Protein AF-0000000065794524 (afdb_homodimer)

Sequence (1084 aa):
MEQNLPSRITKLIKKSESGDFASSYQLYKVFGSKEYGVEPDEKMSDYFKELSAKQLEGGQLRVADIHLENYKGFESLIMDFSMKKNSTILVGNNGCGKSTILDAIQKGLTHLSSRLSTRSHNGDGIEKHELRKGQNYASIAINYDYMGIRFPMIIATTEPGYEDRAKSNYSGINELGSIFKTAHSINPNVSFPLIAMYTVERANDVSTRDIENSEEIKEAQIWDKFKAYNKSLTGKADFKLFFRWFKELIEIENSDNADITALRAEIRAKEKDLDNPLLKALLAENKNSETTKKLLEDHQNSLKVLKEKLNSYYSVNSKTLHTVEDAMYSFLPGFSNLKLQRAPLDLIVDKNNVSLSVLQLSQGEKTILALIADIARRLTLLNPNSVNPLDGTGIVLIDEIDLHLHPSWQQNIIPRLEKTFKNIQFIVTTHSPQVCHTIDSQNIWLLKNGQKFKAPKGVRGAISSWVLENLFEVAQRPPEDKYTKLLQEYKNLVFSEKYASEDARKLGATLSQHFGPDDETLVELKLEIEKRIWEDDFEKDQMEQNLPSRITKLIKKSESGDFASSYQLYKVFGSKEYGVEPDEKMSDYFKELSAKQLEGGQLRVADIHLENYKGFESLIMDFSMKKNSTILVGNNGCGKSTILDAIQKGLTHLSSRLSTRSHNGDGIEKHELRKGQNYASIAINYDYMGIRFPMIIATTEPGYEDRAKSNYSGINELGSIFKTAHSINPNVSFPLIAMYTVERANDVSTRDIENSEEIKEAQIWDKFKAYNKSLTGKADFKLFFRWFKELIEIENSDNADITALRAEIRAKEKDLDNPLLKALLAENKNSETTKKLLEDHQNSLKVLKEKLNSYYSVNSKTLHTVEDAMYSFLPGFSNLKLQRAPLDLIVDKNNVSLSVLQLSQGEKTILALIADIARRLTLLNPNSVNPLDGTGIVLIDEIDLHLHPSWQQNIIPRLEKTFKNIQFIVTTHSPQVCHTIDSQNIWLLKNGQKFKAPKGVRGAISSWVLENLFEVAQRPPEDKYTKLLQEYKNLVFSEKYASEDARKLGATLSQHFGPDDETLVELKLEIEKRIWEDDFEKDQ

Secondary structure (DSSP, 8-state):
------HHHHHHHHHHHTT-HHHHHHHHHHHH-GGGSS---HHHHHHHHHHHHHT-TT--EEEEEEEEEEETTEEEEEEE--SS-SEEEEEESTTSSHHHHHHHHHHHHHHHHHHHHT---------GGGBPTT-SEEEEEEEEEETTEEEEEEEEEE-TTS--S---B-HHHHHHHHHHHHHHHH-TT----EEEEE-GGGG----HHHHHT-TT--S-----GGGGGTTTTSB---HHHHHHHHHHHHHHHHHS-HHHHHHHHHHHHHHHHHH-HHHHHHHHHTTT-HHHHHHHHHHHHHHHHHHHHHHHH--HHHHHHHHHHHHHHHHSTTEEEEEEETTTTEEEEEETTEEEEGGGS-HHHHHHHHHHHHHHHHHHHH-TT-S-GGG--EEEEESSTTTT--HHHHHHHHHHHHHHSTTEEEEEE---HHHHTTS-GGGEEEEETTEEEEPPTT-TT--HHHHHHHTS---SS-TTSHHHHHHHHHHHHHHTT-TTSHHHHHHHHHHHHHH-TT-HHHHHHHHHHHHHHHHHHHHHH-/------HHHHHHHHHHHTT-HHHHHHHHHHHH-GGGSS---HHHHHHHHHHHHHT-TT--EEEEEEEEEEETTEEEEEEE--SS-SEEEEEESTTSSHHHHHHHHHHHHHHHHHHHHT---------GGGBPTT-SEEEEEEEEEETTEEEEEEEEEE-TTS--S---B-HHHHHHHHHHHHHHHH-TT----EEEEE-GGGGPPPPHHHHHT-TTTTS-----GGGGGTTTTSB---HHHHHHHHHHHHHHHHHS-HHHHHHHHHHHHHHHHHH-HHHHHHHHHTTT-HHHHHHHHHHHHHHHHHHHHHHHH--HHHHHHHHHHHHHHHHSTTEEEEEEETTTTEEEEEETTEEEEGGGS-HHHHHHHHHHHHHHHHHHHH-TT-S-GGG--EEEEESSTTTT--HHHHHHHHHHHHHHSTTEEEEEE---HHHHTTS-GGGEEEEETTEEEEPPTT-TT--HHHHHHHTS---SS-TTSHHHHHHHHHHHHHHTT-TTSHHHHHHHHHHHHHH-TT-HHHHHHHHHHHHHHHHHHHHHH-

Structure (mmCIF, N/CA/C/O backbone):
data_AF-0000000065794524-model_v1
#
loop_
_entity.id
_entity.type
_entity.pdbx_description
1 polymer 'Retron Ec83 probable ATPase'
#
loop_
_atom_site.group_PDB
_atom_site.id
_atom_site.type_symbol
_atom_site.label_atom_id
_atom_site.label_alt_id
_atom_site.label_comp_id
_atom_site.label_asym_id
_atom_site.label_entity_id
_atom_site.label_seq_id
_atom_site.pdbx_PDB_ins_code
_atom_site.Cartn_x
_atom_site.Cartn_y
_atom_site.Cartn_z
_atom_site.occupancy
_atom_site.B_iso_or_equiv
_atom_site.auth_seq_id
_atom_site.auth_comp_id
_atom_site.auth_asym_id
_atom_site.auth_atom_id
_atom_site.pdbx_PDB_model_num
ATOM 1 N N . MET A 1 1 ? -13.086 52.781 40.625 1 34.47 1 MET A N 1
ATOM 2 C CA . MET A 1 1 ? -12.039 52.25 41.469 1 34.47 1 MET A CA 1
ATOM 3 C C . MET A 1 1 ? -10.922 51.625 40.656 1 34.47 1 MET A C 1
ATOM 5 O O . MET A 1 1 ? -11.156 50.656 39.906 1 34.47 1 MET A O 1
ATOM 9 N N . GLU A 1 2 ? -10.07 52.406 40.25 1 44.75 2 GLU A N 1
ATOM 10 C CA . GLU A 1 2 ? -8.836 52.031 39.594 1 44.75 2 GLU A CA 1
ATOM 11 C C . GLU A 1 2 ? -8.102 50.938 40.375 1 44.75 2 GLU A C 1
ATOM 13 O O . GLU A 1 2 ? -7.629 51.188 41.5 1 44.75 2 GLU A O 1
ATOM 18 N N . GLN A 1 3 ? -8.625 49.719 40.469 1 53.78 3 GLN A N 1
ATOM 19 C CA . GLN A 1 3 ? -8.016 48.656 41.219 1 53.78 3 GLN A CA 1
ATOM 20 C C . GLN A 1 3 ? -6.504 48.625 41 1 53.78 3 GLN A C 1
ATOM 22 O O . GLN A 1 3 ? -6.016 48.812 39.906 1 53.78 3 GLN A O 1
ATOM 27 N N . ASN A 1 4 ? -5.762 48.938 41.969 1 68.19 4 ASN A N 1
ATOM 28 C CA . ASN A 1 4 ? -4.312 48.812 42.062 1 68.19 4 ASN A CA 1
ATOM 29 C C . ASN A 1 4 ? -3.836 47.438 41.594 1 68.19 4 ASN A C 1
ATOM 31 O O . ASN A 1 4 ? -3.82 46.469 42.406 1 68.19 4 ASN A O 1
ATOM 35 N N . LEU A 1 5 ? -3.84 47.188 40.375 1 79.5 5 LEU A N 1
ATOM 36 C CA . LEU A 1 5 ? -3.396 45.906 39.812 1 79.5 5 LEU A CA 1
ATOM 37 C C . LEU A 1 5 ? -1.88 45.781 39.906 1 79.5 5 LEU A C 1
ATOM 39 O O . LEU A 1 5 ? -1.157 46.781 39.781 1 79.5 5 LEU A O 1
ATOM 43 N N . PRO A 1 6 ? -1.433 44.625 40.375 1 84.75 6 PRO A N 1
ATOM 44 C CA . PRO A 1 6 ? 0.011 44.375 40.375 1 84.75 6 PRO A CA 1
ATOM 45 C C . PRO A 1 6 ? 0.669 44.75 39.031 1 84.75 6 PRO A C 1
ATOM 47 O O . PRO A 1 6 ? 0.019 44.688 38 1 84.75 6 PRO A O 1
ATOM 50 N N . SER A 1 7 ? 1.903 45.188 39.094 1 84.94 7 SER A N 1
ATOM 51 C CA . SER A 1 7 ? 2.656 45.625 37.906 1 84.94 7 SER A CA 1
ATOM 52 C C . SER A 1 7 ? 2.676 44.562 36.812 1 84.94 7 SER A C 1
ATOM 54 O O . SER A 1 7 ? 2.611 44.875 35.625 1 84.94 7 SER A O 1
ATOM 56 N N . ARG A 1 8 ? 2.781 43.312 37.219 1 86.62 8 ARG A N 1
ATOM 57 C CA . ARG A 1 8 ? 2.807 42.188 36.281 1 86.62 8 ARG A CA 1
ATOM 58 C C . ARG A 1 8 ? 1.518 42.125 35.469 1 86.62 8 ARG A C 1
ATOM 60 O O . ARG A 1 8 ? 1.548 41.875 34.25 1 86.62 8 ARG A O 1
ATOM 67 N N . ILE A 1 9 ? 0.383 42.438 36.062 1 89.38 9 ILE A N 1
ATOM 68 C CA . ILE A 1 9 ? -0.924 42.375 35.406 1 89.38 9 ILE A CA 1
ATOM 69 C C . ILE A 1 9 ? -1.093 43.562 34.469 1 89.38 9 ILE A C 1
ATOM 71 O O . ILE A 1 9 ? -1.65 43.406 33.375 1 89.38 9 ILE A O 1
ATOM 75 N N . THR A 1 10 ? -0.561 44.688 34.938 1 87.88 10 THR A N 1
ATOM 76 C CA . THR A 1 10 ? -0.645 45.875 34.094 1 87.88 10 THR A CA 1
ATOM 77 C C . THR A 1 10 ? 0.162 45.688 32.812 1 87.88 10 THR A C 1
ATOM 79 O O . THR A 1 10 ? -0.255 46.125 31.734 1 87.88 10 THR A O 1
ATOM 82 N N . LYS A 1 11 ? 1.296 45 32.938 1 88.75 11 LYS A N 1
ATOM 83 C CA . LYS A 1 11 ? 2.104 44.688 31.75 1 88.75 11 LYS A CA 1
ATOM 84 C C . LYS A 1 11 ? 1.374 43.719 30.812 1 88.75 11 LYS A C 1
ATOM 86 O O . LYS A 1 11 ? 1.436 43.875 29.594 1 88.75 11 LYS A O 1
ATOM 91 N N . LEU A 1 12 ? 0.749 42.75 31.406 1 90.25 12 LEU A N 1
ATOM 92 C CA . LEU A 1 12 ? -0.019 41.781 30.641 1 90.25 12 LEU A CA 1
ATOM 93 C C . LEU A 1 12 ? -1.169 42.438 29.891 1 90.25 12 LEU A C 1
ATOM 95 O O . LEU A 1 12 ? -1.489 42.062 28.766 1 90.25 12 LEU A O 1
ATOM 99 N N . ILE A 1 13 ? -1.784 43.438 30.516 1 89.69 13 ILE A N 1
ATOM 100 C CA . ILE A 1 13 ? -2.906 44.156 29.922 1 89.69 13 ILE A CA 1
ATOM 101 C C . ILE A 1 13 ? -2.424 44.969 28.703 1 89.69 13 ILE A C 1
ATOM 103 O O . ILE A 1 13 ? -3.082 44.969 27.656 1 89.69 13 ILE A O 1
ATOM 107 N N . LYS A 1 14 ? -1.253 45.531 28.828 1 89 14 LYS A N 1
ATOM 108 C CA . LYS A 1 14 ? -0.689 46.281 27.703 1 89 14 LYS A CA 1
ATOM 109 C C . LYS A 1 14 ? -0.376 45.375 26.531 1 89 14 LYS A C 1
ATOM 111 O O . LYS A 1 14 ? -0.651 45.719 25.375 1 89 14 LYS A O 1
ATOM 116 N N . LYS A 1 15 ? 0.177 44.25 26.828 1 88.81 15 LYS A N 1
ATOM 117 C CA . LYS A 1 15 ? 0.494 43.281 25.781 1 88.81 15 LYS A CA 1
ATOM 118 C C . LYS A 1 15 ? -0.774 42.75 25.125 1 88.81 15 LYS A C 1
ATOM 120 O O . LYS A 1 15 ? -0.808 42.531 23.906 1 88.81 15 LYS A O 1
ATOM 125 N N . SER A 1 16 ? -1.703 42.531 25.938 1 89.06 16 SER A N 1
ATOM 126 C CA . SER A 1 16 ? -2.994 42.031 25.453 1 89.06 16 SER A CA 1
ATOM 127 C C . SER A 1 16 ? -3.641 43.062 24.5 1 89.06 16 SER A C 1
ATOM 129 O O . SER A 1 16 ? -4.078 42.688 23.406 1 89.06 16 SER A O 1
ATOM 131 N N . GLU A 1 17 ? -3.615 44.25 24.906 1 88.19 17 GLU A N 1
ATOM 132 C CA . GLU A 1 17 ? -4.254 45.312 24.109 1 88.19 17 GLU A CA 1
ATOM 133 C C . GLU A 1 17 ? -3.475 45.594 22.844 1 88.19 17 GLU A C 1
ATOM 135 O O . GLU A 1 17 ? -4.023 46.125 21.875 1 88.19 17 GLU A O 1
ATOM 140 N N . SER A 1 18 ? -2.182 45.094 22.875 1 87.94 18 SER A N 1
ATOM 141 C CA . SER A 1 18 ? -1.362 45.25 21.688 1 87.94 18 SER A CA 1
ATOM 142 C C . SER A 1 18 ? -1.593 44.125 20.703 1 87.94 18 SER A C 1
ATOM 144 O O . SER A 1 18 ? -0.979 44.094 19.625 1 87.94 18 SER A O 1
ATOM 146 N N . GLY A 1 19 ? -2.402 43.125 21.094 1 85.38 19 GLY A N 1
ATOM 147 C CA . GLY A 1 19 ? -2.803 42.125 20.125 1 85.38 19 GLY A CA 1
ATOM 148 C C . GLY A 1 19 ? -2.279 40.719 20.453 1 85.38 19 GLY A C 1
ATOM 149 O O . GLY A 1 19 ? -2.404 39.812 19.641 1 85.38 19 GLY A O 1
ATOM 150 N N . ASP A 1 20 ? -1.724 40.594 21.609 1 87.44 20 ASP A N 1
ATOM 151 C CA . ASP A 1 20 ? -1.131 39.312 21.984 1 87.44 20 ASP A CA 1
ATOM 152 C C . ASP A 1 20 ? -2.184 38.344 22.562 1 87.44 20 ASP A C 1
ATOM 154 O O . ASP A 1 20 ? -2.621 38.531 23.703 1 87.44 20 ASP A O 1
ATOM 158 N N . PHE A 1 21 ? -2.467 37.344 21.891 1 87.31 21 PHE A N 1
ATOM 159 C CA . PHE A 1 21 ? -3.484 36.344 22.266 1 87.31 21 PHE A CA 1
ATOM 160 C C . PHE A 1 21 ? -3.17 35.75 23.625 1 87.31 21 PHE A C 1
ATOM 162 O O . PHE A 1 21 ? -4.047 35.625 24.484 1 87.31 21 PHE A O 1
ATOM 169 N N . ALA A 1 22 ? -1.99 35.312 23.844 1 88.06 22 ALA A N 1
ATOM 170 C CA . ALA A 1 22 ? -1.594 34.594 25.078 1 88.06 22 ALA A CA 1
ATOM 171 C C . ALA A 1 22 ? -1.851 35.469 26.312 1 88.06 22 ALA A C 1
ATOM 173 O O . ALA A 1 22 ? -2.328 34.969 27.328 1 88.06 22 ALA A O 1
ATOM 174 N N . SER A 1 23 ? -1.565 36.719 26.141 1 88.31 23 SER A N 1
ATOM 175 C CA . SER A 1 23 ? -1.784 37.656 27.25 1 88.31 23 SER A CA 1
ATOM 176 C C . SER A 1 23 ? -3.271 37.844 27.516 1 88.31 23 SER A C 1
ATOM 178 O O . SER A 1 23 ? -3.693 37.875 28.672 1 88.31 23 SER A O 1
ATOM 180 N N . SER A 1 24 ? -3.99 38 26.453 1 89.5 24 SER A N 1
ATOM 181 C CA . SER A 1 24 ? -5.434 38.125 26.609 1 89.5 24 SER A CA 1
ATOM 182 C C . SER A 1 24 ? -6.035 36.906 27.281 1 89.5 24 SER A C 1
ATOM 184 O O . SER A 1 24 ? -6.891 37 28.156 1 89.5 24 SER A O 1
ATOM 186 N N . TYR A 1 25 ? -5.543 35.812 26.875 1 88.44 25 TYR A N 1
ATOM 187 C CA . TYR A 1 25 ? -6.02 34.562 27.453 1 88.44 25 TYR A CA 1
ATOM 188 C C . TYR A 1 25 ? -5.648 34.469 28.922 1 88.44 25 TYR A C 1
ATOM 190 O O . TYR A 1 25 ? -6.469 34.062 29.75 1 88.44 25 TYR A O 1
ATOM 198 N N . GLN A 1 26 ? -4.43 34.75 29.219 1 87.25 26 GLN A N 1
ATOM 199 C CA . GLN A 1 26 ? -3.988 34.719 30.609 1 87.25 26 GLN A CA 1
ATOM 200 C C . GLN A 1 26 ? -4.832 35.656 31.469 1 87.25 26 GLN A C 1
ATOM 202 O O . GLN A 1 26 ? -5.199 35.312 32.594 1 87.25 26 GLN A O 1
ATOM 207 N N . LEU A 1 27 ? -5.117 36.812 30.953 1 89 27 LEU A N 1
ATOM 208 C CA . LEU A 1 27 ? -5.91 37.781 31.688 1 89 27 LEU A CA 1
ATOM 209 C C . LEU A 1 27 ? -7.344 37.281 31.859 1 89 27 LEU A C 1
ATOM 211 O O . LEU A 1 27 ? -7.957 37.531 32.906 1 89 27 LEU A O 1
ATOM 215 N N . TYR A 1 28 ? -7.809 36.688 30.844 1 88.25 28 TYR A N 1
ATOM 216 C CA . TYR A 1 28 ? -9.117 36.062 30.953 1 88.25 28 TYR A CA 1
ATOM 217 C C . TYR A 1 28 ? -9.148 35.094 32.125 1 88.25 28 TYR A C 1
ATOM 219 O O . TYR A 1 28 ? -10.07 35.125 32.938 1 88.25 28 TYR A O 1
ATOM 227 N N . LYS A 1 29 ? -8.094 34.312 32.25 1 86.75 29 LYS A N 1
ATOM 228 C CA . LYS A 1 29 ? -8 33.344 33.312 1 86.75 29 LYS A CA 1
ATOM 229 C C . LYS A 1 29 ? -7.773 34.031 34.656 1 86.75 29 LYS A C 1
ATOM 231 O O . LYS A 1 29 ? -8.32 33.625 35.688 1 86.75 29 LYS A O 1
ATOM 236 N N . VAL A 1 30 ? -6.953 35.031 34.688 1 87 30 VAL A N 1
ATOM 237 C CA . VAL A 1 30 ? -6.574 35.75 35.906 1 87 30 VAL A CA 1
ATOM 238 C C . VAL A 1 30 ? -7.797 36.406 36.531 1 87 30 VAL A C 1
ATOM 240 O O . VAL A 1 30 ? -8.031 36.344 37.719 1 87 30 VAL A O 1
ATOM 243 N N . PHE A 1 31 ? -8.609 37.031 35.688 1 89.69 31 PHE A N 1
ATOM 244 C CA . PHE A 1 31 ? -9.766 37.781 36.156 1 89.69 31 PHE A CA 1
ATOM 245 C C . PHE A 1 31 ? -10.945 36.844 36.406 1 89.69 31 PHE A C 1
ATOM 247 O O . PHE A 1 31 ? -11.938 37.219 37.031 1 89.69 31 PHE A O 1
ATOM 254 N N . GLY A 1 32 ? -10.773 35.625 35.875 1 86.06 32 GLY A N 1
ATOM 255 C CA . GLY A 1 32 ? -11.852 34.656 36.031 1 86.06 32 GLY A CA 1
ATOM 256 C C . GLY A 1 32 ? -11.75 33.812 37.281 1 86.06 32 GLY A C 1
ATOM 257 O O . GLY A 1 32 ? -12.695 33.125 37.656 1 86.06 32 GLY A O 1
ATOM 258 N N . SER A 1 33 ? -10.594 33.781 37.875 1 83.56 33 SER A N 1
ATOM 259 C CA . SER A 1 33 ? -10.383 32.938 39.062 1 83.56 33 SER A CA 1
ATOM 260 C C . SER A 1 33 ? -9.617 33.688 40.156 1 83.56 33 SER A C 1
ATOM 262 O O . SER A 1 33 ? -8.914 34.656 39.875 1 83.56 33 SER A O 1
ATOM 264 N N . LYS A 1 34 ? -9.695 33.25 41.406 1 78.94 34 LYS A N 1
ATOM 265 C CA . LYS A 1 34 ? -9.031 33.844 42.531 1 78.94 34 LYS A CA 1
ATOM 266 C C . LYS A 1 34 ? -7.609 33.312 42.719 1 78.94 34 LYS A C 1
ATOM 268 O O . LYS A 1 34 ? -6.832 33.812 43.5 1 78.94 34 LYS A O 1
ATOM 273 N N . GLU A 1 35 ? -7.332 32.469 41.875 1 75.25 35 GLU A N 1
ATOM 274 C CA . GLU A 1 35 ? -6.105 31.703 42.062 1 75.25 35 GLU A CA 1
ATOM 275 C C . GLU A 1 35 ? -4.871 32.531 41.719 1 75.25 35 GLU A C 1
ATOM 277 O O . GLU A 1 35 ? -3.754 32.188 42.125 1 75.25 35 GLU A O 1
ATOM 282 N N . TYR A 1 36 ? -5.066 33.688 41.125 1 75.31 36 TYR A N 1
ATOM 283 C CA . TYR A 1 36 ? -3.9 34.375 40.594 1 75.31 36 TYR A CA 1
ATOM 284 C C . TYR A 1 36 ? -3.623 35.656 41.344 1 75.31 36 TYR A C 1
ATOM 286 O O . TYR A 1 36 ? -2.953 36.562 40.844 1 75.31 36 TYR A O 1
ATOM 294 N N . GLY A 1 37 ? -4.156 35.875 42.562 1 72.69 37 GLY A N 1
ATOM 295 C CA . GLY A 1 37 ? -3.832 36.969 43.469 1 72.69 37 GLY A CA 1
ATOM 296 C C . GLY A 1 37 ? -4.566 38.25 43.125 1 72.69 37 GLY A C 1
ATOM 297 O O . GLY A 1 37 ? -4.246 39.312 43.656 1 72.69 37 GLY A O 1
ATOM 298 N N . VAL A 1 38 ? -5.355 38.25 42.062 1 81.06 38 VAL A N 1
ATOM 299 C CA . VAL A 1 38 ? -6.184 39.375 41.719 1 81.06 38 VAL A CA 1
ATOM 300 C C . VAL A 1 38 ? -7.652 39.062 41.969 1 81.06 38 VAL A C 1
ATOM 302 O O . VAL A 1 38 ? -8.07 37.906 41.844 1 81.06 38 VAL A O 1
ATOM 305 N N . GLU A 1 39 ? -8.312 40.031 42.469 1 83.81 39 GLU A N 1
ATOM 306 C CA . GLU A 1 39 ? -9.742 39.844 42.688 1 83.81 39 GLU A CA 1
ATOM 307 C C . GLU A 1 39 ? -10.477 39.562 41.406 1 83.81 39 GLU A C 1
ATOM 309 O O . GLU A 1 39 ? -10.312 40.281 40.406 1 83.81 39 GLU A O 1
ATOM 314 N N . PRO A 1 40 ? -11.164 38.469 41.375 1 88.5 40 PRO A N 1
ATOM 315 C CA . PRO A 1 40 ? -11.914 38.125 40.188 1 88.5 40 PRO A CA 1
ATOM 316 C C . PRO A 1 40 ? -12.867 39.219 39.75 1 88.5 40 PRO A C 1
ATOM 318 O O . PRO A 1 40 ? -13.469 39.906 40.594 1 88.5 40 PRO A O 1
ATOM 321 N N . ASP A 1 41 ? -12.891 39.5 38.531 1 89.38 41 ASP A N 1
ATOM 322 C CA . ASP A 1 41 ? -13.758 40.5 37.875 1 89.38 41 ASP A CA 1
ATOM 323 C C . ASP A 1 41 ? -14.391 39.906 36.625 1 89.38 41 ASP A C 1
ATOM 325 O O . ASP A 1 41 ? -13.742 39.812 35.562 1 89.38 41 ASP A O 1
ATOM 329 N N . GLU A 1 42 ? -15.602 39.656 36.688 1 89.31 42 GLU A N 1
ATOM 330 C CA . GLU A 1 42 ? -16.312 38.969 35.594 1 89.31 42 GLU A CA 1
ATOM 331 C C . GLU A 1 42 ? -16.328 39.812 34.312 1 89.31 42 GLU A C 1
ATOM 333 O O . GLU A 1 42 ? -16.203 39.281 33.219 1 89.31 42 GLU A O 1
ATOM 338 N N . LYS A 1 43 ? -16.547 41.062 34.5 1 90.81 43 LYS A N 1
ATOM 339 C CA . LYS A 1 43 ? -16.578 41.969 33.375 1 90.81 43 LYS A CA 1
ATOM 340 C C . LYS A 1 43 ? -15.234 42 32.656 1 90.81 43 LYS A C 1
ATOM 342 O O . LYS A 1 43 ? -15.18 41.969 31.422 1 90.81 43 LYS A O 1
ATOM 347 N N . MET A 1 44 ? -14.211 42.125 33.469 1 89.94 44 MET A N 1
ATOM 348 C CA . MET A 1 44 ? -12.875 42.156 32.875 1 89.94 44 MET A CA 1
ATOM 349 C C . MET A 1 44 ? -12.547 40.812 32.219 1 89.94 44 MET A C 1
ATOM 351 O O . MET A 1 44 ? -11.922 40.781 31.156 1 89.94 44 MET A O 1
ATOM 355 N N . SER A 1 45 ? -12.938 39.75 32.875 1 91.06 45 SER A N 1
ATOM 356 C CA . SER A 1 45 ? -12.727 38.406 32.312 1 91.06 45 SER A CA 1
ATOM 357 C C . SER A 1 45 ? -13.414 38.25 30.953 1 91.06 45 SER A C 1
ATOM 359 O O . SER A 1 45 ? -12.812 37.781 30 1 91.06 45 SER A O 1
ATOM 361 N N . ASP A 1 46 ? -14.617 38.688 30.875 1 90 46 ASP A N 1
ATOM 362 C CA . ASP A 1 46 ? -15.375 38.625 29.641 1 90 46 ASP A CA 1
ATOM 363 C C . ASP A 1 46 ? -14.734 39.469 28.547 1 90 46 ASP A C 1
ATOM 365 O O . ASP A 1 46 ? -14.703 39.094 27.375 1 90 46 ASP A O 1
ATOM 369 N N . TYR A 1 47 ? -14.305 40.594 29 1 90.56 47 TYR A N 1
ATOM 370 C CA . TYR A 1 47 ? -13.648 41.5 28.062 1 90.56 47 TYR A CA 1
ATOM 371 C C . TYR A 1 47 ? -12.414 40.844 27.453 1 90.56 47 TYR A C 1
ATOM 373 O O . TYR A 1 47 ? -12.234 40.875 26.234 1 90.56 47 TYR A O 1
ATOM 381 N N . PHE A 1 48 ? -11.633 40.281 28.25 1 90.38 48 PHE A N 1
ATOM 382 C CA . PHE A 1 48 ? -10.391 39.688 27.75 1 90.38 48 PHE A CA 1
ATOM 383 C C . PHE A 1 48 ? -10.664 38.406 27 1 90.38 48 PHE A C 1
ATOM 385 O O . PHE A 1 48 ? -9.914 38.031 26.094 1 90.38 48 PHE A O 1
ATOM 392 N N . LYS A 1 49 ? -11.664 37.75 27.297 1 88.69 49 LYS A N 1
ATOM 393 C CA . LYS A 1 49 ? -12.094 36.594 26.484 1 88.69 49 LYS A CA 1
ATOM 394 C C . LYS A 1 49 ? -12.461 37.031 25.062 1 88.69 49 LYS A C 1
ATOM 396 O O . LYS A 1 49 ? -12.039 36.406 24.094 1 88.69 49 LYS A O 1
ATOM 401 N N . GLU A 1 50 ? -13.172 38.031 25.047 1 89.94 50 GLU A N 1
ATOM 402 C CA . GLU A 1 50 ? -13.555 38.594 23.75 1 89.94 50 GLU A CA 1
ATOM 403 C C . GLU A 1 50 ? -12.336 39.062 22.969 1 89.94 50 GLU A C 1
ATOM 405 O O . GLU A 1 50 ? -12.266 38.875 21.75 1 89.94 50 GLU A O 1
ATOM 410 N N . LEU A 1 51 ? -11.492 39.625 23.688 1 89.19 51 LEU A N 1
ATOM 411 C CA . LEU A 1 51 ? -10.273 40.094 23.047 1 89.19 51 LEU A CA 1
ATOM 412 C C . LEU A 1 51 ? -9.453 38.938 22.516 1 89.19 51 LEU A C 1
ATOM 414 O O . LEU A 1 51 ? -8.898 39 21.422 1 89.19 51 LEU A O 1
ATOM 418 N N . SER A 1 52 ? -9.328 37.969 23.328 1 88.56 52 SER A N 1
ATOM 419 C CA . SER A 1 52 ? -8.641 36.75 22.891 1 88.56 52 SER A CA 1
ATOM 420 C C . SER A 1 52 ? -9.305 36.156 21.641 1 88.56 52 SER A C 1
ATOM 422 O O . SER A 1 52 ? -8.625 35.688 20.734 1 88.56 52 SER A O 1
ATOM 424 N N . ALA A 1 53 ? -10.547 36.188 21.609 1 87.88 53 ALA A N 1
ATOM 425 C CA . ALA A 1 53 ? -11.32 35.656 20.484 1 87.88 53 ALA A CA 1
ATOM 426 C C . ALA A 1 53 ? -11.023 36.469 19.219 1 87.88 53 ALA A C 1
ATOM 428 O O . ALA A 1 53 ? -10.938 35.906 18.125 1 87.88 53 ALA A O 1
ATOM 429 N N . LYS A 1 54 ? -10.781 37.625 19.406 1 86.75 54 LYS A N 1
ATOM 430 C CA . LYS A 1 54 ? -10.508 38.5 18.266 1 86.75 54 LYS A CA 1
ATOM 431 C C . LYS A 1 54 ? -9.078 38.312 17.766 1 86.75 54 LYS A C 1
ATOM 433 O O . LYS A 1 54 ? -8.773 38.625 16.609 1 86.75 54 LYS A O 1
ATOM 438 N N . GLN A 1 55 ? -8.305 37.781 18.656 1 86.5 55 GLN A N 1
ATOM 439 C CA . GLN A 1 55 ? -6.887 37.656 18.344 1 86.5 55 GLN A CA 1
ATOM 440 C C . GLN A 1 55 ? -6.531 36.25 17.906 1 86.5 55 GLN A C 1
ATOM 442 O O . GLN A 1 55 ? -5.355 35.875 17.844 1 86.5 55 GLN A O 1
ATOM 447 N N . LEU A 1 56 ? -7.496 35.469 17.531 1 87.12 56 LEU A N 1
ATOM 448 C CA . LEU A 1 56 ? -7.309 34.062 17.172 1 87.12 56 LEU A CA 1
ATOM 449 C C . LEU A 1 56 ? -6.703 33.969 15.773 1 87.12 56 LEU A C 1
ATOM 451 O O . LEU A 1 56 ? -6.047 32.969 15.461 1 87.12 56 LEU A O 1
ATOM 455 N N . GLU A 1 57 ? -6.945 34.875 15.047 1 82.19 57 GLU A N 1
ATOM 456 C CA . GLU A 1 57 ? -6.578 34.812 13.633 1 82.19 57 GLU A CA 1
ATOM 457 C C . GLU A 1 57 ? -5.066 34.688 13.469 1 82.19 57 GLU A C 1
ATOM 459 O O . GLU A 1 57 ? -4.305 35.344 14.188 1 82.19 57 GLU A O 1
ATOM 464 N N . GLY A 1 58 ? -4.637 33.75 12.609 1 82 58 GLY A N 1
ATOM 465 C CA . GLY A 1 58 ? -3.223 33.562 12.305 1 82 58 GLY A CA 1
ATOM 466 C C . GLY A 1 58 ? -2.549 32.531 13.188 1 82 58 GLY A C 1
ATOM 467 O O . GLY A 1 58 ? -1.36 32.25 13.023 1 82 58 GLY A O 1
ATOM 468 N N . GLY A 1 59 ? -3.281 32 14.141 1 88.44 59 GLY A N 1
ATOM 469 C CA . GLY A 1 59 ? -2.709 30.984 15.008 1 88.44 59 GLY A CA 1
ATOM 470 C C . GLY A 1 59 ? -2.703 29.609 14.375 1 88.44 59 GLY A C 1
ATOM 471 O O . GLY A 1 59 ? -3.385 29.375 13.375 1 88.44 59 GLY A O 1
ATOM 472 N N . GLN A 1 60 ? -1.794 28.766 14.945 1 92.69 60 GLN A N 1
ATOM 473 C CA . GLN A 1 60 ? -1.701 27.391 14.477 1 92.69 60 GLN A CA 1
ATOM 474 C C . GLN A 1 60 ? -2.066 26.406 15.578 1 92.69 60 GLN A C 1
ATOM 476 O O . GLN A 1 60 ? -1.547 26.484 16.688 1 92.69 60 GLN A O 1
ATOM 481 N N . LEU A 1 61 ? -3.016 25.594 15.281 1 96.12 61 LEU A N 1
ATOM 482 C CA . LEU A 1 61 ? -3.379 24.516 16.188 1 96.12 61 LEU A CA 1
ATOM 483 C C . LEU A 1 61 ? -2.465 23.312 15.977 1 96.12 61 LEU A C 1
ATOM 485 O O . LEU A 1 61 ? -2.215 22.906 14.836 1 96.12 61 LEU A O 1
ATOM 489 N N . ARG A 1 62 ? -1.955 22.75 17.078 1 97.12 62 ARG A N 1
ATOM 490 C CA . ARG A 1 62 ? -1.084 21.578 17 1 97.12 62 ARG A CA 1
ATOM 491 C C . ARG A 1 62 ? -1.328 20.625 18.172 1 97.12 62 ARG A C 1
ATOM 493 O O . ARG A 1 62 ? -1.806 21.047 19.234 1 97.12 62 ARG A O 1
ATOM 500 N N . VAL A 1 63 ? -1.055 19.406 17.922 1 98.06 63 VAL A N 1
ATOM 501 C CA . VAL A 1 63 ? -0.818 18.484 19.031 1 98.06 63 VAL A CA 1
ATOM 502 C C . VAL A 1 63 ? 0.614 18.641 19.531 1 98.06 63 VAL A C 1
ATOM 504 O O . VAL A 1 63 ? 1.57 18.406 18.797 1 98.06 63 VAL A O 1
ATOM 507 N N . ALA A 1 64 ? 0.693 19.016 20.75 1 97.56 64 ALA A N 1
ATOM 508 C CA . ALA A 1 64 ? 2.021 19.234 21.312 1 97.56 64 ALA A CA 1
ATOM 509 C C . ALA A 1 64 ? 2.629 17.922 21.797 1 97.56 64 ALA A C 1
ATOM 511 O O . ALA A 1 64 ? 3.809 17.656 21.562 1 97.56 64 ALA A O 1
ATOM 512 N N . ASP A 1 65 ? 1.856 17.172 22.516 1 97.62 65 ASP A N 1
ATOM 513 C CA . ASP A 1 65 ? 2.324 15.867 22.984 1 97.62 65 ASP A CA 1
ATOM 514 C C . ASP A 1 65 ? 1.152 14.953 23.328 1 97.62 65 ASP A C 1
ATOM 516 O O . ASP A 1 65 ? 0.012 15.406 23.438 1 97.62 65 ASP A O 1
ATOM 520 N N . ILE A 1 66 ? 1.436 13.695 23.453 1 98.12 66 ILE A N 1
ATOM 521 C CA . ILE A 1 66 ? 0.456 12.68 23.828 1 98.12 66 ILE A CA 1
ATOM 522 C C . ILE A 1 66 ? 1.085 11.695 24.812 1 98.12 66 ILE A C 1
ATOM 524 O O . ILE A 1 66 ? 2.264 11.359 24.688 1 98.12 66 ILE A O 1
ATOM 528 N N . HIS A 1 67 ? 0.338 11.328 25.797 1 98 67 HIS A N 1
ATOM 529 C CA . HIS A 1 67 ? 0.729 10.328 26.781 1 98 67 HIS A CA 1
ATOM 530 C C . HIS A 1 67 ? -0.283 9.188 26.828 1 98 67 HIS A C 1
ATOM 532 O O . HIS A 1 67 ? -1.461 9.414 27.125 1 98 67 HIS A O 1
ATOM 538 N N . LEU A 1 68 ? 0.143 8 26.531 1 97.5 68 LEU A N 1
ATOM 539 C CA . LEU A 1 68 ? -0.688 6.805 26.594 1 97.5 68 LEU A CA 1
ATOM 540 C C . LEU A 1 68 ? -0.311 5.953 27.797 1 97.5 68 LEU A C 1
ATOM 542 O O . LEU A 1 68 ? 0.874 5.734 28.062 1 97.5 68 LEU A O 1
ATOM 546 N N . GLU A 1 69 ? -1.265 5.555 28.516 1 97.19 69 GLU A N 1
ATOM 547 C CA . GLU A 1 69 ? -1.062 4.645 29.641 1 97.19 69 GLU A CA 1
ATOM 548 C C . GLU A 1 69 ? -1.981 3.43 29.531 1 97.19 69 GLU A C 1
ATOM 550 O O . GLU A 1 69 ? -3.205 3.572 29.5 1 97.19 69 GLU A O 1
ATOM 555 N N . ASN A 1 70 ? -1.395 2.252 29.562 1 95 70 ASN A N 1
ATOM 556 C CA . ASN A 1 70 ? -2.104 0.978 29.5 1 95 70 ASN A CA 1
ATOM 557 C C . ASN A 1 70 ? -3.113 0.946 28.359 1 95 70 ASN A C 1
ATOM 559 O O . ASN A 1 70 ? -4.266 0.552 28.547 1 95 70 ASN A O 1
ATOM 563 N N . TYR A 1 71 ? -2.754 1.429 27.281 1 94.25 71 TYR A N 1
ATOM 564 C CA . TYR A 1 71 ? -3.594 1.502 26.094 1 94.25 71 TYR A CA 1
ATOM 565 C C . TYR A 1 71 ? -3.088 0.559 25 1 94.25 71 TYR A C 1
ATOM 567 O O . TYR A 1 71 ? -2.023 0.786 24.422 1 94.25 71 TYR A O 1
ATOM 575 N N . LYS A 1 72 ? -3.848 -0.517 24.719 1 89.25 72 LYS A N 1
ATOM 576 C CA . LYS A 1 72 ? -3.492 -1.55 23.766 1 89.25 72 LYS A CA 1
ATOM 577 C C . LYS A 1 72 ? -2.057 -2.029 23.969 1 89.25 72 LYS A C 1
ATOM 579 O O . LYS A 1 72 ? -1.685 -2.422 25.078 1 89.25 72 LYS A O 1
ATOM 584 N N . GLY A 1 73 ? -1.221 -1.917 23.031 1 85.81 73 GLY A N 1
ATOM 585 C CA . GLY A 1 73 ? 0.125 -2.455 23.141 1 85.81 73 GLY A CA 1
ATOM 586 C C . GLY A 1 73 ? 1.058 -1.57 23.938 1 85.81 73 GLY A C 1
ATOM 587 O O . GLY A 1 73 ? 2.203 -1.944 24.203 1 85.81 73 GLY A O 1
ATOM 588 N N . PHE A 1 74 ? 0.591 -0.452 24.516 1 93.56 74 PHE A N 1
ATOM 589 C CA . PHE A 1 74 ? 1.455 0.494 25.203 1 93.56 74 PHE A CA 1
ATOM 590 C C . PHE A 1 74 ? 1.154 0.502 26.703 1 93.56 74 PHE A C 1
ATOM 592 O O . PHE A 1 74 ? 0.034 0.812 27.109 1 93.56 74 PHE A O 1
ATOM 599 N N . GLU A 1 75 ? 2.123 0.129 27.484 1 94.94 75 GLU A N 1
ATOM 600 C CA . GLU A 1 75 ? 2.01 0.33 28.922 1 94.94 75 GLU A CA 1
ATOM 601 C C . GLU A 1 75 ? 2.148 1.806 29.281 1 94.94 75 GLU A C 1
ATOM 603 O O . GLU A 1 75 ? 1.37 2.328 30.078 1 94.94 75 GLU A O 1
ATOM 608 N N . SER A 1 76 ? 3.143 2.391 28.812 1 96 76 SER A N 1
ATOM 609 C CA . SER A 1 76 ? 3.381 3.824 28.938 1 96 76 SER A CA 1
ATOM 610 C C . SER A 1 76 ? 4.125 4.379 27.734 1 96 76 SER A C 1
ATOM 612 O O . SER A 1 76 ? 5.168 3.85 27.344 1 96 76 SER A O 1
ATOM 614 N N . LEU A 1 77 ? 3.574 5.395 27.109 1 96.69 77 LEU A N 1
ATOM 615 C CA . LEU A 1 77 ? 4.211 6.059 25.984 1 96.69 77 LEU A CA 1
ATOM 616 C C . LEU A 1 77 ? 4.012 7.566 26.062 1 96.69 77 LEU A C 1
ATOM 618 O O . LEU A 1 77 ? 2.885 8.047 26.203 1 96.69 77 LEU A O 1
ATOM 622 N N . ILE A 1 78 ? 5.105 8.312 26.047 1 96.75 78 ILE A N 1
ATOM 623 C CA . ILE A 1 78 ? 5.07 9.773 25.969 1 96.75 78 ILE A CA 1
ATOM 624 C C . ILE A 1 78 ? 5.719 10.234 24.672 1 96.75 78 ILE A C 1
ATOM 626 O O . ILE A 1 78 ? 6.887 9.93 24.406 1 96.75 78 ILE A O 1
ATOM 630 N N . MET A 1 79 ? 5.008 10.906 23.891 1 96.19 79 MET A N 1
ATOM 631 C CA . MET A 1 79 ? 5.512 11.359 22.594 1 96.19 79 MET A CA 1
ATOM 632 C C . MET A 1 79 ? 5.312 12.867 22.438 1 96.19 79 MET A C 1
ATOM 634 O O . MET A 1 79 ? 4.199 13.367 22.609 1 96.19 79 MET A O 1
ATOM 638 N N . ASP A 1 80 ? 6.363 13.562 22.094 1 95.38 80 ASP A N 1
ATOM 639 C CA . ASP A 1 80 ? 6.32 15 21.828 1 95.38 80 ASP A CA 1
ATOM 640 C C . ASP A 1 80 ? 6.383 15.273 20.328 1 95.38 80 ASP A C 1
ATOM 642 O O . ASP A 1 80 ? 7.07 14.57 19.578 1 95.38 80 ASP A O 1
ATOM 646 N N . PHE A 1 81 ? 5.699 16.234 19.922 1 95.81 81 PHE A N 1
ATOM 647 C CA . PHE A 1 81 ? 5.723 16.656 18.516 1 95.81 81 PHE A CA 1
ATOM 648 C C . PHE A 1 81 ? 6.398 18.016 18.375 1 95.81 81 PHE A C 1
ATOM 650 O O . PHE A 1 81 ? 6.293 18.859 19.266 1 95.81 81 PHE A O 1
ATOM 657 N N . SER A 1 82 ? 7.074 18.188 17.266 1 91.94 82 SER A N 1
ATOM 658 C CA . SER A 1 82 ? 7.801 19.438 17.031 1 91.94 82 SER A CA 1
ATOM 659 C C . SER A 1 82 ? 6.84 20.609 16.859 1 91.94 82 SER A C 1
ATOM 661 O O . SER A 1 82 ? 5.793 20.469 16.234 1 91.94 82 SER A O 1
ATOM 663 N N . MET A 1 83 ? 7.246 21.734 17.406 1 90 83 MET A N 1
ATOM 664 C CA . MET A 1 83 ? 6.48 22.953 17.234 1 90 83 MET A CA 1
ATOM 665 C C . MET A 1 83 ? 7.023 23.781 16.062 1 90 83 MET A C 1
ATOM 667 O O . MET A 1 83 ? 6.414 24.781 15.664 1 90 83 MET A O 1
ATOM 671 N N . LYS A 1 84 ? 8.094 23.266 15.5 1 87.25 84 LYS A N 1
ATOM 672 C CA . LYS A 1 84 ? 8.758 24 14.43 1 87.25 84 LYS A CA 1
ATOM 673 C C . LYS A 1 84 ? 8.492 23.375 13.07 1 87.25 84 LYS A C 1
ATOM 675 O O . LYS A 1 84 ? 8.5 24.047 12.047 1 87.25 84 LYS A O 1
ATOM 680 N N . LYS A 1 85 ? 8.328 22.109 13.141 1 90.62 85 LYS A N 1
ATOM 681 C CA . LYS A 1 85 ? 8.102 21.375 11.898 1 90.62 85 LYS A CA 1
ATOM 682 C C . LYS A 1 85 ? 6.672 20.844 11.828 1 90.62 85 LYS A C 1
ATOM 684 O O . LYS A 1 85 ? 6.094 20.469 12.852 1 90.62 85 LYS A O 1
ATOM 689 N N . ASN A 1 86 ? 6.203 20.703 10.672 1 93.5 86 ASN A N 1
ATOM 690 C CA . ASN A 1 86 ? 4.781 20.406 10.508 1 93.5 86 ASN A CA 1
ATOM 691 C C . ASN A 1 86 ? 4.531 18.922 10.3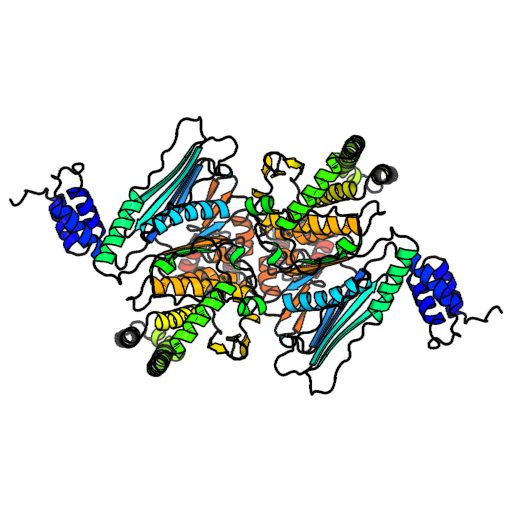36 1 93.5 86 ASN A C 1
ATOM 693 O O . ASN A 1 86 ? 3.4 18.453 10.5 1 93.5 86 ASN A O 1
ATOM 697 N N . SER A 1 87 ? 5.512 18.188 10.031 1 97.25 87 SER A N 1
ATOM 698 C CA . SER A 1 87 ? 5.246 16.797 9.742 1 97.25 87 SER A CA 1
ATOM 699 C C . SER A 1 87 ? 6.008 15.875 10.695 1 97.25 87 SER A C 1
ATOM 701 O O . SER A 1 87 ? 7.164 16.141 11.031 1 97.25 87 SER A O 1
ATOM 703 N N . THR A 1 88 ? 5.371 14.875 11.188 1 98.12 88 THR A N 1
ATOM 704 C CA . THR A 1 88 ? 5.953 13.797 11.984 1 98.12 88 THR A CA 1
ATOM 705 C C . THR A 1 88 ? 5.625 12.438 11.375 1 98.12 88 THR A C 1
ATOM 707 O O . THR A 1 88 ? 4.496 12.203 10.93 1 98.12 88 THR A O 1
ATOM 710 N N . ILE A 1 89 ? 6.617 11.57 11.32 1 98.12 89 ILE A N 1
ATOM 711 C CA . ILE A 1 89 ? 6.434 10.242 10.75 1 98.12 89 ILE A CA 1
ATOM 712 C C . ILE A 1 89 ? 6.613 9.18 11.836 1 98.12 89 ILE A C 1
ATOM 714 O O . ILE A 1 89 ? 7.566 9.242 12.617 1 98.12 89 ILE A O 1
ATOM 718 N N . LEU A 1 90 ? 5.688 8.32 11.93 1 97.75 90 LEU A N 1
ATOM 719 C CA . LEU A 1 90 ? 5.785 7.141 12.773 1 97.75 90 LEU A CA 1
ATOM 720 C C . LEU A 1 90 ? 6.109 5.902 11.945 1 97.75 90 LEU A C 1
ATOM 722 O O . LEU A 1 90 ? 5.418 5.602 10.977 1 97.75 90 LEU A O 1
ATOM 726 N N . VAL A 1 91 ? 7.164 5.211 12.32 1 96.62 91 VAL A N 1
ATOM 727 C CA . VAL A 1 91 ? 7.562 3.998 11.609 1 96.62 91 VAL A CA 1
ATOM 728 C C . VAL A 1 91 ? 7.75 2.855 12.609 1 96.62 91 VAL A C 1
ATOM 730 O O . VAL A 1 91 ? 7.867 3.09 13.812 1 96.62 91 VAL A O 1
ATOM 733 N N . GLY A 1 92 ? 7.715 1.658 12.102 1 91.94 92 GLY A N 1
ATOM 734 C CA . GLY A 1 92 ? 7.879 0.452 12.898 1 91.94 92 GLY A CA 1
ATOM 735 C C . GLY A 1 92 ? 7.375 -0.797 12.195 1 91.94 92 GLY A C 1
ATOM 736 O O . GLY A 1 92 ? 6.719 -0.712 11.156 1 91.94 92 GLY A O 1
ATOM 737 N N . ASN A 1 93 ? 7.719 -1.899 12.797 1 84.38 93 ASN A N 1
ATOM 738 C CA . ASN A 1 93 ? 7.293 -3.17 12.219 1 84.38 93 ASN A CA 1
ATOM 739 C C . ASN A 1 93 ? 5.781 -3.357 12.336 1 84.38 93 ASN A C 1
ATOM 741 O O . ASN A 1 93 ? 5.094 -2.535 12.938 1 84.38 93 ASN A O 1
ATOM 745 N N . ASN A 1 94 ? 5.25 -4.355 11.766 1 73.31 94 ASN A N 1
ATOM 746 C CA . ASN A 1 94 ? 3.82 -4.641 11.82 1 73.31 94 ASN A CA 1
ATOM 747 C C . ASN A 1 94 ? 3.359 -4.918 13.25 1 73.31 94 ASN A C 1
ATOM 749 O O . ASN A 1 94 ? 3.996 -5.688 13.969 1 73.31 94 ASN A O 1
ATOM 753 N N . GLY A 1 95 ? 2.312 -4.238 13.625 1 76.31 95 GLY A N 1
ATOM 754 C CA . GLY A 1 95 ? 1.728 -4.469 14.938 1 76.31 95 GLY A CA 1
ATOM 755 C C . GLY A 1 95 ? 2.422 -3.697 16.047 1 76.31 95 GLY A C 1
ATOM 756 O O . GLY A 1 95 ? 2.129 -3.896 17.219 1 76.31 95 GLY A O 1
ATOM 757 N N . CYS A 1 96 ? 3.277 -2.793 15.664 1 81.75 96 CYS A N 1
ATOM 758 C CA . CYS A 1 96 ? 4.062 -2.104 16.688 1 81.75 96 CYS A CA 1
ATOM 759 C C . CYS A 1 96 ? 3.275 -0.945 17.281 1 81.75 96 CYS A C 1
ATOM 761 O O . CYS A 1 96 ? 3.705 -0.343 18.266 1 81.75 96 CYS A O 1
ATOM 763 N N . GLY A 1 97 ? 2.141 -0.566 16.672 1 89.12 97 GLY A N 1
ATOM 764 C CA . GLY A 1 97 ? 1.289 0.417 17.312 1 89.12 97 GLY A CA 1
ATOM 765 C C . GLY A 1 97 ? 1.184 1.719 16.547 1 89.12 97 GLY A C 1
ATOM 766 O O . GLY A 1 97 ? 0.675 2.715 17.062 1 89.12 97 GLY A O 1
ATOM 767 N N . LYS A 1 98 ? 1.702 1.794 15.273 1 92.94 98 LYS A N 1
ATOM 768 C CA . LYS A 1 98 ? 1.622 3.012 14.469 1 92.94 98 LYS A CA 1
ATOM 769 C C . LYS A 1 98 ? 0.185 3.514 14.375 1 92.94 98 LYS A C 1
ATOM 771 O O . LYS A 1 98 ? -0.101 4.664 14.711 1 92.94 98 LYS A O 1
ATOM 776 N N . SER A 1 99 ? -0.699 2.615 13.969 1 90.25 99 SER A N 1
ATOM 777 C CA . SER A 1 99 ? -2.107 2.973 13.82 1 90.25 99 SER A CA 1
ATOM 778 C C . SER A 1 99 ? -2.754 3.244 15.18 1 90.25 99 SER A C 1
ATOM 780 O O . SER A 1 99 ? -3.662 4.07 15.281 1 90.25 99 SER A O 1
ATOM 782 N N . THR A 1 100 ? -2.277 2.58 16.219 1 92.31 100 THR A N 1
ATOM 783 C CA . THR A 1 100 ? -2.805 2.76 17.562 1 92.31 100 THR A CA 1
ATOM 784 C C . THR A 1 100 ? -2.604 4.195 18.047 1 92.31 100 THR A C 1
ATOM 786 O O . THR A 1 100 ? -3.506 4.793 18.625 1 92.31 100 THR A O 1
ATOM 789 N N . ILE A 1 101 ? -1.463 4.715 17.812 1 96.62 101 ILE A N 1
ATOM 790 C CA . ILE A 1 101 ? -1.167 6.082 18.219 1 96.62 101 ILE A CA 1
ATOM 791 C C . ILE A 1 101 ? -2.057 7.055 17.453 1 96.62 101 ILE A C 1
ATOM 793 O O . ILE A 1 101 ? -2.607 7.992 18.031 1 96.62 101 ILE A O 1
ATOM 797 N N . LEU A 1 102 ? -2.186 6.875 16.156 1 96.12 102 LEU A N 1
ATOM 798 C CA . LEU A 1 102 ? -3.072 7.723 15.359 1 96.12 102 LEU A CA 1
ATOM 799 C C . LEU A 1 102 ? -4.504 7.645 15.883 1 96.12 102 LEU A C 1
ATOM 801 O O . LEU A 1 102 ? -5.188 8.664 15.984 1 96.12 102 LEU A O 1
ATOM 805 N N . ASP A 1 103 ? -4.918 6.441 16.234 1 93.81 103 ASP A N 1
ATOM 806 C CA . ASP A 1 103 ? -6.262 6.242 16.766 1 93.81 103 ASP A CA 1
ATOM 807 C C . ASP A 1 103 ? -6.445 6.992 18.094 1 93.81 103 ASP A C 1
ATOM 809 O O . ASP A 1 103 ? -7.516 7.547 18.344 1 93.81 103 ASP A O 1
ATOM 813 N N . ALA A 1 104 ? -5.48 6.93 18.891 1 97.12 104 ALA A N 1
ATOM 814 C CA . ALA A 1 104 ? -5.531 7.641 20.156 1 97.12 104 ALA A CA 1
ATOM 815 C C . ALA A 1 104 ? -5.688 9.141 19.953 1 97.12 104 ALA A C 1
ATOM 817 O O . ALA A 1 104 ? -6.512 9.789 20.594 1 97.12 104 ALA A O 1
ATOM 818 N N . ILE A 1 105 ? -4.887 9.688 19.062 1 98.06 105 ILE A N 1
ATOM 819 C CA . ILE A 1 105 ? -4.98 11.109 18.75 1 98.06 105 ILE A CA 1
ATOM 820 C C . ILE A 1 105 ? -6.348 11.422 18.156 1 98.06 105 ILE A C 1
ATOM 822 O O . ILE A 1 105 ? -6.957 12.445 18.469 1 98.06 105 ILE A O 1
ATOM 826 N N . GLN A 1 106 ? -6.766 10.547 17.266 1 97.06 106 GLN A N 1
ATOM 827 C CA . GLN A 1 106 ? -8.078 10.711 16.641 1 97.06 106 GLN A CA 1
ATOM 828 C C . GLN A 1 106 ? -9.18 10.797 17.688 1 97.06 106 GLN A C 1
ATOM 830 O O . GLN A 1 106 ? -10.086 11.625 17.578 1 97.06 106 GLN A O 1
ATOM 835 N N . LYS A 1 107 ? -9.188 9.969 18.703 1 96.25 107 LYS A N 1
ATOM 836 C CA . LYS A 1 107 ? -10.18 10.016 19.781 1 96.25 107 LYS A CA 1
ATOM 837 C C . LYS A 1 107 ? -10.188 11.375 20.453 1 96.25 107 LYS A C 1
ATOM 839 O O . LYS A 1 107 ? -11.25 11.93 20.75 1 96.25 107 LYS A O 1
ATOM 844 N N . GLY A 1 108 ? -8.992 11.836 20.75 1 97.06 108 GLY A N 1
ATOM 845 C CA . GLY A 1 108 ? -8.906 13.18 21.312 1 97.06 108 GLY A CA 1
ATOM 846 C C . GLY A 1 108 ? -9.484 14.242 20.406 1 97.06 108 GLY A C 1
ATOM 847 O O . GLY A 1 108 ? -10.18 15.156 20.859 1 97.06 108 GLY A O 1
ATOM 848 N N . LEU A 1 109 ? -9.219 14.109 19.156 1 97.06 109 LEU A N 1
ATOM 849 C CA . LEU A 1 109 ? -9.672 15.094 18.172 1 97.06 109 LEU A CA 1
ATOM 850 C C . LEU A 1 109 ? -11.195 15.078 18.047 1 97.06 109 LEU A C 1
ATOM 852 O O . LEU A 1 109 ? -11.805 16.109 17.734 1 97.06 109 LEU A O 1
ATOM 856 N N . THR A 1 110 ? -11.812 13.914 18.25 1 95.31 110 THR A N 1
ATOM 857 C CA . THR A 1 110 ? -13.273 13.867 18.234 1 95.31 110 THR A CA 1
ATOM 858 C C . THR A 1 110 ? -13.859 14.742 19.328 1 95.31 110 THR A C 1
ATOM 860 O O . THR A 1 110 ? -14.883 15.398 19.141 1 95.31 110 THR A O 1
ATOM 863 N N . HIS A 1 111 ? -13.203 14.758 20.5 1 95.38 111 HIS A N 1
ATOM 864 C CA . HIS A 1 111 ? -13.633 15.625 21.594 1 95.38 111 HIS A CA 1
ATOM 865 C C . HIS A 1 111 ? -13.438 17.094 21.25 1 95.38 111 HIS A C 1
ATOM 867 O O . HIS A 1 111 ? -14.305 17.922 21.531 1 95.38 111 HIS A O 1
ATOM 873 N N . LEU A 1 112 ? -12.336 17.359 20.656 1 95 112 LEU A N 1
ATOM 874 C CA . LEU A 1 112 ? -12.055 18.734 20.266 1 95 112 LEU A CA 1
ATOM 875 C C . LEU A 1 112 ? -13.055 19.219 19.219 1 95 112 LEU A C 1
ATOM 877 O O . LEU A 1 112 ? -13.57 20.328 19.297 1 95 112 LEU A O 1
ATOM 881 N N . SER A 1 113 ? -13.273 18.391 18.219 1 93.06 113 SER A N 1
ATOM 882 C CA . SER A 1 113 ? -14.219 18.719 17.156 1 93.06 113 SER A CA 1
ATOM 883 C C . SER A 1 113 ? -15.602 19.016 17.719 1 93.06 113 SER A C 1
ATOM 885 O O . SER A 1 113 ? -16.281 19.938 17.25 1 93.06 113 SER A O 1
ATOM 887 N N . SER A 1 114 ? -16.031 18.297 18.703 1 91.5 114 SER A N 1
ATOM 888 C CA . SER A 1 114 ? -17.328 18.484 19.328 1 91.5 114 SER A CA 1
ATOM 889 C C . SER A 1 114 ? -17.422 19.859 20 1 91.5 114 SER A C 1
ATOM 891 O O . SER A 1 114 ? -18.484 20.484 20.016 1 91.5 114 SER A O 1
ATOM 893 N N . ARG A 1 115 ? -16.344 20.297 20.547 1 91.56 115 ARG A N 1
ATOM 894 C CA . ARG A 1 115 ? -16.328 21.578 21.234 1 91.56 115 ARG A CA 1
ATOM 895 C C . ARG A 1 115 ? -16.266 22.75 20.25 1 91.56 115 ARG A C 1
ATOM 897 O O . ARG A 1 115 ? -16.719 23.844 20.547 1 91.56 115 ARG A O 1
ATOM 904 N N . LEU A 1 116 ? -15.711 22.469 19.109 1 90.94 116 LEU A N 1
ATOM 905 C CA . LEU A 1 116 ? -15.617 23.5 18.078 1 90.94 116 LEU A CA 1
ATOM 906 C C . LEU A 1 116 ? -16.938 23.656 17.344 1 90.94 116 LEU A C 1
ATOM 908 O O . LEU A 1 116 ? -17.312 24.766 16.953 1 90.94 116 LEU A O 1
ATOM 912 N N . SER A 1 117 ? -17.672 22.547 17 1 83.88 117 SER A N 1
ATOM 913 C CA . SER A 1 117 ? -18.875 22.562 16.172 1 83.88 117 SER A CA 1
ATOM 914 C C . SER A 1 117 ? -20.141 22.672 17.031 1 83.88 117 SER A C 1
ATOM 916 O O . SER A 1 117 ? -21.25 22.766 16.5 1 83.88 117 SER A O 1
ATOM 918 N N . THR A 1 118 ? -20.172 22.922 18.172 1 66.25 118 THR A N 1
ATOM 919 C CA . THR A 1 118 ? -21.297 23.062 19.094 1 66.25 118 THR A CA 1
ATOM 920 C C . THR A 1 118 ? -22.203 21.844 19.031 1 66.25 118 THR A C 1
ATOM 922 O O . THR A 1 118 ? -23.422 21.953 19.172 1 66.25 118 THR A O 1
ATOM 925 N N . ARG A 1 119 ? -21.672 20.734 18.594 1 62.72 119 ARG A N 1
ATOM 926 C CA . ARG A 1 119 ? -22.516 19.531 18.625 1 62.72 119 ARG A CA 1
ATOM 927 C C . ARG A 1 119 ? -22.422 18.844 19.984 1 62.72 119 ARG A C 1
ATOM 929 O O . ARG A 1 119 ? -21.406 18.922 20.672 1 62.72 119 ARG A O 1
ATOM 936 N N . SER A 1 120 ? -23.609 18.406 20.453 1 57.38 120 SER A N 1
ATOM 937 C CA . SER A 1 120 ? -23.812 17.828 21.766 1 57.38 120 SER A CA 1
ATOM 938 C C . SER A 1 120 ? -23.203 16.438 21.875 1 57.38 120 SER A C 1
ATOM 940 O O . SER A 1 120 ? -23.375 15.75 22.875 1 57.38 120 SER A O 1
ATOM 942 N N . HIS A 1 121 ? -22.391 15.984 20.922 1 66.44 121 HIS A N 1
ATOM 943 C CA . HIS A 1 121 ? -21.906 14.617 21.094 1 66.44 121 HIS A CA 1
ATOM 944 C C . HIS A 1 121 ? -20.562 14.578 21.797 1 66.44 121 HIS A C 1
ATOM 946 O O . HIS A 1 121 ? -19.734 15.477 21.625 1 66.44 121 HIS A O 1
ATOM 952 N N . ASN A 1 122 ? -20.531 13.672 22.781 1 79.25 122 ASN A N 1
ATOM 953 C CA . ASN A 1 122 ? -19.266 13.43 23.469 1 79.25 122 ASN A CA 1
ATOM 954 C C . ASN A 1 122 ? -18.266 12.719 22.562 1 79.25 122 ASN A C 1
ATOM 956 O O . ASN A 1 122 ? -18.656 11.992 21.641 1 79.25 122 ASN A O 1
ATOM 960 N N . GLY A 1 123 ? -17.125 13.133 22.453 1 89.38 123 GLY A N 1
ATOM 961 C CA . GLY A 1 123 ? -16.047 12.469 21.734 1 89.38 123 GLY A CA 1
ATOM 962 C C . GLY A 1 123 ? -15.953 10.984 22.031 1 89.38 123 GLY A C 1
ATOM 963 O O . GLY A 1 123 ? -16.688 10.469 22.875 1 89.38 123 GLY A O 1
ATOM 964 N N . ASP A 1 124 ? -15.211 10.305 21.281 1 91.5 124 ASP A N 1
ATOM 965 C CA . ASP A 1 124 ? -15.023 8.859 21.422 1 91.5 124 ASP A CA 1
ATOM 966 C C . ASP A 1 124 ? -14.227 8.531 22.688 1 91.5 124 ASP A C 1
ATOM 968 O O . ASP A 1 124 ? -13.234 9.195 22.984 1 91.5 124 ASP A O 1
ATOM 972 N N . GLY A 1 125 ? -14.719 7.555 23.406 1 92.94 125 GLY A N 1
ATOM 973 C CA . GLY A 1 125 ? -14 7.098 24.578 1 92.94 125 GLY A CA 1
ATOM 974 C C . GLY A 1 125 ? -13.125 5.887 24.312 1 92.94 125 GLY A C 1
ATOM 975 O O . GLY A 1 125 ? -12.961 5.477 23.156 1 92.94 125 GLY A O 1
ATOM 976 N N . ILE A 1 126 ? -12.5 5.438 25.406 1 93.69 126 ILE A N 1
ATOM 977 C CA . ILE A 1 126 ? -11.703 4.219 25.359 1 93.69 126 ILE A CA 1
ATOM 978 C C . ILE A 1 126 ? -12.602 3.002 25.562 1 93.69 126 ILE A C 1
ATOM 980 O O . ILE A 1 126 ? -13.328 2.93 26.562 1 93.69 126 ILE A O 1
ATOM 984 N N . GLU A 1 127 ? -12.547 2.129 24.625 1 87.94 127 GLU A N 1
ATOM 985 C CA . GLU A 1 127 ? -13.367 0.922 24.734 1 87.94 127 GLU A CA 1
ATOM 986 C C . GLU A 1 127 ? -12.656 -0.152 25.547 1 87.94 127 GLU A C 1
ATOM 988 O O . GLU A 1 127 ? -11.438 -0.113 25.719 1 87.94 127 GLU A O 1
ATOM 993 N N . LYS A 1 128 ? -13.383 -1.133 25.922 1 83.5 128 LYS A N 1
ATOM 994 C CA . LYS A 1 128 ? -12.867 -2.189 26.797 1 83.5 128 LYS A CA 1
ATOM 995 C C . LYS A 1 128 ? -11.773 -2.986 26.094 1 83.5 128 LYS A C 1
ATOM 997 O O . LYS A 1 128 ? -10.773 -3.354 26.719 1 83.5 128 LYS A O 1
ATOM 1002 N N . HIS A 1 129 ? -11.953 -3.213 24.797 1 78.75 129 HIS A N 1
ATOM 1003 C CA . HIS A 1 129 ? -11.008 -4.043 24.062 1 78.75 129 HIS A CA 1
ATOM 1004 C C . HIS A 1 129 ? -9.703 -3.291 23.797 1 78.75 129 HIS A C 1
ATOM 1006 O O . HIS A 1 129 ? -8.719 -3.885 23.359 1 78.75 129 HIS A O 1
ATOM 1012 N N . GLU A 1 130 ? -9.789 -2.021 24.125 1 88.81 130 GLU A N 1
ATOM 1013 C CA . GLU A 1 130 ? -8.602 -1.208 23.875 1 88.81 130 GLU A CA 1
ATOM 1014 C C . GLU A 1 130 ? -7.707 -1.139 25.109 1 88.81 130 GLU A C 1
ATOM 1016 O O . GLU A 1 130 ? -6.625 -0.55 25.078 1 88.81 130 GLU A O 1
ATOM 1021 N N . LEU A 1 131 ? -8.18 -1.741 26.203 1 89.5 131 LEU A N 1
ATOM 1022 C CA . LEU A 1 131 ? -7.348 -1.841 27.391 1 89.5 131 LEU A CA 1
ATOM 1023 C C . LEU A 1 131 ? -6.191 -2.809 27.172 1 89.5 131 LEU A C 1
ATOM 1025 O O . LEU A 1 131 ? -6.359 -3.85 26.531 1 89.5 131 LEU A O 1
ATOM 1029 N N . ARG A 1 132 ? -5.051 -2.369 27.625 1 88.5 132 ARG A N 1
ATOM 1030 C CA . ARG A 1 132 ? -3.938 -3.312 27.578 1 88.5 132 ARG A CA 1
ATOM 1031 C C . ARG A 1 132 ? -4.277 -4.594 28.328 1 88.5 132 ARG A C 1
ATOM 1033 O O . ARG A 1 132 ? -4.918 -4.551 29.391 1 88.5 132 ARG A O 1
ATOM 1040 N N . LYS A 1 133 ? -3.807 -5.664 27.766 1 82.62 133 LYS A N 1
ATOM 1041 C CA . LYS A 1 133 ? -4.113 -6.961 28.359 1 82.62 133 LYS A CA 1
ATOM 1042 C C . LYS A 1 133 ? -3.623 -7.027 29.797 1 82.62 133 LYS A C 1
ATOM 1044 O O . LYS A 1 133 ? -2.473 -6.688 30.094 1 82.62 133 LYS A O 1
ATOM 1049 N N . GLY A 1 134 ? -4.48 -7.457 30.625 1 85 134 GLY A N 1
ATOM 1050 C CA . GLY A 1 134 ? -4.137 -7.637 32.031 1 85 134 GLY A CA 1
ATOM 1051 C C . GLY A 1 134 ? -4.316 -6.379 32.844 1 85 134 GLY A C 1
ATOM 1052 O O . GLY A 1 134 ? -4.125 -6.398 34.062 1 85 134 GLY A O 1
ATOM 1053 N N . GLN A 1 135 ? -4.668 -5.215 32.281 1 88.62 135 GLN A N 1
ATOM 1054 C CA . GLN A 1 135 ? -4.863 -3.953 33 1 88.62 135 GLN A CA 1
ATOM 1055 C C . GLN A 1 135 ? -6.344 -3.594 33.062 1 88.62 135 GLN A C 1
ATOM 1057 O O . GLN A 1 135 ? -7.152 -4.062 32.281 1 88.62 135 GLN A O 1
ATOM 1062 N N . ASN A 1 136 ? -6.648 -2.775 34.125 1 91.12 136 ASN A N 1
ATOM 1063 C CA . ASN A 1 136 ? -8.055 -2.461 34.344 1 91.12 136 ASN A CA 1
ATOM 1064 C C . ASN A 1 136 ? -8.352 -0.985 34.094 1 91.12 136 ASN A C 1
ATOM 1066 O O . ASN A 1 136 ? -9.438 -0.501 34.406 1 91.12 136 ASN A O 1
ATOM 1070 N N . TYR A 1 137 ? -7.363 -0.308 33.688 1 93.69 137 TYR A N 1
ATOM 1071 C CA . TYR A 1 137 ? -7.57 1.096 33.344 1 93.69 137 TYR A CA 1
ATOM 1072 C C . TYR A 1 137 ? -6.676 1.514 32.188 1 93.69 137 TYR A C 1
ATOM 1074 O O . TYR A 1 137 ? -5.652 0.876 31.922 1 93.69 137 TYR A O 1
ATOM 1082 N N . ALA A 1 138 ? -7.047 2.494 31.438 1 95.88 138 ALA A N 1
ATOM 1083 C CA . ALA A 1 138 ? -6.266 3.104 30.375 1 95.88 138 ALA A CA 1
ATOM 1084 C C . ALA A 1 138 ? -6.535 4.602 30.281 1 95.88 138 ALA A C 1
ATOM 1086 O O . ALA A 1 138 ? -7.59 5.078 30.703 1 95.88 138 ALA A O 1
ATOM 1087 N N . SER A 1 139 ? -5.578 5.34 29.859 1 97.38 139 SER A N 1
ATOM 1088 C CA . SER A 1 139 ? -5.781 6.773 29.688 1 97.38 139 SER A CA 1
ATOM 1089 C C . SER A 1 139 ? -5.027 7.297 28.469 1 97.38 139 SER A C 1
ATOM 1091 O O . SER A 1 139 ? -3.986 6.75 28.094 1 97.38 139 SER A O 1
ATOM 1093 N N . ILE A 1 140 ? -5.551 8.25 27.844 1 98.12 140 ILE A N 1
ATOM 1094 C CA . ILE A 1 140 ? -4.969 9.031 26.766 1 98.12 140 ILE A CA 1
ATOM 1095 C C . ILE A 1 140 ? -4.922 10.508 27.156 1 98.12 140 ILE A C 1
ATOM 1097 O O . ILE A 1 140 ? -5.965 11.148 27.297 1 98.12 140 ILE A O 1
ATOM 1101 N N . ALA A 1 141 ? -3.742 11.023 27.375 1 98.12 141 ALA A N 1
ATOM 1102 C CA . ALA A 1 141 ? -3.564 12.438 27.672 1 98.12 141 ALA A CA 1
ATOM 1103 C C . ALA A 1 141 ? -2.977 13.188 26.484 1 98.12 141 ALA A C 1
ATOM 1105 O O . ALA A 1 141 ? -1.948 12.781 25.938 1 98.12 141 ALA A O 1
ATOM 1106 N N . ILE A 1 142 ? -3.627 14.211 26.047 1 98.31 142 ILE A N 1
ATOM 1107 C CA . ILE A 1 142 ? -3.17 15.008 24.922 1 98.31 142 ILE A CA 1
ATOM 1108 C C . ILE A 1 142 ? -3.08 16.469 25.328 1 98.31 142 ILE A C 1
ATOM 1110 O O . ILE A 1 142 ? -3.955 16.984 26.031 1 98.31 142 ILE A O 1
ATOM 1114 N N . ASN A 1 143 ? -2.023 17.156 24.938 1 98.06 143 ASN A N 1
ATOM 1115 C CA . ASN A 1 143 ? -1.894 18.594 25.062 1 98.06 143 ASN A CA 1
ATOM 1116 C C . ASN A 1 143 ? -1.931 19.281 23.703 1 98.06 143 ASN A C 1
ATOM 1118 O O . ASN A 1 143 ? -1.046 19.078 22.875 1 98.06 143 ASN A O 1
ATOM 1122 N N . TYR A 1 144 ? -2.963 20.047 23.516 1 97.75 144 TYR A N 1
ATOM 1123 C CA . TYR A 1 144 ? -3.029 20.859 22.312 1 97.75 144 TYR A CA 1
ATOM 1124 C C . TYR A 1 144 ? -2.346 22.203 22.516 1 97.75 144 TYR A C 1
ATOM 1126 O O . TYR A 1 144 ? -2.283 22.703 23.641 1 97.75 144 TYR A O 1
ATOM 1134 N N . ASP A 1 145 ? -1.775 22.656 21.469 1 96.44 145 ASP A N 1
ATOM 1135 C CA . ASP A 1 145 ? -1.138 23.969 21.5 1 96.44 145 ASP A CA 1
ATOM 1136 C C . ASP A 1 145 ? -1.779 24.906 20.5 1 96.44 145 ASP A C 1
ATOM 1138 O O . ASP A 1 145 ? -2.045 24.531 19.359 1 96.44 145 ASP A O 1
ATOM 1142 N N . TYR A 1 146 ? -2.111 26.047 20.922 1 93.81 146 TYR A N 1
ATOM 1143 C CA . TYR A 1 146 ? -2.551 27.141 20.062 1 93.81 146 TYR A CA 1
ATOM 1144 C C . TYR A 1 146 ? -1.861 28.453 20.438 1 93.81 146 TYR A C 1
ATOM 1146 O O . TYR A 1 146 ? -2.117 29 21.516 1 93.81 146 TYR A O 1
ATOM 1154 N N . MET A 1 147 ? -0.996 28.922 19.562 1 89 147 MET A N 1
ATOM 1155 C CA . MET A 1 147 ? -0.262 30.172 19.75 1 89 147 MET A CA 1
ATOM 1156 C C . MET A 1 147 ? 0.504 30.172 21.062 1 89 147 MET A C 1
ATOM 1158 O O . MET A 1 147 ? 0.442 31.125 21.828 1 89 147 MET A O 1
ATOM 1162 N N . GLY A 1 148 ? 1.028 29.031 21.438 1 88.19 148 GLY A N 1
ATOM 1163 C CA . GLY A 1 148 ? 1.915 28.938 22.578 1 88.19 148 GLY A CA 1
ATOM 1164 C C . GLY A 1 148 ? 1.198 28.547 23.859 1 88.19 148 GLY A C 1
ATOM 1165 O O . GLY A 1 148 ? 1.835 28.312 24.891 1 88.19 148 GLY A O 1
ATOM 1166 N N . ILE A 1 149 ? -0.058 28.484 23.875 1 91.69 149 ILE A N 1
ATOM 1167 C CA . ILE A 1 149 ? -0.83 28.094 25.062 1 91.69 149 ILE A CA 1
ATOM 1168 C C . ILE A 1 149 ? -1.214 26.625 24.969 1 91.69 149 ILE A C 1
ATOM 1170 O O . ILE A 1 149 ? -1.593 26.141 23.906 1 91.69 149 ILE A O 1
ATOM 1174 N N . ARG A 1 150 ? -1.17 26 26.109 1 94.75 150 ARG A N 1
ATOM 1175 C CA . ARG A 1 150 ? -1.476 24.578 26.172 1 94.75 150 ARG A CA 1
ATOM 1176 C C . ARG A 1 150 ? -2.91 24.344 26.625 1 94.75 150 ARG A C 1
ATOM 1178 O O . ARG A 1 150 ? -3.4 25.031 27.531 1 94.75 150 ARG A O 1
ATOM 1185 N N . PHE A 1 151 ? -3.541 23.5 26 1 96.31 151 PHE A N 1
ATOM 1186 C CA . PHE A 1 151 ? -4.895 23.078 26.344 1 96.31 151 PHE A CA 1
ATOM 1187 C C . PHE A 1 151 ? -4.949 21.578 26.562 1 96.31 151 PHE A C 1
ATOM 1189 O O . PHE A 1 151 ? -5.148 20.812 25.609 1 96.31 151 PHE A O 1
ATOM 1196 N N . PRO A 1 152 ? -4.867 21.141 27.812 1 96.75 152 PRO A N 1
ATOM 1197 C CA . PRO A 1 152 ? -4.758 19.719 28.109 1 96.75 152 PRO A CA 1
ATOM 1198 C C . PRO A 1 152 ? -6.105 19 28.078 1 96.75 152 PRO A C 1
ATOM 1200 O O . PRO A 1 152 ? -7.145 19.625 28.312 1 96.75 152 PRO A O 1
ATOM 1203 N N . MET A 1 153 ? -6.086 17.734 27.812 1 96.69 153 MET A N 1
ATOM 1204 C CA . MET A 1 153 ? -7.23 16.828 27.891 1 96.69 153 MET A CA 1
ATOM 1205 C C . MET A 1 153 ? -6.785 15.422 28.266 1 96.69 153 MET A C 1
ATOM 1207 O O . MET A 1 153 ? -5.699 14.977 27.891 1 96.69 153 MET A O 1
ATOM 1211 N N . ILE A 1 154 ? -7.598 14.734 29.078 1 97.31 154 ILE A N 1
ATOM 1212 C CA . ILE A 1 154 ? -7.336 13.352 29.469 1 97.31 154 ILE A CA 1
ATOM 1213 C C . ILE A 1 154 ? -8.594 12.508 29.266 1 97.31 154 ILE A C 1
ATOM 1215 O O . ILE A 1 154 ? -9.672 12.859 29.766 1 97.31 154 ILE A O 1
ATOM 1219 N N . ILE A 1 155 ? -8.523 11.523 28.469 1 96.88 155 ILE A N 1
ATOM 1220 C CA . ILE A 1 155 ? -9.555 10.5 28.344 1 96.88 155 ILE A CA 1
ATOM 1221 C C . ILE A 1 155 ? -9.164 9.273 29.156 1 96.88 155 ILE A C 1
ATOM 1223 O O . ILE A 1 155 ? -8.109 8.68 28.938 1 96.88 155 ILE A O 1
ATOM 1227 N N . ALA A 1 156 ? -9.961 8.922 30.109 1 96.06 156 ALA A N 1
ATOM 1228 C CA . ALA A 1 156 ? -9.633 7.785 30.969 1 96.06 156 ALA A CA 1
ATOM 1229 C C . ALA A 1 156 ? -10.828 6.844 31.109 1 96.06 156 ALA A C 1
ATOM 1231 O O . ALA A 1 156 ? -11.977 7.262 30.984 1 96.06 156 ALA A O 1
ATOM 1232 N N . THR A 1 157 ? -10.531 5.605 31.234 1 93.56 157 THR A N 1
ATOM 1233 C CA . THR A 1 157 ? -11.547 4.59 31.5 1 93.56 157 THR A CA 1
ATOM 1234 C C . THR A 1 157 ? -11.031 3.555 32.5 1 93.56 157 THR A C 1
ATOM 1236 O O . THR A 1 157 ? -9.836 3.244 32.5 1 93.56 157 THR A O 1
ATOM 1239 N N . THR A 1 158 ? -11.883 3.137 33.344 1 91.69 158 THR A N 1
ATOM 1240 C CA . THR A 1 158 ? -11.594 2.08 34.312 1 91.69 158 THR A CA 1
ATOM 1241 C C . THR A 1 158 ? -12.656 0.987 34.25 1 91.69 158 THR A C 1
ATOM 1243 O O . THR A 1 158 ? -13.844 1.279 34.125 1 91.69 158 THR A O 1
ATOM 1246 N N . GLU A 1 159 ? -12.156 -0.173 34.25 1 88.12 159 GLU A N 1
ATOM 1247 C CA . GLU A 1 159 ? -13.094 -1.292 34.281 1 88.12 159 GLU A CA 1
ATOM 1248 C C . GLU A 1 159 ? -14.008 -1.224 35.5 1 88.12 159 GLU A C 1
ATOM 1250 O O . GLU A 1 159 ? -13.555 -0.874 36.594 1 88.12 159 GLU A O 1
ATOM 1255 N N . PRO A 1 160 ? -15.289 -1.595 35.25 1 83.88 160 PRO A N 1
ATOM 1256 C CA . PRO A 1 160 ? -16.203 -1.575 36.406 1 83.88 160 PRO A CA 1
ATOM 1257 C C . PRO A 1 160 ? -15.727 -2.453 37.562 1 83.88 160 PRO A C 1
ATOM 1259 O O . PRO A 1 160 ? -15.227 -3.557 37.312 1 83.88 160 PRO A O 1
ATOM 1262 N N . GLY A 1 161 ? -15.844 -2.008 38.719 1 82.81 161 GLY A N 1
ATOM 1263 C CA . GLY A 1 161 ? -15.469 -2.781 39.906 1 82.81 161 GLY A CA 1
ATOM 1264 C C . GLY A 1 161 ? -14.102 -2.416 40.438 1 82.81 161 GLY A C 1
ATOM 1265 O O . GLY A 1 161 ? -13.727 -2.838 41.531 1 82.81 161 GLY A O 1
ATOM 1266 N N . TYR A 1 162 ? -13.43 -1.72 39.625 1 85.56 162 TYR A N 1
ATOM 1267 C CA . TYR A 1 162 ? -12.094 -1.313 40.062 1 85.56 162 TYR A CA 1
ATOM 1268 C C . TYR A 1 162 ? -12.078 0.161 40.438 1 85.56 162 TYR A C 1
ATOM 1270 O O . TYR A 1 162 ? -12.961 0.924 40.062 1 85.56 162 TYR A O 1
ATOM 1278 N N . GLU A 1 163 ? -11.117 0.534 41.281 1 81.06 163 GLU A N 1
ATOM 1279 C CA . GLU A 1 163 ? -10.961 1.933 41.656 1 81.06 163 GLU A CA 1
ATOM 1280 C C . GLU A 1 163 ? -10.414 2.768 40.5 1 81.06 163 GLU A C 1
ATOM 1282 O O . GLU A 1 163 ? -9.539 2.316 39.781 1 81.06 163 GLU A O 1
ATOM 1287 N N . ASP A 1 164 ? -10.977 3.898 40.375 1 75.38 164 ASP A N 1
ATOM 1288 C CA . ASP A 1 164 ? -10.57 4.809 39.312 1 75.38 164 ASP A CA 1
ATOM 1289 C C . ASP A 1 164 ? -9.141 5.297 39.531 1 75.38 164 ASP A C 1
ATOM 1291 O O . ASP A 1 164 ? -8.852 5.961 40.531 1 75.38 164 ASP A O 1
ATOM 1295 N N . ARG A 1 165 ? -8.281 4.883 38.719 1 77.19 165 ARG A N 1
ATOM 1296 C CA . ARG A 1 165 ? -6.902 5.348 38.812 1 77.19 165 ARG A CA 1
ATOM 1297 C C . ARG A 1 165 ? -6.723 6.664 38.062 1 77.19 165 ARG A C 1
ATOM 1299 O O . ARG A 1 165 ? -5.809 7.434 38.344 1 77.19 165 ARG A O 1
ATOM 1306 N N . ALA A 1 166 ? -7.539 6.906 37.062 1 80.44 166 ALA A N 1
ATOM 1307 C CA . ALA A 1 166 ? -7.453 8.148 36.281 1 80.44 166 ALA A CA 1
ATOM 1308 C C . ALA A 1 166 ? -8.844 8.664 35.938 1 80.44 166 ALA A C 1
ATOM 1310 O O . ALA A 1 166 ? -9.766 7.879 35.719 1 80.44 166 ALA A O 1
ATOM 1311 N N . LYS A 1 167 ? -8.969 9.992 36.062 1 88.56 167 LYS A N 1
ATOM 1312 C CA . LYS A 1 167 ? -10.219 10.641 35.688 1 88.56 167 LYS A CA 1
ATOM 1313 C C . LYS A 1 167 ? -10.055 11.461 34.438 1 88.56 167 LYS A C 1
ATOM 1315 O O . LYS A 1 167 ? -9.023 12.109 34.219 1 88.56 167 LYS A O 1
ATOM 1320 N N . SER A 1 168 ? -11.086 11.297 33.625 1 93.88 168 SER A N 1
ATOM 1321 C CA . SER A 1 168 ? -11.07 12.117 32.406 1 93.88 168 SER A CA 1
ATOM 1322 C C . SER A 1 168 ? -11.117 13.602 32.75 1 93.88 168 SER A C 1
ATOM 1324 O O . SER A 1 168 ? -11.688 13.992 33.781 1 93.88 168 SER A O 1
ATOM 1326 N N . ASN A 1 169 ? -10.406 14.383 32.062 1 95.19 169 ASN A N 1
ATOM 1327 C CA . ASN A 1 169 ? -10.359 15.828 32.219 1 95.19 169 ASN A CA 1
ATOM 1328 C C . ASN A 1 169 ? -10.438 16.516 30.844 1 95.19 169 ASN A C 1
ATOM 1330 O O . ASN A 1 169 ? -9.57 16.328 30 1 95.19 169 ASN A O 1
ATOM 1334 N N . TYR A 1 170 ? -11.492 17.359 30.641 1 93.94 170 TYR A N 1
ATOM 1335 C CA . TYR A 1 170 ? -11.703 18 29.344 1 93.94 170 TYR A CA 1
ATOM 1336 C C . TYR A 1 170 ? -11.641 19.516 29.484 1 93.94 170 TYR A C 1
ATOM 1338 O O . TYR A 1 170 ? -12.078 20.25 28.594 1 93.94 170 TYR A O 1
ATOM 1346 N N . SER A 1 171 ? -11.125 20.016 30.594 1 92.75 171 SER A N 1
ATOM 1347 C CA . SER A 1 171 ? -11.156 21.438 30.891 1 92.75 171 SER A CA 1
ATOM 1348 C C . SER A 1 171 ? -10.406 22.234 29.828 1 92.75 171 SER A C 1
ATOM 1350 O O . SER A 1 171 ? -10.875 23.297 29.375 1 92.75 171 SER A O 1
ATOM 1352 N N . GLY A 1 172 ? -9.289 21.75 29.406 1 94 172 GLY A N 1
ATOM 1353 C CA . GLY A 1 172 ? -8.492 22.453 28.422 1 94 172 GLY A CA 1
ATOM 1354 C C . GLY A 1 172 ? -9.211 22.641 27.094 1 94 172 GLY A C 1
ATOM 1355 O O . GLY A 1 172 ? -9.289 23.766 26.594 1 94 172 GLY A O 1
ATOM 1356 N N . ILE A 1 173 ? -9.812 21.625 26.562 1 94.38 173 ILE A N 1
ATOM 1357 C CA . ILE A 1 173 ? -10.453 21.719 25.25 1 94.38 173 ILE A CA 1
ATOM 1358 C C . ILE A 1 173 ? -11.781 22.469 25.391 1 94.38 173 ILE A C 1
ATOM 1360 O O . ILE A 1 173 ? -12.227 23.125 24.438 1 94.38 173 ILE A O 1
ATOM 1364 N N . ASN A 1 174 ? -12.453 22.391 26.547 1 93.06 174 ASN A N 1
ATOM 1365 C CA . ASN A 1 174 ? -13.641 23.203 26.781 1 93.06 174 ASN A CA 1
ATOM 1366 C C . ASN A 1 174 ? -13.32 24.703 26.672 1 93.06 174 ASN A C 1
ATOM 1368 O O . ASN A 1 174 ? -14.094 25.453 26.078 1 93.06 174 ASN A O 1
ATOM 1372 N N . GLU A 1 175 ? -12.234 24.984 27.25 1 91.62 175 GLU A N 1
ATOM 1373 C CA . GLU A 1 175 ? -11.805 26.375 27.188 1 91.62 175 GLU A CA 1
ATOM 1374 C C . GLU A 1 175 ? -11.5 26.797 25.75 1 91.62 175 GLU A C 1
ATOM 1376 O O . GLU A 1 175 ? -11.922 27.859 25.312 1 91.62 175 GLU A O 1
ATOM 1381 N N . LEU A 1 176 ? -10.742 26.047 25.078 1 93.12 176 LEU A N 1
ATOM 1382 C CA . LEU A 1 176 ? -10.398 26.344 23.688 1 93.12 176 LEU A CA 1
ATOM 1383 C C . LEU A 1 176 ? -11.656 26.469 22.844 1 93.12 176 LEU A C 1
ATOM 1385 O O . LEU A 1 176 ? -11.781 27.406 22.047 1 93.12 176 LEU A O 1
ATOM 1389 N N . GLY A 1 177 ? -12.547 25.547 22.969 1 92.5 177 GLY A N 1
ATOM 1390 C CA . GLY A 1 177 ? -13.812 25.609 22.266 1 92.5 177 GLY A CA 1
ATOM 1391 C C . GLY A 1 177 ? -14.602 26.875 22.562 1 92.5 177 GLY A C 1
ATOM 1392 O O . GLY A 1 177 ? -15.188 27.469 21.656 1 92.5 177 GLY A O 1
ATOM 1393 N N . SER A 1 178 ? -14.594 27.25 23.828 1 90.19 178 SER A N 1
ATOM 1394 C CA . SER A 1 178 ? -15.328 28.438 24.25 1 90.19 178 SER A CA 1
ATOM 1395 C C . SER A 1 178 ? -14.766 29.688 23.578 1 90.19 178 SER A C 1
ATOM 1397 O O . SER A 1 178 ? -15.523 30.594 23.188 1 90.19 178 SER A O 1
ATOM 1399 N N . ILE A 1 179 ? -13.516 29.75 23.484 1 90.81 179 ILE A N 1
ATOM 1400 C CA . ILE A 1 179 ? -12.859 30.891 22.844 1 90.81 179 ILE A CA 1
ATOM 1401 C C . ILE A 1 179 ? -13.258 30.953 21.375 1 90.81 179 ILE A C 1
ATOM 1403 O O . ILE A 1 179 ? -13.602 32.031 20.859 1 90.81 179 ILE A O 1
ATOM 1407 N N . PHE A 1 180 ? -13.219 29.844 20.703 1 92.5 180 PHE A N 1
ATOM 1408 C CA . PHE A 1 180 ? -13.578 29.812 19.297 1 92.5 180 PHE A CA 1
ATOM 1409 C C . PHE A 1 180 ? -15.055 30.141 19.094 1 92.5 180 PHE A C 1
ATOM 1411 O O . PHE A 1 180 ? -15.414 30.844 18.141 1 92.5 180 PHE A O 1
ATOM 1418 N N . LYS A 1 181 ? -15.852 29.734 19.969 1 88.75 181 LYS A N 1
ATOM 1419 C CA . LYS A 1 181 ? -17.281 30.047 19.891 1 88.75 181 LYS A CA 1
ATOM 1420 C C . LYS A 1 181 ? -17.516 31.531 20.078 1 88.75 181 LYS A C 1
ATOM 1422 O O . LYS A 1 181 ? -18.375 32.125 19.391 1 88.75 181 LYS A O 1
ATOM 1427 N N . THR A 1 182 ? -16.828 32.031 21.031 1 89.62 182 THR A N 1
ATOM 1428 C CA . THR A 1 182 ? -16.922 33.469 21.234 1 89.62 182 THR A CA 1
ATOM 1429 C C . THR A 1 182 ? -16.484 34.219 19.984 1 89.62 182 THR A C 1
ATOM 1431 O O . THR A 1 182 ? -17.125 35.188 19.578 1 89.62 182 THR A O 1
ATOM 1434 N N . ALA A 1 183 ? -15.43 33.812 19.438 1 90.31 183 ALA A N 1
ATOM 1435 C CA . ALA A 1 183 ? -14.938 34.406 18.219 1 90.31 183 ALA A CA 1
ATOM 1436 C C . ALA A 1 183 ? -15.977 34.344 17.094 1 90.31 183 ALA A C 1
ATOM 1438 O O . ALA A 1 183 ? -16.188 35.281 16.359 1 90.31 183 ALA A O 1
ATOM 1439 N N . HIS A 1 184 ? -16.547 33.219 17.047 1 89.25 184 HIS A N 1
ATOM 1440 C CA . HIS A 1 184 ? -17.562 33 16.016 1 89.25 184 HIS A CA 1
ATOM 1441 C C . HIS A 1 184 ? -18.781 33.906 16.234 1 89.25 184 HIS A C 1
ATOM 1443 O O . HIS A 1 184 ? -19.406 34.344 15.281 1 89.25 184 HIS A O 1
ATOM 1449 N N . SER A 1 185 ? -19.141 34.062 17.453 1 88.06 185 SER A N 1
ATOM 1450 C CA . SER A 1 185 ? -20.266 34.938 17.797 1 88.06 185 SER A CA 1
ATOM 1451 C C . SER A 1 185 ? -19.984 36.406 17.406 1 88.06 185 SER A C 1
ATOM 1453 O O . SER A 1 185 ? -20.891 37.125 17.016 1 88.06 185 SER A O 1
ATOM 1455 N N . ILE A 1 186 ? -18.75 36.688 17.531 1 87.25 186 ILE A N 1
ATOM 1456 C CA . ILE A 1 186 ? -18.328 38.031 17.188 1 87.25 186 ILE A CA 1
ATOM 1457 C C . ILE A 1 186 ? -18.25 38.188 15.664 1 87.25 186 ILE A C 1
ATOM 1459 O O . ILE A 1 186 ? -18.703 39.188 15.109 1 87.25 186 ILE A O 1
ATOM 1463 N N . ASN A 1 187 ? -17.609 37.25 15.07 1 88.12 187 ASN A N 1
ATOM 1464 C CA . ASN A 1 187 ? -17.453 37.188 13.625 1 88.12 187 ASN A CA 1
ATOM 1465 C C . ASN A 1 187 ? -17.75 35.812 13.062 1 88.12 187 ASN A C 1
ATOM 1467 O O . ASN A 1 187 ? -16.922 34.906 13.133 1 88.12 187 ASN A O 1
ATOM 1471 N N . PRO A 1 188 ? -18.828 35.719 12.445 1 85.5 188 PRO A N 1
ATOM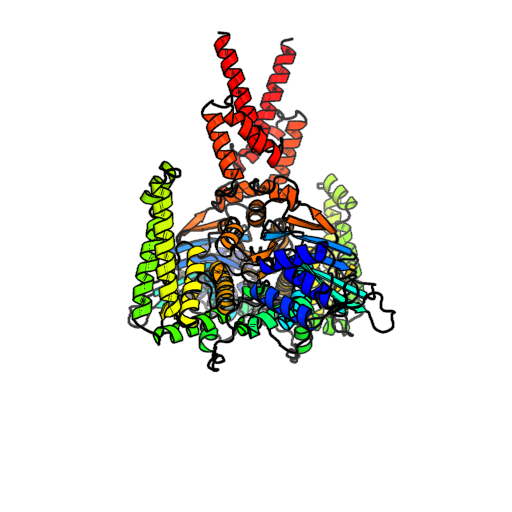 1472 C CA . PRO A 1 188 ? -19.219 34.406 11.922 1 85.5 188 PRO A CA 1
ATOM 1473 C C . PRO A 1 188 ? -18.266 33.875 10.859 1 85.5 188 PRO A C 1
ATOM 1475 O O . PRO A 1 188 ? -18.297 32.688 10.523 1 85.5 188 PRO A O 1
ATOM 1478 N N . ASN A 1 189 ? -17.453 34.719 10.398 1 85.56 189 ASN A N 1
ATOM 1479 C CA . ASN A 1 189 ? -16.547 34.312 9.328 1 85.56 189 ASN A CA 1
ATOM 1480 C C . ASN A 1 189 ? -15.148 34 9.859 1 85.56 189 ASN A C 1
ATOM 1482 O O . ASN A 1 189 ? -14.203 33.875 9.086 1 85.56 189 ASN A O 1
ATOM 1486 N N . VAL A 1 190 ? -15.07 33.875 11.172 1 90 190 VAL A N 1
ATOM 1487 C CA . VAL A 1 190 ? -13.781 33.594 11.789 1 90 190 VAL A CA 1
ATOM 1488 C C . VAL A 1 190 ? -13.297 32.219 11.32 1 90 190 VAL A C 1
ATOM 1490 O O . VAL A 1 190 ? -14.102 31.312 11.062 1 90 190 VAL A O 1
ATOM 1493 N N . SER A 1 191 ? -12.016 32.062 11.148 1 92.19 191 SER A N 1
ATOM 1494 C CA . SER A 1 191 ? -11.398 30.812 10.695 1 92.19 191 SER A CA 1
ATOM 1495 C C . SER A 1 191 ? -11.383 29.766 11.797 1 92.19 191 SER A C 1
ATOM 1497 O O . SER A 1 191 ? -11.18 30.094 12.969 1 92.19 191 SER A O 1
ATOM 1499 N N . PHE A 1 192 ? -11.617 28.547 11.461 1 94.56 192 PHE A N 1
ATOM 1500 C CA . PHE A 1 192 ? -11.531 27.391 12.359 1 94.56 192 PHE A CA 1
ATOM 1501 C C . PHE A 1 192 ? -10.453 26.422 11.883 1 94.56 192 PHE A C 1
ATOM 1503 O O . PHE A 1 192 ? -10.148 26.359 10.695 1 94.56 192 PHE A O 1
ATOM 1510 N N . PRO A 1 193 ? -9.883 25.703 12.797 1 96.31 193 PRO A N 1
ATOM 1511 C CA . PRO A 1 193 ? -8.844 24.734 12.414 1 96.31 193 PRO A CA 1
ATOM 1512 C C . PRO A 1 193 ? -9.406 23.453 11.805 1 96.31 193 PRO A C 1
ATOM 1514 O O . PRO A 1 193 ? -10.461 22.984 12.242 1 96.31 193 PRO A O 1
ATOM 1517 N N . LEU A 1 194 ? -8.633 22.906 10.859 1 96.75 194 LEU A N 1
ATOM 1518 C CA . LEU A 1 194 ? -8.984 21.625 10.242 1 96.75 194 LEU A CA 1
ATOM 1519 C C . LEU A 1 194 ? -8.57 20.453 11.133 1 96.75 194 LEU A C 1
ATOM 1521 O O . LEU A 1 194 ? -7.473 20.453 11.695 1 96.75 194 LEU A O 1
ATOM 1525 N N . ILE A 1 195 ? -9.484 19.547 11.352 1 96.44 195 ILE A N 1
ATOM 1526 C CA . ILE A 1 195 ? -9.242 18.297 12.062 1 96.44 195 ILE A CA 1
ATOM 1527 C C . ILE A 1 195 ? -9.727 17.125 11.211 1 96.44 195 ILE A C 1
ATOM 1529 O O . ILE A 1 195 ? -10.922 16.984 10.945 1 96.44 195 ILE A O 1
ATOM 1533 N N . ALA A 1 196 ? -8.758 16.312 10.773 1 95.38 196 ALA A N 1
ATOM 1534 C CA . ALA A 1 196 ? -9.164 15.219 9.891 1 95.38 196 ALA A CA 1
ATOM 1535 C C . ALA A 1 196 ? -8.219 14.023 10.023 1 95.38 196 ALA A C 1
ATOM 1537 O O . ALA A 1 196 ? -7.059 14.188 10.414 1 95.38 196 ALA A O 1
ATOM 1538 N N . MET A 1 197 ? -8.766 12.891 9.836 1 95.44 197 MET A N 1
ATOM 1539 C CA . MET A 1 197 ? -7.977 11.656 9.789 1 95.44 197 MET A CA 1
ATOM 1540 C C . MET A 1 197 ? -8.289 10.859 8.523 1 95.44 197 MET A C 1
ATOM 1542 O O . MET A 1 197 ? -9.453 10.758 8.125 1 95.44 197 MET A O 1
ATOM 1546 N N . TYR A 1 198 ? -7.277 10.398 7.906 1 91.94 198 TYR A N 1
ATOM 1547 C CA . TYR A 1 198 ? -7.406 9.531 6.738 1 91.94 198 TYR A CA 1
ATOM 1548 C C . TYR A 1 198 ? -6.762 8.18 6.988 1 91.94 198 TYR A C 1
ATOM 1550 O O . TYR A 1 198 ? -5.543 8.078 7.141 1 91.94 198 TYR A O 1
ATOM 1558 N N . THR A 1 199 ? -7.605 7.148 7.016 1 87.62 199 THR A N 1
ATOM 1559 C CA . THR A 1 199 ? -7.141 5.793 7.285 1 87.62 199 THR A CA 1
ATOM 1560 C C . THR A 1 199 ? -6.797 5.07 5.984 1 87.62 199 THR A C 1
ATOM 1562 O O . THR A 1 199 ? -6.812 5.672 4.91 1 87.62 199 THR A O 1
ATOM 1565 N N . VAL A 1 200 ? -6.539 3.828 6.082 1 76.06 200 VAL A N 1
ATOM 1566 C CA . VAL A 1 200 ? -6.176 3.012 4.93 1 76.06 200 VAL A CA 1
ATOM 1567 C C . VAL A 1 200 ? -7.402 2.785 4.051 1 76.06 200 VAL A C 1
ATOM 1569 O O . VAL A 1 200 ? -7.277 2.547 2.846 1 76.06 200 VAL A O 1
ATOM 1572 N N . GLU A 1 201 ? -8.531 2.934 4.527 1 65 201 GLU A N 1
ATOM 1573 C CA . GLU A 1 201 ? -9.789 2.703 3.812 1 65 201 GLU A CA 1
ATOM 1574 C C . GLU A 1 201 ? -10.07 3.824 2.816 1 65 201 GLU A C 1
ATOM 1576 O O . GLU A 1 201 ? -11 3.727 2.012 1 65 201 GLU A O 1
ATOM 1581 N N . ARG A 1 202 ? -9.297 4.797 2.828 1 54.94 202 ARG A N 1
ATOM 1582 C CA . ARG A 1 202 ? -9.477 5.922 1.919 1 54.94 202 ARG A CA 1
ATOM 1583 C C . ARG A 1 202 ? -9.273 5.492 0.469 1 54.94 202 ARG A C 1
ATOM 1585 O O . ARG A 1 202 ? -9.703 6.188 -0.455 1 54.94 202 ARG A O 1
ATOM 1592 N N . ALA A 1 203 ? -8.727 4.332 0.272 1 54.19 203 ALA A N 1
ATOM 1593 C CA . ALA A 1 203 ? -8.281 3.893 -1.049 1 54.19 203 ALA A CA 1
ATOM 1594 C C . ALA A 1 203 ? -9.305 2.963 -1.689 1 54.19 203 ALA A C 1
ATOM 1596 O O . ALA A 1 203 ? -9.047 2.365 -2.736 1 54.19 203 ALA A O 1
ATOM 1597 N N . ASN A 1 204 ? -10.477 2.951 -1.216 1 56.84 204 ASN A N 1
ATOM 1598 C CA . ASN A 1 204 ? -11.453 2.037 -1.791 1 56.84 204 ASN A CA 1
ATOM 1599 C C . ASN A 1 204 ? -11.992 2.557 -3.121 1 56.84 204 ASN A C 1
ATOM 1601 O O . ASN A 1 204 ? -12.203 3.758 -3.281 1 56.84 204 ASN A O 1
ATOM 1605 N N . ASP A 1 205 ? -11.977 1.732 -4.113 1 56.31 205 ASP A N 1
ATOM 1606 C CA . ASP A 1 205 ? -12.258 2.043 -5.512 1 56.31 205 ASP A CA 1
ATOM 1607 C C . ASP A 1 205 ? -13.75 2.246 -5.738 1 56.31 205 ASP A C 1
ATOM 1609 O O . ASP A 1 205 ? -14.578 1.794 -4.938 1 56.31 205 ASP A O 1
ATOM 1613 N N . VAL A 1 206 ? -14.109 3.244 -6.59 1 50.72 206 VAL A N 1
ATOM 1614 C CA . VAL A 1 206 ? -15.484 3.555 -6.984 1 50.72 206 VAL A CA 1
ATOM 1615 C C . VAL A 1 206 ? -15.734 3.064 -8.406 1 50.72 206 VAL A C 1
ATOM 1617 O O . VAL A 1 206 ? -14.867 3.191 -9.273 1 50.72 206 VAL A O 1
ATOM 1620 N N . SER A 1 207 ? -16.734 2.188 -8.539 1 49.19 207 SER A N 1
ATOM 1621 C CA . SER A 1 207 ? -17.203 1.859 -9.883 1 49.19 207 SER A CA 1
ATOM 1622 C C . SER A 1 207 ? -18.141 2.928 -10.414 1 49.19 207 SER A C 1
ATOM 1624 O O . SER A 1 207 ? -18.625 3.773 -9.656 1 49.19 207 SER A O 1
ATOM 1626 N N . THR A 1 208 ? -18.281 3.047 -11.742 1 45.25 208 THR A N 1
ATOM 1627 C CA . THR A 1 208 ? -19.219 3.963 -12.391 1 45.25 208 THR A CA 1
ATOM 1628 C C . THR A 1 208 ? -20.609 3.852 -11.758 1 45.25 208 THR A C 1
ATOM 1630 O O . THR A 1 208 ? -21.297 4.855 -11.602 1 45.25 208 THR A O 1
ATOM 1633 N N . ARG A 1 209 ? -20.922 2.668 -11.406 1 47.53 209 ARG A N 1
ATOM 1634 C CA . ARG A 1 209 ? -22.25 2.443 -10.852 1 47.53 209 ARG A CA 1
ATOM 1635 C C . ARG A 1 209 ? -22.391 3.121 -9.492 1 47.53 209 ARG A C 1
ATOM 1637 O O . ARG A 1 209 ? -23.484 3.594 -9.141 1 47.53 209 ARG A O 1
ATOM 1644 N N . ASP A 1 210 ? -21.375 3.189 -8.898 1 49.44 210 ASP A N 1
ATOM 1645 C CA . ASP A 1 210 ? -21.391 3.824 -7.586 1 49.44 210 ASP A CA 1
ATOM 1646 C C . ASP A 1 210 ? -21.641 5.328 -7.707 1 49.44 210 ASP A C 1
ATOM 1648 O O . ASP A 1 210 ? -22.266 5.934 -6.828 1 49.44 210 ASP A O 1
ATOM 1652 N N . ILE A 1 211 ? -21.203 5.809 -8.711 1 49.56 211 ILE A N 1
ATOM 1653 C CA . ILE A 1 211 ? -21.328 7.242 -8.961 1 49.56 211 ILE A CA 1
ATOM 1654 C C . ILE A 1 211 ? -22.781 7.586 -9.289 1 49.56 211 ILE A C 1
ATOM 1656 O O . ILE A 1 211 ? -23.297 8.594 -8.805 1 49.56 211 ILE A O 1
ATOM 1660 N N . GLU A 1 212 ? -23.359 6.805 -10.117 1 48.41 212 GLU A N 1
ATOM 1661 C CA . GLU A 1 212 ? -24.734 7.055 -10.539 1 48.41 212 GLU A CA 1
ATOM 1662 C C . GLU A 1 212 ? -25.703 6.941 -9.359 1 48.41 212 GLU A C 1
ATOM 1664 O O . GLU A 1 212 ? -26.688 7.676 -9.281 1 48.41 212 GLU A O 1
ATOM 1669 N N . ASN A 1 213 ? -25.422 6.07 -8.477 1 44.59 213 ASN A N 1
ATOM 1670 C CA . ASN A 1 213 ? -26.359 5.81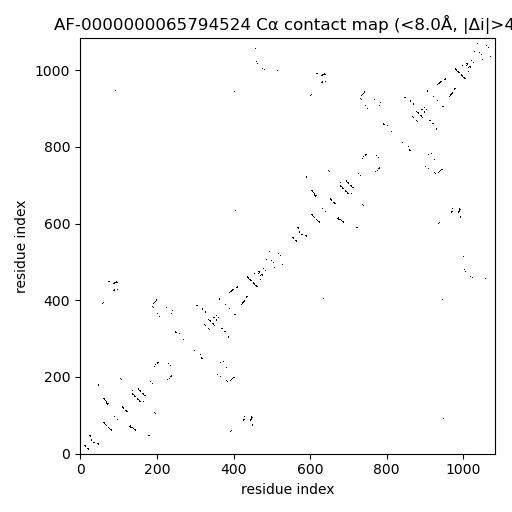6 -7.375 1 44.59 213 ASN A CA 1
ATOM 1671 C C . ASN A 1 213 ? -26.109 6.766 -6.207 1 44.59 213 ASN A C 1
ATOM 1673 O O . ASN A 1 213 ? -26.656 6.574 -5.121 1 44.59 213 ASN A O 1
ATOM 1677 N N . SER A 1 214 ? -25.297 7.496 -6.332 1 43.44 214 SER A N 1
ATOM 1678 C CA . SER A 1 214 ? -25.031 8.438 -5.254 1 43.44 214 SER A CA 1
ATOM 1679 C C . SER A 1 214 ? -26.219 9.383 -5.039 1 43.44 214 SER A C 1
ATOM 1681 O O . SER A 1 214 ? -26.172 10.547 -5.453 1 43.44 214 SER A O 1
ATOM 1683 N N . GLU A 1 215 ? -27.375 8.992 -5.207 1 37.47 215 GLU A N 1
ATOM 1684 C CA . GLU A 1 215 ? -28.594 9.758 -4.992 1 37.47 215 GLU A CA 1
ATOM 1685 C C . GLU A 1 215 ? -28.609 10.383 -3.598 1 37.47 215 GLU A C 1
ATOM 1687 O O . GLU A 1 215 ? -29.453 11.227 -3.303 1 37.47 215 GLU A O 1
ATOM 1692 N N . GLU A 1 216 ? -27.906 10.008 -2.76 1 35.16 216 GLU A N 1
ATOM 1693 C CA . GLU A 1 216 ? -28.281 10.438 -1.415 1 35.16 216 GLU A CA 1
ATOM 1694 C C . GLU A 1 216 ? -28 11.93 -1.217 1 35.16 216 GLU A C 1
ATOM 1696 O O . GLU A 1 216 ? -28.203 12.461 -0.122 1 35.16 216 GLU A O 1
ATOM 1701 N N . ILE A 1 217 ? -27.438 12.594 -2.098 1 37 217 ILE A N 1
ATOM 1702 C CA . ILE A 1 217 ? -27.094 13.945 -1.682 1 37 217 ILE A CA 1
ATOM 1703 C C . ILE A 1 217 ? -28.25 14.891 -2 1 37 217 ILE A C 1
ATOM 1705 O O . ILE A 1 217 ? -28.266 15.539 -3.047 1 37 217 ILE A O 1
ATOM 1709 N N . LYS A 1 218 ? -29.438 14.531 -1.812 1 37.16 218 LYS A N 1
ATOM 1710 C CA . LYS A 1 218 ? -30.5 15.453 -2.174 1 37.16 218 LYS A CA 1
ATOM 1711 C C . LYS A 1 218 ? -30.484 16.703 -1.299 1 37.16 218 LYS A C 1
ATOM 1713 O O . LYS A 1 218 ? -31.266 17.641 -1.512 1 37.16 218 LYS A O 1
ATOM 1718 N N . GLU A 1 219 ? -29.969 16.703 -0.208 1 36.91 219 GLU A N 1
ATOM 1719 C CA . GLU A 1 219 ? -30.391 17.875 0.547 1 36.91 219 GLU A CA 1
ATOM 1720 C C . GLU A 1 219 ? -29.547 19.094 0.208 1 36.91 219 GLU A C 1
ATOM 1722 O O . GLU A 1 219 ? -28.328 18.969 0.039 1 36.91 219 GLU A O 1
ATOM 1727 N N . ALA A 1 220 ? -30.156 20.062 -0.321 1 38.09 220 ALA A N 1
ATOM 1728 C CA . ALA A 1 220 ? -29.625 21.406 -0.57 1 38.09 220 ALA A CA 1
ATOM 1729 C C . ALA A 1 220 ? -28.656 21.828 0.542 1 38.09 220 ALA A C 1
ATOM 1731 O O . ALA A 1 220 ? -29.047 21.906 1.71 1 38.09 220 ALA A O 1
ATOM 1732 N N . GLN A 1 221 ? -27.375 21.531 0.473 1 43.31 221 GLN A N 1
ATOM 1733 C CA . GLN A 1 221 ? -26.453 21.781 1.581 1 43.31 221 GLN A CA 1
ATOM 1734 C C . GLN A 1 221 ? -26.188 23.266 1.75 1 43.31 221 GLN A C 1
ATOM 1736 O O . GLN A 1 221 ? -25.734 23.938 0.819 1 43.31 221 GLN A O 1
ATOM 1741 N N . ILE A 1 222 ? -27.047 24.031 2.504 1 47.06 222 ILE A N 1
ATOM 1742 C CA . ILE A 1 222 ? -26.688 25.328 3.029 1 47.06 222 ILE A CA 1
ATOM 1743 C C . ILE A 1 222 ? -25.25 25.297 3.545 1 47.06 222 ILE A C 1
ATOM 1745 O O . ILE A 1 222 ? -24.828 24.328 4.184 1 47.06 222 ILE A O 1
ATOM 1749 N N . TRP A 1 223 ? -24.578 26.344 3.072 1 54.81 223 TRP A N 1
ATOM 1750 C CA . TRP A 1 223 ? -23.219 26.5 3.588 1 54.81 223 TRP A CA 1
ATOM 1751 C C . TRP A 1 223 ? -23.203 26.438 5.109 1 54.81 223 TRP A C 1
ATOM 1753 O O . TRP A 1 223 ? -24 27.125 5.77 1 54.81 223 TRP A O 1
ATOM 1763 N N . ASP A 1 224 ? -22.609 25.516 5.699 1 69.31 224 ASP A N 1
ATOM 1764 C CA . ASP A 1 224 ? -22.312 25.344 7.121 1 69.31 224 ASP A CA 1
ATOM 1765 C C . ASP A 1 224 ? -20.859 24.938 7.344 1 69.31 224 ASP A C 1
ATOM 1767 O O . ASP A 1 224 ? -20.438 23.859 6.914 1 69.31 224 ASP A O 1
ATOM 1771 N N . LYS A 1 225 ? -20.094 26.031 7.918 1 80.31 225 LYS A N 1
ATOM 1772 C CA . LYS A 1 225 ? -18.672 25.828 8.18 1 80.31 225 LYS A CA 1
ATOM 1773 C C . LYS A 1 225 ? -18.422 24.531 8.945 1 80.31 225 LYS A C 1
ATOM 1775 O O . LYS A 1 225 ? -17.438 23.844 8.703 1 80.31 225 LYS A O 1
ATOM 1780 N N . PHE A 1 226 ? -19.344 24.203 9.734 1 82.44 226 PHE A N 1
ATOM 1781 C CA . PHE A 1 226 ? -19.125 23.078 10.641 1 82.44 226 PHE A CA 1
ATOM 1782 C C . PHE A 1 226 ? -19.375 21.75 9.945 1 82.44 226 PHE A C 1
ATOM 1784 O O . PHE A 1 226 ? -19.062 20.688 10.492 1 82.44 226 PHE A O 1
ATOM 1791 N N . LYS A 1 227 ? -19.812 21.859 8.695 1 81.69 227 LYS A N 1
ATOM 1792 C CA . LYS A 1 227 ? -19.922 20.656 7.863 1 81.69 227 LYS A CA 1
ATOM 1793 C C . LYS A 1 227 ? -18.531 20.109 7.527 1 81.69 227 LYS A C 1
ATOM 1795 O O . LYS A 1 227 ? -18.406 18.938 7.148 1 81.69 227 LYS A O 1
ATOM 1800 N N . ALA A 1 228 ? -17.562 20.969 7.691 1 87.62 228 ALA A N 1
ATOM 1801 C CA . ALA A 1 228 ? -16.188 20.562 7.434 1 87.62 228 ALA A CA 1
ATOM 1802 C C . ALA A 1 228 ? -15.75 19.484 8.414 1 87.62 228 ALA A C 1
ATOM 1804 O O . ALA A 1 228 ? -14.844 18.688 8.109 1 87.62 228 ALA A O 1
ATOM 1805 N N . TYR A 1 229 ? -16.422 19.422 9.57 1 90.31 229 TYR A N 1
ATOM 1806 C CA . TYR A 1 229 ? -16.031 18.453 10.594 1 90.31 229 TYR A CA 1
ATOM 1807 C C . TYR A 1 229 ? -16.844 17.172 10.461 1 90.31 229 TYR A C 1
ATOM 1809 O O . TYR A 1 229 ? -16.531 16.172 11.109 1 90.31 229 TYR A O 1
ATOM 1817 N N . ASN A 1 230 ? -17.812 17.172 9.586 1 84.12 230 ASN A N 1
ATOM 1818 C CA . ASN A 1 230 ? -18.656 16 9.406 1 84.12 230 ASN A CA 1
ATOM 1819 C C . ASN A 1 230 ? -17.875 14.828 8.844 1 84.12 230 ASN A C 1
ATOM 1821 O O . ASN A 1 230 ? -17.312 14.922 7.746 1 84.12 230 ASN A O 1
ATOM 1825 N N . LYS A 1 231 ? -17.719 13.742 9.578 1 83.62 231 LYS A N 1
ATOM 1826 C CA . LYS A 1 231 ? -17.062 12.5 9.195 1 83.62 231 LYS A CA 1
ATOM 1827 C C . LYS A 1 231 ? -15.586 12.742 8.859 1 83.62 231 LYS A C 1
ATOM 1829 O O . LYS A 1 231 ? -15.008 12.023 8.047 1 83.62 231 LYS A O 1
ATOM 1834 N N . SER A 1 232 ? -15.07 13.789 9.352 1 89.44 232 SER A N 1
ATOM 1835 C CA . SER A 1 232 ? -13.68 14.117 9.062 1 89.44 232 SER A CA 1
ATOM 1836 C C . SER A 1 232 ? -12.727 13.172 9.789 1 89.44 232 SER A C 1
ATOM 1838 O O . SER A 1 232 ? -11.57 13.023 9.398 1 89.44 232 SER A O 1
ATOM 1840 N N . LEU A 1 233 ? -13.289 12.5 10.82 1 90.56 233 LEU A N 1
ATOM 1841 C CA . LEU A 1 233 ? -12.414 11.68 11.641 1 90.56 233 LEU A CA 1
ATOM 1842 C C . LEU A 1 233 ? -12.789 10.203 11.531 1 90.56 233 LEU A C 1
ATOM 1844 O O . LEU A 1 233 ? -12.344 9.383 12.336 1 90.56 233 LEU A O 1
ATOM 1848 N N . THR A 1 234 ? -13.586 9.898 10.562 1 79.19 234 THR A N 1
ATOM 1849 C CA . THR A 1 234 ? -13.992 8.508 10.359 1 79.19 234 THR A CA 1
ATOM 1850 C C . THR A 1 234 ? -13.023 7.793 9.43 1 79.19 234 THR A C 1
ATOM 1852 O O . THR A 1 234 ? -13.078 6.57 9.281 1 79.19 234 THR A O 1
ATOM 1855 N N . GLY A 1 235 ? -12.203 8.477 9 1 69.25 235 GLY A N 1
ATOM 1856 C CA . GLY A 1 235 ? -11.102 7.879 8.273 1 69.25 235 GLY A CA 1
ATOM 1857 C C . GLY A 1 235 ? -11.398 7.656 6.805 1 69.25 235 GLY A C 1
ATOM 1858 O O . GLY A 1 235 ? -10.508 7.34 6.02 1 69.25 235 GLY A O 1
ATOM 1859 N N . LYS A 1 236 ? -12.656 7.824 6.422 1 64.25 236 LYS A N 1
ATOM 1860 C CA . LYS A 1 236 ? -13.039 7.496 5.051 1 64.25 236 LYS A CA 1
ATOM 1861 C C . LYS A 1 236 ? -12.961 8.727 4.148 1 64.25 236 LYS A C 1
ATOM 1863 O O . LYS A 1 236 ? -13.406 9.812 4.531 1 64.25 236 LYS A O 1
ATOM 1868 N N . ALA A 1 237 ? -12.109 8.898 3.318 1 61.44 237 ALA A N 1
ATOM 1869 C CA . ALA A 1 237 ? -12.094 9.859 2.217 1 61.44 237 ALA A CA 1
ATOM 1870 C C . ALA A 1 237 ? -12.125 9.141 0.869 1 61.44 237 ALA A C 1
ATOM 1872 O O . ALA A 1 237 ? -11.156 9.195 0.107 1 61.44 237 ALA A O 1
ATOM 1873 N N . ASP A 1 238 ? -13.258 8.516 0.656 1 64.69 238 ASP A N 1
ATOM 1874 C CA . ASP A 1 238 ? -13.25 7.641 -0.513 1 64.69 238 ASP A CA 1
ATOM 1875 C C . ASP A 1 238 ? -13.602 8.414 -1.78 1 64.69 238 ASP A C 1
ATOM 1877 O O . ASP A 1 238 ? -14.164 9.508 -1.709 1 64.69 238 ASP A O 1
ATOM 1881 N N . PHE A 1 239 ? -13.07 8.078 -2.719 1 67.31 239 PHE A N 1
ATOM 1882 C CA . PHE A 1 239 ? -13.156 8.68 -4.043 1 67.31 239 PHE A CA 1
ATOM 1883 C C . PHE A 1 239 ? -14.609 8.906 -4.438 1 67.31 239 PHE A C 1
ATOM 1885 O O . PHE A 1 239 ? -14.93 9.875 -5.133 1 67.31 239 PHE A O 1
ATOM 1892 N N . LYS A 1 240 ? -15.422 8.133 -3.912 1 68.56 240 LYS A N 1
ATOM 1893 C CA . LYS A 1 240 ? -16.844 8.289 -4.18 1 68.56 240 LYS A CA 1
ATOM 1894 C C . LYS A 1 240 ? -17.375 9.594 -3.582 1 68.56 240 LYS A C 1
ATOM 1896 O O . LYS A 1 240 ? -18.125 10.328 -4.234 1 68.56 240 LYS A O 1
ATOM 1901 N N . LEU A 1 241 ? -16.938 9.852 -2.355 1 68.69 241 LEU A N 1
ATOM 1902 C CA . LEU A 1 241 ? -17.359 11.07 -1.676 1 68.69 241 LEU A CA 1
ATOM 1903 C C . LEU A 1 241 ? -16.781 12.297 -2.381 1 68.69 241 LEU A C 1
ATOM 1905 O O . LEU A 1 241 ? -17.469 13.312 -2.514 1 68.69 241 LEU A O 1
ATOM 1909 N N . PHE A 1 242 ? -15.594 12.148 -2.867 1 74.69 242 PHE A N 1
ATOM 1910 C CA . PHE A 1 242 ? -14.953 13.211 -3.639 1 74.69 242 PHE A CA 1
ATOM 1911 C C . PHE A 1 242 ? -15.766 13.539 -4.887 1 74.69 242 PHE A C 1
ATOM 1913 O O . PHE A 1 242 ? -16.062 14.703 -5.148 1 74.69 242 PHE A O 1
ATOM 1920 N N . PHE A 1 243 ? -16.078 12.5 -5.594 1 69.69 243 PHE A N 1
ATOM 1921 C CA . PHE A 1 243 ? -16.812 12.688 -6.836 1 69.69 243 PHE A CA 1
ATOM 1922 C C . PHE A 1 243 ? -18.141 13.375 -6.574 1 69.69 243 PHE A C 1
ATOM 1924 O O . PHE A 1 243 ? -18.547 14.273 -7.316 1 69.69 243 PHE A O 1
ATOM 1931 N N . ARG A 1 244 ? -18.703 13.055 -5.527 1 69.94 244 ARG A N 1
ATOM 1932 C CA . ARG A 1 244 ? -20.016 13.578 -5.199 1 69.94 244 ARG A CA 1
ATOM 1933 C C . ARG A 1 244 ? -19.969 15.07 -4.891 1 69.94 244 ARG A C 1
ATOM 1935 O O . ARG A 1 244 ? -20.719 15.859 -5.469 1 69.94 244 ARG A O 1
ATOM 1942 N N . TRP A 1 245 ? -19.172 15.414 -4.008 1 71.56 245 TRP A N 1
ATOM 1943 C CA . TRP A 1 245 ? -19.172 16.812 -3.607 1 71.56 245 TRP A CA 1
ATOM 1944 C C . TRP A 1 245 ? -18.562 17.703 -4.695 1 71.56 245 TRP A C 1
ATOM 1946 O O . TRP A 1 245 ? -18.953 18.859 -4.855 1 71.56 245 TRP A O 1
ATOM 1956 N N . PHE A 1 246 ? -17.672 17.156 -5.422 1 74.75 246 PHE A N 1
ATOM 1957 C CA . PHE A 1 246 ? -17.078 17.938 -6.496 1 74.75 246 PHE A CA 1
ATOM 1958 C C . PHE A 1 246 ? -18.109 18.234 -7.582 1 74.75 246 PHE A C 1
ATOM 1960 O O . PHE A 1 246 ? -18.156 19.344 -8.117 1 74.75 246 PHE A O 1
ATOM 1967 N N . LYS A 1 247 ? -18.844 17.188 -7.863 1 72.25 247 LYS A N 1
ATOM 1968 C CA . LYS A 1 247 ? -19.953 17.375 -8.797 1 72.25 247 LYS A CA 1
ATOM 1969 C C . LYS A 1 247 ? -20.906 18.453 -8.312 1 72.25 247 LYS A C 1
ATOM 1971 O O . LYS A 1 247 ? -21.328 19.312 -9.094 1 72.25 247 LYS A O 1
ATOM 1976 N N . GLU A 1 248 ? -21.172 18.438 -7.102 1 70.12 248 GLU A N 1
ATOM 1977 C CA . GLU A 1 248 ? -22.078 19.422 -6.508 1 70.12 248 GLU A CA 1
ATOM 1978 C C . GLU A 1 248 ? -21.516 20.828 -6.609 1 70.12 248 GLU A C 1
ATOM 1980 O O . GLU A 1 248 ? -22.25 21.781 -6.887 1 70.12 248 GLU A O 1
ATOM 1985 N N . LEU A 1 249 ? -20.266 20.875 -6.367 1 71.69 249 LEU A N 1
ATOM 1986 C CA . LEU A 1 249 ? -19.609 22.188 -6.43 1 71.69 249 LEU A CA 1
ATOM 1987 C C . LEU A 1 249 ? -19.656 22.75 -7.848 1 71.69 249 LEU A C 1
ATOM 1989 O O . LEU A 1 249 ? -19.891 23.938 -8.039 1 71.69 249 LEU A O 1
ATOM 1993 N N . ILE A 1 250 ? -19.469 21.906 -8.805 1 69.88 250 ILE A N 1
ATOM 1994 C CA . ILE A 1 250 ? -19.438 22.328 -10.195 1 69.88 250 ILE A CA 1
ATOM 1995 C C . ILE A 1 250 ? -20.844 22.75 -10.633 1 69.88 250 ILE A C 1
ATOM 1997 O O . ILE A 1 250 ? -21.016 23.75 -11.344 1 69.88 250 ILE A O 1
ATOM 2001 N N . GLU A 1 251 ? -21.797 22.016 -10.227 1 66.5 251 GLU A N 1
ATOM 2002 C CA . GLU A 1 251 ? -23.172 22.312 -10.586 1 66.5 251 GLU A CA 1
ATOM 2003 C C . GLU A 1 251 ? -23.625 23.656 -10 1 66.5 251 GLU A C 1
ATOM 2005 O O . GLU A 1 251 ? -24.359 24.406 -10.648 1 66.5 251 GLU A O 1
ATOM 2010 N N . ILE A 1 252 ? -23.141 23.859 -8.859 1 64.38 252 ILE A N 1
ATOM 2011 C CA . ILE A 1 252 ? -23.484 25.125 -8.203 1 64.38 252 ILE A CA 1
ATOM 2012 C C . ILE A 1 252 ? -22.797 26.281 -8.922 1 64.38 252 ILE A C 1
ATOM 2014 O O . ILE A 1 252 ? -23.391 27.328 -9.133 1 64.38 252 ILE A O 1
ATOM 2018 N N . GLU A 1 253 ? -21.531 26.062 -9.242 1 63.34 253 GLU A N 1
ATOM 2019 C CA . GLU A 1 253 ? -20.75 27.094 -9.93 1 63.34 253 GLU A CA 1
ATOM 2020 C C . GLU A 1 253 ? -21.375 27.422 -11.289 1 63.34 253 GLU A C 1
ATOM 2022 O O . GLU A 1 253 ? -21.406 28.594 -11.688 1 63.34 253 GLU A O 1
ATOM 2027 N N . ASN A 1 254 ? -21.594 26.359 -12.109 1 57.47 254 ASN A N 1
ATOM 2028 C CA . ASN A 1 254 ? -22.172 26.562 -13.43 1 57.47 254 ASN A CA 1
ATOM 2029 C C . ASN A 1 254 ? -23.453 27.391 -13.352 1 57.47 254 ASN A C 1
ATOM 2031 O O . ASN A 1 254 ? -23.812 28.094 -14.305 1 57.47 254 ASN A O 1
ATOM 2035 N N . SER A 1 255 ? -24.047 27.188 -12.281 1 50.44 255 SER A N 1
ATOM 2036 C CA . SER A 1 255 ? -25.219 28.047 -12.133 1 50.44 255 SER A CA 1
ATOM 2037 C C . SER A 1 255 ? -24.812 29.5 -11.867 1 50.44 255 SER A C 1
ATOM 2039 O O . SER A 1 255 ? -25.609 30.422 -12.102 1 50.44 255 SER A O 1
ATOM 2041 N N . ASP A 1 256 ? -23.578 29.609 -11.266 1 51.81 256 ASP A N 1
ATOM 2042 C CA . ASP A 1 256 ? -23.125 30.953 -10.953 1 51.81 256 ASP A CA 1
ATOM 2043 C C . ASP A 1 256 ? -22.547 31.641 -12.188 1 51.81 256 ASP A C 1
ATOM 2045 O O . ASP A 1 256 ? -22.297 31 -13.203 1 51.81 256 ASP A O 1
ATOM 2049 N N . ASN A 1 257 ? -21.828 33.062 -12.078 1 52.56 257 ASN A N 1
ATOM 2050 C CA . ASN A 1 257 ? -21.703 34.219 -12.945 1 52.56 257 ASN A CA 1
ATOM 2051 C C . ASN A 1 257 ? -20.5 34.094 -13.891 1 52.56 257 ASN A C 1
ATOM 2053 O O . ASN A 1 257 ? -19.453 33.594 -13.5 1 52.56 257 ASN A O 1
ATOM 2057 N N . ALA A 1 258 ? -20.688 34.094 -15.227 1 51.06 258 ALA A N 1
ATOM 2058 C CA . ALA A 1 258 ? -19.781 34.344 -16.344 1 51.06 258 ALA A CA 1
ATOM 2059 C C . ALA A 1 258 ? -18.594 35.219 -15.922 1 51.06 258 ALA A C 1
ATOM 2061 O O . ALA A 1 258 ? -17.469 35 -16.375 1 51.06 258 ALA A O 1
ATOM 2062 N N . ASP A 1 259 ? -18.734 35.969 -14.992 1 53.16 259 ASP A N 1
ATOM 2063 C CA . ASP A 1 259 ? -17.734 36.938 -14.578 1 53.16 259 ASP A CA 1
ATOM 2064 C C . ASP A 1 259 ? -16.625 36.281 -13.773 1 53.16 259 ASP A C 1
ATOM 2066 O O . ASP A 1 259 ? -15.453 36.656 -13.906 1 53.16 259 ASP A O 1
ATOM 2070 N N . ILE A 1 260 ? -16.891 35.219 -13.109 1 56.5 260 ILE A N 1
ATOM 2071 C CA . ILE A 1 260 ? -15.938 34.531 -12.25 1 56.5 260 ILE A CA 1
ATOM 2072 C C . ILE A 1 260 ? -14.93 33.75 -13.109 1 56.5 260 ILE A C 1
ATOM 2074 O O . ILE A 1 260 ? -13.734 33.75 -12.82 1 56.5 260 ILE A O 1
ATOM 2078 N N . THR A 1 261 ? -15.414 33.25 -14.164 1 55.44 261 THR A N 1
ATOM 2079 C CA . THR A 1 261 ? -14.531 32.531 -15.062 1 55.44 261 THR A CA 1
ATOM 2080 C C . THR A 1 261 ? -13.492 33.438 -15.68 1 55.44 261 THR A C 1
ATOM 2082 O O . THR A 1 261 ? -12.32 33.094 -15.797 1 55.44 261 THR A O 1
ATOM 2085 N N . ALA A 1 262 ? -13.953 34.656 -15.992 1 57.31 262 ALA A N 1
ATOM 2086 C CA . ALA A 1 262 ? -13.047 35.625 -16.609 1 57.31 262 ALA A CA 1
ATOM 2087 C C . ALA A 1 262 ? -11.977 36.062 -15.617 1 57.31 262 ALA A C 1
ATOM 2089 O O . ALA A 1 262 ? -10.797 36.188 -15.977 1 57.31 262 ALA A O 1
ATOM 2090 N N . LEU A 1 263 ? -12.227 36.281 -14.43 1 59.28 263 LEU A N 1
ATOM 2091 C CA . LEU A 1 263 ? -11.289 36.75 -13.414 1 59.28 263 LEU A CA 1
ATOM 2092 C C . LEU A 1 263 ? -10.297 35.656 -13.047 1 59.28 263 LEU A C 1
ATOM 2094 O O . LEU A 1 263 ? -9.109 35.906 -12.844 1 59.28 263 LEU A O 1
ATOM 2098 N N . ARG A 1 264 ? -10.586 34.469 -13.172 1 58 264 ARG A N 1
ATOM 2099 C CA . ARG A 1 264 ? -9.734 33.344 -12.875 1 58 264 ARG A CA 1
ATOM 2100 C C . ARG A 1 264 ? -8.672 33.125 -13.953 1 58 264 ARG A C 1
ATOM 2102 O O . ARG A 1 264 ? -7.52 32.812 -13.648 1 58 264 ARG A O 1
ATOM 2109 N N . ALA A 1 265 ? -9.172 33.25 -15.086 1 59.31 265 ALA A N 1
ATOM 2110 C CA . ALA A 1 265 ? -8.219 33.188 -16.188 1 59.31 265 ALA A CA 1
ATOM 2111 C C . ALA A 1 265 ? -7.137 34.25 -16.062 1 59.31 265 ALA A C 1
ATOM 2113 O O . ALA A 1 265 ? -5.961 34 -16.328 1 59.31 265 ALA A O 1
ATOM 2114 N N . GLU A 1 266 ? -7.457 35.375 -15.578 1 61.31 266 GLU A N 1
ATOM 2115 C CA . GLU A 1 266 ? -6.52 36.469 -15.375 1 61.31 266 GLU A CA 1
ATOM 2116 C C . GLU A 1 266 ? -5.551 36.156 -14.234 1 61.31 266 GLU A C 1
ATOM 2118 O O . GLU A 1 266 ? -4.352 36.438 -14.344 1 61.31 266 GLU A O 1
ATOM 2123 N N . ILE A 1 267 ? -6.012 35.531 -13.18 1 63 267 ILE A N 1
ATOM 2124 C CA . ILE A 1 267 ? -5.188 35.219 -12.016 1 63 267 ILE A CA 1
ATOM 2125 C C . ILE A 1 267 ? -4.211 34.094 -12.359 1 63 267 ILE A C 1
ATOM 2127 O O . ILE A 1 267 ? -3.027 34.156 -12.023 1 63 267 ILE A O 1
ATOM 2131 N N . ARG A 1 268 ? -4.684 33.094 -13.023 1 59.62 268 ARG A N 1
ATOM 2132 C CA . ARG A 1 268 ? -3.822 31.984 -13.453 1 59.62 268 ARG A CA 1
ATOM 2133 C C . ARG A 1 268 ? -2.719 32.5 -14.383 1 59.62 268 ARG A C 1
ATOM 2135 O O . ARG A 1 268 ? -1.568 32.062 -14.273 1 59.62 268 ARG A O 1
ATOM 2142 N N . ALA A 1 269 ? -3.059 33.344 -15.258 1 59.97 269 ALA A N 1
ATOM 2143 C CA . ALA A 1 269 ? -2.094 33.969 -16.172 1 59.97 269 ALA A CA 1
ATOM 2144 C C . ALA A 1 269 ? -1.036 34.75 -15.398 1 59.97 269 ALA A C 1
ATOM 2146 O O . ALA A 1 269 ? 0.154 34.688 -15.711 1 59.97 269 ALA A O 1
ATOM 2147 N N . LYS A 1 270 ? -1.436 35.344 -14.328 1 62.31 270 LYS A N 1
ATOM 2148 C CA . LYS A 1 270 ? -0.519 36.188 -13.539 1 62.31 270 LYS A CA 1
ATOM 2149 C C . LYS A 1 270 ? 0.371 35.312 -12.656 1 62.31 270 LYS A C 1
ATOM 2151 O O . LYS A 1 270 ? 1.543 35.625 -12.445 1 62.31 270 LYS A O 1
ATOM 2156 N N . GLU A 1 271 ? -0.264 34.219 -12.188 1 62.5 271 GLU A N 1
ATOM 2157 C CA . GLU A 1 271 ? 0.503 33.281 -11.367 1 62.5 271 GLU A CA 1
ATOM 2158 C C . GLU A 1 271 ? 1.532 32.531 -12.203 1 62.5 271 GLU A C 1
ATOM 2160 O O . GLU A 1 271 ? 2.641 32.25 -11.742 1 62.5 271 GLU A O 1
ATOM 2165 N N . LYS A 1 272 ? 1.128 32.219 -13.398 1 59.41 272 LYS A N 1
ATOM 2166 C CA . LYS A 1 272 ? 2.041 31.562 -14.336 1 59.41 272 LYS A CA 1
ATOM 2167 C C . LYS A 1 272 ? 3.16 32.5 -14.758 1 59.41 272 LYS A C 1
ATOM 2169 O O . LYS A 1 272 ? 4.25 32.062 -15.125 1 59.41 272 LYS A O 1
ATOM 2174 N N . ASP A 1 273 ? 2.893 33.75 -14.703 1 60.03 273 ASP A N 1
ATOM 2175 C CA . ASP A 1 273 ? 3.914 34.719 -15.055 1 60.03 273 ASP A CA 1
ATOM 2176 C C . ASP A 1 273 ? 5.168 34.531 -14.203 1 60.03 273 ASP A C 1
ATOM 2178 O O . ASP A 1 273 ? 6.289 34.688 -14.695 1 60.03 273 ASP A O 1
ATOM 2182 N N . LEU A 1 274 ? 4.844 34.094 -12.969 1 56.47 274 LEU A N 1
ATOM 2183 C CA . LEU A 1 274 ? 6.008 33.938 -12.102 1 56.47 274 LEU A CA 1
ATOM 2184 C C . LEU A 1 274 ? 6.684 32.594 -12.336 1 56.47 274 LEU A C 1
ATOM 2186 O O . LEU A 1 274 ? 7.836 32.406 -11.938 1 56.47 274 LEU A O 1
ATOM 2190 N N . ASP A 1 275 ? 5.984 31.719 -12.852 1 53.59 275 ASP A N 1
ATOM 2191 C CA . ASP A 1 275 ? 6.547 30.406 -13.148 1 53.59 275 ASP A CA 1
ATOM 2192 C C . ASP A 1 275 ? 7.27 30.406 -14.492 1 53.59 275 ASP A C 1
ATOM 2194 O O . ASP A 1 275 ? 7.766 29.359 -14.938 1 53.59 275 ASP A O 1
ATOM 2198 N N . ASN A 1 276 ? 7.309 31.438 -15.211 1 50.31 276 ASN A N 1
ATOM 2199 C CA . ASN A 1 276 ? 8.078 31.594 -16.438 1 50.31 276 ASN A CA 1
ATOM 2200 C C . ASN A 1 276 ? 9.57 31.422 -16.188 1 50.31 276 ASN A C 1
ATOM 2202 O O . ASN A 1 276 ? 10.141 32.094 -15.336 1 50.31 276 ASN A O 1
ATOM 2206 N N . PRO A 1 277 ? 10.016 30.406 -16.719 1 51.88 277 PRO A N 1
ATOM 2207 C CA . PRO A 1 277 ? 11.438 30.125 -16.5 1 51.88 277 PRO A CA 1
ATOM 2208 C C . PRO A 1 277 ? 12.305 31.359 -16.672 1 51.88 277 PRO A C 1
ATOM 2210 O O . PRO A 1 277 ? 13.281 31.547 -15.93 1 51.88 277 PRO A O 1
ATOM 2213 N N . LEU A 1 278 ? 12.008 32.281 -17.609 1 51.03 278 LEU A N 1
ATOM 2214 C CA . LEU A 1 278 ? 12.797 33.469 -17.844 1 51.03 278 LEU A CA 1
ATOM 2215 C C . LEU A 1 278 ? 12.695 34.438 -16.672 1 51.03 278 LEU A C 1
ATOM 2217 O O . LEU A 1 278 ? 13.695 35 -16.234 1 51.03 278 LEU A O 1
ATOM 2221 N N . LEU A 1 279 ? 11.602 34.594 -16.172 1 55.81 279 LEU A N 1
ATOM 2222 C CA . LEU A 1 279 ? 11.422 35.5 -15.047 1 55.81 279 LEU A CA 1
ATOM 2223 C C . LEU A 1 279 ? 12.039 34.938 -13.773 1 55.81 279 LEU A C 1
ATOM 2225 O O . LEU A 1 279 ? 12.648 35.656 -12.992 1 55.81 279 LEU A O 1
ATOM 2229 N N . LYS A 1 280 ? 11.93 33.688 -13.586 1 59.66 280 LYS A N 1
ATOM 2230 C CA . LYS A 1 280 ? 12.57 33.031 -12.445 1 59.66 280 LYS A CA 1
ATOM 2231 C C . LYS A 1 280 ? 14.086 33.219 -12.492 1 59.66 280 LYS A C 1
ATOM 2233 O O . LYS A 1 280 ? 14.711 33.469 -11.461 1 59.66 280 LYS A O 1
ATOM 2238 N N . ALA A 1 281 ? 14.617 32.969 -13.672 1 55.88 281 ALA A N 1
ATOM 2239 C CA . ALA A 1 281 ? 16.047 33.188 -13.875 1 55.88 281 ALA A CA 1
ATOM 2240 C C . ALA A 1 281 ? 16.422 34.656 -13.617 1 55.88 281 ALA A C 1
ATOM 2242 O O . ALA A 1 281 ? 17.453 34.938 -13 1 55.88 281 ALA A O 1
ATOM 2243 N N . LEU A 1 282 ? 15.68 35.625 -14.086 1 54.56 282 LEU A N 1
ATOM 2244 C CA . LEU A 1 282 ? 15.961 37.031 -13.914 1 54.56 282 LEU A CA 1
ATOM 2245 C C . LEU A 1 282 ? 15.82 37.438 -12.453 1 54.56 282 LEU A C 1
ATOM 2247 O O . LEU A 1 282 ? 16.609 38.25 -11.945 1 54.56 282 LEU A O 1
ATOM 2251 N N . LEU A 1 283 ? 14.945 36.812 -11.852 1 58.03 283 LEU A N 1
ATOM 2252 C CA . LEU A 1 283 ? 14.727 37.094 -10.438 1 58.03 283 LEU A CA 1
ATOM 2253 C C . LEU A 1 283 ? 15.82 36.5 -9.578 1 58.03 283 LEU A C 1
ATOM 2255 O O . LEU A 1 283 ? 16.219 37.062 -8.57 1 58.03 283 LEU A O 1
ATOM 2259 N N . ALA A 1 284 ? 16.25 35.344 -10.039 1 57.53 284 ALA A N 1
ATOM 2260 C CA . ALA A 1 284 ? 17.359 34.688 -9.352 1 57.53 284 ALA A CA 1
ATOM 2261 C C . ALA A 1 284 ? 18.656 35.5 -9.523 1 57.53 284 ALA A C 1
ATOM 2263 O O . ALA A 1 284 ? 19.469 35.562 -8.609 1 57.53 284 ALA A O 1
ATOM 2264 N N . GLU A 1 285 ? 18.922 36 -10.688 1 57.12 285 GLU A N 1
ATOM 2265 C CA . GLU A 1 285 ? 20.125 36.781 -10.977 1 57.12 285 GLU A CA 1
ATOM 2266 C C . GLU A 1 285 ? 20.094 38.125 -10.242 1 57.12 285 GLU A C 1
ATOM 2268 O O . GLU A 1 285 ? 21.156 38.625 -9.852 1 57.12 285 GLU A O 1
ATOM 2273 N N . ASN A 1 286 ? 18.984 38.781 -10.125 1 54.41 286 ASN A N 1
ATOM 2274 C CA . ASN A 1 286 ? 18.906 40.062 -9.453 1 54.41 286 ASN A CA 1
ATOM 2275 C C . ASN A 1 286 ? 18.094 40 -8.172 1 54.41 286 ASN A C 1
ATOM 2277 O O . ASN A 1 286 ? 17.281 40.875 -7.895 1 54.41 286 ASN A O 1
ATOM 2281 N N . LYS A 1 287 ? 18.125 38.938 -7.469 1 56.34 287 LYS A N 1
ATOM 2282 C CA . LYS A 1 287 ? 17.375 38.594 -6.262 1 56.34 287 LYS A CA 1
ATOM 2283 C C . LYS A 1 287 ? 17.438 39.719 -5.242 1 56.34 287 LYS A C 1
ATOM 2285 O O . LYS A 1 287 ? 16.469 40 -4.531 1 56.34 287 LYS A O 1
ATOM 2290 N N . ASN A 1 288 ? 18.594 40.312 -5.215 1 54.75 288 ASN A N 1
ATOM 2291 C CA . ASN A 1 288 ? 18.859 41.344 -4.223 1 54.75 288 ASN A CA 1
ATOM 2292 C C . ASN A 1 288 ? 18.531 42.75 -4.766 1 54.75 288 ASN A C 1
ATOM 2294 O O . ASN A 1 288 ? 18.812 43.75 -4.105 1 54.75 288 ASN A O 1
ATOM 2298 N N . SER A 1 289 ? 18.109 42.906 -5.953 1 60.94 289 SER A N 1
ATOM 2299 C CA . SER A 1 289 ? 17.859 44.25 -6.453 1 60.94 289 SER A CA 1
ATOM 2300 C C . SER A 1 289 ? 16.5 44.781 -5.98 1 60.94 289 SER A C 1
ATOM 2302 O O . SER A 1 289 ? 15.57 44 -5.773 1 60.94 289 SER A O 1
ATOM 2304 N N . GLU A 1 290 ? 16.406 46.062 -5.547 1 62.12 290 GLU A N 1
ATOM 2305 C CA . GLU A 1 290 ? 15.211 46.75 -5.074 1 62.12 290 GLU A CA 1
ATOM 2306 C C . GLU A 1 290 ? 14.078 46.656 -6.094 1 62.12 290 GLU A C 1
ATOM 2308 O O . GLU A 1 290 ? 12.914 46.531 -5.723 1 62.12 290 GLU A O 1
ATOM 2313 N N . THR A 1 291 ? 14.477 46.594 -7.305 1 62.25 291 THR A N 1
ATOM 2314 C CA . THR A 1 291 ? 13.5 46.531 -8.383 1 62.25 291 THR A CA 1
ATOM 2315 C C . THR A 1 291 ? 12.844 45.156 -8.461 1 62.25 291 THR A C 1
ATOM 2317 O O . THR A 1 291 ? 11.633 45.062 -8.672 1 62.25 291 THR A O 1
ATOM 2320 N N . THR A 1 292 ? 13.578 44.188 -8.297 1 62.28 292 THR A N 1
ATOM 2321 C CA . THR A 1 292 ? 13.047 42.812 -8.336 1 62.28 292 THR A CA 1
ATOM 2322 C C . THR A 1 292 ? 12.141 42.562 -7.141 1 62.28 292 THR A C 1
ATOM 2324 O O . THR A 1 292 ? 11.078 41.969 -7.281 1 62.28 292 THR A O 1
ATOM 2327 N N . LYS A 1 293 ? 12.555 43.062 -6.051 1 66.69 293 LYS A N 1
ATOM 2328 C CA . LYS A 1 293 ? 11.719 42.938 -4.855 1 66.69 293 LYS A CA 1
ATOM 2329 C C . LYS A 1 293 ? 10.398 43.656 -5.02 1 66.69 293 LYS A C 1
ATOM 2331 O O . LYS A 1 293 ? 9.344 43.156 -4.645 1 66.69 293 LYS A O 1
ATOM 2336 N N . LYS A 1 294 ? 10.555 44.844 -5.617 1 65.62 294 LYS A N 1
ATOM 2337 C CA . LYS A 1 294 ? 9.359 45.656 -5.828 1 65.62 294 LYS A CA 1
ATOM 2338 C C . LYS A 1 294 ? 8.422 45 -6.844 1 65.62 294 LYS A C 1
ATOM 2340 O O . LYS A 1 294 ? 7.203 45 -6.668 1 65.62 294 LYS A O 1
ATOM 2345 N N . LEU A 1 295 ? 8.977 44.469 -7.812 1 64.06 295 LEU A N 1
ATOM 2346 C CA . LEU A 1 295 ? 8.188 43.812 -8.844 1 64.06 295 LEU A CA 1
ATOM 2347 C C . LEU A 1 295 ? 7.496 42.562 -8.297 1 64.06 295 LEU A C 1
ATOM 2349 O O . LEU A 1 295 ? 6.332 42.312 -8.609 1 64.06 295 LEU A O 1
ATOM 2353 N N . LEU A 1 296 ? 8.188 41.875 -7.512 1 66.38 296 LEU A N 1
ATOM 2354 C CA . LEU A 1 296 ? 7.598 40.719 -6.891 1 66.38 296 LEU A CA 1
ATOM 2355 C C . LEU A 1 296 ? 6.504 41.094 -5.902 1 66.38 296 LEU A C 1
ATOM 2357 O O . LEU A 1 296 ? 5.465 40.438 -5.824 1 66.38 296 LEU A O 1
ATOM 2361 N N . GLU A 1 297 ? 6.832 42.188 -5.27 1 68.94 297 GLU A N 1
ATOM 2362 C CA . GLU A 1 297 ? 5.836 42.719 -4.34 1 68.94 297 GLU A CA 1
ATOM 2363 C C . GLU A 1 297 ? 4.594 43.219 -5.082 1 68.94 297 GLU A C 1
ATOM 2365 O O . GLU A 1 297 ? 3.467 42.969 -4.641 1 68.94 297 GLU A O 1
ATOM 2370 N N . ASP A 1 298 ? 4.875 43.938 -6.145 1 66.56 298 ASP A N 1
ATOM 2371 C CA . ASP A 1 298 ? 3.764 44.438 -6.941 1 66.56 298 ASP A CA 1
ATOM 2372 C C . ASP A 1 298 ? 2.947 43.312 -7.547 1 66.56 298 ASP A C 1
ATOM 2374 O O . ASP A 1 298 ? 1.717 43.344 -7.57 1 66.56 298 ASP A O 1
ATOM 2378 N N . HIS A 1 299 ? 3.658 42.375 -7.961 1 69.31 299 HIS A N 1
ATOM 2379 C CA . HIS A 1 299 ? 2.99 41.188 -8.523 1 69.31 299 HIS A CA 1
ATOM 2380 C C . HIS A 1 299 ? 2.184 40.469 -7.461 1 69.31 299 HIS A C 1
ATOM 2382 O O . HIS A 1 299 ? 1.044 40.062 -7.707 1 69.31 299 HIS A O 1
ATOM 2388 N N . GLN A 1 300 ? 2.738 40.406 -6.328 1 68.19 300 GLN A N 1
ATOM 2389 C CA . GLN A 1 300 ? 2.045 39.75 -5.223 1 68.19 300 GLN A CA 1
ATOM 2390 C C . GLN A 1 300 ? 0.833 40.562 -4.773 1 68.19 300 GLN A C 1
ATOM 2392 O O . GLN A 1 300 ? -0.217 40 -4.465 1 68.19 300 GLN A O 1
ATOM 2397 N N . ASN A 1 301 ? 1.022 41.844 -4.785 1 67.31 301 ASN A N 1
ATOM 2398 C CA . ASN A 1 301 ? -0.078 42.719 -4.414 1 67.31 301 ASN A CA 1
ATOM 2399 C C . ASN A 1 301 ? -1.207 42.688 -5.441 1 67.31 301 ASN A C 1
ATOM 2401 O O . ASN A 1 301 ? -2.383 42.656 -5.074 1 67.31 301 ASN A O 1
ATOM 2405 N N . SER A 1 302 ? -0.751 42.75 -6.68 1 68.81 302 SER A N 1
ATOM 2406 C CA . SER A 1 302 ? -1.761 42.656 -7.73 1 68.81 302 SER A CA 1
ATOM 2407 C C . SER A 1 302 ? -2.518 41.344 -7.66 1 68.81 302 SER A C 1
ATOM 2409 O O . SER A 1 302 ? -3.738 41.312 -7.832 1 68.81 302 SER A O 1
ATOM 2411 N N . LEU A 1 303 ? -1.826 40.344 -7.355 1 68.12 303 LEU A N 1
ATOM 2412 C CA . LEU A 1 303 ? -2.449 39.031 -7.195 1 68.12 303 LEU A CA 1
ATOM 2413 C C . LEU A 1 303 ? -3.381 39 -5.988 1 68.12 303 LEU A C 1
ATOM 2415 O O . LEU A 1 303 ? -4.465 38.438 -6.039 1 68.12 303 LEU A O 1
ATOM 2419 N N . LYS A 1 304 ? -2.938 39.656 -4.984 1 65 304 LYS A N 1
ATOM 2420 C CA . LYS A 1 304 ? -3.76 39.781 -3.781 1 65 304 LYS A CA 1
ATOM 2421 C C . LYS A 1 304 ? -5.059 40.531 -4.062 1 65 304 LYS A C 1
ATOM 2423 O O . LYS A 1 304 ? -6.129 40.094 -3.615 1 65 304 LYS A O 1
ATOM 2428 N N . VAL A 1 305 ? -4.969 41.625 -4.785 1 64.31 305 VAL A N 1
ATOM 2429 C CA . VAL A 1 305 ? -6.141 42.438 -5.113 1 64.31 305 VAL A CA 1
ATOM 2430 C C . VAL A 1 305 ? -7.102 41.625 -5.98 1 64.31 305 VAL A C 1
ATOM 2432 O O . VAL A 1 305 ? -8.312 41.656 -5.758 1 64.31 305 VAL A O 1
ATOM 2435 N N . LEU A 1 306 ? -6.512 41 -6.918 1 63.22 306 LEU A N 1
ATOM 2436 C CA . LEU A 1 306 ? -7.344 40.188 -7.801 1 63.22 306 LEU A CA 1
ATOM 2437 C C . LEU A 1 306 ? -7.996 39.062 -7.031 1 63.22 306 LEU A C 1
ATOM 2439 O O . LEU A 1 306 ? -9.172 38.75 -7.246 1 63.22 306 LEU A O 1
ATOM 2443 N N . LYS A 1 307 ? -7.289 38.531 -6.172 1 62.88 307 LYS A N 1
ATOM 2444 C CA . LYS A 1 307 ? -7.82 37.469 -5.355 1 62.88 307 LYS A CA 1
ATOM 2445 C C . LYS A 1 307 ? -8.898 37.969 -4.402 1 62.88 307 LYS A C 1
ATOM 2447 O O . LYS A 1 307 ? -9.898 37.281 -4.172 1 62.88 307 LYS A O 1
ATOM 2452 N N . GLU A 1 308 ? -8.719 39.156 -3.914 1 61.84 308 GLU A N 1
ATOM 2453 C CA . GLU A 1 308 ? -9.734 39.781 -3.07 1 61.84 308 GLU A CA 1
ATOM 2454 C C . GLU A 1 308 ? -11 40.094 -3.861 1 61.84 308 GLU A C 1
ATOM 2456 O O . GLU A 1 308 ? -12.109 39.906 -3.357 1 61.84 308 GLU A O 1
ATOM 2461 N N . LYS A 1 309 ? -10.797 40.625 -5.027 1 59.94 309 LYS A N 1
ATOM 2462 C CA . LYS A 1 309 ? -11.938 40.875 -5.895 1 59.94 309 LYS A CA 1
ATOM 2463 C C . LYS A 1 309 ? -12.695 39.594 -6.227 1 59.94 309 LYS A C 1
ATOM 2465 O O . LYS A 1 309 ? -13.922 39.594 -6.227 1 59.94 309 LYS A O 1
ATOM 2470 N N . LEU A 1 310 ? -11.953 38.688 -6.508 1 58.31 310 LEU A N 1
ATOM 2471 C CA . LEU A 1 310 ? -12.547 37.375 -6.789 1 58.31 310 LEU A CA 1
ATOM 2472 C C . LEU A 1 310 ? -13.312 36.844 -5.574 1 58.31 310 LEU A C 1
ATOM 2474 O O . LEU A 1 310 ? -14.398 36.281 -5.715 1 58.31 310 LEU A O 1
ATOM 2478 N N . ASN A 1 311 ? -12.742 37.062 -4.449 1 57.47 311 ASN A N 1
ATOM 2479 C CA . ASN A 1 311 ? -13.359 36.625 -3.201 1 57.47 311 ASN A CA 1
ATOM 2480 C C . ASN A 1 311 ? -14.703 37.312 -2.975 1 57.47 311 ASN A C 1
ATOM 2482 O O . ASN A 1 311 ? -15.602 36.719 -2.367 1 57.47 311 ASN A O 1
ATOM 2486 N N . SER A 1 312 ? -14.734 38.531 -3.391 1 54.91 312 SER A N 1
ATOM 2487 C CA . SER A 1 312 ? -15.969 39.281 -3.217 1 54.91 312 SER A CA 1
ATOM 2488 C C . SER A 1 312 ? -17.094 38.688 -4.078 1 54.91 312 SER A C 1
ATOM 2490 O O . SER A 1 312 ? -18.266 38.844 -3.752 1 54.91 312 SER A O 1
ATOM 2492 N N . TYR A 1 313 ? -16.688 38.062 -5.188 1 51.59 313 TYR A N 1
ATOM 2493 C CA . TYR A 1 313 ? -17.688 37.531 -6.094 1 51.59 313 TYR A CA 1
ATOM 2494 C C . TYR A 1 313 ? -18 36.062 -5.738 1 51.59 313 TYR A C 1
ATOM 2496 O O . TYR A 1 313 ? -19.062 35.562 -6.094 1 51.59 313 TYR A O 1
ATOM 2504 N N . TYR A 1 314 ? -17.078 35.531 -5.02 1 54.09 314 TYR A N 1
ATOM 2505 C CA . TYR A 1 314 ? -17.172 34.094 -4.812 1 54.09 314 TYR A CA 1
ATOM 2506 C C . TYR A 1 314 ? -18.266 33.75 -3.797 1 54.09 314 TYR A C 1
ATOM 2508 O O . TYR A 1 314 ? -18.344 34.375 -2.74 1 54.09 314 TYR A O 1
ATOM 2516 N N . SER A 1 315 ? -19.219 33.156 -4.297 1 59.09 315 SER A N 1
ATOM 2517 C CA . SER A 1 315 ? -19.922 32.312 -3.312 1 59.09 315 SER A CA 1
ATOM 2518 C C . SER A 1 315 ? -19 31.281 -2.705 1 59.09 315 SER A C 1
ATOM 2520 O O . SER A 1 315 ? -17.969 30.938 -3.291 1 59.09 315 SER A O 1
ATOM 2522 N N . VAL A 1 316 ? -19.031 31 -1.556 1 58.41 316 VAL A N 1
ATOM 2523 C CA . VAL A 1 316 ? -18.219 30 -0.842 1 58.41 316 VAL A CA 1
ATOM 2524 C C . VAL A 1 316 ? -18.016 28.781 -1.721 1 58.41 316 VAL A C 1
ATOM 2526 O O . VAL A 1 316 ? -16.938 28.172 -1.715 1 58.41 316 VAL A O 1
ATOM 2529 N N . ASN A 1 317 ? -18.953 28.578 -2.562 1 61.59 317 ASN A N 1
ATOM 2530 C CA . ASN A 1 317 ? -18.906 27.391 -3.398 1 61.59 317 ASN A CA 1
ATOM 2531 C C . ASN A 1 317 ? -17.906 27.547 -4.543 1 61.59 317 ASN A C 1
ATOM 2533 O O . ASN A 1 317 ? -17.141 26.625 -4.836 1 61.59 317 ASN A O 1
ATOM 2537 N N . SER A 1 318 ? -17.984 28.703 -5.145 1 66.94 318 SER A N 1
ATOM 2538 C CA . SER A 1 318 ? -17.047 28.953 -6.238 1 66.94 318 SER A CA 1
ATOM 2539 C C . SER A 1 318 ? -15.617 29.016 -5.727 1 66.94 318 SER A C 1
ATOM 2541 O O . SER A 1 318 ? -14.695 28.484 -6.367 1 66.94 318 SER A O 1
ATOM 2543 N N . LYS A 1 319 ? -15.555 29.531 -4.566 1 72.12 319 LYS A N 1
ATOM 2544 C CA . LYS A 1 319 ? -14.234 29.609 -3.938 1 72.12 319 LYS A CA 1
ATOM 2545 C C . LYS A 1 319 ? -13.695 28.219 -3.633 1 72.12 319 LYS A C 1
ATOM 2547 O O . LYS A 1 319 ? -12.516 27.938 -3.855 1 72.12 319 LYS A O 1
ATOM 2552 N N . THR A 1 320 ? -14.562 27.422 -3.213 1 76.25 320 THR A N 1
ATOM 2553 C CA . THR A 1 320 ? -14.172 26.078 -2.85 1 76.25 320 THR A CA 1
ATOM 2554 C C . THR A 1 320 ? -13.656 25.312 -4.07 1 76.25 320 THR A C 1
ATOM 2556 O O . THR A 1 320 ? -12.609 24.656 -4.004 1 76.25 320 THR A O 1
ATOM 2559 N N . LEU A 1 321 ? -14.344 25.422 -5.105 1 77.19 321 LEU A N 1
ATOM 2560 C CA . LEU A 1 321 ? -13.961 24.703 -6.312 1 77.19 321 LEU A CA 1
ATOM 2561 C C . LEU A 1 321 ? -12.586 25.141 -6.797 1 77.19 321 LEU A C 1
ATOM 2563 O O . LEU A 1 321 ? -11.734 24.312 -7.102 1 77.19 321 LEU A O 1
ATOM 2567 N N . HIS A 1 322 ? -12.398 26.359 -6.703 1 78.62 322 HIS A N 1
ATOM 2568 C CA . HIS A 1 322 ? -11.133 26.906 -7.188 1 78.62 322 HIS A CA 1
ATOM 2569 C C . HIS A 1 322 ? -9.984 26.531 -6.258 1 78.62 322 HIS A C 1
ATOM 2571 O O . HIS A 1 322 ? -8.891 26.188 -6.719 1 78.62 322 HIS A O 1
ATOM 2577 N N . THR A 1 323 ? -10.234 26.641 -5.047 1 84.25 323 THR A N 1
ATOM 2578 C CA . THR A 1 323 ? -9.219 26.297 -4.062 1 84.25 323 THR A CA 1
ATOM 2579 C C . THR A 1 323 ? -8.836 24.812 -4.188 1 84.25 323 THR A C 1
ATOM 2581 O O . THR A 1 323 ? -7.656 24.469 -4.105 1 84.25 323 THR A O 1
ATOM 2584 N N . VAL A 1 324 ? -9.812 24.094 -4.375 1 83.94 324 VAL A N 1
ATOM 2585 C CA . VAL A 1 324 ? -9.578 22.656 -4.512 1 83.94 324 VAL A CA 1
ATOM 2586 C C . VAL A 1 324 ? -8.789 22.375 -5.785 1 83.94 324 VAL A C 1
ATOM 2588 O O . VAL A 1 324 ? -7.832 21.594 -5.773 1 83.94 324 VAL A O 1
ATOM 2591 N N . GLU A 1 325 ? -9.195 22.984 -6.84 1 83.69 325 GLU A N 1
ATOM 2592 C CA . GLU A 1 325 ? -8.477 22.828 -8.094 1 83.69 325 GLU A CA 1
ATOM 2593 C C . GLU A 1 325 ? -7.02 23.266 -7.957 1 83.69 325 GLU A C 1
ATOM 2595 O O . GLU A 1 325 ? -6.109 22.578 -8.43 1 83.69 325 GLU A O 1
ATOM 2600 N N . ASP A 1 326 ? -6.848 24.344 -7.273 1 84.25 326 ASP A N 1
ATOM 2601 C CA . ASP A 1 326 ? -5.5 24.875 -7.055 1 84.25 326 ASP A CA 1
ATOM 2602 C C . ASP A 1 326 ? -4.648 23.875 -6.262 1 84.25 326 ASP A C 1
ATOM 2604 O O . ASP A 1 326 ? -3.479 23.656 -6.582 1 84.25 326 ASP A O 1
ATOM 2608 N N . ALA A 1 327 ? -5.246 23.391 -5.273 1 88.62 327 ALA A N 1
ATOM 2609 C CA . ALA A 1 327 ? -4.539 22.438 -4.438 1 88.62 327 ALA A CA 1
ATOM 2610 C C . ALA A 1 327 ? -4.156 21.188 -5.238 1 88.62 327 ALA A C 1
ATOM 2612 O O . ALA A 1 327 ? -3.027 20.703 -5.145 1 88.62 327 ALA A O 1
ATOM 2613 N N . MET A 1 328 ? -5.035 20.75 -6.047 1 86.38 328 MET A N 1
ATOM 2614 C CA . MET A 1 328 ? -4.824 19.531 -6.84 1 86.38 328 MET A CA 1
ATOM 2615 C C . MET A 1 328 ? -3.717 19.75 -7.867 1 86.38 328 MET A C 1
ATOM 2617 O O . MET A 1 328 ? -2.812 18.922 -7.992 1 86.38 328 MET A O 1
ATOM 2621 N N . TYR A 1 329 ? -3.801 20.875 -8.539 1 84.31 329 TYR A N 1
ATOM 2622 C CA . TYR A 1 329 ? -2.84 21.141 -9.609 1 84.31 329 TYR A CA 1
ATOM 2623 C C . TYR A 1 329 ? -1.463 21.453 -9.039 1 84.31 329 TYR A C 1
ATOM 2625 O O . TYR A 1 329 ? -0.442 21.156 -9.664 1 84.31 329 TYR A O 1
ATOM 2633 N N . SER A 1 330 ? -1.452 22.031 -7.895 1 82.19 330 SER A N 1
ATOM 2634 C CA . SER A 1 330 ? -0.184 22.266 -7.215 1 82.19 330 SER A CA 1
ATOM 2635 C C . SER A 1 330 ? 0.461 20.969 -6.77 1 82.19 330 SER A C 1
ATOM 2637 O O . SER A 1 330 ? 1.68 20.797 -6.859 1 82.19 330 SER A O 1
ATOM 2639 N N . PHE A 1 331 ? -0.323 20.078 -6.391 1 84.75 331 PHE A N 1
ATOM 2640 C CA . PHE A 1 331 ? 0.163 18.812 -5.844 1 84.75 331 PHE A CA 1
ATOM 2641 C C . PHE A 1 331 ? 0.529 17.844 -6.961 1 84.75 331 PHE A C 1
ATOM 2643 O O . PHE A 1 331 ? 1.466 17.062 -6.824 1 84.75 331 PHE A O 1
ATOM 2650 N N . LEU A 1 332 ? -0.315 17.797 -7.93 1 84.56 332 LEU A N 1
ATOM 2651 C CA . LEU A 1 332 ? -0.108 16.891 -9.047 1 84.56 332 LEU A CA 1
ATOM 2652 C C . LEU A 1 332 ? 0.24 17.656 -10.32 1 84.56 332 LEU A C 1
ATOM 2654 O O . LEU A 1 332 ? -0.632 17.906 -11.156 1 84.56 332 LEU A O 1
ATOM 2658 N N . PRO A 1 333 ? 1.558 17.719 -10.469 1 79 333 PRO A N 1
ATOM 2659 C CA . PRO A 1 333 ? 1.935 18.422 -11.695 1 79 333 PRO A CA 1
ATOM 2660 C C . PRO A 1 333 ? 1.516 17.672 -12.961 1 79 333 PRO A C 1
ATOM 2662 O O . PRO A 1 333 ? 1.574 16.438 -13 1 79 333 PRO A O 1
ATOM 2665 N N . GLY A 1 334 ? 0.991 18.344 -13.914 1 79.06 334 GLY A N 1
ATOM 2666 C CA . GLY A 1 334 ? 0.548 17.75 -15.164 1 79.06 334 GLY A CA 1
ATOM 2667 C C . GLY A 1 334 ? -0.96 17.609 -15.258 1 79.06 334 GLY A C 1
ATOM 2668 O O . GLY A 1 334 ? -1.5 17.359 -16.328 1 79.06 334 GLY A O 1
ATOM 2669 N N . PHE A 1 335 ? -1.567 17.656 -14.07 1 82.81 335 PHE A N 1
ATOM 2670 C CA . PHE A 1 335 ? -3.023 17.578 -14.055 1 82.81 335 PHE A CA 1
ATOM 2671 C C . PHE A 1 335 ? -3.639 18.969 -14.195 1 82.81 335 PHE A C 1
ATOM 2673 O O . PHE A 1 335 ? -3.127 19.938 -13.633 1 82.81 335 PHE A O 1
ATOM 2680 N N . SER A 1 336 ? -4.598 19.047 -15.047 1 84.75 336 SER A N 1
ATOM 2681 C CA . SER A 1 336 ? -5.289 20.312 -15.227 1 84.75 336 SER A CA 1
ATOM 2682 C C . SER A 1 336 ? -6.695 20.109 -15.773 1 84.75 336 SER A C 1
ATOM 2684 O O . SER A 1 336 ? -7.051 19 -16.188 1 84.75 336 SER A O 1
ATOM 2686 N N . ASN A 1 337 ? -7.48 21.094 -15.625 1 81.62 337 ASN A N 1
ATOM 2687 C CA . ASN A 1 337 ? -8.773 21.203 -16.297 1 81.62 337 ASN A CA 1
ATOM 2688 C C . ASN A 1 337 ? -9.734 20.109 -15.836 1 81.62 337 ASN A C 1
ATOM 2690 O O . ASN A 1 337 ? -10.289 19.391 -16.656 1 81.62 337 ASN A O 1
ATOM 2694 N N . LEU A 1 338 ? -9.938 20.094 -14.594 1 80.75 338 LEU A N 1
ATOM 2695 C CA . LEU A 1 338 ? -10.961 19.172 -14.094 1 80.75 338 LEU A CA 1
ATOM 2696 C C . LEU A 1 338 ? -12.359 19.672 -14.43 1 80.75 338 LEU A C 1
ATOM 2698 O O . LEU A 1 338 ? -12.711 20.812 -14.094 1 80.75 338 LEU A O 1
ATOM 2702 N N . LYS A 1 339 ? -13.125 18.906 -15.188 1 79.38 339 LYS A N 1
ATOM 2703 C CA . LYS A 1 339 ? -14.438 19.344 -15.648 1 79.38 339 LYS A CA 1
ATOM 2704 C C . LYS A 1 339 ? -15.469 18.219 -15.508 1 79.38 339 LYS A C 1
ATOM 2706 O O . LYS A 1 339 ? -15.109 17.047 -15.484 1 79.38 339 LYS A O 1
ATOM 2711 N N . LEU A 1 340 ? -16.672 18.609 -15.359 1 77 340 LEU A N 1
ATOM 2712 C CA . LEU A 1 340 ? -17.797 17.672 -15.273 1 77 340 LEU A CA 1
ATOM 2713 C C . LEU A 1 340 ? -18.469 17.5 -16.641 1 77 340 LEU A C 1
ATOM 2715 O O . LEU A 1 340 ? -18.781 18.484 -17.312 1 77 340 LEU A O 1
ATOM 2719 N N . GLN A 1 341 ? -18.438 16.25 -17 1 74.06 341 GLN A N 1
ATOM 2720 C CA . GLN A 1 341 ? -19.203 15.898 -18.203 1 74.06 341 GLN A CA 1
ATOM 2721 C C . GLN A 1 341 ? -20.594 15.406 -17.828 1 74.06 341 GLN A C 1
ATOM 2723 O O . GLN A 1 341 ? -20.75 14.516 -16.984 1 74.06 341 GLN A O 1
ATOM 2728 N N . ARG A 1 342 ? -21.656 16.016 -18.312 1 67.38 342 ARG A N 1
ATOM 2729 C CA . ARG A 1 342 ? -23.031 15.742 -17.875 1 67.38 342 ARG A CA 1
ATOM 2730 C C . ARG A 1 342 ? -23.594 14.523 -18.594 1 67.38 342 ARG A C 1
ATOM 2732 O O . ARG A 1 342 ? -24.359 13.758 -18.016 1 67.38 342 ARG A O 1
ATOM 2739 N N . ALA A 1 343 ? -23.297 14.367 -19.828 1 67.12 343 ALA A N 1
ATOM 2740 C CA . ALA A 1 343 ? -23.844 13.25 -20.594 1 67.12 343 ALA A CA 1
ATOM 2741 C C . ALA A 1 343 ? -22.781 12.594 -21.453 1 67.12 343 ALA A C 1
ATOM 2743 O O . ALA A 1 343 ? -22.312 13.18 -22.438 1 67.12 343 ALA A O 1
ATOM 2744 N N . PRO A 1 344 ? -22.375 11.406 -20.938 1 66 344 PRO A N 1
ATOM 2745 C CA . PRO A 1 344 ? -22.609 10.703 -19.688 1 66 344 PRO A CA 1
ATOM 2746 C C . PRO A 1 344 ? -21.922 11.383 -18.5 1 66 344 PRO A C 1
ATOM 2748 O O . PRO A 1 344 ? -20.953 12.125 -18.672 1 66 344 PRO A O 1
ATOM 2751 N N . LEU A 1 345 ? -22.516 11.234 -17.391 1 66.88 345 LEU A N 1
ATOM 2752 C CA . LEU A 1 345 ? -21.969 11.852 -16.188 1 66.88 345 LEU A CA 1
ATOM 2753 C C . LEU A 1 345 ? -20.562 11.336 -15.906 1 66.88 345 LEU A C 1
ATOM 2755 O O . LEU A 1 345 ? -20.344 10.125 -15.773 1 66.88 345 LEU A O 1
ATOM 2759 N N . ASP A 1 346 ? -19.625 12.281 -16.031 1 74.88 346 ASP A N 1
ATOM 2760 C CA . ASP A 1 346 ? -18.219 11.898 -15.812 1 74.88 346 ASP A CA 1
ATOM 2761 C C . ASP A 1 346 ? -17.375 13.102 -15.391 1 74.88 346 ASP A C 1
ATOM 2763 O O . ASP A 1 346 ? -17.781 14.25 -15.586 1 74.88 346 ASP A O 1
ATOM 2767 N N . LEU A 1 347 ? -16.438 12.805 -14.562 1 79.06 347 LEU A N 1
ATOM 2768 C CA . LEU A 1 347 ? -15.43 13.812 -14.25 1 79.06 347 LEU A CA 1
ATOM 2769 C C . LEU A 1 347 ? -14.18 13.625 -15.109 1 79.06 347 LEU A C 1
ATOM 2771 O O . LEU A 1 347 ? -13.578 12.547 -15.102 1 79.06 347 LEU A O 1
ATOM 2775 N N . ILE A 1 348 ? -13.898 14.648 -15.828 1 82.75 348 ILE A N 1
ATOM 2776 C CA . ILE A 1 348 ? -12.797 14.555 -16.766 1 82.75 348 ILE A CA 1
ATOM 2777 C C . ILE A 1 348 ? -11.641 15.445 -16.297 1 82.75 348 ILE A C 1
ATOM 2779 O O . ILE A 1 348 ? -11.867 16.547 -15.797 1 82.75 348 ILE A O 1
ATOM 2783 N N . VAL A 1 349 ? -10.469 14.938 -16.438 1 84.94 349 VAL A N 1
ATOM 2784 C CA . VAL A 1 349 ? -9.273 15.688 -16.078 1 84.94 349 VAL A CA 1
ATOM 2785 C C . VAL A 1 349 ? -8.227 15.539 -17.172 1 84.94 349 VAL A C 1
ATOM 2787 O O . VAL A 1 349 ? -8.172 14.516 -17.859 1 84.94 349 VAL A O 1
ATOM 2790 N N . ASP A 1 350 ? -7.559 16.625 -17.406 1 86.5 350 ASP A N 1
ATOM 2791 C CA . ASP A 1 350 ? -6.465 16.562 -18.359 1 86.5 350 ASP A CA 1
ATOM 2792 C C . ASP A 1 350 ? -5.164 16.141 -17.688 1 86.5 350 ASP A C 1
ATOM 2794 O O . ASP A 1 350 ? -4.754 16.734 -16.688 1 86.5 350 ASP A O 1
ATOM 2798 N N . LYS A 1 351 ? -4.637 15.062 -18.141 1 83.25 351 LYS A N 1
ATOM 2799 C CA . LYS A 1 351 ? -3.324 14.586 -17.719 1 83.25 351 LYS A CA 1
ATOM 2800 C C . LYS A 1 351 ? -2.316 14.641 -18.859 1 83.25 351 LYS A C 1
ATOM 2802 O O . LYS A 1 351 ? -2.432 13.898 -19.828 1 83.25 351 LYS A O 1
ATOM 2807 N N . ASN A 1 352 ? -1.295 15.469 -18.719 1 79.19 352 ASN A N 1
ATOM 2808 C CA . ASN A 1 352 ? -0.306 15.648 -19.781 1 79.19 352 ASN A CA 1
ATOM 2809 C C . ASN A 1 352 ? -0.97 15.906 -21.125 1 79.19 352 ASN A C 1
ATOM 2811 O O . ASN A 1 352 ? -0.652 15.242 -22.125 1 79.19 352 ASN A O 1
ATOM 2815 N N . ASN A 1 353 ? -1.995 16.688 -21.188 1 78.38 353 ASN A N 1
ATOM 2816 C CA . ASN A 1 353 ? -2.693 17.188 -22.375 1 78.38 353 ASN A CA 1
ATOM 2817 C C . ASN A 1 353 ? -3.623 16.125 -22.953 1 78.38 353 ASN A C 1
ATOM 2819 O O . ASN A 1 353 ? -4.008 16.203 -24.125 1 78.38 353 ASN A O 1
ATOM 2823 N N . VAL A 1 354 ? -3.855 15.078 -22.25 1 77.5 354 VAL A N 1
ATOM 2824 C CA . VAL A 1 354 ? -4.84 14.078 -22.656 1 77.5 354 VAL A CA 1
ATOM 2825 C C . VAL A 1 354 ? -6.012 14.086 -21.672 1 77.5 354 VAL A C 1
ATOM 2827 O O . VAL A 1 354 ? -5.816 14.016 -20.453 1 77.5 354 VAL A O 1
ATOM 2830 N N . SER A 1 355 ? -7.098 14.219 -22.234 1 82.88 355 SER A N 1
ATOM 2831 C CA . SER A 1 355 ? -8.297 14.242 -21.391 1 82.88 355 SER A CA 1
ATOM 2832 C C . SER A 1 355 ? -8.734 12.828 -21.016 1 82.88 355 SER A C 1
ATOM 2834 O O . SER A 1 355 ? -8.938 11.984 -21.891 1 82.88 355 SER A O 1
ATOM 2836 N N . LEU A 1 356 ? -8.812 12.617 -19.75 1 79.69 356 LEU A N 1
ATOM 2837 C CA . LEU A 1 356 ? -9.18 11.297 -19.25 1 79.69 356 LEU A CA 1
ATOM 2838 C C . LEU A 1 356 ? -10.281 11.406 -18.203 1 79.69 356 LEU A C 1
ATOM 2840 O O . LEU A 1 356 ? -10.391 12.422 -17.516 1 79.69 356 LEU A O 1
ATOM 2844 N N . SER A 1 357 ? -11.086 10.383 -18.203 1 77.44 357 SER A N 1
ATOM 2845 C CA . SER A 1 357 ? -12 10.25 -17.078 1 77.44 357 SER A CA 1
ATOM 2846 C C . SER A 1 357 ? -11.234 9.984 -15.781 1 77.44 357 SER A C 1
ATOM 2848 O O . SER A 1 357 ? -10.242 9.258 -15.773 1 77.44 357 SER A O 1
ATOM 2850 N N . VAL A 1 358 ? -11.688 10.555 -14.711 1 78.31 358 VAL A N 1
ATOM 2851 C CA . VAL A 1 358 ? -11.062 10.344 -13.406 1 78.31 358 VAL A CA 1
ATOM 2852 C C . VAL A 1 358 ? -11.102 8.859 -13.047 1 78.31 358 VAL A C 1
ATOM 2854 O O . VAL A 1 358 ? -10.227 8.367 -12.328 1 78.31 358 VAL A O 1
ATOM 2857 N N . LEU A 1 359 ? -12.023 8.133 -13.641 1 72.25 359 LEU A N 1
ATOM 2858 C CA . LEU A 1 359 ? -12.164 6.703 -13.391 1 72.25 359 LEU A CA 1
ATOM 2859 C C . LEU A 1 359 ? -11.039 5.922 -14.062 1 72.25 359 LEU A C 1
ATOM 2861 O O . LEU A 1 359 ? -10.773 4.773 -13.703 1 72.25 359 LEU A O 1
ATOM 2865 N N . GLN A 1 360 ? -10.43 6.582 -14.984 1 72.5 360 GLN A N 1
ATOM 2866 C CA . GLN A 1 360 ? -9.367 5.938 -15.742 1 72.5 360 GLN A CA 1
ATOM 2867 C C . GLN A 1 360 ? -8.008 6.152 -15.078 1 72.5 360 GLN A C 1
ATOM 2869 O O . GLN A 1 360 ? -7.004 5.586 -15.516 1 72.5 360 GLN A O 1
ATOM 2874 N N . LEU A 1 361 ? -8.062 6.906 -14.008 1 78.06 361 LEU A N 1
ATOM 2875 C CA . LEU A 1 361 ? -6.809 7.16 -13.297 1 78.06 361 LEU A CA 1
ATOM 2876 C C . LEU A 1 361 ? -6.383 5.938 -12.492 1 78.06 361 LEU A C 1
ATOM 2878 O O . LEU A 1 361 ? -7.203 5.066 -12.195 1 78.06 361 LEU A O 1
ATOM 2882 N N . SER A 1 362 ? -5.117 5.863 -12.242 1 77.44 362 SER A N 1
ATOM 2883 C CA . SER A 1 362 ? -4.621 4.789 -11.383 1 77.44 362 SER A CA 1
ATOM 2884 C C . SER A 1 362 ? -5.172 4.918 -9.969 1 77.44 362 SER A C 1
ATOM 2886 O O . SER A 1 362 ? -5.652 5.98 -9.578 1 77.44 362 SER A O 1
ATOM 2888 N N . GLN A 1 363 ? -5.125 3.863 -9.234 1 78.19 363 GLN A N 1
ATOM 2889 C CA . GLN A 1 363 ? -5.605 3.867 -7.852 1 78.19 363 GLN A CA 1
ATOM 2890 C C . GLN A 1 363 ? -4.84 4.883 -7.008 1 78.19 363 GLN A C 1
ATOM 2892 O O . GLN A 1 363 ? -5.43 5.578 -6.18 1 78.19 363 GLN A O 1
ATOM 2897 N N . GLY A 1 364 ? -3.504 4.914 -7.16 1 81.38 364 GLY A N 1
ATOM 2898 C CA . GLY A 1 364 ? -2.713 5.895 -6.434 1 81.38 364 GLY A CA 1
ATOM 2899 C C . GLY A 1 364 ? -3.1 7.328 -6.746 1 81.38 364 GLY A C 1
ATOM 2900 O O . GLY A 1 364 ? -3.213 8.156 -5.84 1 81.38 364 GLY A O 1
ATOM 2901 N N . GLU A 1 365 ? -3.33 7.578 -7.984 1 82.06 365 GLU A N 1
ATOM 2902 C CA . GLU A 1 365 ? -3.723 8.914 -8.414 1 82.06 365 GLU A CA 1
ATOM 2903 C C . GLU A 1 365 ? -5.098 9.289 -7.863 1 82.06 365 GLU A C 1
ATOM 2905 O O . GLU A 1 365 ? -5.301 10.414 -7.402 1 82.06 365 GLU A O 1
ATOM 2910 N N . LYS A 1 366 ? -5.965 8.391 -7.91 1 81.62 366 LYS A N 1
ATOM 2911 C CA . LYS A 1 366 ? -7.305 8.617 -7.375 1 81.62 366 LYS A CA 1
ATOM 2912 C C . LYS A 1 366 ? -7.258 8.906 -5.879 1 81.62 366 LYS A C 1
ATOM 2914 O O . LYS A 1 366 ? -7.918 9.828 -5.398 1 81.62 366 LYS A O 1
ATOM 2919 N N . THR A 1 367 ? -6.48 8.141 -5.207 1 83.31 367 THR A N 1
ATOM 2920 C CA . THR A 1 367 ? -6.379 8.258 -3.758 1 83.31 367 THR A CA 1
ATOM 2921 C C . THR A 1 367 ? -5.797 9.617 -3.369 1 83.31 367 THR A C 1
ATOM 2923 O O . THR A 1 367 ? -6.293 10.273 -2.447 1 83.31 367 THR A O 1
ATOM 2926 N N . ILE A 1 368 ? -4.773 10.039 -4.043 1 87.25 368 ILE A N 1
ATOM 2927 C CA . ILE A 1 368 ? -4.125 11.312 -3.748 1 87.25 368 ILE A CA 1
ATOM 2928 C C . ILE A 1 368 ? -5.062 12.461 -4.094 1 87.25 368 ILE A C 1
ATOM 2930 O O . ILE A 1 368 ? -5.16 13.445 -3.352 1 87.25 368 ILE A O 1
ATOM 2934 N N . LEU A 1 369 ? -5.738 12.359 -5.25 1 84.94 369 LEU A N 1
ATOM 2935 C CA . LEU A 1 369 ? -6.691 13.383 -5.664 1 84.94 369 LEU A CA 1
ATOM 2936 C C . LEU A 1 369 ? -7.789 13.555 -4.617 1 84.94 369 LEU A C 1
ATOM 2938 O O . LEU A 1 369 ? -8.125 14.68 -4.242 1 84.94 369 LEU A O 1
ATOM 2942 N N . ALA A 1 370 ? -8.32 12.438 -4.18 1 84.81 370 ALA A N 1
ATOM 2943 C CA . ALA A 1 370 ? -9.383 12.469 -3.182 1 84.81 370 ALA A CA 1
ATOM 2944 C C . ALA A 1 370 ? -8.891 13.062 -1.865 1 84.81 370 ALA A C 1
ATOM 2946 O O . ALA A 1 370 ? -9.594 13.836 -1.221 1 84.81 370 ALA A O 1
ATOM 2947 N N . LEU A 1 371 ? -7.703 12.695 -1.456 1 89.88 371 LEU A N 1
ATOM 2948 C CA . LEU A 1 371 ? -7.109 13.172 -0.21 1 89.88 371 LEU A CA 1
ATOM 2949 C C . LEU A 1 371 ? -6.91 14.688 -0.244 1 89.88 371 LEU A C 1
ATOM 2951 O O . LEU A 1 371 ? -7.359 15.391 0.66 1 89.88 371 LEU A O 1
ATOM 2955 N N . ILE A 1 372 ? -6.293 15.164 -1.297 1 91.25 372 ILE A N 1
ATOM 2956 C CA . ILE A 1 372 ? -5.961 16.578 -1.428 1 91.25 372 ILE A CA 1
ATOM 2957 C C . ILE A 1 372 ? -7.238 17.406 -1.575 1 91.25 372 ILE A C 1
ATOM 2959 O O . ILE A 1 372 ? -7.375 18.469 -0.97 1 91.25 372 ILE A O 1
ATOM 2963 N N . ALA A 1 373 ? -8.109 16.891 -2.34 1 87.44 373 ALA A N 1
ATOM 2964 C CA . ALA A 1 373 ? -9.375 17.594 -2.562 1 87.44 373 ALA A CA 1
ATOM 2965 C C . ALA A 1 373 ? -10.164 17.734 -1.264 1 87.44 373 ALA A C 1
ATOM 2967 O O . ALA A 1 373 ? -10.773 18.766 -1.002 1 87.44 373 ALA A O 1
ATOM 2968 N N . ASP A 1 374 ? -10.18 16.734 -0.507 1 89.38 374 ASP A N 1
ATOM 2969 C CA . ASP A 1 374 ? -10.945 16.766 0.737 1 89.38 374 ASP A CA 1
ATOM 2970 C C . ASP A 1 374 ? -10.336 17.75 1.73 1 89.38 374 ASP A C 1
ATOM 2972 O O . ASP A 1 374 ? -11.062 18.5 2.389 1 89.38 374 ASP A O 1
ATOM 2976 N N . ILE A 1 375 ? -9.047 17.688 1.873 1 93.56 375 ILE A N 1
ATOM 2977 C CA . ILE A 1 375 ? -8.375 18.625 2.771 1 93.56 375 ILE A CA 1
ATOM 2978 C C . ILE A 1 375 ? -8.648 20.062 2.328 1 93.56 375 ILE A C 1
ATOM 2980 O O . ILE A 1 375 ? -9.023 20.906 3.143 1 93.56 375 ILE A O 1
ATOM 2984 N N . ALA A 1 376 ? -8.516 20.297 1.041 1 91.06 376 ALA A N 1
ATOM 2985 C CA . ALA A 1 376 ? -8.727 21.625 0.494 1 91.06 376 ALA A CA 1
ATOM 2986 C C . ALA A 1 376 ? -10.164 22.078 0.693 1 91.06 376 ALA A C 1
ATOM 2988 O O . ALA A 1 376 ? -10.414 23.234 1.068 1 91.06 376 ALA A O 1
ATOM 2989 N N . ARG A 1 377 ? -11.062 21.234 0.452 1 87.56 377 ARG A N 1
ATOM 2990 C CA . ARG A 1 377 ? -12.477 21.547 0.614 1 87.56 377 ARG A CA 1
ATOM 2991 C C . ARG A 1 377 ? -12.789 21.922 2.055 1 87.56 377 ARG A C 1
ATOM 2993 O O . ARG A 1 377 ? -13.461 22.938 2.301 1 87.56 377 ARG A O 1
ATOM 3000 N N . ARG A 1 378 ? -12.328 21.172 2.918 1 90.75 378 ARG A N 1
ATOM 3001 C CA . ARG A 1 378 ? -12.617 21.422 4.328 1 90.75 378 ARG A CA 1
ATOM 3002 C C . ARG A 1 378 ? -11.953 22.703 4.801 1 90.75 378 ARG A C 1
ATOM 3004 O O . ARG A 1 378 ? -12.547 23.469 5.57 1 90.75 378 ARG A O 1
ATOM 3011 N N . LEU A 1 379 ? -10.781 22.922 4.336 1 93.44 379 LEU A N 1
ATOM 3012 C CA . LEU A 1 379 ? -10.102 24.156 4.691 1 93.44 379 LEU A CA 1
ATOM 3013 C C . LEU A 1 379 ? -10.875 25.359 4.176 1 93.44 379 LEU A C 1
ATOM 3015 O O . LEU A 1 379 ? -10.961 26.391 4.855 1 93.44 379 LEU A O 1
ATOM 3019 N N . THR A 1 380 ? -11.422 25.281 3.023 1 89.06 380 THR A N 1
ATOM 3020 C CA . THR A 1 380 ? -12.18 26.391 2.441 1 89.06 380 THR A CA 1
ATOM 3021 C C . THR A 1 380 ? -13.438 26.656 3.256 1 89.06 380 THR A C 1
ATOM 3023 O O . THR A 1 380 ? -13.781 27.812 3.51 1 89.06 380 THR A O 1
ATOM 3026 N N . LEU A 1 381 ? -14.055 25.625 3.65 1 86.56 381 LEU A N 1
ATOM 3027 C CA . LEU A 1 381 ? -15.258 25.766 4.457 1 86.56 381 LEU A CA 1
ATOM 3028 C C . LEU A 1 381 ? -14.945 26.406 5.801 1 86.56 381 LEU A C 1
ATOM 3030 O O . LEU A 1 381 ? -15.727 27.219 6.309 1 86.56 381 LEU A O 1
ATOM 3034 N N . LEU A 1 382 ? -13.797 26.109 6.297 1 92.19 382 LEU A N 1
ATOM 3035 C CA . LEU A 1 382 ? -13.438 26.531 7.645 1 92.19 382 LEU A CA 1
ATOM 3036 C C . LEU A 1 382 ? -12.812 27.922 7.629 1 92.19 382 LEU A C 1
ATOM 3038 O O . LEU A 1 382 ? -12.672 28.562 8.672 1 92.19 382 LEU A O 1
ATOM 3042 N N . ASN A 1 383 ? -12.453 28.359 6.449 1 90.31 383 ASN A N 1
ATOM 3043 C CA . ASN A 1 383 ? -11.805 29.656 6.301 1 90.31 383 ASN A CA 1
ATOM 3044 C C . ASN A 1 383 ? -12.484 30.5 5.227 1 90.31 383 ASN A C 1
ATOM 3046 O O . ASN A 1 383 ? -11.852 30.906 4.254 1 90.31 383 ASN A O 1
ATOM 3050 N N . PRO A 1 384 ? -13.68 30.859 5.43 1 82 384 PRO A N 1
ATOM 3051 C CA . PRO A 1 384 ? -14.477 31.516 4.391 1 82 384 PRO A CA 1
ATOM 3052 C C . PRO A 1 384 ? -13.938 32.906 4.02 1 82 384 PRO A C 1
ATOM 3054 O O . PRO A 1 384 ? -14.062 33.344 2.869 1 82 384 PRO A O 1
ATOM 3057 N N . ASN A 1 385 ? -13.32 33.625 4.887 1 80.75 385 ASN A N 1
ATOM 3058 C CA . ASN A 1 385 ? -12.891 34.969 4.625 1 80.75 385 ASN A CA 1
ATOM 3059 C C . ASN A 1 385 ? -11.414 35.031 4.262 1 80.75 385 ASN A C 1
ATOM 3061 O O . ASN A 1 385 ? -10.891 36.125 3.959 1 80.75 385 ASN A O 1
ATOM 3065 N N . SER A 1 386 ? -10.828 33.938 4.328 1 86 386 SER A N 1
ATOM 3066 C CA . SER A 1 386 ? -9.398 33.938 4.031 1 86 386 SER A CA 1
ATOM 3067 C C . SER A 1 386 ? -9.148 34.062 2.535 1 86 386 SER A C 1
ATOM 3069 O O . SER A 1 386 ? -9.875 33.469 1.723 1 86 386 SER A O 1
ATOM 3071 N N . VAL A 1 387 ? -8.156 34.812 2.137 1 80 387 VAL A N 1
ATOM 3072 C CA . VAL A 1 387 ? -7.762 34.969 0.74 1 80 387 VAL A CA 1
ATOM 3073 C C . VAL A 1 387 ? -7.219 33.656 0.205 1 80 387 VAL A C 1
ATOM 3075 O O . VAL A 1 387 ? -7.477 33.281 -0.945 1 80 387 VAL A O 1
ATOM 3078 N N . ASN A 1 388 ? -6.496 32.969 1.059 1 87.62 388 ASN A N 1
ATOM 3079 C CA . ASN A 1 388 ? -5.969 31.641 0.726 1 87.62 388 ASN A CA 1
ATOM 3080 C C . ASN A 1 388 ? -6.344 30.594 1.778 1 87.62 388 ASN A C 1
ATOM 3082 O O . ASN A 1 388 ? -5.547 30.297 2.664 1 87.62 388 ASN A O 1
ATOM 3086 N N . PRO A 1 389 ? -7.445 30.016 1.603 1 91 389 PRO A N 1
ATOM 3087 C CA . PRO A 1 389 ? -7.922 29.047 2.588 1 91 389 PRO A CA 1
ATOM 3088 C C . PRO A 1 389 ? -6.922 27.922 2.836 1 91 389 PRO A C 1
ATOM 3090 O O . PRO A 1 389 ? -6.949 27.281 3.895 1 91 389 PRO A O 1
ATOM 3093 N N . LEU A 1 390 ? -6.023 27.625 1.891 1 93.19 390 LEU A N 1
ATOM 3094 C CA . LEU A 1 390 ? -5.062 26.547 2.025 1 93.19 390 LEU A CA 1
ATOM 3095 C C . LEU A 1 390 ? -4.043 26.859 3.115 1 93.19 390 LEU A C 1
ATOM 3097 O O . LEU A 1 390 ? -3.324 25.953 3.572 1 93.19 390 LEU A O 1
ATOM 3101 N N . ASP A 1 391 ? -4.012 28.141 3.516 1 93.12 391 ASP A N 1
ATOM 3102 C CA . ASP A 1 391 ? -3.086 28.562 4.566 1 93.12 391 ASP A CA 1
ATOM 3103 C C . ASP A 1 391 ? -3.711 28.391 5.949 1 93.12 391 ASP A C 1
ATOM 3105 O O . ASP A 1 391 ? -3.113 28.766 6.957 1 93.12 391 ASP A O 1
ATOM 3109 N N . GLY A 1 392 ? -4.895 27.812 5.988 1 94.44 392 GLY A N 1
ATOM 3110 C CA . GLY A 1 392 ? -5.535 27.547 7.266 1 94.44 392 GLY A CA 1
ATOM 3111 C C . GLY A 1 392 ? -4.75 26.578 8.133 1 94.44 392 GLY A C 1
ATOM 3112 O O . GLY A 1 392 ? -3.857 25.891 7.645 1 94.44 392 GLY A O 1
ATOM 3113 N N . THR A 1 393 ? -5.074 26.516 9.43 1 96.12 393 THR A N 1
ATOM 3114 C CA . THR A 1 393 ? -4.375 25.656 10.375 1 96.12 393 THR A CA 1
ATOM 3115 C C . THR A 1 393 ? -5.176 24.391 10.648 1 96.12 393 THR A C 1
ATOM 3117 O O . THR A 1 393 ? -6.348 24.297 10.273 1 96.12 393 THR A O 1
ATOM 3120 N N . GLY A 1 394 ? -4.473 23.422 11.172 1 97.38 394 GLY A N 1
ATOM 3121 C CA . GLY A 1 394 ? -5.184 22.203 11.516 1 97.38 394 GLY A CA 1
ATOM 3122 C C . GLY A 1 394 ? -4.262 21.031 11.75 1 97.38 394 GLY A C 1
ATOM 3123 O O . GLY A 1 394 ? -3.039 21.188 11.773 1 97.38 394 GLY A O 1
ATOM 3124 N N . ILE A 1 395 ? -4.863 19.922 12.078 1 98.25 395 ILE A N 1
ATOM 3125 C CA . ILE A 1 395 ? -4.195 18.656 12.336 1 98.25 395 ILE A CA 1
ATOM 3126 C C . ILE A 1 395 ? -4.758 17.578 11.414 1 98.25 395 ILE A C 1
ATOM 3128 O O . ILE A 1 395 ? -5.969 17.359 11.367 1 98.25 395 ILE A O 1
ATOM 3132 N N . VAL A 1 396 ? -3.885 16.984 10.633 1 97.88 396 VAL A N 1
ATOM 3133 C CA . VAL A 1 396 ? -4.301 15.922 9.727 1 97.88 396 VAL A CA 1
ATOM 3134 C C . VAL A 1 396 ? -3.504 14.648 10.016 1 97.88 396 VAL A C 1
ATOM 3136 O O . VAL A 1 396 ? -2.271 14.672 10.023 1 97.88 396 VAL A O 1
ATOM 3139 N N . LEU A 1 397 ? -4.223 13.602 10.352 1 97.88 397 LEU A N 1
ATOM 3140 C CA . LEU A 1 397 ? -3.639 12.273 10.547 1 97.88 397 LEU A CA 1
ATOM 3141 C C . LEU A 1 397 ? -3.783 11.422 9.289 1 97.88 397 LEU A C 1
ATOM 3143 O O . LEU A 1 397 ? -4.863 11.359 8.695 1 97.88 397 LEU A O 1
ATOM 3147 N N . ILE A 1 398 ? -2.721 10.805 8.836 1 96.12 398 ILE A N 1
ATOM 3148 C CA . ILE A 1 398 ? -2.787 9.945 7.66 1 96.12 398 ILE A CA 1
ATOM 3149 C C . ILE A 1 398 ? -2.105 8.609 7.957 1 96.12 398 ILE A C 1
ATOM 3151 O O . ILE A 1 398 ? -0.907 8.57 8.242 1 96.12 398 ILE A O 1
ATOM 3155 N N . ASP A 1 399 ? -2.852 7.566 7.887 1 93.06 399 ASP A N 1
ATOM 3156 C CA . ASP A 1 399 ? -2.285 6.234 8.055 1 93.06 399 ASP A CA 1
ATOM 3157 C C . ASP A 1 399 ? -1.751 5.695 6.727 1 93.06 399 ASP A C 1
ATOM 3159 O O . ASP A 1 399 ? -2.418 5.797 5.695 1 93.06 399 ASP A O 1
ATOM 3163 N N . GLU A 1 400 ? -0.556 5.199 6.777 1 91.69 400 GLU A N 1
ATOM 3164 C CA . GLU A 1 400 ? 0.107 4.625 5.609 1 91.69 400 GLU A CA 1
ATOM 3165 C C . GLU A 1 400 ? 0.024 5.566 4.41 1 91.69 400 GLU A C 1
ATOM 3167 O O . GLU A 1 400 ? -0.576 5.227 3.387 1 91.69 400 GLU A O 1
ATOM 3172 N N . ILE A 1 401 ? 0.729 6.637 4.449 1 94.5 401 ILE A N 1
ATOM 3173 C CA . ILE A 1 401 ? 0.676 7.711 3.465 1 94.5 401 ILE A CA 1
ATOM 3174 C C . ILE A 1 401 ? 1.212 7.215 2.125 1 94.5 401 ILE A C 1
ATOM 3176 O O . ILE A 1 401 ? 0.904 7.781 1.075 1 94.5 401 ILE A O 1
ATOM 3180 N N . ASP A 1 402 ? 1.978 6.145 2.104 1 92.81 402 ASP A N 1
ATOM 3181 C CA . ASP A 1 402 ? 2.641 5.609 0.918 1 92.81 402 ASP A CA 1
ATOM 3182 C C . ASP A 1 402 ? 1.734 4.629 0.177 1 92.81 402 ASP A C 1
ATOM 3184 O O . ASP A 1 402 ? 2.1 4.121 -0.885 1 92.81 402 ASP A O 1
ATOM 3188 N N . LEU A 1 403 ? 0.553 4.453 0.595 1 87.38 403 LEU A N 1
ATOM 3189 C CA . LEU A 1 403 ? -0.335 3.447 0.023 1 87.38 403 LEU A CA 1
ATOM 3190 C C . LEU A 1 403 ? -0.564 3.705 -1.462 1 87.38 403 LEU A C 1
ATOM 3192 O O . LEU A 1 403 ? -0.845 4.836 -1.864 1 87.38 403 LEU A O 1
ATOM 3196 N N . HIS A 1 404 ? -0.301 2.75 -2.316 1 85.56 404 HIS A N 1
ATOM 3197 C CA . HIS A 1 404 ? -0.588 2.697 -3.746 1 85.56 404 HIS A CA 1
ATOM 3198 C C . HIS A 1 404 ? 0.307 3.656 -4.523 1 85.56 404 HIS A C 1
ATOM 3200 O O . HIS A 1 404 ? 0.034 3.961 -5.688 1 85.56 404 HIS A O 1
ATOM 3206 N N . LEU A 1 405 ? 1.335 4.152 -3.857 1 90.44 405 LEU A N 1
ATOM 3207 C CA . LEU A 1 405 ? 2.137 5.168 -4.531 1 90.44 405 LEU A CA 1
ATOM 3208 C C . LEU A 1 405 ? 3.412 4.559 -5.105 1 90.44 405 LEU A C 1
ATOM 3210 O O . LEU A 1 405 ? 4.062 3.738 -4.453 1 90.44 405 LEU A O 1
ATOM 3214 N N . HIS A 1 406 ? 3.691 4.926 -6.305 1 91.44 406 HIS A N 1
ATOM 3215 C CA . HIS A 1 406 ? 5.012 4.66 -6.863 1 91.44 406 HIS A CA 1
ATOM 3216 C C . HIS A 1 406 ? 6.105 5.324 -6.035 1 91.44 406 HIS A C 1
ATOM 3218 O O . HIS A 1 406 ? 5.883 6.379 -5.438 1 91.44 406 HIS A O 1
ATOM 3224 N N . PRO A 1 407 ? 7.312 4.793 -5.988 1 93.81 407 PRO A N 1
ATOM 3225 C CA . PRO A 1 407 ? 8.383 5.328 -5.148 1 93.81 407 PRO A CA 1
ATOM 3226 C C . PRO A 1 407 ? 8.711 6.789 -5.465 1 93.81 407 PRO A C 1
ATOM 3228 O O . PRO A 1 407 ? 9.07 7.555 -4.566 1 93.81 407 PRO A O 1
ATOM 3231 N N . SER A 1 408 ? 8.625 7.18 -6.715 1 92 408 SER A N 1
ATOM 3232 C CA . SER A 1 408 ? 8.883 8.57 -7.074 1 92 408 SER A CA 1
ATOM 3233 C C . SER A 1 408 ? 7.895 9.508 -6.398 1 92 408 SER A C 1
ATOM 3235 O O . SER A 1 408 ? 8.266 10.609 -5.973 1 92 408 SER A O 1
ATOM 3237 N N . TRP A 1 409 ? 6.695 9.07 -6.293 1 90.88 409 TRP A N 1
ATOM 3238 C CA . TRP A 1 409 ? 5.66 9.859 -5.625 1 90.88 409 TRP A CA 1
ATOM 3239 C C . TRP A 1 409 ? 5.852 9.836 -4.113 1 90.88 409 TRP A C 1
ATOM 3241 O O . TRP A 1 409 ? 5.582 10.836 -3.436 1 90.88 409 TRP A O 1
ATOM 3251 N N . GLN A 1 410 ? 6.32 8.719 -3.643 1 94.94 410 GLN A N 1
ATOM 3252 C CA . GLN A 1 410 ? 6.586 8.602 -2.211 1 94.94 410 GLN A CA 1
ATOM 3253 C C . GLN A 1 410 ? 7.641 9.609 -1.763 1 94.94 410 GLN A C 1
ATOM 3255 O O . GLN A 1 410 ? 7.527 10.188 -0.683 1 94.94 410 GLN A O 1
ATOM 3260 N N . GLN A 1 411 ? 8.602 9.906 -2.643 1 95.12 411 GLN A N 1
ATOM 3261 C CA . GLN A 1 411 ? 9.695 10.82 -2.322 1 95.12 411 GLN A CA 1
ATOM 3262 C C . GLN A 1 411 ? 9.203 12.266 -2.271 1 95.12 411 GLN A C 1
ATOM 3264 O O . GLN A 1 411 ? 9.875 13.141 -1.722 1 95.12 411 GLN A O 1
ATOM 3269 N N . ASN A 1 412 ? 8.039 12.492 -2.797 1 93.5 412 ASN A N 1
ATOM 3270 C CA . ASN A 1 412 ? 7.613 13.883 -2.943 1 93.5 412 ASN A CA 1
ATOM 3271 C C . ASN A 1 412 ? 6.344 14.172 -2.143 1 93.5 412 ASN A C 1
ATOM 3273 O O . ASN A 1 412 ? 5.938 15.32 -2.012 1 93.5 412 ASN A O 1
ATOM 3277 N N . ILE A 1 413 ? 5.793 13.203 -1.529 1 95 413 ILE A N 1
ATOM 3278 C CA . ILE A 1 413 ? 4.453 13.344 -0.966 1 95 413 ILE A CA 1
ATOM 3279 C C . ILE A 1 413 ? 4.496 14.289 0.23 1 95 413 ILE A C 1
ATOM 3281 O O . ILE A 1 413 ? 3.678 15.211 0.331 1 95 413 ILE A O 1
ATOM 3285 N N . ILE A 1 414 ? 5.445 14.195 1.17 1 96.62 414 ILE A N 1
ATOM 3286 C CA . ILE A 1 414 ? 5.496 15.023 2.371 1 96.62 414 ILE A CA 1
ATOM 3287 C C . ILE A 1 414 ? 5.883 16.453 1.999 1 96.62 414 ILE A C 1
ATOM 3289 O O . ILE A 1 414 ? 5.195 17.406 2.377 1 96.62 414 ILE A O 1
ATOM 3293 N N . PRO A 1 415 ? 6.926 16.609 1.16 1 94.94 415 PRO A N 1
ATOM 3294 C CA . PRO A 1 415 ? 7.273 17.969 0.755 1 94.94 415 PRO A CA 1
ATOM 3295 C C . PRO A 1 415 ? 6.125 18.688 0.047 1 94.94 415 PRO A C 1
ATOM 3297 O O . PRO A 1 415 ? 5.891 19.875 0.286 1 94.94 415 PRO A O 1
ATOM 3300 N N . ARG A 1 416 ? 5.418 18.031 -0.763 1 94 416 ARG A N 1
ATOM 3301 C CA . ARG A 1 416 ? 4.312 18.641 -1.496 1 94 416 ARG A CA 1
ATOM 3302 C C . ARG A 1 416 ? 3.15 18.953 -0.564 1 94 416 ARG A C 1
ATOM 3304 O O . ARG A 1 416 ? 2.484 19.984 -0.728 1 94 416 ARG A O 1
ATOM 3311 N N . LEU A 1 417 ? 2.869 18.078 0.406 1 96.06 417 LEU A N 1
ATOM 3312 C CA . LEU A 1 417 ? 1.831 18.359 1.393 1 96.06 417 LEU A CA 1
ATOM 3313 C C . LEU A 1 417 ? 2.154 19.609 2.184 1 96.06 417 LEU A C 1
ATOM 3315 O O . LEU A 1 417 ? 1.298 20.484 2.344 1 96.06 417 LEU A O 1
ATOM 3319 N N . GLU A 1 418 ? 3.404 19.75 2.59 1 95.25 418 GLU A N 1
ATOM 3320 C CA . GLU A 1 418 ? 3.828 20.891 3.389 1 95.25 418 GLU A CA 1
ATOM 3321 C C . GLU A 1 418 ? 3.793 22.188 2.572 1 95.25 418 GLU A C 1
ATOM 3323 O O . GLU A 1 418 ? 3.496 23.25 3.104 1 95.25 418 GLU A O 1
ATOM 3328 N N . LYS A 1 419 ? 4.098 22.016 1.331 1 93 419 LYS A N 1
ATOM 3329 C CA . LYS A 1 419 ? 4.094 23.188 0.452 1 93 419 LYS A CA 1
ATOM 3330 C C . LYS A 1 419 ? 2.668 23.656 0.165 1 93 419 LYS A C 1
ATOM 3332 O O . LYS A 1 419 ? 2.4 24.859 0.119 1 93 419 LYS A O 1
ATOM 3337 N N . THR A 1 420 ? 1.791 22.719 -0.043 1 93.5 420 THR A N 1
ATOM 3338 C CA . THR A 1 420 ? 0.408 23.031 -0.395 1 93.5 420 THR A CA 1
ATOM 3339 C C . THR A 1 420 ? -0.369 23.5 0.829 1 93.5 420 THR A C 1
ATOM 3341 O O . THR A 1 420 ? -1.162 24.438 0.739 1 93.5 420 THR A O 1
ATOM 3344 N N . PHE A 1 421 ? -0.197 22.828 1.959 1 95.88 421 PHE A N 1
ATOM 3345 C CA . PHE A 1 421 ? -0.866 23.141 3.217 1 95.88 421 PHE A CA 1
ATOM 3346 C C . PHE A 1 421 ? 0.145 23.547 4.281 1 95.88 421 PHE A C 1
ATOM 3348 O O . PHE A 1 421 ? 0.48 22.766 5.164 1 95.88 421 PHE A O 1
ATOM 3355 N N . LYS A 1 422 ? 0.489 24.75 4.34 1 93.69 422 LYS A N 1
ATOM 3356 C CA . LYS A 1 422 ? 1.665 25.281 5.027 1 93.69 422 LYS A CA 1
ATOM 3357 C C . LYS A 1 422 ? 1.486 25.234 6.539 1 93.69 422 LYS A C 1
ATOM 3359 O O . LYS A 1 422 ? 2.463 25.109 7.281 1 93.69 422 LYS A O 1
ATOM 3364 N N . ASN A 1 423 ? 0.285 25.359 6.984 1 95.81 423 ASN A N 1
ATOM 3365 C CA . ASN A 1 423 ? 0.076 25.5 8.422 1 95.81 423 ASN A CA 1
ATOM 3366 C C . ASN A 1 423 ? -0.634 24.281 9.008 1 95.81 423 ASN A C 1
ATOM 3368 O O . ASN A 1 423 ? -1.202 24.359 10.094 1 95.81 423 ASN A O 1
ATOM 3372 N N . ILE A 1 424 ? -0.615 23.172 8.297 1 97.5 424 ILE A N 1
ATOM 3373 C CA . ILE A 1 424 ? -1.222 21.938 8.781 1 97.5 424 ILE A CA 1
ATOM 3374 C C . ILE A 1 424 ? -0.156 21.062 9.445 1 97.5 424 ILE A C 1
ATOM 3376 O O . ILE A 1 424 ? 0.953 20.938 8.922 1 97.5 424 ILE A O 1
ATOM 3380 N N . GLN A 1 425 ? -0.434 20.609 10.633 1 98.25 425 GLN A N 1
ATOM 3381 C CA . GLN A 1 425 ? 0.39 19.562 11.234 1 98.25 425 GLN A CA 1
ATOM 3382 C C . GLN A 1 425 ? 0.012 18.188 10.703 1 98.25 425 GLN A C 1
ATOM 3384 O O . GLN A 1 425 ? -1.133 17.75 10.844 1 98.25 425 GLN A O 1
ATOM 3389 N N . PHE A 1 426 ? 0.967 17.547 10.078 1 98.38 426 PHE A N 1
ATOM 3390 C CA . PHE A 1 426 ? 0.758 16.203 9.562 1 98.38 426 PHE A CA 1
ATOM 3391 C C . PHE A 1 426 ? 1.404 15.164 10.477 1 98.38 426 PHE A C 1
ATOM 3393 O O . PHE A 1 426 ? 2.594 15.258 10.789 1 98.38 426 PHE A O 1
ATOM 3400 N N . ILE A 1 427 ? 0.656 14.258 10.977 1 98.38 427 ILE A N 1
ATOM 3401 C CA . ILE A 1 427 ? 1.163 13.07 11.656 1 98.38 427 ILE A CA 1
ATOM 3402 C C . ILE A 1 427 ? 0.825 11.828 10.836 1 98.38 427 ILE A C 1
ATOM 3404 O O . ILE A 1 427 ? -0.345 11.461 10.711 1 98.38 427 ILE A O 1
ATOM 3408 N N . VAL A 1 428 ? 1.847 11.18 10.281 1 97.88 428 VAL A N 1
ATOM 3409 C CA . VAL A 1 428 ? 1.6 10.141 9.289 1 97.88 428 VAL A CA 1
ATOM 3410 C C . VAL A 1 428 ? 2.359 8.867 9.664 1 97.88 428 VAL A C 1
ATOM 3412 O O . VAL A 1 428 ? 3.332 8.922 10.422 1 97.88 428 VAL A O 1
ATOM 3415 N N . THR A 1 429 ? 1.871 7.719 9.266 1 96.5 429 THR A N 1
ATOM 3416 C CA . THR A 1 429 ? 2.596 6.453 9.352 1 96.5 429 THR A CA 1
ATOM 3417 C C . THR A 1 429 ? 3.02 5.984 7.961 1 96.5 429 THR A C 1
ATOM 3419 O O . THR A 1 429 ? 2.406 6.355 6.957 1 96.5 429 THR A O 1
ATOM 3422 N N . THR A 1 430 ? 4.086 5.266 7.875 1 96.12 430 THR A N 1
ATOM 3423 C CA . THR A 1 430 ? 4.543 4.746 6.59 1 96.12 430 THR A CA 1
ATOM 3424 C C . THR A 1 430 ? 5.449 3.531 6.789 1 96.12 430 THR A C 1
ATOM 3426 O O . THR A 1 430 ? 5.965 3.311 7.887 1 96.12 430 THR A O 1
ATOM 3429 N N . HIS A 1 431 ? 5.535 2.754 5.836 1 93.25 431 HIS A N 1
ATOM 3430 C CA . HIS A 1 431 ? 6.5 1.66 5.758 1 93.25 431 HIS A CA 1
ATOM 3431 C C . HIS A 1 431 ? 7.551 1.927 4.688 1 93.25 431 HIS A C 1
ATOM 3433 O O . HIS A 1 431 ? 8.312 1.029 4.324 1 93.25 431 HIS A O 1
ATOM 3439 N N . SER A 1 432 ? 7.684 3.148 4.266 1 95.88 432 SER A N 1
ATOM 3440 C CA . SER A 1 432 ? 8.492 3.418 3.082 1 95.88 432 SER A CA 1
ATOM 3441 C C . SER A 1 432 ? 9.734 4.234 3.436 1 95.88 432 SER A C 1
ATOM 3443 O O . SER A 1 432 ? 9.625 5.355 3.936 1 95.88 432 SER A O 1
ATOM 3445 N N . PRO A 1 433 ? 10.914 3.715 3.115 1 96.94 433 PRO A N 1
ATOM 3446 C CA . PRO A 1 433 ? 12.117 4.531 3.256 1 96.94 433 PRO A CA 1
ATOM 3447 C C . PRO A 1 433 ? 12.086 5.789 2.391 1 96.94 433 PRO A C 1
ATOM 3449 O O . PRO A 1 433 ? 12.664 6.816 2.76 1 96.94 433 PRO A O 1
ATOM 3452 N N . GLN A 1 434 ? 11.359 5.688 1.25 1 96.56 434 GLN A N 1
ATOM 3453 C CA . GLN A 1 434 ? 11.305 6.781 0.285 1 96.56 434 GLN A CA 1
ATOM 3454 C C . GLN A 1 434 ? 10.547 7.977 0.854 1 96.56 434 GLN A C 1
ATOM 3456 O O . GLN A 1 434 ? 10.805 9.117 0.468 1 96.56 434 GLN A O 1
ATOM 3461 N N . VAL A 1 435 ? 9.703 7.699 1.784 1 97.5 435 VAL A N 1
ATOM 3462 C CA . VAL A 1 435 ? 8.992 8.781 2.461 1 97.5 435 VAL A CA 1
ATOM 3463 C C . VAL A 1 435 ? 9.852 9.344 3.586 1 97.5 435 VAL A C 1
ATOM 3465 O O . VAL A 1 435 ? 9.977 10.562 3.729 1 97.5 435 VAL A O 1
ATOM 3468 N N . CYS A 1 436 ? 10.531 8.516 4.273 1 97.88 436 CYS A N 1
ATOM 3469 C CA . CYS A 1 436 ? 11.219 8.867 5.508 1 97.88 436 CYS A CA 1
ATOM 3470 C C . CYS A 1 436 ? 12.43 9.75 5.223 1 97.88 436 CYS A C 1
ATOM 3472 O O . CYS A 1 436 ? 12.727 10.664 5.988 1 97.88 436 CYS A O 1
ATOM 3474 N N . HIS A 1 437 ? 13.102 9.492 4.137 1 97.56 437 HIS A N 1
ATOM 3475 C CA . HIS A 1 437 ? 14.359 10.203 3.947 1 97.56 437 HIS A CA 1
ATOM 3476 C C . HIS A 1 437 ? 14.117 11.594 3.369 1 97.56 437 HIS A C 1
ATOM 3478 O O . HIS A 1 437 ? 15.039 12.234 2.861 1 97.56 437 HIS A O 1
ATOM 3484 N N . THR A 1 438 ? 12.875 12.07 3.418 1 96.75 438 THR A N 1
ATOM 3485 C CA . THR A 1 438 ? 12.547 13.422 2.982 1 96.75 438 THR A CA 1
ATOM 3486 C C . THR A 1 438 ? 12.336 14.344 4.184 1 96.75 438 THR A C 1
ATOM 3488 O O . THR A 1 438 ? 12.07 15.539 4.02 1 96.75 438 THR A O 1
ATOM 3491 N N . ILE A 1 439 ? 12.43 13.836 5.371 1 95.75 439 ILE A N 1
ATOM 3492 C CA . ILE A 1 439 ? 12.195 14.625 6.578 1 95.75 439 ILE A CA 1
ATOM 3493 C C . ILE A 1 439 ? 13.367 14.438 7.547 1 95.75 439 ILE A C 1
ATOM 3495 O O . ILE A 1 439 ? 14.102 13.445 7.461 1 95.75 439 ILE A O 1
ATOM 3499 N N . ASP A 1 440 ? 13.516 15.398 8.43 1 95.62 440 ASP A N 1
ATOM 3500 C CA . ASP A 1 440 ? 14.586 15.344 9.414 1 95.62 440 ASP A CA 1
ATOM 3501 C C . ASP A 1 440 ? 14.352 14.211 10.422 1 95.62 440 ASP A C 1
ATOM 3503 O O . ASP A 1 440 ? 13.219 13.969 10.836 1 95.62 440 ASP A O 1
ATOM 3507 N N . SER A 1 441 ? 15.477 13.609 10.883 1 96.12 441 SER A N 1
ATOM 3508 C CA . SER A 1 441 ? 15.445 12.477 11.797 1 96.12 441 SER A CA 1
ATOM 3509 C C . SER A 1 441 ? 14.688 12.828 13.078 1 96.12 441 SER A C 1
ATOM 3511 O O . SER A 1 441 ? 14.031 11.969 13.672 1 96.12 441 SER A O 1
ATOM 3513 N N . GLN A 1 442 ? 14.758 14.094 13.469 1 94.75 442 GLN A N 1
ATOM 3514 C CA . GLN A 1 442 ? 14.148 14.531 14.719 1 94.75 442 GLN A CA 1
ATOM 3515 C C . GLN A 1 442 ? 12.625 14.414 14.664 1 94.75 442 GLN A C 1
ATOM 3517 O O . GLN A 1 442 ? 11.961 14.406 15.703 1 94.75 442 GLN A O 1
ATOM 3522 N N . ASN A 1 443 ? 12.094 14.375 13.477 1 96.81 443 ASN A N 1
ATOM 3523 C CA . ASN A 1 443 ? 10.648 14.328 13.305 1 96.81 443 ASN A CA 1
ATOM 3524 C C . ASN A 1 443 ? 10.172 12.922 12.938 1 96.81 443 ASN A C 1
ATOM 3526 O O . ASN A 1 443 ? 9.055 12.758 12.43 1 96.81 443 ASN A O 1
ATOM 3530 N N . ILE A 1 444 ? 11 11.93 13.164 1 97.56 444 ILE A N 1
ATOM 3531 C CA . ILE A 1 444 ? 10.656 10.531 12.914 1 97.56 444 ILE A CA 1
ATOM 3532 C C . ILE A 1 444 ? 10.766 9.734 14.211 1 97.56 444 ILE A C 1
ATOM 3534 O O . ILE A 1 444 ? 11.789 9.789 14.898 1 97.56 444 ILE A O 1
ATOM 3538 N N . TRP A 1 445 ? 9.719 9.031 14.508 1 96.81 445 TRP A N 1
ATOM 3539 C CA . TRP A 1 445 ? 9.727 8.148 15.672 1 96.81 445 TRP A CA 1
ATOM 3540 C C . TRP A 1 445 ? 9.672 6.688 15.242 1 96.81 445 TRP A C 1
ATOM 3542 O O . TRP A 1 445 ? 8.836 6.309 14.422 1 96.81 445 TRP A O 1
ATOM 3552 N N . LEU A 1 446 ? 10.57 5.914 15.766 1 96.25 446 LEU A N 1
ATOM 3553 C CA . LEU A 1 446 ? 10.562 4.465 15.586 1 96.25 446 LEU A CA 1
ATOM 3554 C C . LEU A 1 446 ? 9.844 3.779 16.75 1 96.25 446 LEU A C 1
ATOM 3556 O O . LEU A 1 446 ? 10.195 3.992 17.906 1 96.25 446 LEU A O 1
ATOM 3560 N N . LEU A 1 447 ? 8.852 3.027 16.422 1 95.31 447 LEU A N 1
ATOM 3561 C CA . LEU A 1 447 ? 8.094 2.289 17.438 1 95.31 447 LEU A CA 1
ATOM 3562 C C . LEU A 1 447 ? 8.523 0.827 17.469 1 95.31 447 LEU A C 1
ATOM 3564 O O . LEU A 1 447 ? 8.508 0.143 16.453 1 95.31 447 LEU A O 1
ATOM 3568 N N . LYS A 1 448 ? 8.906 0.403 18.641 1 91.06 448 LYS A N 1
ATOM 3569 C CA . LYS A 1 448 ? 9.359 -0.974 18.828 1 91.06 448 LYS A CA 1
ATOM 3570 C C . LYS A 1 448 ? 9.055 -1.465 20.234 1 91.06 448 LYS A C 1
ATOM 3572 O O . LYS A 1 448 ? 9.398 -0.8 21.219 1 91.06 448 LYS A O 1
ATOM 3577 N N . ASN A 1 449 ? 8.445 -2.586 20.391 1 86.88 449 ASN A N 1
ATOM 3578 C CA . ASN A 1 449 ? 8.188 -3.25 21.656 1 86.88 449 ASN A CA 1
ATOM 3579 C C . ASN A 1 449 ? 7.477 -2.324 22.641 1 86.88 449 ASN A C 1
ATOM 3581 O O . ASN A 1 449 ? 7.883 -2.209 23.797 1 86.88 449 ASN A O 1
ATOM 3585 N N . GLY A 1 450 ? 6.566 -1.578 22.156 1 88.94 450 GLY A N 1
ATOM 3586 C CA . GLY A 1 450 ? 5.758 -0.735 23.016 1 88.94 450 GLY A CA 1
ATOM 3587 C C . GLY A 1 450 ? 6.461 0.54 23.438 1 88.94 450 GLY A C 1
ATOM 3588 O O . GLY A 1 450 ? 6 1.242 24.344 1 88.94 450 GLY A O 1
ATOM 3589 N N . GLN A 1 451 ? 7.59 0.793 22.812 1 92.94 451 GLN A N 1
ATOM 3590 C CA . GLN A 1 451 ? 8.367 1.993 23.094 1 92.94 451 GLN A CA 1
ATOM 3591 C C . GLN A 1 451 ? 8.664 2.781 21.828 1 92.94 451 GLN A C 1
ATOM 3593 O O . GLN A 1 451 ? 8.461 2.279 20.719 1 92.94 451 GLN A O 1
ATOM 3598 N N . LYS A 1 452 ? 9.016 3.998 22.094 1 94.31 452 LYS A N 1
ATOM 3599 C CA . LYS A 1 452 ? 9.398 4.836 20.969 1 94.31 452 LYS A CA 1
ATOM 3600 C C . LYS A 1 452 ? 10.891 5.164 21 1 94.31 452 LYS A C 1
ATOM 3602 O O . LYS A 1 452 ? 11.461 5.348 22.078 1 94.31 452 LYS A O 1
ATOM 3607 N N . PHE A 1 453 ? 11.492 5.238 19.875 1 94.62 453 PHE A N 1
ATOM 3608 C CA . PHE A 1 453 ? 12.898 5.613 19.734 1 94.62 453 PHE A CA 1
ATOM 3609 C C . PHE A 1 453 ? 13.062 6.688 18.656 1 94.62 453 PHE A C 1
ATOM 3611 O O . PHE A 1 453 ? 12.266 6.77 17.734 1 94.62 453 PHE A O 1
ATOM 3618 N N . LYS A 1 454 ? 14.039 7.5 18.891 1 93.69 454 LYS A N 1
ATOM 3619 C CA . LYS A 1 454 ? 14.359 8.492 17.875 1 93.69 454 LYS A CA 1
ATOM 3620 C C . LYS A 1 454 ? 15.023 7.84 16.656 1 93.69 454 LYS A C 1
ATOM 3622 O O . LYS A 1 454 ? 15.805 6.895 16.812 1 93.69 454 LYS A O 1
ATOM 3627 N N . ALA A 1 455 ? 14.688 8.312 15.531 1 95.44 455 ALA A N 1
ATOM 3628 C CA . ALA A 1 455 ? 15.359 7.852 14.32 1 95.44 455 ALA A CA 1
ATOM 3629 C C . ALA A 1 455 ? 16.844 8.203 14.352 1 95.44 455 ALA A C 1
ATOM 3631 O O . ALA A 1 455 ? 17.25 9.203 14.953 1 95.44 455 ALA A O 1
ATOM 3632 N N . PRO A 1 456 ? 17.672 7.375 13.75 1 94.75 456 PRO A N 1
ATOM 3633 C CA . PRO A 1 456 ? 19.094 7.695 13.68 1 94.75 456 PRO A CA 1
ATOM 3634 C C . PRO A 1 456 ? 19.359 8.977 12.898 1 94.75 456 PRO A C 1
ATOM 3636 O O . PRO A 1 456 ? 18.609 9.328 11.992 1 94.75 456 PRO A O 1
ATOM 3639 N N . LYS A 1 457 ? 20.406 9.609 13.273 1 93.38 457 LYS A N 1
ATOM 3640 C CA . LYS A 1 457 ? 20.797 10.828 12.562 1 93.38 457 LYS A CA 1
ATOM 3641 C C . LYS A 1 457 ? 21.141 10.531 11.109 1 93.38 457 LYS A C 1
ATOM 3643 O O . LYS A 1 457 ? 21.594 9.43 10.781 1 93.38 457 LYS A O 1
ATOM 3648 N N . GLY A 1 458 ? 20.844 11.438 10.266 1 94.25 458 GLY A N 1
ATOM 3649 C CA . GLY A 1 458 ? 21.297 11.344 8.891 1 94.25 458 GLY A CA 1
ATOM 3650 C C . GLY A 1 458 ? 20.266 10.711 7.965 1 94.25 458 GLY A C 1
ATOM 3651 O O . GLY A 1 458 ? 20.578 10.352 6.828 1 94.25 458 GLY A O 1
ATOM 3652 N N . VAL A 1 459 ? 19.031 10.594 8.414 1 95.75 459 VAL A N 1
ATOM 3653 C CA . VAL A 1 459 ? 17.984 9.953 7.605 1 95.75 459 VAL A CA 1
ATOM 3654 C C . VAL A 1 459 ? 17.656 10.828 6.398 1 95.75 459 VAL A C 1
ATOM 3656 O O . VAL A 1 459 ? 17.562 10.336 5.273 1 95.75 459 VAL A O 1
ATOM 3659 N N . ARG A 1 460 ? 17.531 12.141 6.652 1 96.94 460 ARG A N 1
ATOM 3660 C CA . ARG A 1 460 ? 17.141 13.055 5.59 1 96.94 460 ARG A CA 1
ATOM 3661 C C . ARG A 1 460 ? 18.188 13.102 4.484 1 96.94 460 ARG A C 1
ATOM 3663 O O . ARG A 1 460 ? 19.359 13.359 4.754 1 96.94 460 ARG A O 1
ATOM 3670 N N . GLY A 1 461 ? 17.766 12.797 3.312 1 96.44 461 GLY A N 1
ATOM 3671 C CA . GLY A 1 461 ? 18.656 12.859 2.174 1 96.44 461 GLY A CA 1
ATOM 3672 C C . GLY A 1 461 ? 19.531 11.625 2.041 1 96.44 461 GLY A C 1
ATOM 3673 O O . GLY A 1 461 ? 20.359 11.531 1.126 1 96.44 461 GLY A O 1
ATOM 3674 N N . ALA A 1 462 ? 19.391 10.656 2.895 1 95.62 462 ALA A N 1
ATOM 3675 C CA . ALA A 1 462 ? 20.219 9.445 2.881 1 95.62 462 ALA A CA 1
ATOM 3676 C C . ALA A 1 462 ? 19.812 8.523 1.729 1 95.62 462 ALA A C 1
ATOM 3678 O O . ALA A 1 462 ? 18.75 8.688 1.143 1 95.62 462 ALA A O 1
ATOM 3679 N N . ILE A 1 463 ? 20.734 7.621 1.436 1 94.88 463 ILE A N 1
ATOM 3680 C CA . ILE A 1 463 ? 20.438 6.57 0.467 1 94.88 463 ILE A CA 1
ATOM 3681 C C . ILE A 1 463 ? 19.312 5.68 1 1 94.88 463 ILE A C 1
ATOM 3683 O O . ILE A 1 463 ? 19.297 5.336 2.184 1 94.88 463 ILE A O 1
ATOM 3687 N N . SER A 1 464 ? 18.453 5.332 0.103 1 95.44 464 SER A N 1
ATOM 3688 C CA . SER A 1 464 ? 17.266 4.578 0.489 1 95.44 464 SER A CA 1
ATOM 3689 C C . SER A 1 464 ? 17.641 3.283 1.201 1 95.44 464 SER A C 1
ATOM 3691 O O . SER A 1 464 ? 16.984 2.889 2.168 1 95.44 464 SER A O 1
ATOM 3693 N N . SER A 1 465 ? 18.656 2.594 0.719 1 95.06 465 SER A N 1
ATOM 3694 C CA . SER A 1 465 ? 19.047 1.322 1.312 1 95.06 465 SER A CA 1
ATOM 3695 C C . SER A 1 465 ? 19.609 1.518 2.717 1 95.06 465 SER A C 1
ATOM 3697 O O . SER A 1 465 ? 19.453 0.652 3.58 1 95.06 465 SER A O 1
ATOM 3699 N N . TRP A 1 466 ? 20.234 2.654 2.932 1 94.31 466 TRP A N 1
ATOM 3700 C CA . TRP A 1 466 ? 20.719 2.973 4.27 1 94.31 466 TRP A CA 1
ATOM 3701 C C . TRP A 1 466 ? 19.562 3.156 5.242 1 94.31 466 TRP A C 1
ATOM 3703 O O . TRP A 1 466 ? 19.625 2.686 6.379 1 94.31 466 TRP A O 1
ATOM 3713 N N . VAL A 1 467 ? 18.578 3.867 4.793 1 96.38 467 VAL A N 1
ATOM 3714 C CA . VAL A 1 467 ? 17.391 4.082 5.605 1 96.38 467 VAL A CA 1
ATOM 3715 C C . VAL A 1 467 ? 16.734 2.742 5.926 1 96.38 467 VAL A C 1
ATOM 3717 O O . VAL A 1 467 ? 16.312 2.504 7.062 1 96.38 467 VAL A O 1
ATOM 3720 N N . LEU A 1 468 ? 16.656 1.892 4.938 1 96.19 468 LEU A N 1
ATOM 3721 C CA . LEU A 1 468 ? 16.094 0.556 5.105 1 96.19 468 LEU A CA 1
ATOM 3722 C C . LEU A 1 468 ? 16.812 -0.198 6.223 1 96.19 468 LEU A C 1
ATOM 3724 O O . LEU A 1 468 ? 16.156 -0.792 7.09 1 96.19 468 LEU A O 1
ATOM 3728 N N . GLU A 1 469 ? 18.016 -0.141 6.246 1 95.5 469 GLU A N 1
ATOM 3729 C CA . GLU A 1 469 ? 18.828 -0.912 7.18 1 95.5 469 GLU A CA 1
ATOM 3730 C C . GLU A 1 469 ? 18.844 -0.265 8.562 1 95.5 469 GLU A C 1
ATOM 3732 O O . GLU A 1 469 ? 18.703 -0.951 9.578 1 95.5 469 GLU A O 1
ATOM 3737 N N . ASN A 1 470 ? 19 1.06 8.617 1 94.56 470 ASN A N 1
ATOM 3738 C CA . ASN A 1 470 ? 19.297 1.723 9.883 1 94.56 470 ASN A CA 1
ATOM 3739 C C . ASN A 1 470 ? 18.016 2.203 10.578 1 94.56 470 ASN A C 1
ATOM 3741 O O . ASN A 1 470 ? 17.984 2.332 11.805 1 94.56 470 ASN A O 1
ATOM 3745 N N . LEU A 1 471 ? 17.078 2.457 9.812 1 95.75 471 LEU A N 1
ATOM 3746 C CA . LEU A 1 471 ? 15.82 2.922 10.406 1 95.75 471 LEU A CA 1
ATOM 3747 C C . LEU A 1 471 ? 14.82 1.779 10.531 1 95.75 471 LEU A C 1
ATOM 3749 O O . LEU A 1 471 ? 14.266 1.55 11.609 1 95.75 471 LEU A O 1
ATOM 3753 N N . PHE A 1 472 ? 14.633 1.029 9.461 1 95.06 472 PHE A N 1
ATOM 3754 C CA . PHE A 1 472 ? 13.633 -0.032 9.445 1 95.06 472 PHE A CA 1
ATOM 3755 C C . PHE A 1 472 ? 14.234 -1.348 9.93 1 95.06 472 PHE A C 1
ATOM 3757 O O . PHE A 1 472 ? 13.508 -2.322 10.141 1 95.06 472 PHE A O 1
ATOM 3764 N N . GLU A 1 473 ? 15.555 -1.382 10.039 1 93.94 473 GLU A N 1
ATOM 3765 C CA . GLU A 1 473 ? 16.266 -2.561 10.516 1 93.94 473 GLU A CA 1
ATOM 3766 C C . GLU A 1 473 ? 16.031 -3.76 9.602 1 93.94 473 GLU A C 1
ATOM 3768 O O . GLU A 1 473 ? 15.719 -4.855 10.078 1 93.94 473 GLU A O 1
ATOM 3773 N N . VAL A 1 474 ? 16.078 -3.525 8.352 1 95.25 474 VAL A N 1
ATOM 3774 C CA . VAL A 1 474 ? 15.922 -4.531 7.309 1 95.25 474 VAL A CA 1
ATOM 3775 C C . VAL A 1 474 ? 17.172 -4.566 6.43 1 95.25 474 VAL A C 1
ATOM 3777 O O . VAL A 1 474 ? 17.734 -3.52 6.098 1 95.25 474 VAL A O 1
ATOM 3780 N N . ALA A 1 475 ? 17.578 -5.723 6.074 1 95.81 475 ALA A N 1
ATOM 3781 C CA . 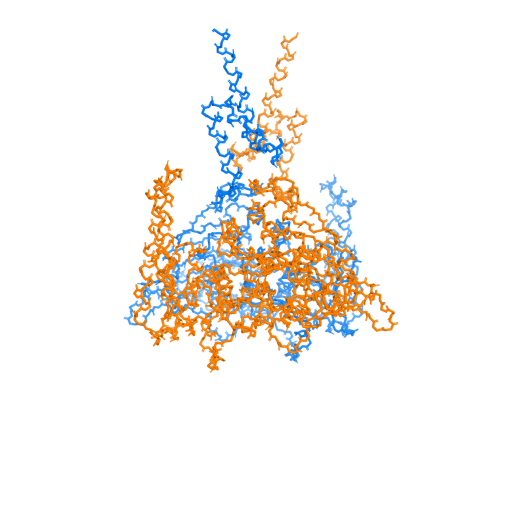ALA A 1 475 ? 18.797 -5.883 5.266 1 95.81 475 ALA A CA 1
ATOM 3782 C C . ALA A 1 475 ? 18.625 -5.242 3.893 1 95.81 475 ALA A C 1
ATOM 3784 O O . ALA A 1 475 ? 17.547 -5.305 3.299 1 95.81 475 ALA A O 1
ATOM 3785 N N . GLN A 1 476 ? 19.734 -4.68 3.418 1 95.44 476 GLN A N 1
ATOM 3786 C CA . GLN A 1 476 ? 19.703 -4.008 2.123 1 95.44 476 GLN A CA 1
ATOM 3787 C C . GLN A 1 476 ? 19.484 -5.008 0.991 1 95.44 476 GLN A C 1
ATOM 3789 O O . GLN A 1 476 ? 18.938 -4.656 -0.058 1 95.44 476 GLN A O 1
ATOM 3794 N N . ARG A 1 477 ? 20 -6.254 1.179 1 96 477 ARG A N 1
ATOM 3795 C CA . ARG A 1 477 ? 19.781 -7.395 0.296 1 96 477 ARG A CA 1
ATOM 3796 C C . ARG A 1 477 ? 18.938 -8.461 0.98 1 96 477 ARG A C 1
ATOM 3798 O O . ARG A 1 477 ? 19 -8.633 2.199 1 96 477 ARG A O 1
ATOM 3805 N N . PRO A 1 478 ? 18.062 -9.086 0.208 1 95.56 478 PRO A N 1
ATOM 3806 C CA . PRO A 1 478 ? 17.312 -10.164 0.858 1 95.56 478 PRO A CA 1
ATOM 3807 C C . PRO A 1 478 ? 18.219 -11.273 1.396 1 95.56 478 PRO A C 1
ATOM 3809 O O . PRO A 1 478 ? 18.875 -11.961 0.62 1 95.56 478 PRO A O 1
ATOM 3812 N N . PRO A 1 479 ? 18.203 -11.523 2.658 1 93.56 479 PRO A N 1
ATOM 3813 C CA . PRO A 1 479 ? 19.203 -12.383 3.291 1 93.56 479 PRO A CA 1
ATOM 3814 C C . PRO A 1 479 ? 19.109 -13.836 2.832 1 93.56 479 PRO A C 1
ATOM 3816 O O . PRO A 1 479 ? 20.125 -14.523 2.738 1 93.56 479 PRO A O 1
ATOM 3819 N N . GLU A 1 480 ? 17.984 -14.32 2.461 1 91.44 480 GLU A N 1
ATOM 3820 C CA . GLU A 1 480 ? 17.812 -15.734 2.164 1 91.44 480 GLU A CA 1
ATOM 3821 C C . GLU A 1 480 ? 17.969 -16.016 0.671 1 91.44 480 GLU A C 1
ATOM 3823 O O . GLU A 1 480 ? 17.938 -17.172 0.242 1 91.44 480 GLU A O 1
ATOM 3828 N N . ASP A 1 481 ? 18.25 -15.039 -0.048 1 93.94 481 ASP A N 1
ATOM 3829 C CA . ASP A 1 481 ? 18.391 -15.188 -1.494 1 93.94 481 ASP A CA 1
ATOM 3830 C C . ASP A 1 481 ? 19.703 -15.875 -1.854 1 93.94 481 ASP A C 1
ATOM 3832 O O . ASP A 1 481 ? 20.734 -15.656 -1.2 1 93.94 481 ASP A O 1
ATOM 3836 N N . LYS A 1 482 ? 19.688 -16.641 -2.873 1 93.81 482 LYS A N 1
ATOM 3837 C CA . LYS A 1 482 ? 20.828 -17.438 -3.287 1 93.81 482 LYS A CA 1
ATOM 3838 C C . LYS A 1 482 ? 22.031 -16.562 -3.604 1 93.81 482 LYS A C 1
ATOM 3840 O O . LYS A 1 482 ? 23.156 -16.859 -3.203 1 93.81 482 LYS A O 1
ATOM 3845 N N . TYR A 1 483 ? 21.859 -15.492 -4.281 1 95 483 TYR A N 1
ATOM 3846 C CA . TYR A 1 483 ? 22.969 -14.656 -4.695 1 95 483 TYR A CA 1
ATOM 3847 C C . TYR A 1 483 ? 23.516 -13.844 -3.525 1 95 483 TYR A C 1
ATOM 3849 O O . TYR A 1 483 ? 24.703 -13.547 -3.463 1 95 483 TYR A O 1
ATOM 3857 N N . THR A 1 484 ? 22.609 -13.484 -2.611 1 95.06 484 THR A N 1
ATOM 3858 C CA . THR A 1 484 ? 23.062 -12.812 -1.396 1 95.06 484 THR A CA 1
ATOM 3859 C C . THR A 1 484 ? 23.953 -13.727 -0.57 1 95.06 484 THR A C 1
ATOM 3861 O O . THR A 1 484 ? 24.984 -13.297 -0.044 1 95.06 484 THR A O 1
ATOM 3864 N N . LYS A 1 485 ? 23.609 -14.969 -0.506 1 95 485 LYS A N 1
ATOM 3865 C CA . LYS A 1 485 ? 24.406 -15.945 0.231 1 95 485 LYS A CA 1
ATOM 3866 C C . LYS A 1 485 ? 25.75 -16.188 -0.45 1 95 485 LYS A C 1
ATOM 3868 O O . LYS A 1 485 ? 26.781 -16.281 0.217 1 95 485 LYS A O 1
ATOM 3873 N N . LEU A 1 486 ? 25.703 -16.297 -1.77 1 95.19 486 LEU A N 1
ATOM 3874 C CA . LEU A 1 486 ? 26.938 -16.469 -2.525 1 95.19 486 LEU A CA 1
ATOM 3875 C C . LEU A 1 486 ? 27.859 -15.273 -2.326 1 95.19 486 LEU A C 1
ATOM 3877 O O . LEU A 1 486 ? 29.078 -15.438 -2.215 1 95.19 486 LEU A O 1
ATOM 3881 N N . LEU A 1 487 ? 27.281 -14.141 -2.291 1 94.75 487 LEU A N 1
ATOM 3882 C CA . LEU A 1 487 ? 28.062 -12.922 -2.092 1 94.75 487 LEU A CA 1
ATOM 3883 C C . LEU A 1 487 ? 28.719 -12.922 -0.712 1 94.75 487 LEU A C 1
ATOM 3885 O O . LEU A 1 487 ? 29.875 -12.508 -0.566 1 94.75 487 LEU A O 1
ATOM 3889 N N . GLN A 1 488 ? 27.984 -13.32 0.259 1 93.75 488 GLN A N 1
ATOM 3890 C CA . GLN A 1 488 ? 28.516 -13.398 1.611 1 93.75 488 GLN A CA 1
ATOM 3891 C C . GLN A 1 488 ? 29.672 -14.398 1.691 1 93.75 488 GLN A C 1
ATOM 3893 O O . GLN A 1 488 ? 30.672 -14.156 2.375 1 93.75 488 GLN A O 1
ATOM 3898 N N . GLU A 1 489 ? 29.5 -15.477 1.014 1 94.38 489 GLU A N 1
ATOM 3899 C CA . GLU A 1 489 ? 30.578 -16.469 0.943 1 94.38 489 GLU A CA 1
ATOM 3900 C C . GLU A 1 489 ? 31.812 -15.875 0.291 1 94.38 489 GLU A C 1
ATOM 3902 O O . GLU A 1 489 ? 32.938 -16.094 0.772 1 94.38 489 GLU A O 1
ATOM 3907 N N . TYR A 1 490 ? 31.641 -15.195 -0.773 1 94.38 490 TYR A N 1
ATOM 3908 C CA . TYR A 1 490 ? 32.75 -14.555 -1.476 1 94.38 490 TYR A CA 1
ATOM 3909 C C . TYR A 1 490 ? 33.438 -13.531 -0.582 1 94.38 490 TYR A C 1
ATOM 3911 O O . TYR A 1 490 ? 34.656 -13.484 -0.524 1 94.38 490 TYR A O 1
ATOM 3919 N N . LYS A 1 491 ? 32.625 -12.758 0.134 1 93.38 491 LYS A N 1
ATOM 3920 C CA . LYS A 1 491 ? 33.188 -11.766 1.065 1 93.38 491 LYS A CA 1
ATOM 3921 C C . LYS A 1 491 ? 34.031 -12.43 2.137 1 93.38 491 LYS A C 1
ATOM 3923 O O . LYS A 1 491 ? 35.125 -11.93 2.469 1 93.38 491 LYS A O 1
ATOM 3928 N N . ASN A 1 492 ? 33.5 -13.5 2.617 1 93.5 492 ASN A N 1
ATOM 3929 C CA . ASN A 1 492 ? 34.219 -14.227 3.646 1 93.5 492 ASN A CA 1
ATOM 3930 C C . ASN A 1 492 ? 35.562 -14.734 3.125 1 93.5 492 ASN A C 1
ATOM 3932 O O . ASN A 1 492 ? 36.562 -14.688 3.838 1 93.5 492 ASN A O 1
ATOM 3936 N N . LEU A 1 493 ? 35.594 -15.203 1.922 1 92.81 493 LEU A N 1
ATOM 3937 C CA . LEU A 1 493 ? 36.812 -15.695 1.312 1 92.81 493 LEU A CA 1
ATOM 3938 C C . LEU A 1 493 ? 37.812 -14.562 1.109 1 92.81 493 LEU A C 1
ATOM 3940 O O . LEU A 1 493 ? 39 -14.734 1.346 1 92.81 493 LEU A O 1
ATOM 3944 N N . VAL A 1 494 ? 37.344 -13.438 0.707 1 91.06 494 VAL A N 1
ATOM 3945 C CA . VAL A 1 494 ? 38.188 -12.281 0.443 1 91.06 494 VAL A CA 1
ATOM 3946 C C . VAL A 1 494 ? 38.781 -11.773 1.752 1 91.06 494 VAL A C 1
ATOM 3948 O O . VAL A 1 494 ? 40 -11.531 1.838 1 91.06 494 VAL A O 1
ATOM 3951 N N . PHE A 1 495 ? 37.969 -11.719 2.793 1 90.25 495 PHE A N 1
ATOM 3952 C CA . PHE A 1 495 ? 38.406 -11.148 4.055 1 90.25 495 PHE A CA 1
ATOM 3953 C C . PHE A 1 495 ? 39.25 -12.148 4.84 1 90.25 495 PHE A C 1
ATOM 3955 O O . PHE A 1 495 ? 40.031 -11.766 5.723 1 90.25 495 PHE A O 1
ATOM 3962 N N . SER A 1 496 ? 39.125 -13.406 4.441 1 91.19 496 SER A N 1
ATOM 3963 C CA . SER A 1 496 ? 40 -14.422 5.043 1 91.19 496 SER A CA 1
ATOM 3964 C C . SER A 1 496 ? 41.25 -14.625 4.234 1 91.19 496 SER A C 1
ATOM 3966 O O . SER A 1 496 ? 41.969 -15.617 4.418 1 91.19 496 SER A O 1
ATOM 3968 N N . GLU A 1 497 ? 41.469 -13.812 3.211 1 88.56 497 GLU A N 1
ATOM 3969 C CA . GLU A 1 497 ? 42.688 -13.789 2.381 1 88.56 497 GLU A CA 1
ATOM 3970 C C . GLU A 1 497 ? 42.75 -15.023 1.491 1 88.56 497 GLU A C 1
ATOM 3972 O O . GLU A 1 497 ? 43.844 -15.547 1.246 1 88.56 497 GLU A O 1
ATOM 3977 N N . LYS A 1 498 ? 41.688 -15.578 1.211 1 90.31 498 LYS A N 1
ATOM 3978 C CA . LYS A 1 498 ? 41.594 -16.703 0.286 1 90.31 498 LYS A CA 1
ATOM 3979 C C . LYS A 1 498 ? 41.062 -16.266 -1.072 1 90.31 498 LYS A C 1
ATOM 3981 O O . LYS A 1 498 ? 40.344 -17.016 -1.741 1 90.31 498 LYS A O 1
ATOM 3986 N N . TYR A 1 499 ? 41.375 -15.023 -1.452 1 89.31 499 TYR A N 1
ATOM 3987 C CA . TYR A 1 499 ? 40.812 -14.414 -2.656 1 89.31 499 TYR A CA 1
ATOM 3988 C C . TYR A 1 499 ? 41.406 -15.039 -3.908 1 89.31 499 TYR A C 1
ATOM 3990 O O . TYR A 1 499 ? 40.844 -14.93 -5 1 89.31 499 TYR A O 1
ATOM 3998 N N . ALA A 1 500 ? 42.5 -15.711 -3.775 1 87.62 500 ALA A N 1
ATOM 3999 C CA . ALA A 1 500 ? 43.188 -16.312 -4.918 1 87.62 500 ALA A CA 1
ATOM 4000 C C . ALA A 1 500 ? 42.781 -17.766 -5.109 1 87.62 500 ALA A C 1
ATOM 4002 O O . ALA A 1 500 ? 43.188 -18.406 -6.086 1 87.62 500 ALA A O 1
ATOM 4003 N N . SER A 1 501 ? 41.969 -18.25 -4.258 1 91.5 501 SER A N 1
ATOM 4004 C CA . SER A 1 501 ? 41.531 -19.641 -4.348 1 91.5 501 SER A CA 1
ATOM 4005 C C . SER A 1 501 ? 40.625 -19.844 -5.57 1 91.5 501 SER A C 1
ATOM 4007 O O . SER A 1 501 ? 40.062 -18.891 -6.105 1 91.5 501 SER A O 1
ATOM 4009 N N . GLU A 1 502 ? 40.5 -21.062 -6.016 1 92.31 502 GLU A N 1
ATOM 4010 C CA . GLU A 1 502 ? 39.656 -21.406 -7.152 1 92.31 502 GLU A CA 1
ATOM 4011 C C . GLU A 1 502 ? 38.188 -21.109 -6.863 1 92.31 502 GLU A C 1
ATOM 4013 O O . GLU A 1 502 ? 37.469 -20.625 -7.738 1 92.31 502 GLU A O 1
ATOM 4018 N N . ASP A 1 503 ? 37.844 -21.422 -5.691 1 92.62 503 ASP A N 1
ATOM 4019 C CA . ASP A 1 503 ? 36.469 -21.156 -5.273 1 92.62 503 ASP A CA 1
ATOM 4020 C C . ASP A 1 503 ? 36.156 -19.672 -5.344 1 92.62 503 ASP A C 1
ATOM 4022 O O . ASP A 1 503 ? 35.062 -19.281 -5.801 1 92.62 503 ASP A O 1
ATOM 4026 N N . ALA A 1 504 ? 37.031 -18.875 -4.883 1 93.31 504 ALA A N 1
ATOM 4027 C CA . ALA A 1 504 ? 36.812 -17.438 -4.902 1 93.31 504 ALA A CA 1
ATOM 4028 C C . ALA A 1 504 ? 36.719 -16.906 -6.332 1 93.31 504 ALA A C 1
ATOM 4030 O O . ALA A 1 504 ? 35.906 -16.031 -6.625 1 93.31 504 ALA A O 1
ATOM 4031 N N . ARG A 1 505 ? 37.562 -17.422 -7.168 1 92.31 505 ARG A N 1
ATOM 4032 C CA . ARG A 1 505 ? 37.531 -17 -8.562 1 92.31 505 ARG A CA 1
ATOM 4033 C C . ARG A 1 505 ? 36.219 -17.391 -9.242 1 92.31 505 ARG A C 1
ATOM 4035 O O . ARG A 1 505 ? 35.656 -16.594 -9.992 1 92.31 505 ARG A O 1
ATOM 4042 N N . LYS A 1 506 ? 35.844 -18.562 -8.953 1 94.19 506 LYS A N 1
ATOM 4043 C CA . LYS A 1 506 ? 34.562 -19.031 -9.531 1 94.19 506 LYS A CA 1
ATOM 4044 C C . LYS A 1 506 ? 33.406 -18.219 -9.023 1 94.19 506 LYS A C 1
ATOM 4046 O O . LYS A 1 506 ? 32.531 -17.828 -9.805 1 94.19 506 LYS A O 1
ATOM 4051 N N . LEU A 1 507 ? 33.406 -17.984 -7.758 1 94.31 507 LEU A N 1
ATOM 4052 C CA . LEU A 1 507 ? 32.312 -17.203 -7.148 1 94.31 507 LEU A CA 1
ATOM 4053 C C . LEU A 1 507 ? 32.344 -15.766 -7.68 1 94.31 507 LEU A C 1
ATOM 4055 O O . LEU A 1 507 ? 31.266 -15.211 -7.977 1 94.31 507 LEU A O 1
ATOM 4059 N N . GLY A 1 508 ? 33.531 -15.211 -7.758 1 92.94 508 GLY A N 1
ATOM 4060 C CA . GLY A 1 508 ? 33.656 -13.867 -8.289 1 92.94 508 GLY A CA 1
ATOM 4061 C C . GLY A 1 508 ? 33.125 -13.734 -9.711 1 92.94 508 GLY A C 1
ATOM 4062 O O . GLY A 1 508 ? 32.438 -12.758 -10.047 1 92.94 508 GLY A O 1
ATOM 4063 N N . ALA A 1 509 ? 33.406 -14.703 -10.453 1 93.19 509 ALA A N 1
ATOM 4064 C CA . ALA A 1 509 ? 32.938 -14.703 -11.844 1 93.19 509 ALA A CA 1
ATOM 4065 C C . ALA A 1 509 ? 31.438 -14.844 -11.938 1 93.19 509 ALA A C 1
ATOM 4067 O O . ALA A 1 509 ? 30.781 -14.148 -12.719 1 93.19 509 ALA A O 1
ATOM 4068 N N . THR A 1 510 ? 30.922 -15.734 -11.164 1 94.44 510 THR A N 1
ATOM 4069 C CA . THR A 1 510 ? 29.484 -15.969 -11.141 1 94.44 510 THR A CA 1
ATOM 4070 C C . THR A 1 510 ? 28.734 -14.711 -10.711 1 94.44 510 THR A C 1
ATOM 4072 O O . THR A 1 510 ? 27.734 -14.336 -11.328 1 94.44 510 THR A O 1
ATOM 4075 N N . LEU A 1 511 ? 29.203 -14.117 -9.695 1 95.56 511 LEU A N 1
ATOM 4076 C CA . LEU A 1 511 ? 28.562 -12.93 -9.148 1 95.56 511 LEU A CA 1
ATOM 4077 C C . LEU A 1 511 ? 28.703 -11.75 -10.102 1 95.56 511 LEU A C 1
ATOM 4079 O O . LEU A 1 511 ? 27.766 -10.953 -10.25 1 95.56 511 LEU A O 1
ATOM 4083 N N . SER A 1 512 ? 29.859 -11.641 -10.742 1 93.69 512 SER A N 1
ATOM 4084 C CA . SER A 1 512 ? 30.078 -10.57 -11.719 1 93.69 512 SER A CA 1
ATOM 4085 C C . SER A 1 512 ? 29.172 -10.75 -12.938 1 93.69 512 SER A C 1
ATOM 4087 O O . SER A 1 512 ? 28.719 -9.766 -13.523 1 93.69 512 SER A O 1
ATOM 4089 N N . GLN A 1 513 ? 29.016 -11.938 -13.273 1 93.5 513 GLN A N 1
ATOM 4090 C CA . GLN A 1 513 ? 28.125 -12.219 -14.398 1 93.5 513 GLN A CA 1
ATOM 4091 C C . GLN A 1 513 ? 26.688 -11.867 -14.062 1 93.5 513 GLN A C 1
ATOM 4093 O O . GLN A 1 513 ? 25.953 -11.367 -14.914 1 93.5 513 GLN A O 1
ATOM 4098 N N . HIS A 1 514 ? 26.312 -12.094 -12.898 1 94.38 514 HIS A N 1
ATOM 4099 C CA . HIS A 1 514 ? 24.938 -11.859 -12.477 1 94.38 514 HIS A CA 1
ATOM 4100 C C . HIS A 1 514 ? 24.688 -10.383 -12.211 1 94.38 514 HIS A C 1
ATOM 4102 O O . HIS A 1 514 ? 23.75 -9.797 -12.758 1 94.38 514 HIS A O 1
ATOM 4108 N N . PHE A 1 515 ? 25.469 -9.742 -11.359 1 93.56 515 PHE A N 1
ATOM 4109 C CA . PHE A 1 515 ? 25.234 -8.375 -10.906 1 93.56 515 PHE A CA 1
ATOM 4110 C C . PHE A 1 515 ? 25.844 -7.375 -11.875 1 93.56 515 PHE A C 1
ATOM 4112 O O . PHE A 1 515 ? 25.469 -6.203 -11.891 1 93.56 515 PHE A O 1
ATOM 4119 N N . GLY A 1 516 ? 26.75 -7.812 -12.641 1 88.94 516 GLY A N 1
ATOM 4120 C CA . GLY A 1 516 ? 27.578 -6.914 -13.438 1 88.94 516 GLY A CA 1
ATOM 4121 C C . GLY A 1 516 ? 28.875 -6.531 -12.758 1 88.94 516 GLY A C 1
ATOM 4122 O O . GLY A 1 516 ? 28.984 -6.559 -11.531 1 88.94 516 GLY A O 1
ATOM 4123 N N . PRO A 1 517 ? 29.859 -6.117 -13.477 1 83.75 517 PRO A N 1
ATOM 4124 C CA . PRO A 1 517 ? 31.172 -5.777 -12.922 1 83.75 517 PRO A CA 1
ATOM 4125 C C . PRO A 1 517 ? 31.156 -4.469 -12.141 1 83.75 517 PRO A C 1
ATOM 4127 O O . PRO A 1 517 ? 32.062 -4.23 -11.32 1 83.75 517 PRO A O 1
ATOM 4130 N N . ASP A 1 518 ? 30.094 -3.742 -12.289 1 83.81 518 ASP A N 1
ATOM 4131 C CA . ASP A 1 518 ? 30.047 -2.418 -11.672 1 83.81 518 ASP A CA 1
ATOM 4132 C C . ASP A 1 518 ? 29.25 -2.441 -10.375 1 83.81 518 ASP A C 1
ATOM 4134 O O . ASP A 1 518 ? 28.969 -1.392 -9.789 1 83.81 518 ASP A O 1
ATOM 4138 N N . ASP A 1 519 ? 28.953 -3.633 -10 1 88.56 519 ASP A N 1
ATOM 4139 C CA . ASP A 1 519 ? 28.266 -3.734 -8.711 1 88.56 519 ASP A CA 1
ATOM 4140 C C . ASP A 1 519 ? 29.109 -3.137 -7.59 1 88.56 519 ASP A C 1
ATOM 4142 O O . ASP A 1 519 ? 30.297 -3.424 -7.484 1 88.56 519 ASP A O 1
ATOM 4146 N N . GLU A 1 520 ? 28.469 -2.375 -6.801 1 83.12 520 GLU A N 1
ATOM 4147 C CA . GLU A 1 520 ? 29.172 -1.598 -5.793 1 83.12 520 GLU A CA 1
ATOM 4148 C C . GLU A 1 520 ? 29.938 -2.506 -4.836 1 83.12 520 GLU A C 1
ATOM 4150 O O . GLU A 1 520 ? 31.094 -2.223 -4.492 1 83.12 520 GLU A O 1
ATOM 4155 N N . THR A 1 521 ? 29.312 -3.551 -4.402 1 87.69 521 THR A N 1
ATOM 4156 C CA . THR A 1 521 ? 29.938 -4.465 -3.453 1 87.69 521 THR A CA 1
ATOM 4157 C C . THR A 1 521 ? 31.109 -5.203 -4.102 1 87.69 521 THR A C 1
ATOM 4159 O O . THR A 1 521 ? 32.156 -5.383 -3.479 1 87.69 521 THR A O 1
ATOM 4162 N N . LEU A 1 522 ? 30.938 -5.594 -5.328 1 89.75 522 LEU A N 1
ATOM 4163 C CA . LEU A 1 522 ? 31.984 -6.32 -6.039 1 89.75 522 LEU A CA 1
ATOM 4164 C C . LEU A 1 522 ? 33.188 -5.426 -6.305 1 89.75 522 LEU A C 1
ATOM 4166 O O . LEU A 1 522 ? 34.344 -5.871 -6.219 1 89.75 522 LEU A O 1
ATOM 4170 N N . VAL A 1 523 ? 32.906 -4.195 -6.594 1 85.19 523 VAL A N 1
ATOM 4171 C CA . VAL A 1 523 ? 33.969 -3.234 -6.816 1 85.19 523 VAL A CA 1
ATOM 4172 C C . VAL A 1 523 ? 34.75 -3.016 -5.52 1 85.19 523 VAL A C 1
ATOM 4174 O O . VAL A 1 523 ? 35.969 -2.951 -5.531 1 85.19 523 VAL A O 1
ATOM 4177 N N . GLU A 1 524 ? 34.031 -2.912 -4.453 1 84.94 524 GLU A N 1
ATOM 4178 C CA . GLU A 1 524 ? 34.656 -2.752 -3.148 1 84.94 524 GLU A CA 1
ATOM 4179 C C . GLU A 1 524 ? 35.562 -3.945 -2.818 1 84.94 524 GLU A C 1
ATOM 4181 O O . GLU A 1 524 ? 36.656 -3.779 -2.271 1 84.94 524 GLU A O 1
ATOM 4186 N N . LEU A 1 525 ? 35.062 -5.121 -3.133 1 88.31 525 LEU A N 1
ATOM 4187 C CA . LEU A 1 525 ? 35.812 -6.332 -2.844 1 88.31 525 LEU A CA 1
ATOM 4188 C C . LEU A 1 525 ? 37.062 -6.434 -3.74 1 88.31 525 LEU A C 1
ATOM 4190 O O . LEU A 1 525 ? 38.094 -6.883 -3.301 1 88.31 525 LEU A O 1
ATOM 4194 N N . LYS A 1 526 ? 36.875 -6 -4.926 1 86.44 526 LYS A N 1
ATOM 4195 C CA . LYS A 1 526 ? 38.031 -5.977 -5.84 1 86.44 526 LYS A CA 1
ATOM 4196 C C . LYS A 1 526 ? 39.125 -5.031 -5.34 1 86.44 526 LYS A C 1
ATOM 4198 O O . LYS A 1 526 ? 40.312 -5.344 -5.426 1 86.44 526 LYS A O 1
ATOM 4203 N N . LEU A 1 527 ? 38.688 -3.893 -4.855 1 81.94 527 LEU A N 1
ATOM 4204 C CA . LEU A 1 527 ? 39.625 -2.924 -4.301 1 81.94 527 LEU A CA 1
ATOM 4205 C C . LEU A 1 527 ? 40.344 -3.486 -3.068 1 81.94 527 LEU A C 1
ATOM 4207 O O . LEU A 1 527 ? 41.531 -3.242 -2.855 1 81.94 527 LEU A O 1
ATOM 4211 N N . GLU A 1 528 ? 39.531 -4.18 -2.322 1 84.38 528 GLU A N 1
ATOM 4212 C CA . GLU A 1 528 ? 40.125 -4.812 -1.139 1 84.38 528 GLU A CA 1
ATOM 4213 C C . GLU A 1 528 ? 41.156 -5.855 -1.522 1 84.38 528 GLU A C 1
ATOM 4215 O O . GLU A 1 528 ? 42.188 -5.961 -0.873 1 84.38 528 GLU A O 1
ATOM 4220 N N . ILE A 1 529 ? 40.938 -6.59 -2.514 1 87.56 529 ILE A N 1
ATOM 4221 C CA . ILE A 1 529 ? 41.844 -7.605 -3.004 1 87.56 529 ILE A CA 1
ATOM 4222 C C . ILE A 1 529 ? 43.125 -6.934 -3.51 1 87.56 529 ILE A C 1
ATOM 4224 O O . ILE A 1 529 ? 44.25 -7.375 -3.193 1 87.56 529 ILE A O 1
ATOM 4228 N N . GLU A 1 530 ? 42.969 -5.855 -4.234 1 83.31 530 GLU A N 1
ATOM 4229 C CA . GLU A 1 530 ? 44.125 -5.129 -4.77 1 83.31 530 GLU A CA 1
ATOM 4230 C C . GLU A 1 530 ? 44.969 -4.535 -3.648 1 83.31 530 GLU A C 1
ATOM 4232 O O . GLU A 1 530 ? 46.219 -4.535 -3.725 1 83.31 530 GLU A O 1
ATOM 4237 N N . LYS A 1 531 ? 44.25 -4.027 -2.736 1 81.06 531 LYS A N 1
ATOM 4238 C CA . LYS A 1 531 ? 44.969 -3.477 -1.583 1 81.06 531 LYS A CA 1
ATOM 4239 C C . LYS A 1 531 ? 45.781 -4.547 -0.879 1 81.06 531 LYS A C 1
ATOM 4241 O O . LYS A 1 531 ? 46.938 -4.301 -0.494 1 81.06 531 LYS A O 1
ATOM 4246 N N . ARG A 1 532 ? 45.281 -5.672 -0.765 1 82.38 532 ARG A N 1
ATOM 4247 C CA . ARG A 1 532 ? 46 -6.762 -0.079 1 82.38 532 ARG A CA 1
ATOM 4248 C C . ARG A 1 532 ? 47.156 -7.27 -0.904 1 82.38 532 ARG A C 1
ATOM 4250 O O . ARG A 1 532 ? 48.219 -7.621 -0.353 1 82.38 532 ARG A O 1
ATOM 4257 N N . ILE A 1 533 ? 46.938 -7.312 -2.145 1 83.94 533 ILE A N 1
ATOM 4258 C CA . ILE A 1 533 ? 48 -7.73 -3.031 1 83.94 533 ILE A CA 1
ATOM 4259 C C . ILE A 1 533 ? 49.156 -6.73 -2.947 1 83.94 533 ILE A C 1
ATOM 4261 O O . ILE A 1 533 ? 50.344 -7.121 -2.891 1 83.94 533 ILE A O 1
ATOM 4265 N N . TRP A 1 534 ? 48.812 -5.488 -2.881 1 78.25 534 TRP A N 1
ATOM 4266 C CA . TRP A 1 534 ? 49.844 -4.438 -2.791 1 78.25 534 TRP A CA 1
ATOM 4267 C C . TRP A 1 534 ? 50.562 -4.504 -1.459 1 78.25 534 TRP A C 1
ATOM 4269 O O . TRP A 1 534 ? 51.781 -4.316 -1.408 1 78.25 534 TRP A O 1
ATOM 4279 N N . GLU A 1 535 ? 49.812 -4.738 -0.455 1 77.19 535 GLU A N 1
ATOM 4280 C CA . GLU A 1 535 ? 50.438 -4.855 0.863 1 77.19 535 GLU A CA 1
ATOM 4281 C C . GLU A 1 535 ? 51.406 -6.043 0.921 1 77.19 535 GLU A C 1
ATOM 4283 O O . GLU A 1 535 ? 52.469 -5.953 1.521 1 77.19 535 GLU A O 1
ATOM 4288 N N . ASP A 1 536 ? 51.062 -7.074 0.312 1 77.62 536 ASP A N 1
ATOM 4289 C CA . ASP A 1 536 ? 51.875 -8.266 0.282 1 77.62 536 ASP A CA 1
ATOM 4290 C C . ASP A 1 536 ? 53.156 -8.023 -0.531 1 77.62 536 ASP A C 1
ATOM 4292 O O . ASP A 1 536 ? 54.25 -8.492 -0.163 1 77.62 536 ASP A O 1
ATOM 4296 N N . ASP A 1 537 ? 53.031 -7.238 -1.587 1 79 537 ASP A N 1
ATOM 4297 C CA . ASP A 1 537 ? 54.188 -6.926 -2.428 1 79 537 ASP A CA 1
ATOM 4298 C C . ASP A 1 537 ? 55.156 -5.973 -1.717 1 79 537 ASP A C 1
ATOM 4300 O O . ASP A 1 537 ? 56.375 -6.098 -1.851 1 79 537 ASP A O 1
ATOM 4304 N N . PHE A 1 538 ? 54.625 -5.074 -0.993 1 72.69 538 PHE A N 1
ATOM 4305 C CA . PHE A 1 538 ? 55.438 -4.125 -0.245 1 72.69 538 PHE A CA 1
ATOM 4306 C C . PHE A 1 538 ? 56.188 -4.832 0.87 1 72.69 538 PHE A C 1
ATOM 4308 O O . PHE A 1 538 ? 57.344 -4.484 1.161 1 72.69 538 PHE A O 1
ATOM 4315 N N . GLU A 1 539 ? 55.656 -5.773 1.493 1 69.19 539 GLU A N 1
ATOM 4316 C CA . GLU A 1 539 ? 56.312 -6.52 2.562 1 69.19 539 GLU A CA 1
ATOM 4317 C C . GLU A 1 539 ? 57.406 -7.422 2.014 1 69.19 539 GLU A C 1
ATOM 4319 O O . GLU A 1 539 ? 58.438 -7.629 2.666 1 69.19 539 GLU A O 1
ATOM 4324 N N . LYS A 1 540 ? 57.344 -7.781 0.818 1 69.44 540 LYS A N 1
ATOM 4325 C CA . LYS A 1 540 ? 58.375 -8.609 0.21 1 69.44 540 LYS A CA 1
ATOM 4326 C C . LYS A 1 540 ? 59.562 -7.77 -0.211 1 69.44 540 LYS A C 1
ATOM 4328 O O . LYS A 1 540 ? 60.719 -8.25 -0.209 1 69.44 540 LYS A O 1
ATOM 4333 N N . ASP A 1 541 ? 59.312 -6.613 -0.551 1 67.62 541 ASP A N 1
ATOM 4334 C CA . ASP A 1 541 ? 60.375 -5.73 -0.981 1 67.62 541 ASP A CA 1
ATOM 4335 C C . ASP A 1 541 ? 61.125 -5.152 0.219 1 67.62 541 ASP A C 1
ATOM 4337 O O . ASP A 1 541 ? 62.219 -4.574 0.065 1 67.62 541 ASP A O 1
ATOM 4341 N N . GLN A 1 542 ? 60.781 -5.43 1.361 1 55.19 542 GLN A N 1
ATOM 4342 C CA . GLN A 1 542 ? 61.562 -5.102 2.537 1 55.19 542 GLN A CA 1
ATOM 4343 C C . GLN A 1 542 ? 62.344 -6.316 3.023 1 55.19 542 GLN A C 1
ATOM 4345 O O . GLN A 1 542 ? 61.844 -7.434 3.039 1 55.19 542 GLN A O 1
ATOM 4350 N N . MET B 1 1 ? -11.555 -54.5 -38.438 1 34.69 1 MET B N 1
ATOM 4351 C CA . MET B 1 1 ? -10.719 -53.844 -39.438 1 34.69 1 MET B CA 1
ATOM 4352 C C . MET B 1 1 ? -9.609 -53.031 -38.781 1 34.69 1 MET B C 1
ATOM 4354 O O . MET B 1 1 ? -9.883 -52.125 -38 1 34.69 1 MET B O 1
ATOM 4358 N N . GLU B 1 2 ? -8.602 -53.719 -38.5 1 44.34 2 GLU B N 1
ATOM 4359 C CA . GLU B 1 2 ? -7.359 -53.125 -38 1 44.34 2 GLU B CA 1
ATOM 4360 C C . GLU B 1 2 ? -6.902 -51.969 -38.875 1 44.34 2 GLU B C 1
ATOM 4362 O O . GLU B 1 2 ? -6.562 -52.188 -40.062 1 44.34 2 GLU B O 1
ATOM 4367 N N . GLN B 1 3 ? -7.598 -50.875 -38.844 1 53.78 3 GLN B N 1
ATOM 4368 C CA . GLN B 1 3 ? -7.254 -49.719 -39.688 1 53.78 3 GLN B CA 1
ATOM 4369 C C . GLN B 1 3 ? -5.746 -49.469 -39.688 1 53.78 3 GLN B C 1
ATOM 4371 O O . GLN B 1 3 ? -5.086 -49.594 -38.656 1 53.78 3 GLN B O 1
ATOM 4376 N N . ASN B 1 4 ? -5.117 -49.719 -40.75 1 68 4 ASN B N 1
ATOM 4377 C CA . ASN B 1 4 ? -3.723 -49.406 -41.062 1 68 4 ASN B CA 1
ATOM 4378 C C . ASN B 1 4 ? -3.373 -47.969 -40.656 1 68 4 ASN B C 1
ATOM 4380 O O . ASN B 1 4 ? -3.578 -47.031 -41.438 1 68 4 ASN B O 1
ATOM 4384 N N . LEU B 1 5 ? -3.24 -47.719 -39.406 1 79.25 5 LEU B N 1
ATOM 4385 C CA . LEU B 1 5 ? -2.902 -46.375 -38.938 1 79.25 5 LEU B CA 1
ATOM 4386 C C . LEU B 1 5 ? -1.447 -46.062 -39.25 1 79.25 5 LEU B C 1
ATOM 4388 O O . LEU B 1 5 ? -0.584 -46.938 -39.219 1 79.25 5 LEU B O 1
ATOM 4392 N N . PRO B 1 6 ? -1.235 -44.844 -39.75 1 84.62 6 PRO B N 1
ATOM 4393 C CA . PRO B 1 6 ? 0.144 -44.406 -39.969 1 84.62 6 PRO B CA 1
ATOM 4394 C C . PRO B 1 6 ? 1.034 -44.656 -38.75 1 84.62 6 PRO B C 1
ATOM 4396 O O . PRO B 1 6 ? 0.544 -44.656 -37.625 1 84.62 6 PRO B O 1
ATOM 4399 N N . SER B 1 7 ? 2.299 -44.906 -38.969 1 85 7 SER B N 1
ATOM 4400 C CA . SER B 1 7 ? 3.271 -45.219 -37.938 1 85 7 SER B CA 1
ATOM 4401 C C . SER B 1 7 ? 3.303 -44.156 -36.844 1 85 7 SER B C 1
ATOM 4403 O O . SER B 1 7 ? 3.459 -44.469 -35.656 1 85 7 SER B O 1
ATOM 4405 N N . ARG B 1 8 ? 3.166 -42.906 -37.25 1 86.56 8 ARG B N 1
ATOM 4406 C CA . ARG B 1 8 ? 3.176 -41.781 -36.312 1 86.56 8 ARG B CA 1
ATOM 4407 C C . ARG B 1 8 ? 2.027 -41.906 -35.312 1 86.56 8 ARG B C 1
ATOM 4409 O O . ARG B 1 8 ? 2.199 -41.625 -34.125 1 86.56 8 ARG B O 1
ATOM 4416 N N . ILE B 1 9 ? 0.869 -42.375 -35.75 1 89.31 9 ILE B N 1
ATOM 4417 C CA . ILE B 1 9 ? -0.323 -42.469 -34.906 1 89.31 9 ILE B CA 1
ATOM 4418 C C . ILE B 1 9 ? -0.181 -43.688 -33.969 1 89.31 9 ILE B C 1
ATOM 4420 O O . ILE B 1 9 ? -0.584 -43.594 -32.812 1 89.31 9 ILE B O 1
ATOM 4424 N N . THR B 1 10 ? 0.436 -44.719 -34.5 1 87.94 10 THR B N 1
ATOM 4425 C CA . THR B 1 10 ? 0.646 -45.906 -33.656 1 87.94 10 THR B CA 1
ATOM 4426 C C . THR B 1 10 ? 1.6 -45.594 -32.5 1 87.94 10 THR B C 1
ATOM 4428 O O . THR B 1 10 ? 1.414 -46.062 -31.391 1 87.94 10 THR B O 1
ATOM 4431 N N . LYS B 1 11 ? 2.596 -44.75 -32.781 1 88.94 11 LYS B N 1
ATOM 4432 C CA . LYS B 1 11 ? 3.52 -44.312 -31.75 1 88.94 11 LYS B CA 1
ATOM 4433 C C . LYS B 1 11 ? 2.809 -43.469 -30.703 1 88.94 11 LYS B C 1
ATOM 4435 O O . LYS B 1 11 ? 3.07 -43.594 -29.5 1 88.94 11 LYS B O 1
ATOM 4440 N N . LEU B 1 12 ? 1.971 -42.594 -31.172 1 90.31 12 LEU B N 1
ATOM 4441 C CA . LEU B 1 12 ? 1.195 -41.719 -30.297 1 90.31 12 LEU B CA 1
ATOM 4442 C C . LEU B 1 12 ? 0.272 -42.531 -29.391 1 90.31 12 LEU B C 1
ATOM 4444 O O . LEU B 1 12 ? 0.071 -42.188 -28.219 1 90.31 12 LEU B O 1
ATOM 4448 N N . ILE B 1 13 ? -0.275 -43.625 -29.922 1 89.81 13 ILE B N 1
ATOM 4449 C CA . ILE B 1 13 ? -1.186 -44.469 -29.172 1 89.81 13 ILE B CA 1
ATOM 4450 C C . ILE B 1 13 ? -0.424 -45.188 -28.047 1 89.81 13 ILE B C 1
ATOM 4452 O O . ILE B 1 13 ? -0.912 -45.281 -26.922 1 89.81 13 ILE B O 1
ATOM 4456 N N . LYS B 1 14 ? 0.786 -45.594 -28.344 1 89.12 14 LYS B N 1
ATOM 4457 C CA . LYS B 1 14 ? 1.606 -46.25 -27.328 1 89.12 14 LYS B CA 1
ATOM 4458 C C . LYS B 1 14 ? 1.963 -45.281 -26.203 1 89.12 14 LYS B C 1
ATOM 4460 O O . LYS B 1 14 ? 1.911 -45.656 -25.031 1 89.12 14 LYS B O 1
ATOM 4465 N N . LYS B 1 15 ? 2.307 -44.094 -26.578 1 88.88 15 LYS B N 1
ATOM 4466 C CA . LYS B 1 15 ? 2.637 -43.094 -25.578 1 88.88 15 LYS B CA 1
ATOM 4467 C C . LYS B 1 15 ? 1.416 -42.719 -24.734 1 88.88 15 LYS B C 1
ATOM 4469 O O . LYS B 1 15 ? 1.533 -42.531 -23.516 1 88.88 15 LYS B O 1
ATOM 4474 N N . SER B 1 16 ? 0.348 -42.625 -25.391 1 89.12 16 SER B N 1
ATOM 4475 C CA . SER B 1 16 ? -0.911 -42.344 -24.703 1 89.12 16 SER B CA 1
ATOM 4476 C C . SER B 1 16 ? -1.264 -43.406 -23.688 1 89.12 16 SER B C 1
ATOM 4478 O O . SER B 1 16 ? -1.573 -43.125 -22.531 1 89.12 16 SER B O 1
ATOM 4480 N N . GLU B 1 17 ? -1.126 -44.625 -24.094 1 88.19 17 GLU B N 1
ATOM 4481 C CA . GLU B 1 17 ? -1.489 -45.75 -23.234 1 88.19 17 GLU B CA 1
ATOM 4482 C C . GLU B 1 17 ? -0.494 -45.906 -22.094 1 88.19 17 GLU B C 1
ATOM 4484 O O . GLU B 1 17 ? -0.814 -46.5 -21.062 1 88.19 17 GLU B O 1
ATOM 4489 N N . SER B 1 18 ? 0.691 -45.25 -22.312 1 87.94 18 SER B N 1
ATOM 4490 C CA . SER B 1 18 ? 1.693 -45.281 -21.25 1 87.94 18 SER B CA 1
ATOM 4491 C C . SER B 1 18 ? 1.459 -44.156 -20.25 1 87.94 18 SER B C 1
ATOM 4493 O O . SER B 1 18 ? 2.215 -44.031 -19.281 1 87.94 18 SER B O 1
ATOM 4495 N N . GLY B 1 19 ? 0.47 -43.281 -20.5 1 85.44 19 GLY B N 1
ATOM 4496 C CA . GLY B 1 19 ? 0.086 -42.312 -19.469 1 85.44 19 GLY B CA 1
ATOM 4497 C C . GLY B 1 19 ? 0.359 -40.875 -19.859 1 85.44 19 GLY B C 1
ATOM 4498 O O . GLY B 1 19 ? 0.241 -39.969 -19.031 1 85.44 19 GLY B O 1
ATOM 4499 N N . ASP B 1 20 ? 0.705 -40.688 -21.094 1 87.5 20 ASP B N 1
ATOM 4500 C CA . ASP B 1 20 ? 1.052 -39.344 -21.547 1 87.5 20 ASP B CA 1
ATOM 4501 C C . ASP B 1 20 ? -0.196 -38.562 -21.938 1 87.5 20 ASP B C 1
ATOM 4503 O O . ASP B 1 20 ? -0.771 -38.781 -23 1 87.5 20 ASP B O 1
ATOM 4507 N N . PHE B 1 21 ? -0.521 -37.562 -21.234 1 87.44 21 PHE B N 1
ATOM 4508 C CA . PHE B 1 21 ? -1.709 -36.75 -21.438 1 87.44 21 PHE B CA 1
ATOM 4509 C C . PHE B 1 21 ? -1.688 -36.125 -22.812 1 87.44 21 PHE B C 1
ATOM 4511 O O . PHE B 1 21 ? -2.693 -36.125 -23.531 1 87.44 21 PHE B O 1
ATOM 4518 N N . ALA B 1 22 ? -0.625 -35.5 -23.219 1 88.06 22 ALA B N 1
ATOM 4519 C CA . ALA B 1 22 ? -0.516 -34.781 -24.469 1 88.06 22 ALA B CA 1
ATOM 4520 C C . ALA B 1 22 ? -0.832 -35.688 -25.656 1 88.06 22 ALA B C 1
ATOM 4522 O O . ALA B 1 22 ? -1.527 -35.281 -26.594 1 88.06 22 ALA B O 1
ATOM 4523 N N . SER B 1 23 ? -0.349 -36.875 -25.562 1 88.56 23 SER B N 1
ATOM 4524 C CA . SER B 1 23 ? -0.598 -37.844 -26.625 1 88.56 23 SER B CA 1
ATOM 4525 C C . SER B 1 23 ? -2.068 -38.219 -26.688 1 88.56 23 SER B C 1
ATOM 4527 O O . SER B 1 23 ? -2.65 -38.344 -27.766 1 88.56 23 SER B O 1
ATOM 4529 N N . SER B 1 24 ? -2.602 -38.469 -25.516 1 89.56 24 SER B N 1
ATOM 4530 C CA . SER B 1 24 ? -4.02 -38.812 -25.453 1 89.56 24 SER B CA 1
ATOM 4531 C C . SER B 1 24 ? -4.883 -37.688 -26.016 1 89.56 24 SER B C 1
ATOM 4533 O O . SER B 1 24 ? -5.832 -37.938 -26.766 1 89.56 24 SER B O 1
ATOM 4535 N N . TYR B 1 25 ? -4.484 -36.531 -25.672 1 88.44 25 TYR B N 1
ATOM 4536 C CA . TYR B 1 25 ? -5.215 -35.375 -26.156 1 88.44 25 TYR B CA 1
ATOM 4537 C C . TYR B 1 25 ? -5.086 -35.25 -27.672 1 88.44 25 TYR B C 1
ATOM 4539 O O . TYR B 1 25 ? -6.07 -34.969 -28.359 1 88.44 25 TYR B O 1
ATOM 4547 N N . GLN B 1 26 ? -3.898 -35.375 -28.156 1 87.44 26 GLN B N 1
ATOM 4548 C CA . GLN B 1 26 ? -3.682 -35.281 -29.594 1 87.44 26 GLN B CA 1
ATOM 4549 C C . GLN B 1 26 ? -4.504 -36.344 -30.344 1 87.44 26 GLN B C 1
ATOM 4551 O O . GLN B 1 26 ? -5.086 -36.062 -31.391 1 87.44 26 GLN B O 1
ATOM 4556 N N . LEU B 1 27 ? -4.535 -37.5 -29.781 1 89.06 27 LEU B N 1
ATOM 4557 C CA . LEU B 1 27 ? -5.285 -38.594 -30.406 1 89.06 27 LEU B CA 1
ATOM 4558 C C . LEU B 1 27 ? -6.781 -38.312 -30.359 1 89.06 27 LEU B C 1
ATOM 4560 O O . LEU B 1 27 ? -7.508 -38.656 -31.297 1 89.06 27 LEU B O 1
ATOM 4564 N N . TYR B 1 28 ? -7.18 -37.781 -29.266 1 88.25 28 TYR B N 1
ATOM 4565 C CA . TYR B 1 28 ? -8.562 -37.344 -29.172 1 88.25 28 TYR B CA 1
ATOM 4566 C C . TYR B 1 28 ? -8.914 -36.406 -30.328 1 88.25 28 TYR B C 1
ATOM 4568 O O . TYR B 1 28 ? -9.938 -36.562 -30.984 1 88.25 28 TYR B O 1
ATOM 4576 N N . LYS B 1 29 ? -7.996 -35.469 -30.594 1 86.81 29 LYS B N 1
ATOM 4577 C CA . LYS B 1 29 ? -8.211 -34.531 -31.672 1 86.81 29 LYS B CA 1
ATOM 4578 C C . LYS B 1 29 ? -8.094 -35.188 -33.031 1 86.81 29 LYS B C 1
ATOM 4580 O O . LYS B 1 29 ? -8.836 -34.844 -33.969 1 86.81 29 LYS B O 1
ATOM 4585 N N . VAL B 1 30 ? -7.145 -36.062 -33.188 1 87 30 VAL B N 1
ATOM 4586 C CA . VAL B 1 30 ? -6.855 -36.719 -34.469 1 87 30 VAL B CA 1
ATOM 4587 C C . VAL B 1 30 ? -8.055 -37.562 -34.875 1 87 30 VAL B C 1
ATOM 4589 O O . VAL B 1 30 ? -8.477 -37.531 -36.031 1 87 30 VAL B O 1
ATOM 4592 N N . PHE B 1 31 ? -8.641 -38.281 -33.938 1 89.62 31 PHE B N 1
ATOM 4593 C CA . PHE B 1 31 ? -9.742 -39.188 -34.25 1 89.62 31 PHE B CA 1
ATOM 4594 C C . PHE B 1 31 ? -11.062 -38.438 -34.312 1 89.62 31 PHE B C 1
ATOM 4596 O O . PHE B 1 31 ? -12.07 -38.938 -34.781 1 89.62 31 PHE B O 1
ATOM 4603 N N . GLY B 1 32 ? -10.992 -37.188 -33.812 1 86.12 32 GLY B N 1
ATOM 4604 C CA . GLY B 1 32 ? -12.211 -36.375 -33.781 1 86.12 32 GLY B CA 1
ATOM 4605 C C . GLY B 1 32 ? -12.406 -35.562 -35.031 1 86.12 32 GLY B C 1
ATOM 4606 O O . GLY B 1 32 ? -13.484 -35 -35.25 1 86.12 32 GLY B O 1
ATOM 4607 N N . SER B 1 33 ? -11.375 -35.344 -35.812 1 83.62 33 SER B N 1
ATOM 4608 C CA . SER B 1 33 ? -11.453 -34.5 -36.969 1 83.62 33 SER B CA 1
ATOM 4609 C C . SER B 1 33 ? -10.773 -35.156 -38.188 1 83.62 33 SER B C 1
ATOM 4611 O O . SER B 1 33 ? -9.914 -36 -38.031 1 83.62 33 SER B O 1
ATOM 4613 N N . LYS B 1 34 ? -11.102 -34.75 -39.406 1 79.38 34 LYS B N 1
ATOM 4614 C CA . LYS B 1 34 ? -10.539 -35.25 -40.656 1 79.38 34 LYS B CA 1
ATOM 4615 C C . LYS B 1 34 ? -9.25 -34.531 -41.031 1 79.38 34 LYS B C 1
ATOM 4617 O O . LYS B 1 34 ? -8.539 -34.938 -41.969 1 79.38 34 LYS B O 1
ATOM 4622 N N . GLU B 1 35 ? -8.961 -33.656 -40.25 1 75.25 35 GLU B N 1
A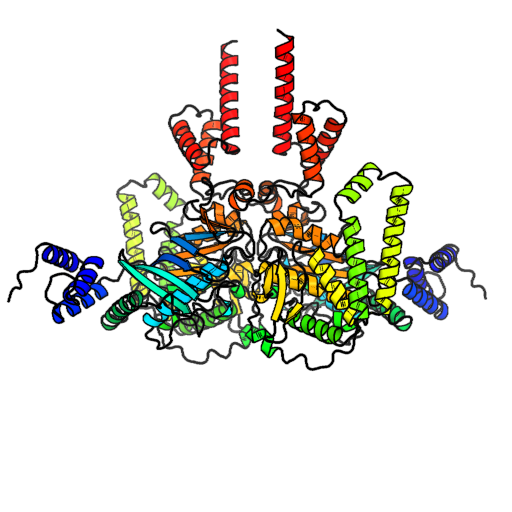TOM 4623 C CA . GLU B 1 35 ? -7.898 -32.719 -40.594 1 75.25 35 GLU B CA 1
ATOM 4624 C C . GLU B 1 35 ? -6.523 -33.375 -40.469 1 75.25 35 GLU B C 1
ATOM 4626 O O . GLU B 1 35 ? -5.535 -32.875 -41 1 75.25 35 GLU B O 1
ATOM 4631 N N . TYR B 1 36 ? -6.469 -34.531 -39.844 1 75.44 36 TYR B N 1
ATOM 4632 C CA . TYR B 1 36 ? -5.148 -35.031 -39.5 1 75.44 36 TYR B CA 1
ATOM 4633 C C . TYR B 1 36 ? -4.816 -36.281 -40.312 1 75.44 36 TYR B C 1
ATOM 4635 O O . TYR B 1 36 ? -3.951 -37.094 -39.938 1 75.44 36 TYR B O 1
ATOM 4643 N N . GLY B 1 37 ? -5.477 -36.594 -41.438 1 72.69 37 GLY B N 1
ATOM 4644 C CA . GLY B 1 37 ? -5.145 -37.625 -42.375 1 72.69 37 GLY B CA 1
ATOM 4645 C C . GLY B 1 37 ? -5.625 -39 -41.969 1 72.69 37 GLY B C 1
ATOM 4646 O O . GLY B 1 37 ? -5.242 -40.031 -42.562 1 72.69 37 GLY B O 1
ATOM 4647 N N . VAL B 1 38 ? -6.242 -39.094 -40.781 1 81.06 38 VAL B N 1
ATOM 4648 C CA . VAL B 1 38 ? -6.836 -40.344 -40.312 1 81.06 38 VAL B CA 1
ATOM 4649 C C . VAL B 1 38 ? -8.359 -40.219 -40.344 1 81.06 38 VAL B C 1
ATOM 4651 O O . VAL B 1 38 ? -8.906 -39.125 -40.156 1 81.06 38 VAL B O 1
ATOM 4654 N N . GLU B 1 39 ? -8.938 -41.312 -40.75 1 83.94 39 GLU B N 1
ATOM 4655 C CA . GLU B 1 39 ? -10.398 -41.281 -40.75 1 83.94 39 GLU B CA 1
ATOM 4656 C C . GLU B 1 39 ? -10.961 -41.094 -39.344 1 83.94 39 GLU B C 1
ATOM 4658 O O . GLU B 1 39 ? -10.547 -41.781 -38.406 1 83.94 39 GLU B O 1
ATOM 4663 N N . PRO B 1 40 ? -11.797 -40.125 -39.219 1 88.5 40 PRO B N 1
ATOM 4664 C CA . PRO B 1 40 ? -12.398 -39.875 -37.906 1 88.5 40 PRO B CA 1
ATOM 4665 C C . PRO B 1 40 ? -13.109 -41.094 -37.344 1 88.5 40 PRO B C 1
ATOM 4667 O O . PRO B 1 40 ? -13.719 -41.844 -38.094 1 88.5 40 PRO B O 1
ATOM 4670 N N . ASP B 1 41 ? -12.898 -41.375 -36.156 1 89.38 41 ASP B N 1
ATOM 4671 C CA . ASP B 1 41 ? -13.516 -42.438 -35.375 1 89.38 41 ASP B CA 1
ATOM 4672 C C . ASP B 1 41 ? -14.031 -41.969 -34.031 1 89.38 41 ASP B C 1
ATOM 4674 O O . ASP B 1 41 ? -13.25 -41.781 -33.094 1 89.38 41 ASP B O 1
ATOM 4678 N N . GLU B 1 42 ? -15.258 -41.844 -33.906 1 89.38 42 GLU B N 1
ATOM 4679 C CA . GLU B 1 42 ? -15.891 -41.281 -32.719 1 89.38 42 GLU B CA 1
ATOM 4680 C C . GLU B 1 42 ? -15.586 -42.094 -31.484 1 89.38 42 GLU B C 1
ATOM 4682 O O . GLU B 1 42 ? -15.375 -41.531 -30.406 1 89.38 42 GLU B O 1
ATOM 4687 N N . LYS B 1 43 ? -15.656 -43.375 -31.641 1 90.94 43 LYS B N 1
ATOM 4688 C CA . LYS B 1 43 ? -15.398 -44.25 -30.516 1 90.94 43 LYS B CA 1
ATOM 4689 C C . LYS B 1 43 ? -13.969 -44.094 -30.016 1 90.94 43 LYS B C 1
ATOM 4691 O O . LYS B 1 43 ? -13.734 -44.031 -28.797 1 90.94 43 LYS B O 1
ATOM 4696 N N . MET B 1 44 ? -13.078 -44.094 -30.953 1 89.94 44 MET B N 1
ATOM 4697 C CA . MET B 1 44 ? -11.672 -43.906 -30.578 1 89.94 44 MET B CA 1
ATOM 4698 C C . MET B 1 44 ? -11.445 -42.531 -29.969 1 89.94 44 MET B C 1
ATOM 4700 O O . MET B 1 44 ? -10.672 -42.406 -29.016 1 89.94 44 MET B O 1
ATOM 4704 N N . SER B 1 45 ? -12.062 -41.531 -30.531 1 91.19 45 SER B N 1
ATOM 4705 C CA . SER B 1 45 ? -11.961 -40.188 -30 1 91.19 45 SER B CA 1
ATOM 4706 C C . SER B 1 45 ? -12.453 -40.125 -28.547 1 91.19 45 SER B C 1
ATOM 4708 O O . SER B 1 45 ? -11.781 -39.562 -27.688 1 91.19 45 SER B O 1
ATOM 4710 N N . ASP B 1 46 ? -13.562 -40.688 -28.312 1 90.12 46 ASP B N 1
ATOM 4711 C CA . ASP B 1 46 ? -14.125 -40.719 -26.953 1 90.12 46 ASP B CA 1
ATOM 4712 C C . ASP B 1 46 ? -13.211 -41.469 -26 1 90.12 46 ASP B C 1
ATOM 4714 O O . ASP B 1 46 ? -13.055 -41.094 -24.844 1 90.12 46 ASP B O 1
ATOM 4718 N N . TYR B 1 47 ? -12.703 -42.531 -26.516 1 90.62 47 TYR B N 1
ATOM 4719 C CA . TYR B 1 47 ? -11.797 -43.312 -25.703 1 90.62 47 TYR B CA 1
ATOM 4720 C C . TYR B 1 47 ? -10.586 -42.5 -25.266 1 90.62 47 TYR B C 1
ATOM 4722 O O . TYR B 1 47 ? -10.219 -42.5 -24.094 1 90.62 47 TYR B O 1
ATOM 4730 N N . PHE B 1 48 ? -10.016 -41.812 -26.172 1 90.5 48 PHE B N 1
ATOM 4731 C CA . PHE B 1 48 ? -8.805 -41.062 -25.859 1 90.5 48 PHE B CA 1
ATOM 4732 C C . PHE B 1 48 ? -9.141 -39.812 -25.062 1 90.5 48 PHE B C 1
ATOM 4734 O O . PHE B 1 48 ? -8.328 -39.344 -24.281 1 90.5 48 PHE B O 1
ATOM 4741 N N . LYS B 1 49 ? -10.258 -39.312 -25.188 1 88.88 49 LYS B N 1
ATOM 4742 C CA . LYS B 1 49 ? -10.719 -38.25 -24.312 1 88.88 49 LYS B CA 1
ATOM 4743 C C . LYS B 1 49 ? -10.805 -38.688 -22.859 1 88.88 49 LYS B C 1
ATOM 4745 O O . LYS B 1 49 ? -10.336 -38 -21.953 1 88.88 49 LYS B O 1
ATOM 4750 N N . GLU B 1 50 ? -11.352 -39.781 -22.75 1 90 50 GLU B N 1
ATOM 4751 C CA . GLU B 1 50 ? -11.461 -40.375 -21.406 1 90 50 GLU B CA 1
ATOM 4752 C C . GLU B 1 50 ? -10.086 -40.688 -20.828 1 90 50 GLU B C 1
ATOM 4754 O O . GLU B 1 50 ? -9.859 -40.469 -19.625 1 90 50 GLU B O 1
ATOM 4759 N N . LEU B 1 51 ? -9.289 -41.125 -21.672 1 89.31 51 LEU B N 1
ATOM 4760 C CA . LEU B 1 51 ? -7.938 -41.406 -21.219 1 89.31 51 LEU B CA 1
ATOM 4761 C C . LEU B 1 51 ? -7.219 -40.125 -20.812 1 89.31 51 LEU B C 1
ATOM 4763 O O . LEU B 1 51 ? -6.5 -40.094 -19.797 1 89.31 51 LEU B O 1
ATOM 4767 N N . SER B 1 52 ? -7.359 -39.156 -21.625 1 88.69 52 SER B N 1
ATOM 4768 C CA . SER B 1 52 ? -6.789 -37.844 -21.266 1 88.69 52 SER B CA 1
ATOM 4769 C C . SER B 1 52 ? -7.332 -37.344 -19.938 1 88.69 52 SER B C 1
ATOM 4771 O O . SER B 1 52 ? -6.59 -36.781 -19.125 1 88.69 52 SER B O 1
ATOM 4773 N N . ALA B 1 53 ? -8.531 -37.531 -19.719 1 87.81 53 ALA B N 1
ATOM 4774 C CA . ALA B 1 53 ? -9.195 -37.125 -18.484 1 87.81 53 ALA B CA 1
ATOM 4775 C C . ALA B 1 53 ? -8.609 -37.875 -17.281 1 87.81 53 ALA B C 1
ATOM 4777 O O . ALA B 1 53 ? -8.445 -37.281 -16.219 1 87.81 53 ALA B O 1
ATOM 4778 N N . LYS B 1 54 ? -8.234 -39 -17.516 1 86.88 54 LYS B N 1
ATOM 4779 C CA . LYS B 1 54 ? -7.668 -39.812 -16.438 1 86.88 54 LYS B CA 1
ATOM 4780 C C . LYS B 1 54 ? -6.223 -39.406 -16.156 1 86.88 54 LYS B C 1
ATOM 4782 O O . LYS B 1 54 ? -5.711 -39.656 -15.062 1 86.88 54 LYS B O 1
ATOM 4787 N N . GLN B 1 55 ? -5.68 -38.781 -17.141 1 86.75 55 GLN B N 1
ATOM 4788 C CA . GLN B 1 55 ? -4.258 -38.438 -17.062 1 86.75 55 GLN B CA 1
ATOM 4789 C C . GLN B 1 55 ? -4.047 -37 -16.656 1 86.75 55 GLN B C 1
ATOM 4791 O O . GLN B 1 55 ? -2.936 -36.469 -16.766 1 86.75 55 GLN B O 1
ATOM 4796 N N . LEU B 1 56 ? -5.039 -36.375 -16.141 1 87.19 56 LEU B N 1
ATOM 4797 C CA . LEU B 1 56 ? -4.996 -34.938 -15.797 1 87.19 56 LEU B CA 1
ATOM 4798 C C . LEU B 1 56 ? -4.211 -34.719 -14.508 1 87.19 56 LEU B C 1
ATOM 4800 O O . LEU B 1 56 ? -3.656 -33.656 -14.289 1 87.19 56 LEU B O 1
ATOM 4804 N N . GLU B 1 57 ? -4.211 -35.688 -13.758 1 82.31 57 GLU B N 1
ATOM 4805 C CA . GLU B 1 57 ? -3.646 -35.531 -12.422 1 82.31 57 GLU B CA 1
ATOM 4806 C C . GLU B 1 57 ? -2.156 -35.219 -12.477 1 82.31 57 GLU B C 1
ATOM 4808 O O . GLU B 1 57 ? -1.43 -35.75 -13.312 1 82.31 57 GLU B O 1
ATOM 4813 N N . GLY B 1 58 ? -1.739 -34.219 -11.688 1 82.19 58 GLY B N 1
ATOM 4814 C CA . GLY B 1 58 ? -0.335 -33.844 -11.602 1 82.19 58 GLY B CA 1
ATOM 4815 C C . GLY B 1 58 ? 0.047 -32.719 -12.562 1 82.19 58 GLY B C 1
ATOM 4816 O O . GLY B 1 58 ? 1.197 -32.281 -12.578 1 82.19 58 GLY B O 1
ATOM 4817 N N . GLY B 1 59 ? -0.886 -32.312 -13.398 1 88.56 59 GLY B N 1
ATOM 4818 C CA . GLY B 1 59 ? -0.6 -31.219 -14.328 1 88.56 59 GLY B CA 1
ATOM 4819 C C . GLY B 1 59 ? -0.688 -29.844 -13.688 1 88.56 59 GLY B C 1
ATOM 4820 O O . GLY B 1 59 ? -1.235 -29.703 -12.586 1 88.56 59 GLY B O 1
ATOM 4821 N N . GLN B 1 60 ? -0.004 -28.906 -14.375 1 92.75 60 GLN B N 1
ATOM 4822 C CA . GLN B 1 60 ? -0.036 -27.531 -13.906 1 92.75 60 GLN B CA 1
ATOM 4823 C C . GLN B 1 60 ? -0.696 -26.609 -14.93 1 92.75 60 GLN B C 1
ATOM 4825 O O . GLN B 1 60 ? -0.336 -26.625 -16.109 1 92.75 60 GLN B O 1
ATOM 4830 N N . LEU B 1 61 ? -1.707 -25.938 -14.492 1 96.19 61 LEU B N 1
ATOM 4831 C CA . LEU B 1 61 ? -2.348 -24.922 -15.32 1 96.19 61 LEU B CA 1
ATOM 4832 C C . LEU B 1 61 ? -1.584 -23.609 -15.242 1 96.19 61 LEU B C 1
ATOM 4834 O O . LEU B 1 61 ? -1.223 -23.156 -14.148 1 96.19 61 LEU B O 1
ATOM 4838 N N . ARG B 1 62 ? -1.323 -22.984 -16.406 1 97.19 62 ARG B N 1
ATOM 4839 C CA . ARG B 1 62 ? -0.617 -21.703 -16.438 1 97.19 62 ARG B CA 1
ATOM 4840 C C . ARG B 1 62 ? -1.159 -20.812 -17.562 1 97.19 62 ARG B C 1
ATOM 4842 O O . ARG B 1 62 ? -1.723 -21.312 -18.531 1 97.19 62 ARG B O 1
ATOM 4849 N N . VAL B 1 63 ? -1.035 -19.578 -17.344 1 98.06 63 VAL B N 1
ATOM 4850 C CA . VAL B 1 63 ? -1.097 -18.641 -18.469 1 98.06 63 VAL B CA 1
ATOM 4851 C C . VAL B 1 63 ? 0.25 -18.594 -19.188 1 98.06 63 VAL B C 1
ATOM 4853 O O . VAL B 1 63 ? 1.268 -18.234 -18.594 1 98.06 63 VAL B O 1
ATOM 4856 N N . ALA B 1 64 ? 0.204 -18.984 -20.391 1 97.62 64 ALA B N 1
ATOM 4857 C CA . ALA B 1 64 ? 1.449 -19.016 -21.156 1 97.62 64 ALA B CA 1
ATOM 4858 C C . ALA B 1 64 ? 1.79 -17.625 -21.703 1 97.62 64 ALA B C 1
ATOM 4860 O O . ALA B 1 64 ? 2.943 -17.203 -21.656 1 97.62 64 ALA B O 1
ATOM 4861 N N . ASP B 1 65 ? 0.824 -17 -22.297 1 97.62 65 ASP B N 1
ATOM 4862 C CA . ASP B 1 65 ? 1.032 -15.656 -22.812 1 97.62 65 ASP B CA 1
ATOM 4863 C C . ASP B 1 65 ? -0.294 -14.914 -22.969 1 97.62 65 ASP B C 1
ATOM 4865 O O . ASP B 1 65 ? -1.363 -15.523 -22.906 1 97.62 65 ASP B O 1
ATOM 4869 N N . ILE B 1 66 ? -0.212 -13.641 -23.125 1 98.12 66 ILE B N 1
ATOM 4870 C CA . ILE B 1 66 ? -1.366 -12.773 -23.344 1 98.12 66 ILE B CA 1
ATOM 4871 C C . ILE B 1 66 ? -1.033 -11.719 -24.391 1 98.12 66 ILE B C 1
ATOM 4873 O O . ILE B 1 66 ? 0.094 -11.227 -24.453 1 98.12 66 ILE B O 1
ATOM 4877 N N . HIS B 1 67 ? -1.959 -11.477 -25.25 1 98 67 HIS B N 1
ATOM 4878 C CA . HIS B 1 67 ? -1.861 -10.438 -26.266 1 98 67 HIS B CA 1
ATOM 4879 C C . HIS B 1 67 ? -3.018 -9.445 -26.156 1 98 67 HIS B C 1
ATOM 4881 O O . HIS B 1 67 ? -4.184 -9.836 -26.266 1 98 67 HIS B O 1
ATOM 4887 N N . LEU B 1 68 ? -2.721 -8.211 -25.906 1 97.5 68 LEU B N 1
ATOM 4888 C CA . LEU B 1 68 ? -3.711 -7.145 -25.844 1 97.5 68 LEU B CA 1
ATOM 4889 C C . LEU B 1 68 ? -3.641 -6.262 -27.094 1 97.5 68 LEU B C 1
ATOM 4891 O O . LEU B 1 68 ? -2.551 -5.883 -27.531 1 97.5 68 LEU B O 1
ATOM 4895 N N . GLU B 1 69 ? -4.738 -6.008 -27.641 1 97.19 69 GLU B N 1
ATOM 4896 C CA . GLU B 1 69 ? -4.832 -5.094 -28.781 1 97.19 69 GLU B CA 1
ATOM 4897 C C . GLU B 1 69 ? -5.887 -4.016 -28.531 1 97.19 69 GLU B C 1
ATOM 4899 O O . GLU B 1 69 ? -7.059 -4.324 -28.312 1 97.19 69 GLU B O 1
ATOM 4904 N N . ASN B 1 70 ? -5.477 -2.766 -28.625 1 94.94 70 ASN B N 1
ATOM 4905 C CA . ASN B 1 70 ? -6.336 -1.602 -28.453 1 94.94 70 ASN B CA 1
ATOM 4906 C C . ASN B 1 70 ? -7.156 -1.696 -27.172 1 94.94 70 ASN B C 1
ATOM 4908 O O . ASN B 1 70 ? -8.367 -1.471 -27.188 1 94.94 70 ASN B O 1
ATOM 4912 N N . TYR B 1 71 ? -6.578 -2.117 -26.156 1 94.25 71 TYR B N 1
ATOM 4913 C CA . TYR B 1 71 ? -7.215 -2.291 -24.844 1 94.25 71 TYR B CA 1
ATOM 4914 C C . TYR B 1 71 ? -6.688 -1.273 -23.844 1 94.25 71 TYR B C 1
ATOM 4916 O O . TYR B 1 71 ? -5.527 -1.344 -23.438 1 94.25 71 TYR B O 1
ATOM 4924 N N . LYS B 1 72 ? -7.527 -0.311 -23.453 1 89.25 72 LYS B N 1
ATOM 4925 C CA . LYS B 1 72 ? -7.176 0.773 -22.531 1 89.25 72 LYS B CA 1
ATOM 4926 C C . LYS B 1 72 ? -5.867 1.441 -22.953 1 89.25 72 LYS B C 1
ATOM 4928 O O . LYS B 1 72 ? -5.723 1.87 -24.109 1 89.25 72 LYS B O 1
ATOM 4933 N N . GLY B 1 73 ? -4.902 1.453 -22.156 1 85.75 73 GLY B N 1
ATOM 4934 C CA . GLY B 1 73 ? -3.672 2.17 -22.453 1 85.75 73 GLY B CA 1
ATOM 4935 C C . GLY B 1 73 ? -2.756 1.412 -23.406 1 85.75 73 GLY B C 1
ATOM 4936 O O . GLY B 1 73 ? -1.721 1.934 -23.828 1 85.75 73 GLY B O 1
ATOM 4937 N N . PHE B 1 74 ? -3.152 0.226 -23.906 1 93.56 74 PHE B N 1
ATOM 4938 C CA . PHE B 1 74 ? -2.281 -0.6 -24.734 1 93.56 74 PHE B CA 1
ATOM 4939 C C . PHE B 1 74 ? -2.797 -0.669 -26.156 1 93.56 74 PHE B C 1
ATOM 4941 O O . PHE B 1 74 ? -3.908 -1.145 -26.406 1 93.56 74 PHE B O 1
ATOM 4948 N N . GLU B 1 75 ? -2.01 -0.162 -27.078 1 94.94 75 GLU B N 1
ATOM 4949 C CA . GLU B 1 75 ? -2.309 -0.394 -28.5 1 94.94 75 GLU B CA 1
ATOM 4950 C C . GLU B 1 75 ? -2.025 -1.841 -28.891 1 94.94 75 GLU B C 1
ATOM 4952 O O . GLU B 1 75 ? -2.838 -2.475 -29.562 1 94.94 75 GLU B O 1
ATOM 4957 N N . SER B 1 76 ? -0.899 -2.281 -28.562 1 96 76 SER B N 1
ATOM 4958 C CA . SER B 1 76 ? -0.489 -3.67 -28.75 1 96 76 SER B CA 1
ATOM 4959 C C . SER B 1 76 ? 0.5 -4.102 -27.672 1 96 76 SER B C 1
ATOM 4961 O O . SER B 1 76 ? 1.509 -3.434 -27.438 1 96 76 SER B O 1
ATOM 4963 N N . LEU B 1 77 ? 0.184 -5.172 -26.984 1 96.75 77 LEU B N 1
ATOM 4964 C CA . LEU B 1 77 ? 1.068 -5.727 -25.969 1 96.75 77 LEU B CA 1
ATOM 4965 C C . LEU B 1 77 ? 1.07 -7.254 -26.016 1 96.75 77 LEU B C 1
ATOM 4967 O O . LEU B 1 77 ? 0.01 -7.879 -26 1 96.75 77 LEU B O 1
ATOM 4971 N N . ILE B 1 78 ? 2.252 -7.84 -26.188 1 96.75 78 ILE B N 1
ATOM 4972 C CA . ILE B 1 78 ? 2.43 -9.281 -26.109 1 96.75 78 ILE B CA 1
ATOM 4973 C C . ILE B 1 78 ? 3.322 -9.633 -24.922 1 96.75 78 ILE B C 1
ATOM 4975 O O . ILE B 1 78 ? 4.461 -9.172 -24.828 1 96.75 78 ILE B O 1
ATOM 4979 N N . MET B 1 79 ? 2.826 -10.383 -24.047 1 96.19 79 MET B N 1
ATOM 4980 C CA . MET B 1 79 ? 3.576 -10.758 -22.859 1 96.19 79 MET B CA 1
ATOM 4981 C C . MET B 1 79 ? 3.611 -12.273 -22.688 1 96.19 79 MET B C 1
ATOM 4983 O O . MET B 1 79 ? 2.566 -12.93 -22.703 1 96.19 79 MET B O 1
ATOM 4987 N N . ASP B 1 80 ? 4.801 -12.812 -22.516 1 95.38 80 ASP B N 1
ATOM 4988 C CA . ASP B 1 80 ? 5 -14.234 -22.25 1 95.38 80 ASP B CA 1
ATOM 4989 C C . ASP B 1 80 ? 5.328 -14.484 -20.781 1 95.38 80 ASP B C 1
ATOM 4991 O O . ASP B 1 80 ? 6.02 -13.688 -20.156 1 95.38 80 ASP B O 1
ATOM 4995 N N . PHE B 1 81 ? 4.84 -15.531 -20.297 1 95.88 81 PHE B N 1
ATOM 4996 C CA . PHE B 1 81 ? 5.137 -15.93 -18.922 1 95.88 81 PHE B CA 1
ATOM 4997 C C . PHE B 1 81 ? 6.004 -17.188 -18.906 1 95.88 81 PHE B C 1
ATOM 4999 O O . PHE B 1 81 ? 5.879 -18.047 -19.766 1 95.88 81 PHE B O 1
ATOM 5006 N N . SER B 1 82 ? 6.867 -17.25 -17.922 1 92.12 82 SER B N 1
ATOM 5007 C CA . SER B 1 82 ? 7.781 -18.375 -17.812 1 92.12 82 SER B CA 1
ATOM 5008 C C . SER B 1 82 ? 7.027 -19.672 -17.5 1 92.12 82 SER B C 1
ATOM 5010 O O . SER B 1 82 ? 6.082 -19.672 -16.719 1 92.12 82 SER B O 1
ATOM 5012 N N . MET B 1 83 ? 7.496 -20.734 -18.094 1 90.12 83 MET B N 1
ATOM 5013 C CA . MET B 1 83 ? 6.941 -22.047 -17.828 1 90.12 83 MET B CA 1
ATOM 5014 C C . MET B 1 83 ? 7.758 -22.781 -16.75 1 90.12 83 MET B C 1
ATOM 5016 O O . MET B 1 83 ? 7.359 -23.828 -16.281 1 90.12 83 MET B O 1
ATOM 5020 N N . LYS B 1 84 ? 8.82 -22.109 -16.359 1 87.62 84 LYS B N 1
ATOM 5021 C CA . LYS B 1 84 ? 9.734 -22.734 -15.414 1 87.62 84 LYS B CA 1
ATOM 5022 C C . LYS B 1 84 ? 9.586 -22.125 -14.023 1 87.62 84 LYS B C 1
ATOM 5024 O O . LYS B 1 84 ? 9.844 -22.797 -13.016 1 87.62 84 LYS B O 1
ATOM 5029 N N . LYS B 1 85 ? 9.242 -20.891 -14.055 1 90.88 85 LYS B N 1
ATOM 5030 C CA . LYS B 1 85 ? 9.102 -20.188 -12.781 1 90.88 85 LYS B CA 1
ATOM 5031 C C . LYS B 1 85 ? 7.645 -19.859 -12.492 1 90.88 85 LYS B C 1
ATOM 5033 O O . LYS B 1 85 ? 6.871 -19.594 -13.414 1 90.88 85 LYS B O 1
ATOM 5038 N N . ASN B 1 86 ? 7.34 -19.781 -11.281 1 93.88 86 ASN B N 1
ATOM 5039 C CA . ASN B 1 86 ? 5.934 -19.688 -10.898 1 93.88 86 ASN B CA 1
ATOM 5040 C C . ASN B 1 86 ? 5.504 -18.234 -10.68 1 93.88 86 ASN B C 1
ATOM 5042 O O . ASN B 1 86 ? 4.312 -17.938 -10.664 1 93.88 86 ASN B O 1
ATOM 5046 N N . SER B 1 87 ? 6.422 -17.375 -10.516 1 97.31 87 SER B N 1
ATOM 5047 C CA . SER B 1 87 ? 6.012 -16.016 -10.172 1 97.31 87 SER B CA 1
ATOM 5048 C C . SER B 1 87 ? 6.484 -15.016 -11.219 1 97.31 87 SER B C 1
ATOM 5050 O O . SER B 1 87 ? 7.598 -15.125 -11.734 1 97.31 87 SER B O 1
ATOM 5052 N N . THR B 1 88 ? 5.648 -14.117 -11.602 1 98.12 88 THR B N 1
ATOM 5053 C CA . THR B 1 88 ? 5.945 -12.984 -12.461 1 98.12 88 THR B CA 1
ATOM 5054 C C . THR B 1 88 ? 5.531 -11.672 -11.797 1 98.12 88 THR B C 1
ATOM 5056 O O . THR B 1 88 ? 4.465 -11.594 -11.188 1 98.12 88 THR B O 1
ATOM 5059 N N . ILE B 1 89 ? 6.395 -10.68 -11.891 1 98.12 89 ILE B N 1
ATOM 5060 C CA . ILE B 1 89 ? 6.117 -9.383 -11.289 1 98.12 89 ILE B CA 1
ATOM 5061 C C . ILE B 1 89 ? 5.984 -8.328 -12.375 1 98.12 89 ILE B C 1
ATOM 5063 O O . ILE B 1 89 ? 6.809 -8.258 -13.289 1 98.12 89 ILE B O 1
ATOM 5067 N N . LEU B 1 90 ? 4.938 -7.602 -12.328 1 97.75 90 LEU B N 1
ATOM 5068 C CA . LEU B 1 90 ? 4.746 -6.426 -13.172 1 97.75 90 LEU B CA 1
ATOM 5069 C C . LEU B 1 90 ? 5.016 -5.145 -12.391 1 97.75 90 LEU B C 1
ATOM 5071 O O . LEU B 1 90 ? 4.441 -4.934 -11.32 1 97.75 90 LEU B O 1
ATOM 5075 N N . VAL B 1 91 ? 5.902 -4.32 -12.898 1 96.62 91 VAL B N 1
ATOM 5076 C CA . VAL B 1 91 ? 6.23 -3.055 -12.25 1 96.62 91 VAL B CA 1
ATOM 5077 C C . VAL B 1 91 ? 6.109 -1.909 -13.25 1 96.62 91 VAL B C 1
ATOM 5079 O O . VAL B 1 91 ? 6.078 -2.137 -14.461 1 96.62 91 VAL B O 1
ATOM 5082 N N . GLY B 1 92 ? 5.98 -0.723 -12.734 1 91.94 92 GLY B N 1
ATOM 5083 C CA . GLY B 1 92 ? 5.855 0.485 -13.539 1 91.94 92 GLY B CA 1
ATOM 5084 C C . GLY B 1 92 ? 5.297 1.661 -12.758 1 91.94 92 GLY B C 1
ATOM 5085 O O . GLY B 1 92 ? 4.824 1.499 -11.633 1 91.94 92 GLY B O 1
ATOM 5086 N N . ASN B 1 93 ? 5.391 2.791 -13.391 1 84.19 93 ASN B N 1
ATOM 5087 C CA . ASN B 1 93 ? 4.883 3.998 -12.75 1 84.19 93 ASN B CA 1
ATOM 5088 C C . ASN B 1 93 ? 3.361 3.971 -12.625 1 84.19 93 ASN B C 1
ATOM 5090 O O . ASN B 1 93 ? 2.711 3.055 -13.125 1 84.19 93 ASN B O 1
ATOM 5094 N N . ASN B 1 94 ? 2.783 4.898 -11.961 1 73 94 ASN B N 1
ATOM 5095 C CA . ASN B 1 94 ? 1.335 4.98 -11.797 1 73 94 ASN B CA 1
ATOM 5096 C C . ASN B 1 94 ? 0.629 5.18 -13.141 1 73 94 ASN B C 1
ATOM 5098 O O . ASN B 1 94 ? 1.035 6.023 -13.938 1 73 94 ASN B O 1
ATOM 5102 N N . GLY B 1 95 ? -0.358 4.352 -13.359 1 76.19 95 GLY B N 1
ATOM 5103 C CA . GLY B 1 95 ? -1.158 4.484 -14.57 1 76.19 95 GLY B CA 1
ATOM 5104 C C . GLY B 1 95 ? -0.538 3.803 -15.773 1 76.19 95 GLY B C 1
ATOM 5105 O O . GLY B 1 95 ? -1.027 3.949 -16.891 1 76.19 95 GLY B O 1
ATOM 5106 N N . CYS B 1 96 ? 0.49 3.029 -15.539 1 81.62 96 CYS B N 1
ATOM 5107 C CA . CYS B 1 96 ? 1.199 2.443 -16.672 1 81.62 96 CYS B CA 1
ATOM 5108 C C . CYS B 1 96 ? 0.499 1.181 -17.156 1 81.62 96 CYS B C 1
ATOM 5110 O O . CYS B 1 96 ? 0.855 0.633 -18.203 1 81.62 96 CYS B O 1
ATOM 5112 N N . GLY B 1 97 ? -0.463 0.653 -16.391 1 89.06 97 GLY B N 1
ATOM 5113 C CA . GLY B 1 97 ? -1.26 -0.446 -16.922 1 89.06 97 GLY B CA 1
ATOM 5114 C C . GLY B 1 97 ? -1.07 -1.739 -16.141 1 89.06 97 GLY B C 1
ATOM 5115 O O . GLY B 1 97 ? -1.512 -2.801 -16.594 1 89.06 97 GLY B O 1
ATOM 5116 N N . LYS B 1 98 ? -0.356 -1.728 -14.961 1 92.88 98 LYS B N 1
ATOM 5117 C CA . LYS B 1 98 ? -0.15 -2.934 -14.164 1 92.88 98 LYS B CA 1
ATOM 5118 C C . LYS B 1 98 ? -1.476 -3.625 -13.859 1 92.88 98 LYS B C 1
ATOM 5120 O O . LYS B 1 98 ? -1.648 -4.809 -14.156 1 92.88 98 LYS B O 1
ATOM 5125 N N . SER B 1 99 ? -2.404 -2.854 -13.328 1 90.12 99 SER B N 1
ATOM 5126 C CA . SER B 1 99 ? -3.713 -3.396 -12.977 1 90.12 99 SER B CA 1
ATOM 5127 C C . SER B 1 99 ? -4.512 -3.771 -14.219 1 90.12 99 SER B C 1
ATOM 5129 O O . SER B 1 99 ? -5.301 -4.715 -14.195 1 90.12 99 SER B O 1
ATOM 5131 N N . THR B 1 100 ? -4.289 -3.059 -15.312 1 92.25 100 THR B N 1
ATOM 5132 C CA . THR B 1 100 ? -4.984 -3.328 -16.562 1 92.25 100 THR B CA 1
ATOM 5133 C C . THR B 1 100 ? -4.66 -4.73 -17.078 1 92.25 100 THR B C 1
ATOM 5135 O O . THR B 1 100 ? -5.551 -5.453 -17.531 1 92.25 100 THR B O 1
ATOM 5138 N N . ILE B 1 101 ? -3.439 -5.082 -17.031 1 96.56 101 ILE B N 1
ATOM 5139 C CA . ILE B 1 101 ? -3.021 -6.402 -17.484 1 96.56 101 ILE B CA 1
ATOM 5140 C C . ILE B 1 101 ? -3.646 -7.48 -16.609 1 96.56 101 ILE B C 1
ATOM 5142 O O . ILE B 1 101 ? -4.145 -8.492 -17.109 1 96.56 101 ILE B O 1
ATOM 5146 N N . LEU B 1 102 ? -3.604 -7.312 -15.297 1 96.12 102 LEU B N 1
ATOM 5147 C CA . LEU B 1 102 ? -4.234 -8.266 -14.391 1 96.12 102 LEU B CA 1
ATOM 5148 C C . LEU B 1 102 ? -5.727 -8.391 -14.688 1 96.12 102 LEU B C 1
ATOM 5150 O O . LEU B 1 102 ? -6.27 -9.5 -14.695 1 96.12 102 LEU B O 1
ATOM 5154 N N . ASP B 1 103 ? -6.352 -7.258 -14.969 1 93.75 103 ASP B N 1
ATOM 5155 C CA . ASP B 1 103 ? -7.773 -7.25 -15.289 1 93.75 103 ASP B CA 1
ATOM 5156 C C . ASP B 1 103 ? -8.047 -8.031 -16.578 1 93.75 103 ASP B C 1
ATOM 5158 O O . ASP B 1 103 ? -9.062 -8.734 -16.672 1 93.75 103 ASP B O 1
ATOM 5162 N N . ALA B 1 104 ? -7.227 -7.84 -17.5 1 97.12 104 ALA B N 1
ATOM 5163 C CA . ALA B 1 104 ? -7.371 -8.562 -18.766 1 97.12 104 ALA B CA 1
ATOM 5164 C C . ALA B 1 104 ? -7.285 -10.07 -18.547 1 97.12 104 ALA B C 1
ATOM 5166 O O . ALA B 1 104 ? -8.102 -10.828 -19.062 1 97.12 104 ALA B O 1
ATOM 5167 N N . ILE B 1 105 ? -6.289 -10.492 -17.781 1 98.06 105 ILE B N 1
ATOM 5168 C CA . ILE B 1 105 ? -6.137 -11.914 -17.484 1 98.06 105 ILE B CA 1
ATOM 5169 C C . ILE B 1 105 ? -7.348 -12.398 -16.688 1 98.06 105 ILE B C 1
ATOM 5171 O O . ILE B 1 105 ? -7.852 -13.5 -16.922 1 98.06 105 ILE B O 1
ATOM 5175 N N . GLN B 1 106 ? -7.758 -11.586 -15.75 1 97.06 106 GLN B N 1
ATOM 5176 C CA . GLN B 1 106 ? -8.922 -11.914 -14.938 1 97.06 106 GLN B CA 1
ATOM 5177 C C . GLN B 1 106 ? -10.148 -12.164 -15.805 1 97.06 106 GLN B C 1
ATOM 5179 O O . GLN B 1 106 ? -10.906 -13.109 -15.57 1 97.06 106 GLN B O 1
ATOM 5184 N N . LYS B 1 107 ? -10.422 -11.359 -16.797 1 96.31 107 LYS B N 1
ATOM 5185 C CA . LYS B 1 107 ? -11.539 -11.555 -17.703 1 96.31 107 LYS B CA 1
ATOM 5186 C C . LYS B 1 107 ? -11.461 -12.914 -18.391 1 96.31 107 LYS B C 1
ATOM 5188 O O . LYS B 1 107 ? -12.469 -13.609 -18.516 1 96.31 107 LYS B O 1
ATOM 5193 N N . GLY B 1 108 ? -10.266 -13.219 -18.859 1 97.12 108 GLY B N 1
ATOM 5194 C CA . GLY B 1 108 ? -10.078 -14.539 -19.438 1 97.12 108 GLY B CA 1
ATOM 5195 C C . GLY B 1 108 ? -10.367 -15.664 -18.469 1 97.12 108 GLY B C 1
ATOM 5196 O O . GLY B 1 108 ? -10.992 -16.656 -18.828 1 97.12 108 GLY B O 1
ATOM 5197 N N . LEU B 1 109 ? -9.938 -15.477 -17.266 1 97.19 109 LEU B N 1
ATOM 5198 C CA . LEU B 1 109 ? -10.094 -16.5 -16.25 1 97.19 109 LEU B CA 1
ATOM 5199 C C . LEU B 1 109 ? -11.562 -16.688 -15.883 1 97.19 109 LEU B C 1
ATOM 5201 O O . LEU B 1 109 ? -11.977 -17.797 -15.5 1 97.19 109 LEU B O 1
ATOM 5205 N N . THR B 1 110 ? -12.367 -15.617 -15.992 1 95.38 110 THR B N 1
ATOM 5206 C CA . THR B 1 110 ? -13.797 -15.781 -15.75 1 95.38 110 THR B CA 1
ATOM 5207 C C . THR B 1 110 ? -14.414 -16.734 -16.766 1 95.38 110 THR B C 1
ATOM 5209 O O . THR B 1 110 ? -15.305 -17.531 -16.422 1 95.38 110 THR B O 1
ATOM 5212 N N . HIS B 1 111 ? -13.938 -16.688 -18 1 95.5 111 HIS B N 1
ATOM 5213 C CA . HIS B 1 111 ? -14.406 -17.609 -19.031 1 95.5 111 HIS B CA 1
ATOM 5214 C C . HIS B 1 111 ? -13.961 -19.031 -18.734 1 95.5 111 HIS B C 1
ATOM 5216 O O . HIS B 1 111 ? -14.734 -19.984 -18.891 1 95.5 111 HIS B O 1
ATOM 5222 N N . LEU B 1 112 ? -12.758 -19.141 -18.312 1 95.12 112 LEU B N 1
ATOM 5223 C CA . LEU B 1 112 ? -12.234 -20.469 -17.984 1 95.12 112 LEU B CA 1
ATOM 5224 C C . LEU B 1 112 ? -12.984 -21.078 -16.797 1 95.12 112 LEU B C 1
ATOM 5226 O O . LEU B 1 112 ? -13.359 -22.25 -16.828 1 95.12 112 LEU B O 1
ATOM 5230 N N . SER B 1 113 ? -13.164 -20.266 -15.773 1 93.25 113 SER B N 1
ATOM 5231 C CA . SER B 1 113 ? -13.883 -20.719 -14.594 1 93.25 113 SER B CA 1
ATOM 5232 C C . SER B 1 113 ? -15.281 -21.203 -14.945 1 93.25 113 SER B C 1
ATOM 5234 O O . SER B 1 113 ? -15.75 -22.203 -14.398 1 93.25 113 SER B O 1
ATOM 5236 N N . SER B 1 114 ? -15.961 -20.547 -15.836 1 91.69 114 SER B N 1
ATOM 5237 C CA . SER B 1 114 ? -17.297 -20.938 -16.281 1 91.69 114 SER B CA 1
ATOM 5238 C C . SER B 1 114 ? -17.297 -22.297 -16.953 1 91.69 114 SER B C 1
ATOM 5240 O O . SER B 1 114 ? -18.25 -23.078 -16.797 1 91.69 114 SER B O 1
ATOM 5242 N N . ARG B 1 115 ? -16.25 -22.609 -17.641 1 91.69 115 ARG B N 1
ATOM 5243 C CA . ARG B 1 115 ? -16.156 -23.891 -18.344 1 91.69 115 ARG B CA 1
ATOM 5244 C C . ARG B 1 115 ? -15.789 -25.016 -17.391 1 91.69 115 ARG B C 1
ATOM 5246 O O . ARG B 1 115 ? -16.125 -26.172 -17.625 1 91.69 115 ARG B O 1
ATOM 5253 N N . LEU B 1 116 ? -15.109 -24.656 -16.344 1 91.19 116 LEU B N 1
ATOM 5254 C CA . LEU B 1 116 ? -14.719 -25.656 -15.352 1 91.19 116 LEU B CA 1
ATOM 5255 C C . LEU B 1 116 ? -15.883 -25.984 -14.422 1 91.19 116 LEU B C 1
ATOM 5257 O O . LEU B 1 116 ? -16.031 -27.125 -13.984 1 91.19 116 LEU B O 1
ATOM 5261 N N . SER B 1 117 ? -16.703 -24.984 -13.961 1 84.31 117 SER B N 1
ATOM 5262 C CA . SER B 1 117 ? -17.75 -25.156 -12.953 1 84.31 117 SER B CA 1
ATOM 5263 C C . SER B 1 117 ? -19.109 -25.438 -13.609 1 84.31 117 SER B C 1
ATOM 5265 O O . SER B 1 117 ? -20.094 -25.672 -12.914 1 84.31 117 SER B O 1
ATOM 5267 N N . THR B 1 118 ? -19.266 -25.703 -14.734 1 66.81 118 THR B N 1
ATOM 5268 C CA . THR B 1 118 ? -20.484 -26 -15.469 1 66.81 118 THR B CA 1
ATOM 5269 C C . THR B 1 118 ? -21.531 -24.906 -15.242 1 66.81 118 THR B C 1
ATOM 5271 O O . THR B 1 118 ? -22.734 -25.188 -15.203 1 66.81 118 THR B O 1
ATOM 5274 N N . ARG B 1 119 ? -21.109 -23.719 -14.883 1 63.09 119 ARG B N 1
ATOM 5275 C CA . ARG B 1 119 ? -22.078 -22.656 -14.773 1 63.09 119 ARG B CA 1
ATOM 5276 C C . ARG B 1 119 ? -22.312 -21.984 -16.125 1 63.09 119 ARG B C 1
ATOM 5278 O O . ARG B 1 119 ? -21.406 -21.922 -16.953 1 63.09 119 ARG B O 1
ATOM 5285 N N . SER B 1 120 ? -23.594 -21.688 -16.375 1 57.44 120 SER B N 1
ATOM 5286 C CA . SER B 1 120 ? -24.094 -21.156 -17.641 1 57.44 120 SER B CA 1
ATOM 5287 C C . SER B 1 120 ? -23.688 -19.703 -17.828 1 57.44 120 SER B C 1
ATOM 5289 O O . SER B 1 120 ? -24.062 -19.078 -18.812 1 57.44 120 SER B O 1
ATOM 5291 N N . HIS B 1 121 ? -22.812 -19.125 -17 1 66.5 121 HIS B N 1
ATOM 5292 C CA . HIS B 1 121 ? -22.562 -17.703 -17.219 1 66.5 121 HIS B CA 1
ATOM 5293 C C . HIS B 1 121 ? -21.375 -17.516 -18.156 1 66.5 121 HIS B C 1
ATOM 5295 O O . HIS B 1 121 ? -20.406 -18.281 -18.125 1 66.5 121 HIS B O 1
ATOM 5301 N N . ASN B 1 122 ? -21.625 -16.609 -19.109 1 79.31 122 ASN B N 1
ATOM 5302 C CA . ASN B 1 122 ? -20.531 -16.219 -20 1 79.31 122 ASN B CA 1
ATOM 5303 C C . ASN B 1 122 ? -19.5 -15.367 -19.266 1 79.31 122 ASN B C 1
ATOM 5305 O O . ASN B 1 122 ? -19.828 -14.664 -18.297 1 79.31 122 ASN B O 1
ATOM 5309 N N . GLY B 1 123 ? -18.312 -15.633 -19.328 1 89.38 123 GLY B N 1
ATOM 5310 C CA . GLY B 1 123 ? -17.234 -14.828 -18.781 1 89.38 123 GLY B CA 1
ATOM 5311 C C . GLY B 1 123 ? -17.391 -13.352 -19.078 1 89.38 123 GLY B C 1
ATOM 5312 O O . GLY B 1 123 ? -18.312 -12.945 -19.797 1 89.38 123 GLY B O 1
ATOM 5313 N N . ASP B 1 124 ? -16.656 -12.555 -18.453 1 91.62 124 ASP B N 1
ATOM 5314 C CA . ASP B 1 124 ? -16.688 -11.102 -18.609 1 91.62 124 ASP B CA 1
ATOM 5315 C C . ASP B 1 124 ? -16.156 -10.68 -19.969 1 91.62 124 ASP B C 1
ATOM 5317 O O . ASP B 1 124 ? -15.133 -11.203 -20.422 1 91.62 124 ASP B O 1
ATOM 5321 N N . GLY B 1 125 ? -16.875 -9.789 -20.609 1 92.94 125 GLY B N 1
ATOM 5322 C CA . GLY B 1 125 ? -16.406 -9.25 -21.875 1 92.94 125 GLY B CA 1
ATOM 5323 C C . GLY B 1 125 ? -15.68 -7.926 -21.719 1 92.94 125 GLY B C 1
ATOM 5324 O O . GLY B 1 125 ? -15.414 -7.48 -20.609 1 92.94 125 GLY B O 1
ATOM 5325 N N . ILE B 1 126 ? -15.289 -7.418 -22.891 1 93.62 126 ILE B N 1
ATOM 5326 C CA . ILE B 1 126 ? -14.672 -6.102 -22.938 1 93.62 126 ILE B CA 1
ATOM 5327 C C . ILE B 1 126 ? -15.75 -5.023 -23.016 1 93.62 126 ILE B C 1
ATOM 5329 O O . ILE B 1 126 ? -16.625 -5.059 -23.875 1 93.62 126 ILE B O 1
ATOM 5333 N N . GLU B 1 127 ? -15.68 -4.137 -22.078 1 87.81 127 GLU B N 1
ATOM 5334 C CA . GLU B 1 127 ? -16.656 -3.055 -22.047 1 87.81 127 GLU B CA 1
ATOM 5335 C C . GLU B 1 127 ? -16.25 -1.902 -22.953 1 87.81 127 GLU B C 1
ATOM 5337 O O . GLU B 1 127 ? -15.07 -1.77 -23.297 1 87.81 127 GLU B O 1
ATOM 5342 N N . LYS B 1 128 ? -17.141 -1.041 -23.219 1 83.5 128 LYS B N 1
ATOM 5343 C CA . LYS B 1 128 ? -16.906 0.067 -24.141 1 83.5 128 LYS B CA 1
ATOM 5344 C C . LYS B 1 128 ? -15.844 1.017 -23.594 1 83.5 128 LYS B C 1
ATOM 5346 O O . LYS B 1 128 ? -15.008 1.51 -24.359 1 83.5 128 LYS B O 1
ATOM 5351 N N . HIS B 1 129 ? -15.867 1.225 -22.297 1 78.62 129 HIS B N 1
ATOM 5352 C CA . HIS B 1 129 ? -14.945 2.191 -21.703 1 78.62 129 HIS B CA 1
ATOM 5353 C C . HIS B 1 129 ? -13.531 1.629 -21.625 1 78.62 129 HIS B C 1
ATOM 5355 O O . HIS B 1 129 ? -12.578 2.359 -21.328 1 78.62 129 HIS B O 1
ATOM 5361 N N . GLU B 1 130 ? -13.477 0.357 -21.969 1 88.75 130 GLU B N 1
ATOM 5362 C CA . GLU B 1 130 ? -12.164 -0.281 -21.891 1 88.75 130 GLU B CA 1
ATOM 5363 C C . GLU B 1 130 ? -11.461 -0.24 -23.25 1 88.75 130 GLU B C 1
ATOM 5365 O O . GLU B 1 130 ? -10.312 -0.667 -23.375 1 88.75 130 GLU B O 1
ATOM 5370 N N . LEU B 1 131 ? -12.164 0.278 -24.25 1 89.44 131 LEU B N 1
ATOM 5371 C CA . LEU B 1 131 ? -11.539 0.475 -25.562 1 89.44 131 LEU B CA 1
ATOM 5372 C C . LEU B 1 131 ? -10.508 1.596 -25.5 1 89.44 131 LEU B C 1
ATOM 5374 O O . LEU B 1 131 ? -10.719 2.611 -24.844 1 89.44 131 LEU B O 1
ATOM 5378 N N . ARG B 1 132 ? -9.398 1.31 -26.125 1 88.44 132 ARG B N 1
ATOM 5379 C CA . ARG B 1 132 ? -8.438 2.396 -26.25 1 88.44 132 ARG B CA 1
ATOM 5380 C C . ARG B 1 132 ? -9.055 3.611 -26.922 1 88.44 132 ARG B C 1
ATOM 5382 O O . ARG B 1 132 ? -9.828 3.471 -27.875 1 88.44 132 ARG B O 1
ATOM 5389 N N . LYS B 1 133 ? -8.656 4.754 -26.406 1 82.44 133 LYS B N 1
ATOM 5390 C CA . LYS B 1 133 ? -9.227 5.988 -26.938 1 82.44 133 LYS B CA 1
ATOM 5391 C C . LYS B 1 133 ? -8.977 6.109 -28.438 1 82.44 133 LYS B C 1
ATOM 5393 O O . LYS B 1 133 ? -7.852 5.926 -28.906 1 82.44 133 LYS B O 1
ATOM 5398 N N . GLY B 1 134 ? -10 6.406 -29.109 1 84.69 134 GLY B N 1
ATOM 5399 C CA . GLY B 1 134 ? -9.898 6.617 -30.547 1 84.69 134 GLY B CA 1
ATOM 5400 C C . GLY B 1 134 ? -10.031 5.336 -31.344 1 84.69 134 GLY B C 1
ATOM 5401 O O . GLY B 1 134 ? -10.031 5.367 -32.594 1 84.69 134 GLY B O 1
ATOM 5402 N N . GLN B 1 135 ? -10.125 4.141 -30.75 1 88.38 135 GLN B N 1
ATOM 5403 C CA . GLN B 1 135 ? -10.258 2.855 -31.422 1 88.38 135 GLN B CA 1
ATOM 5404 C C . GLN B 1 135 ? -11.664 2.295 -31.297 1 88.38 135 GLN B C 1
ATOM 5406 O O . GLN B 1 135 ? -12.391 2.65 -30.359 1 88.38 135 GLN B O 1
ATOM 5411 N N . ASN B 1 136 ? -12.016 1.438 -32.312 1 91 136 ASN B N 1
ATOM 5412 C CA . ASN B 1 136 ? -13.383 0.927 -32.312 1 91 136 ASN B CA 1
ATOM 5413 C C . ASN B 1 136 ? -13.422 -0.574 -32.031 1 91 136 ASN B C 1
ATOM 5415 O O . ASN B 1 136 ? -14.469 -1.209 -32.156 1 91 136 ASN B O 1
ATOM 5419 N N . TYR B 1 137 ? -12.289 -1.089 -31.766 1 93.62 137 TYR B N 1
ATOM 5420 C CA . TYR B 1 137 ? -12.234 -2.508 -31.438 1 93.62 137 TYR B CA 1
ATOM 5421 C C . TYR B 1 137 ? -11.133 -2.785 -30.422 1 93.62 137 TYR B C 1
ATOM 5423 O O . TYR B 1 137 ? -10.18 -2.008 -30.297 1 93.62 137 TYR B O 1
ATOM 5431 N N . ALA B 1 138 ? -11.258 -3.811 -29.641 1 95.81 138 ALA B N 1
ATOM 5432 C CA . ALA B 1 138 ? -10.25 -4.297 -28.703 1 95.81 138 ALA B CA 1
ATOM 5433 C C . ALA B 1 138 ? -10.289 -5.816 -28.578 1 95.81 138 ALA B C 1
ATOM 5435 O O . ALA B 1 138 ? -11.32 -6.438 -28.859 1 95.81 138 ALA B O 1
ATOM 5436 N N . SER B 1 139 ? -9.188 -6.41 -28.312 1 97.31 139 SER B N 1
ATOM 5437 C CA . SER B 1 139 ? -9.156 -7.855 -28.125 1 97.31 139 SER B CA 1
ATOM 5438 C C . SER B 1 139 ? -8.164 -8.258 -27.047 1 97.31 139 SER B C 1
ATOM 5440 O O . SER B 1 139 ? -7.168 -7.562 -26.828 1 97.31 139 SER B O 1
ATOM 5442 N N . ILE B 1 140 ? -8.461 -9.266 -26.359 1 98.12 140 ILE B N 1
ATOM 5443 C CA . ILE B 1 140 ? -7.617 -9.945 -25.391 1 98.12 140 ILE B CA 1
ATOM 5444 C C . ILE B 1 140 ? -7.426 -11.406 -25.797 1 98.12 140 ILE B C 1
ATOM 5446 O O . ILE B 1 140 ? -8.383 -12.188 -25.797 1 98.12 140 ILE B O 1
ATOM 5450 N N . ALA B 1 141 ? -6.23 -11.75 -26.188 1 98.12 141 ALA B N 1
ATOM 5451 C CA . ALA B 1 141 ? -5.906 -13.133 -26.531 1 98.12 141 ALA B CA 1
ATOM 5452 C C . ALA B 1 141 ? -5.047 -13.781 -25.453 1 98.12 141 ALA B C 1
ATOM 5454 O O . ALA B 1 141 ? -4.016 -13.234 -25.047 1 98.12 141 ALA B O 1
ATOM 5455 N N . ILE B 1 142 ? -5.48 -14.883 -24.922 1 98.31 142 ILE B N 1
ATOM 5456 C CA . ILE B 1 142 ? -4.75 -15.602 -23.875 1 98.31 142 ILE B CA 1
ATOM 5457 C C . ILE B 1 142 ? -4.523 -17.047 -24.312 1 98.31 142 ILE B C 1
ATOM 5459 O O . ILE B 1 142 ? -5.414 -17.672 -24.891 1 98.31 142 ILE B O 1
ATOM 5463 N N . ASN B 1 143 ? -3.332 -17.562 -24.109 1 98 143 ASN B N 1
ATOM 5464 C CA . ASN B 1 143 ? -3.023 -18.984 -24.266 1 98 143 ASN B CA 1
ATOM 5465 C C . ASN B 1 143 ? -2.764 -19.641 -22.906 1 98 143 ASN B C 1
ATOM 5467 O O . ASN B 1 143 ? -1.804 -19.297 -22.219 1 98 143 ASN B O 1
ATOM 5471 N N . TYR B 1 144 ? -3.648 -20.547 -22.594 1 97.75 144 TYR B N 1
ATOM 5472 C CA . TYR B 1 144 ? -3.422 -21.344 -21.391 1 97.75 144 TYR B CA 1
ATOM 5473 C C . TYR B 1 144 ? -2.596 -22.578 -21.703 1 97.75 144 TYR B C 1
ATOM 5475 O O . TYR B 1 144 ? -2.631 -23.078 -22.828 1 97.75 144 TYR B O 1
ATOM 5483 N N . ASP B 1 145 ? -1.816 -22.922 -20.766 1 96.5 145 ASP B N 1
ATOM 5484 C CA . ASP B 1 145 ? -1.017 -24.141 -20.906 1 96.5 145 ASP B CA 1
ATOM 5485 C C . ASP B 1 145 ? -1.359 -25.156 -19.828 1 96.5 145 ASP B C 1
ATOM 5487 O O . ASP B 1 145 ? -1.502 -24.797 -18.656 1 96.5 145 ASP B O 1
ATOM 5491 N N . TYR B 1 146 ? -1.593 -26.344 -20.203 1 93.88 146 TYR B N 1
ATOM 5492 C CA . TYR B 1 146 ? -1.742 -27.469 -19.297 1 93.88 146 TYR B CA 1
ATOM 5493 C C . TYR B 1 146 ? -0.943 -28.672 -19.797 1 93.88 146 TYR B C 1
ATOM 5495 O O . TYR B 1 146 ? -1.273 -29.266 -20.828 1 93.88 146 TYR B O 1
ATOM 5503 N N . MET B 1 147 ? 0.098 -29.016 -19.062 1 89.06 147 MET B N 1
ATOM 5504 C CA . MET B 1 147 ? 0.963 -30.141 -19.375 1 89.06 147 MET B CA 1
ATOM 5505 C C . MET B 1 147 ? 1.516 -30.047 -20.781 1 89.06 147 MET B C 1
ATOM 5507 O O . MET B 1 147 ? 1.477 -31.016 -21.547 1 89.06 147 MET B O 1
ATOM 5511 N N . GLY B 1 148 ? 1.81 -28.844 -21.219 1 88.12 148 GLY B N 1
ATOM 5512 C CA . GLY B 1 148 ? 2.492 -28.656 -22.484 1 88.12 148 GLY B CA 1
ATOM 5513 C C . GLY B 1 148 ? 1.545 -28.375 -23.641 1 88.12 148 GLY B C 1
ATOM 5514 O O . GLY B 1 148 ? 1.982 -28.062 -24.75 1 88.12 148 GLY B O 1
ATOM 5515 N N . ILE B 1 149 ? 0.309 -28.484 -23.469 1 91.75 149 ILE B N 1
ATOM 5516 C CA . ILE B 1 149 ? -0.676 -28.219 -24.516 1 91.75 149 ILE B CA 1
ATOM 5517 C C . ILE B 1 149 ? -1.245 -26.812 -24.344 1 91.75 149 ILE B C 1
ATOM 5519 O O . ILE B 1 149 ? -1.525 -26.375 -23.234 1 91.75 149 ILE B O 1
ATOM 5523 N N . ARG B 1 150 ? -1.454 -26.219 -25.469 1 94.75 150 ARG B N 1
ATOM 5524 C CA . ARG B 1 150 ? -1.96 -24.844 -25.469 1 94.75 150 ARG B CA 1
ATOM 5525 C C . ARG B 1 150 ? -3.465 -24.812 -25.703 1 94.75 150 ARG B C 1
ATOM 5527 O O . ARG B 1 150 ? -3.982 -25.578 -26.531 1 94.75 150 ARG B O 1
ATOM 5534 N N . PHE B 1 151 ? -4.113 -24.062 -24.984 1 96.38 151 PHE B N 1
ATOM 5535 C CA . PHE B 1 151 ? -5.547 -23.828 -25.125 1 96.38 151 PHE B CA 1
ATOM 5536 C C . PHE B 1 151 ? -5.844 -22.344 -25.312 1 96.38 151 PHE B C 1
ATOM 5538 O O . PHE B 1 151 ? -6 -21.609 -24.344 1 96.38 151 PHE B O 1
ATOM 5545 N N . PRO B 1 152 ? -5.992 -21.922 -26.562 1 96.75 152 PRO B N 1
ATOM 5546 C CA . PRO B 1 152 ? -6.129 -20.5 -26.859 1 96.75 152 PRO B CA 1
ATOM 5547 C C . PRO B 1 152 ? -7.547 -19.984 -26.625 1 96.75 152 PRO B C 1
ATOM 5549 O O . PRO B 1 152 ? -8.508 -20.75 -26.703 1 96.75 152 PRO B O 1
ATOM 5552 N N . MET B 1 153 ? -7.668 -18.719 -26.344 1 96.69 153 MET B N 1
ATOM 5553 C CA . MET B 1 153 ? -8.922 -17.984 -26.234 1 96.69 153 MET B CA 1
ATOM 5554 C C . MET B 1 153 ? -8.742 -16.531 -26.672 1 96.69 153 MET B C 1
ATOM 5556 O O . MET B 1 153 ? -7.684 -15.938 -26.438 1 96.69 153 MET B O 1
ATOM 5560 N N . ILE B 1 154 ? -9.75 -15.977 -27.344 1 97.31 154 ILE B N 1
ATOM 5561 C CA . ILE B 1 154 ? -9.742 -14.57 -27.75 1 97.31 154 ILE B CA 1
ATOM 5562 C C . ILE B 1 154 ? -11.062 -13.914 -27.359 1 97.31 154 ILE B C 1
ATOM 5564 O O . ILE B 1 154 ? -12.141 -14.406 -27.703 1 97.31 154 ILE B O 1
ATOM 5568 N N . ILE B 1 155 ? -11.008 -12.914 -26.562 1 96.88 155 ILE B N 1
ATOM 5569 C CA . ILE B 1 155 ? -12.141 -12.039 -26.281 1 96.88 155 ILE B CA 1
ATOM 5570 C C . ILE B 1 155 ? -12.047 -10.781 -27.141 1 96.88 155 ILE B C 1
ATOM 5572 O O . ILE B 1 155 ? -11.062 -10.039 -27.062 1 96.88 155 ILE B O 1
ATOM 5576 N N . ALA B 1 156 ? -13.023 -10.562 -27.969 1 96 156 ALA B N 1
ATOM 5577 C CA . ALA B 1 156 ? -12.984 -9.406 -28.859 1 96 156 ALA B CA 1
ATOM 5578 C C . ALA B 1 156 ? -14.305 -8.641 -28.812 1 96 156 ALA B C 1
ATOM 5580 O O . ALA B 1 156 ? -15.352 -9.211 -28.516 1 96 156 ALA B O 1
ATOM 5581 N N . THR B 1 157 ? -14.211 -7.367 -28.953 1 93.5 157 THR B N 1
ATOM 5582 C CA . THR B 1 157 ? -15.383 -6.508 -29.047 1 93.5 157 THR B CA 1
ATOM 5583 C C . THR B 1 157 ? -15.172 -5.418 -30.094 1 93.5 157 THR B C 1
ATOM 5585 O O . THR B 1 157 ? -14.055 -4.949 -30.281 1 93.5 157 THR B O 1
ATOM 5588 N N . THR B 1 158 ? -16.188 -5.129 -30.797 1 91.62 158 THR B N 1
ATOM 5589 C CA . THR B 1 158 ? -16.203 -4.051 -31.781 1 91.62 158 THR B CA 1
ATOM 5590 C C . THR B 1 158 ? -17.391 -3.117 -31.547 1 91.62 158 THR B C 1
ATOM 5592 O O . THR B 1 158 ? -18.484 -3.572 -31.25 1 91.62 158 THR B O 1
ATOM 5595 N N . GLU B 1 159 ? -17.062 -1.902 -31.609 1 88 159 GLU B N 1
ATOM 5596 C CA . GLU B 1 159 ? -18.141 -0.925 -31.484 1 88 159 GLU B CA 1
ATOM 5597 C C . GLU B 1 159 ? -19.203 -1.133 -32.562 1 88 159 GLU B C 1
ATOM 5599 O O . GLU B 1 159 ? -18.891 -1.429 -33.719 1 88 159 GLU B O 1
ATOM 5604 N N . PRO B 1 160 ? -20.469 -0.95 -32.094 1 83.69 160 PRO B N 1
ATOM 5605 C CA . PRO B 1 160 ? -21.531 -1.107 -33.094 1 83.69 160 PRO B CA 1
ATOM 5606 C C . PRO B 1 160 ? -21.359 -0.18 -34.281 1 83.69 160 PRO B C 1
ATOM 5608 O O . PRO B 1 160 ? -21 0.984 -34.125 1 83.69 160 PRO B O 1
ATOM 5611 N N . GLY B 1 161 ? -21.594 -0.644 -35.438 1 82.44 161 GLY B N 1
ATOM 5612 C CA . GLY B 1 161 ? -21.516 0.165 -36.656 1 82.44 161 GLY B CA 1
ATOM 5613 C C . GLY B 1 161 ? -20.203 -0.015 -37.406 1 82.44 161 GLY B C 1
ATOM 5614 O O . GLY B 1 161 ? -20.078 0.439 -38.531 1 82.44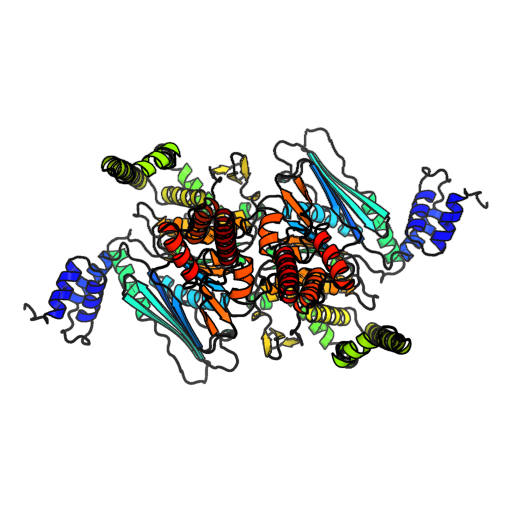 161 GLY B O 1
ATOM 5615 N N . TYR B 1 162 ? -19.312 -0.613 -36.719 1 85.25 162 TYR B N 1
ATOM 5616 C CA . TYR B 1 162 ? -18.031 -0.836 -37.344 1 85.25 162 TYR B CA 1
ATOM 5617 C C . TYR B 1 162 ? -17.859 -2.299 -37.75 1 85.25 162 TYR B C 1
ATOM 5619 O O . TYR B 1 162 ? -18.578 -3.17 -37.25 1 85.25 162 TYR B O 1
ATOM 5627 N N . GLU B 1 163 ? -17 -2.539 -38.688 1 80.69 163 GLU B N 1
ATOM 5628 C CA . GLU B 1 163 ? -16.719 -3.906 -39.125 1 80.69 163 GLU B CA 1
ATOM 5629 C C . GLU B 1 163 ? -15.891 -4.645 -38.062 1 80.69 163 GLU B C 1
ATOM 5631 O O . GLU B 1 163 ? -14.977 -4.066 -37.469 1 80.69 163 GLU B O 1
ATOM 5636 N N . ASP B 1 164 ? -16.266 -5.844 -37.875 1 75 164 ASP B N 1
ATOM 5637 C CA . ASP B 1 164 ? -15.578 -6.676 -36.906 1 75 164 ASP B CA 1
ATOM 5638 C C . ASP B 1 164 ? -14.148 -6.969 -37.344 1 75 164 ASP B C 1
ATOM 5640 O O . ASP B 1 164 ? -13.93 -7.594 -38.375 1 75 164 ASP B O 1
ATOM 5644 N N . ARG B 1 165 ? -13.234 -6.434 -36.656 1 76.81 165 ARG B N 1
ATOM 5645 C CA . ARG B 1 165 ? -11.836 -6.711 -36.969 1 76.81 165 ARG B CA 1
ATOM 5646 C C . ARG B 1 165 ? -11.367 -7.988 -36.281 1 76.81 165 ARG B C 1
ATOM 5648 O O . ARG B 1 165 ? -10.422 -8.633 -36.719 1 76.81 165 ARG B O 1
ATOM 5655 N N . ALA B 1 166 ? -11.977 -8.328 -35.188 1 80 166 ALA B N 1
ATOM 5656 C CA . ALA B 1 166 ? -11.609 -9.547 -34.469 1 80 166 ALA B CA 1
ATOM 5657 C C . ALA B 1 166 ? -12.844 -10.242 -33.875 1 80 166 ALA B C 1
ATOM 5659 O O . ALA B 1 166 ? -13.82 -9.578 -33.531 1 80 166 ALA B O 1
ATOM 5660 N N . LYS B 1 167 ? -12.812 -11.578 -34.031 1 88.5 167 LYS B N 1
ATOM 5661 C CA . LYS B 1 167 ? -13.898 -12.375 -33.469 1 88.5 167 LYS B CA 1
ATOM 5662 C C . LYS B 1 167 ? -13.422 -13.148 -32.219 1 88.5 167 LYS B C 1
ATOM 5664 O O . LYS B 1 167 ? -12.289 -13.641 -32.188 1 88.5 167 LYS B O 1
ATOM 5669 N N . SER B 1 168 ? -14.32 -13.125 -31.281 1 93.88 168 SER B N 1
ATOM 5670 C CA . SER B 1 168 ? -14.016 -13.922 -30.109 1 93.88 168 SER B CA 1
ATOM 5671 C C . SER B 1 168 ? -13.906 -15.406 -30.438 1 93.88 168 SER B C 1
ATOM 5673 O O . SER B 1 168 ? -14.555 -15.883 -31.375 1 93.88 168 SER B O 1
ATOM 5675 N N . ASN B 1 169 ? -12.992 -16.062 -29.875 1 95.19 169 ASN B N 1
ATOM 5676 C CA . ASN B 1 169 ? -12.766 -17.484 -30.031 1 95.19 169 ASN B CA 1
ATOM 5677 C C . ASN B 1 169 ? -12.547 -18.172 -28.672 1 95.19 169 ASN B C 1
ATOM 5679 O O . ASN B 1 169 ? -11.602 -17.844 -27.953 1 95.19 169 ASN B O 1
ATOM 5683 N N . TYR B 1 170 ? -13.43 -19.141 -28.328 1 93.94 170 TYR B N 1
ATOM 5684 C CA . TYR B 1 170 ? -13.359 -19.797 -27.031 1 93.94 170 TYR B CA 1
ATOM 5685 C C . TYR B 1 170 ? -13.102 -21.297 -27.172 1 93.94 170 TYR B C 1
ATOM 5687 O O . TYR B 1 170 ? -13.305 -22.062 -26.234 1 93.94 170 TYR B O 1
ATOM 5695 N N . SER B 1 171 ? -12.695 -21.719 -28.359 1 92.88 171 SER B N 1
ATOM 5696 C CA . SER B 1 171 ? -12.57 -23.141 -28.656 1 92.88 171 SER B CA 1
ATOM 5697 C C . SER B 1 171 ? -11.57 -23.812 -27.719 1 92.88 171 SER B C 1
ATOM 5699 O O . SER B 1 171 ? -11.812 -24.906 -27.219 1 92.88 171 SER B O 1
ATOM 5701 N N . GLY B 1 172 ? -10.469 -23.156 -27.469 1 94.12 172 GLY B N 1
ATOM 5702 C CA . GLY B 1 172 ? -9.445 -23.734 -26.609 1 94.12 172 GLY B CA 1
ATOM 5703 C C . GLY B 1 172 ? -9.93 -24.016 -25.203 1 94.12 172 GLY B C 1
ATOM 5704 O O . GLY B 1 172 ? -9.789 -25.125 -24.703 1 94.12 172 GLY B O 1
ATOM 5705 N N . ILE B 1 173 ? -10.586 -23.078 -24.578 1 94.5 173 ILE B N 1
ATOM 5706 C CA . ILE B 1 173 ? -11.008 -23.25 -23.188 1 94.5 173 ILE B CA 1
ATOM 5707 C C . ILE B 1 173 ? -12.219 -24.188 -23.125 1 94.5 173 ILE B C 1
ATOM 5709 O O . ILE B 1 173 ? -12.422 -24.891 -22.141 1 94.5 173 ILE B O 1
ATOM 5713 N N . ASN B 1 174 ? -13.07 -24.219 -24.172 1 93.12 174 ASN B N 1
ATOM 5714 C CA . ASN B 1 174 ? -14.148 -25.188 -24.234 1 93.12 174 ASN B CA 1
ATOM 5715 C C . ASN B 1 174 ? -13.617 -26.625 -24.188 1 93.12 174 ASN B C 1
ATOM 5717 O O . ASN B 1 174 ? -14.172 -27.469 -23.484 1 93.12 174 ASN B O 1
ATOM 5721 N N . GLU B 1 175 ? -12.594 -26.75 -24.938 1 91.81 175 GLU B N 1
ATOM 5722 C CA . GLU B 1 175 ? -11.969 -28.062 -24.953 1 91.81 175 GLU B CA 1
ATOM 5723 C C . GLU B 1 175 ? -11.398 -28.422 -23.578 1 91.81 175 GLU B C 1
ATOM 5725 O O . GLU B 1 175 ? -11.594 -29.547 -23.094 1 91.81 175 GLU B O 1
ATOM 5730 N N . LEU B 1 176 ? -10.656 -27.578 -23.016 1 93.31 176 LEU B N 1
ATOM 5731 C CA . LEU B 1 176 ? -10.078 -27.812 -21.703 1 93.31 176 LEU B CA 1
ATOM 5732 C C . LEU B 1 176 ? -11.164 -28.109 -20.672 1 93.31 176 LEU B C 1
ATOM 5734 O O . LEU B 1 176 ? -11.031 -29.047 -19.891 1 93.31 176 LEU B O 1
ATOM 5738 N N . GLY B 1 177 ? -12.18 -27.312 -20.656 1 92.69 177 GLY B N 1
ATOM 5739 C CA . GLY B 1 177 ? -13.305 -27.547 -19.766 1 92.69 177 GLY B CA 1
ATOM 5740 C C . GLY B 1 177 ? -13.945 -28.906 -19.969 1 92.69 177 GLY B C 1
ATOM 5741 O O . GLY B 1 177 ? -14.297 -29.578 -18.984 1 92.69 177 GLY B O 1
ATOM 5742 N N . SER B 1 178 ? -14.07 -29.297 -21.219 1 90.31 178 SER B N 1
ATOM 5743 C CA . SER B 1 178 ? -14.68 -30.578 -21.531 1 90.31 178 SER B CA 1
ATOM 5744 C C . SER B 1 178 ? -13.859 -31.734 -20.969 1 90.31 178 SER B C 1
ATOM 5746 O O . SER B 1 178 ? -14.414 -32.719 -20.484 1 90.31 178 SER B O 1
ATOM 5748 N N . ILE B 1 179 ? -12.617 -31.609 -21.062 1 91.06 179 ILE B N 1
ATOM 5749 C CA . ILE B 1 179 ? -11.727 -32.656 -20.547 1 91.06 179 ILE B CA 1
ATOM 5750 C C . ILE B 1 179 ? -11.883 -32.75 -19.031 1 91.06 179 ILE B C 1
ATOM 5752 O O . ILE B 1 179 ? -12 -33.844 -18.484 1 91.06 179 ILE B O 1
ATOM 5756 N N . PHE B 1 180 ? -11.898 -31.641 -18.375 1 92.56 180 PHE B N 1
ATOM 5757 C CA . PHE B 1 180 ? -12.047 -31.625 -16.922 1 92.56 180 PHE B CA 1
ATOM 5758 C C . PHE B 1 180 ? -13.414 -32.156 -16.516 1 92.56 180 PHE B C 1
ATOM 5760 O O . PHE B 1 180 ? -13.531 -32.906 -15.523 1 92.56 180 PHE B O 1
ATOM 5767 N N . LYS B 1 181 ? -14.391 -31.875 -17.234 1 88.94 181 LYS B N 1
ATOM 5768 C CA . LYS B 1 181 ? -15.734 -32.375 -16.953 1 88.94 181 LYS B CA 1
ATOM 5769 C C . LYS B 1 181 ? -15.789 -33.906 -17.109 1 88.94 181 LYS B C 1
ATOM 5771 O O . LYS B 1 181 ? -16.438 -34.594 -16.328 1 88.94 181 LYS B O 1
ATOM 5776 N N . THR B 1 182 ? -15.18 -34.312 -18.172 1 89.94 182 THR B N 1
ATOM 5777 C CA . THR B 1 182 ? -15.102 -35.75 -18.391 1 89.94 182 THR B CA 1
ATOM 5778 C C . THR B 1 182 ? -14.375 -36.406 -17.219 1 89.94 182 THR B C 1
ATOM 5780 O O . THR B 1 182 ? -14.812 -37.469 -16.734 1 89.94 182 THR B O 1
ATOM 5783 N N . ALA B 1 183 ? -13.32 -35.844 -16.828 1 90.5 183 ALA B N 1
ATOM 5784 C CA . ALA B 1 183 ? -12.57 -36.375 -15.688 1 90.5 183 ALA B CA 1
ATOM 5785 C C . ALA B 1 183 ? -13.43 -36.406 -14.43 1 90.5 183 ALA B C 1
ATOM 5787 O O . ALA B 1 183 ? -13.398 -37.406 -13.68 1 90.5 183 ALA B O 1
ATOM 5788 N N . HIS B 1 184 ? -14.148 -35.406 -14.281 1 89.44 184 HIS B N 1
ATOM 5789 C CA . HIS B 1 184 ? -15.023 -35.312 -13.109 1 89.44 184 HIS B CA 1
ATOM 5790 C C . HIS B 1 184 ? -16.125 -36.375 -13.164 1 89.44 184 HIS B C 1
ATOM 5792 O O . HIS B 1 184 ? -16.531 -36.875 -12.125 1 89.44 184 HIS B O 1
ATOM 5798 N N . SER B 1 185 ? -16.625 -36.625 -14.32 1 88.19 185 SER B N 1
ATOM 5799 C CA . SER B 1 185 ? -17.656 -37.625 -14.484 1 88.19 185 SER B CA 1
ATOM 5800 C C . SER B 1 185 ? -17.109 -39.031 -14.164 1 88.19 185 SER B C 1
ATOM 5802 O O . SER B 1 185 ? -17.844 -39.875 -13.656 1 88.19 185 SER B O 1
ATOM 5804 N N . ILE B 1 186 ? -15.883 -39.156 -14.461 1 87.44 186 ILE B N 1
ATOM 5805 C CA . ILE B 1 186 ? -15.227 -40.406 -14.203 1 87.44 186 ILE B CA 1
ATOM 5806 C C . ILE B 1 186 ? -14.898 -40.531 -12.711 1 87.44 186 ILE B C 1
ATOM 5808 O O . ILE B 1 186 ? -15.125 -41.594 -12.102 1 87.44 186 ILE B O 1
ATOM 5812 N N . ASN B 1 187 ? -14.32 -39.5 -12.211 1 88.31 187 ASN B N 1
ATOM 5813 C CA . ASN B 1 187 ? -13.953 -39.406 -10.805 1 88.31 187 ASN B CA 1
ATOM 5814 C C . ASN B 1 187 ? -14.367 -38.094 -10.195 1 88.31 187 ASN B C 1
ATOM 5816 O O . ASN B 1 187 ? -13.68 -37.062 -10.375 1 88.31 187 ASN B O 1
ATOM 5820 N N . PRO B 1 188 ? -15.336 -38.125 -9.414 1 85.69 188 PRO B N 1
ATOM 5821 C CA . PRO B 1 188 ? -15.828 -36.875 -8.828 1 85.69 188 PRO B CA 1
ATOM 5822 C C . PRO B 1 188 ? -14.805 -36.219 -7.914 1 85.69 188 PRO B C 1
ATOM 5824 O O . PRO B 1 188 ? -14.953 -35.031 -7.57 1 85.69 188 PRO B O 1
ATOM 5827 N N . ASN B 1 189 ? -13.828 -36.906 -7.582 1 85.56 189 ASN B N 1
ATOM 5828 C CA . ASN B 1 189 ? -12.844 -36.375 -6.656 1 85.56 189 ASN B CA 1
ATOM 5829 C C . ASN B 1 189 ? -11.594 -35.906 -7.387 1 85.56 189 ASN B C 1
ATOM 5831 O O . ASN B 1 189 ? -10.57 -35.625 -6.758 1 85.56 189 ASN B O 1
ATOM 5835 N N . VAL B 1 190 ? -11.734 -35.781 -8.703 1 90.12 190 VAL B N 1
ATOM 5836 C CA . VAL B 1 190 ? -10.609 -35.281 -9.5 1 90.12 190 VAL B CA 1
ATOM 5837 C C . VAL B 1 190 ? -10.25 -33.875 -9.094 1 90.12 190 VAL B C 1
ATOM 5839 O O . VAL B 1 190 ? -11.133 -33.094 -8.711 1 90.12 190 VAL B O 1
ATOM 5842 N N . SER B 1 191 ? -8.992 -33.531 -9.117 1 92.25 191 SER B N 1
ATOM 5843 C CA . SER B 1 191 ? -8.492 -32.219 -8.742 1 92.25 191 SER B CA 1
ATOM 5844 C C . SER B 1 191 ? -8.781 -31.188 -9.828 1 92.25 191 SER B C 1
ATOM 5846 O O . SER B 1 191 ? -8.719 -31.5 -11.023 1 92.25 191 SER B O 1
ATOM 5848 N N . PHE B 1 192 ? -9.141 -30 -9.461 1 94.62 192 PHE B N 1
ATOM 5849 C CA . PHE B 1 192 ? -9.344 -28.859 -10.344 1 94.62 192 PHE B CA 1
ATOM 5850 C C . PHE B 1 192 ? -8.359 -27.75 -10.031 1 94.62 192 PHE B C 1
ATOM 5852 O O . PHE B 1 192 ? -7.883 -27.625 -8.898 1 94.62 192 PHE B O 1
ATOM 5859 N N . PRO B 1 193 ? -8.039 -26.953 -11.008 1 96.44 193 PRO B N 1
ATOM 5860 C CA . PRO B 1 193 ? -7.09 -25.859 -10.773 1 96.44 193 PRO B CA 1
ATOM 5861 C C . PRO B 1 193 ? -7.727 -24.672 -10.07 1 96.44 193 PRO B C 1
ATOM 5863 O O . PRO B 1 193 ? -8.891 -24.344 -10.336 1 96.44 193 PRO B O 1
ATOM 5866 N N . LEU B 1 194 ? -6.898 -24 -9.25 1 96.81 194 LEU B N 1
ATOM 5867 C CA . LEU B 1 194 ? -7.332 -22.781 -8.57 1 96.81 194 LEU B CA 1
ATOM 5868 C C . LEU B 1 194 ? -7.223 -21.578 -9.508 1 96.81 194 LEU B C 1
ATOM 5870 O O . LEU B 1 194 ? -6.234 -21.438 -10.227 1 96.81 194 LEU B O 1
ATOM 5874 N N . ILE B 1 195 ? -8.266 -20.797 -9.562 1 96.5 195 ILE B N 1
ATOM 5875 C CA . ILE B 1 195 ? -8.312 -19.531 -10.289 1 96.5 195 ILE B CA 1
ATOM 5876 C C . ILE B 1 195 ? -8.828 -18.422 -9.367 1 96.5 195 ILE B C 1
ATOM 5878 O O . ILE B 1 195 ? -9.977 -18.453 -8.922 1 96.5 195 ILE B O 1
ATOM 5882 N N . ALA B 1 196 ? -7.934 -17.484 -9.07 1 95.5 196 ALA B N 1
ATOM 5883 C CA . ALA B 1 196 ? -8.344 -16.453 -8.125 1 95.5 196 ALA B CA 1
ATOM 5884 C C . ALA B 1 196 ? -7.598 -15.141 -8.391 1 95.5 196 ALA B C 1
ATOM 5886 O O . ALA B 1 196 ? -6.5 -15.141 -8.953 1 95.5 196 ALA B O 1
ATOM 5887 N N . MET B 1 197 ? -8.266 -14.086 -8.109 1 95.5 197 MET B N 1
ATOM 5888 C CA . MET B 1 197 ? -7.656 -12.758 -8.172 1 95.5 197 MET B CA 1
ATOM 5889 C C . MET B 1 197 ? -7.883 -11.992 -6.867 1 95.5 197 MET B C 1
ATOM 5891 O O . MET B 1 197 ? -8.969 -12.055 -6.293 1 95.5 197 MET B O 1
ATOM 5895 N N . TYR B 1 198 ? -6.852 -11.398 -6.402 1 91.94 198 TYR B N 1
ATOM 5896 C CA . TYR B 1 198 ? -6.922 -10.547 -5.223 1 91.94 198 TYR B CA 1
ATOM 5897 C C . TYR B 1 198 ? -6.516 -9.117 -5.555 1 91.94 198 TYR B C 1
ATOM 5899 O O . TYR B 1 198 ? -5.359 -8.852 -5.891 1 91.94 198 TYR B O 1
ATOM 5907 N N . THR B 1 199 ? -7.488 -8.211 -5.441 1 87.62 199 THR B N 1
ATOM 5908 C CA . THR B 1 199 ? -7.262 -6.805 -5.766 1 87.62 199 THR B CA 1
ATOM 5909 C C . THR B 1 199 ? -6.828 -6.031 -4.523 1 87.62 199 THR B C 1
ATOM 5911 O O . THR B 1 199 ? -6.598 -6.617 -3.465 1 87.62 199 THR B O 1
ATOM 5914 N N . VAL B 1 200 ? -6.758 -4.762 -4.645 1 76.19 200 VAL B N 1
ATOM 5915 C CA . VAL B 1 200 ? -6.344 -3.891 -3.551 1 76.19 200 VAL B CA 1
ATOM 5916 C C . VAL B 1 200 ? -7.445 -3.826 -2.496 1 76.19 200 VAL B C 1
ATOM 5918 O O . VAL B 1 200 ? -7.176 -3.551 -1.324 1 76.19 200 VAL B O 1
ATOM 5921 N N . GLU B 1 201 ? -8.602 -4.133 -2.801 1 64.81 201 GLU B N 1
ATOM 5922 C CA . GLU B 1 201 ? -9.758 -4.07 -1.906 1 64.81 201 GLU B CA 1
ATOM 5923 C C . GLU B 1 201 ? -9.727 -5.207 -0.889 1 64.81 201 GLU B C 1
ATOM 5925 O O . GLU B 1 201 ? -10.531 -5.227 0.047 1 64.81 201 GLU B O 1
ATOM 5930 N N . ARG B 1 202 ? -8.836 -6.055 -1.023 1 54.31 202 ARG B N 1
ATOM 5931 C CA . ARG B 1 202 ? -8.727 -7.184 -0.108 1 54.31 202 ARG B CA 1
ATOM 5932 C C . ARG B 1 202 ? -8.375 -6.715 1.299 1 54.31 202 ARG B C 1
ATOM 5934 O O . ARG B 1 202 ? -8.555 -7.453 2.27 1 54.31 202 ARG B O 1
ATOM 5941 N N . ALA B 1 203 ? -7.957 -5.504 1.424 1 54.5 203 ALA B N 1
ATOM 5942 C CA . ALA B 1 203 ? -7.383 -4.996 2.668 1 54.5 203 ALA B CA 1
ATOM 5943 C C . ALA B 1 203 ? -8.414 -4.199 3.463 1 54.5 203 ALA B C 1
ATOM 5945 O O . ALA B 1 203 ? -8.078 -3.564 4.465 1 54.5 203 ALA B O 1
ATOM 5946 N N . ASN B 1 204 ? -9.625 -4.355 3.178 1 56.69 204 ASN B N 1
ATOM 5947 C CA . ASN B 1 204 ? -10.617 -3.568 3.904 1 56.69 204 ASN B CA 1
ATOM 5948 C C . ASN B 1 204 ? -10.883 -4.141 5.293 1 56.69 204 ASN B C 1
ATOM 5950 O O . ASN B 1 204 ? -10.906 -5.359 5.477 1 56.69 204 ASN B O 1
ATOM 5954 N N . ASP B 1 205 ? -10.828 -3.314 6.281 1 56.09 205 ASP B N 1
ATOM 5955 C CA . ASP B 1 205 ? -10.852 -3.648 7.703 1 56.09 205 ASP B CA 1
ATOM 5956 C C . ASP B 1 205 ? -12.25 -4.062 8.148 1 56.09 205 ASP B C 1
ATOM 5958 O O . ASP B 1 205 ? -13.242 -3.732 7.492 1 56.09 205 ASP B O 1
ATOM 5962 N N . VAL B 1 206 ? -12.32 -5.098 9.023 1 50.72 206 VAL B N 1
ATOM 5963 C CA . VAL B 1 206 ? -13.555 -5.602 9.625 1 50.72 206 VAL B CA 1
ATOM 5964 C C . VAL B 1 206 ? -13.656 -5.129 11.07 1 50.72 206 VAL B C 1
ATOM 5966 O O . VAL B 1 206 ? -12.664 -5.105 11.797 1 50.72 206 VAL B O 1
ATOM 5969 N N . SER B 1 207 ? -14.734 -4.383 11.359 1 49.38 207 SER B N 1
ATOM 5970 C CA . SER B 1 207 ? -15.039 -4.098 12.758 1 49.38 207 SER B CA 1
ATOM 5971 C C . SER B 1 207 ? -15.742 -5.273 13.414 1 49.38 207 SER B C 1
ATOM 5973 O O . SER B 1 207 ? -16.219 -6.188 12.734 1 49.38 207 SER B O 1
ATOM 5975 N N . THR B 1 208 ? -15.672 -5.398 14.758 1 45.31 208 THR B N 1
ATOM 5976 C CA . THR B 1 208 ? -16.375 -6.414 15.531 1 45.31 208 THR B CA 1
ATOM 5977 C C . THR B 1 208 ? -17.844 -6.504 15.102 1 45.31 208 THR B C 1
ATOM 5979 O O . THR B 1 208 ? -18.406 -7.594 15.047 1 45.31 208 THR B O 1
ATOM 5982 N N . ARG B 1 209 ? -18.375 -5.375 14.805 1 47.72 209 ARG B N 1
ATOM 5983 C CA . ARG B 1 209 ? -19.781 -5.34 14.438 1 47.72 209 ARG B CA 1
ATOM 5984 C C . ARG B 1 209 ? -20.031 -6.051 13.117 1 47.72 209 ARG B C 1
ATOM 5986 O O . ARG B 1 209 ? -21.078 -6.668 12.922 1 47.72 209 ARG B O 1
ATOM 5993 N N . ASP B 1 210 ? -19.094 -6 12.383 1 49.91 210 ASP B N 1
ATOM 5994 C CA . ASP B 1 210 ? -19.219 -6.652 11.078 1 49.91 210 ASP B CA 1
ATOM 5995 C C . ASP B 1 210 ? -19.234 -8.172 11.227 1 49.91 210 ASP B C 1
ATOM 5997 O O . ASP B 1 210 ? -19.891 -8.875 10.453 1 49.91 210 ASP B O 1
ATOM 6001 N N . ILE B 1 211 ? -18.578 -8.578 12.172 1 49.84 211 ILE B N 1
ATOM 6002 C CA . ILE B 1 211 ? -18.484 -10.008 12.438 1 49.84 211 ILE B CA 1
ATOM 6003 C C . ILE B 1 211 ? -19.812 -10.531 12.969 1 49.84 211 ILE B C 1
ATOM 6005 O O . ILE B 1 211 ? -20.266 -11.609 12.57 1 49.84 211 ILE B O 1
ATOM 6009 N N . GLU B 1 212 ? -20.344 -9.828 13.883 1 48.78 212 GLU B N 1
ATOM 6010 C CA . GLU B 1 212 ? -21.594 -10.25 14.508 1 48.78 212 GLU B CA 1
ATOM 6011 C C . GLU B 1 212 ? -22.734 -10.289 13.492 1 48.78 212 GLU B C 1
ATOM 6013 O O . GLU B 1 212 ? -23.609 -11.148 13.57 1 48.78 212 GLU B O 1
ATOM 6018 N N . ASN B 1 213 ? -22.734 -9.398 12.578 1 44.97 213 ASN B N 1
ATOM 6019 C CA . ASN B 1 213 ? -23.828 -9.297 11.625 1 44.97 213 ASN B CA 1
ATOM 6020 C C . ASN B 1 213 ? -23.625 -10.219 10.43 1 44.97 213 ASN B C 1
ATOM 6022 O O . ASN B 1 213 ? -24.344 -10.133 9.438 1 44.97 213 ASN B O 1
ATOM 6026 N N . SER B 1 214 ? -22.703 -10.828 10.461 1 43.94 214 SER B N 1
ATOM 6027 C CA . SER B 1 214 ? -22.469 -11.75 9.352 1 43.94 214 SER B CA 1
ATOM 6028 C C . SER B 1 214 ? -23.531 -12.844 9.312 1 43.94 214 SER B C 1
ATOM 6030 O O . SER B 1 214 ? -23.281 -13.977 9.734 1 43.94 214 SER B O 1
ATOM 6032 N N . GLU B 1 215 ? -24.688 -12.594 9.641 1 38.09 215 GLU B N 1
ATOM 6033 C CA . GLU B 1 215 ? -25.812 -13.523 9.602 1 38.09 215 GLU B CA 1
ATOM 6034 C C . GLU B 1 215 ? -25.938 -14.172 8.227 1 38.09 215 GLU B C 1
ATOM 6036 O O . GLU B 1 215 ? -26.672 -15.156 8.062 1 38.09 215 GLU B O 1
ATOM 6041 N N . GLU B 1 216 ? -25.422 -13.727 7.285 1 35.84 216 GLU B N 1
ATOM 6042 C CA . GLU B 1 216 ? -25.906 -14.234 6.004 1 35.84 216 GLU B CA 1
ATOM 6043 C C . GLU B 1 216 ? -25.438 -15.672 5.781 1 35.84 216 GLU B C 1
ATOM 6045 O O . GLU B 1 216 ? -25.672 -16.25 4.715 1 35.84 216 GLU B O 1
ATOM 6050 N N . ILE B 1 217 ? -24.719 -16.234 6.621 1 37.38 217 ILE B N 1
ATOM 6051 C CA . ILE B 1 217 ? -24.25 -17.547 6.207 1 37.38 217 ILE B CA 1
ATOM 6052 C C . ILE B 1 217 ? -25.281 -18.609 6.609 1 37.38 217 ILE B C 1
ATOM 6054 O O . ILE B 1 217 ? -25.156 -19.234 7.66 1 37.38 217 ILE B O 1
ATOM 6058 N N . LYS B 1 218 ? -26.484 -18.375 6.539 1 37.91 218 LYS B N 1
ATOM 6059 C CA . LYS B 1 218 ? -27.391 -19.406 7.02 1 37.91 218 LYS B CA 1
ATOM 6060 C C . LYS B 1 218 ? -27.312 -20.656 6.156 1 37.91 218 LYS B C 1
ATOM 6062 O O . LYS B 1 218 ? -27.938 -21.672 6.469 1 37.91 218 LYS B O 1
ATOM 6067 N N . GLU B 1 219 ? -26.953 -20.594 4.996 1 37.94 219 GLU B N 1
ATOM 6068 C CA . GLU B 1 219 ? -27.312 -21.828 4.293 1 37.94 219 GLU B CA 1
ATOM 6069 C C . GLU B 1 219 ? -26.25 -22.906 4.512 1 37.94 219 GLU B C 1
ATOM 6071 O O . GLU B 1 219 ? -25.047 -22.609 4.523 1 37.94 219 GLU B O 1
ATOM 6076 N N . ALA B 1 220 ? -26.625 -23.953 5.113 1 39.25 220 ALA B N 1
ATOM 6077 C CA . ALA B 1 220 ? -25.875 -25.188 5.273 1 39.25 220 ALA B CA 1
ATOM 6078 C C . ALA B 1 220 ? -25 -25.469 4.055 1 39.25 220 ALA B C 1
ATOM 6080 O O . ALA B 1 220 ? -25.5 -25.547 2.93 1 39.25 220 ALA B O 1
ATOM 6081 N N . GLN B 1 221 ? -23.734 -25.062 4.047 1 43.66 221 GLN B N 1
ATOM 6082 C CA . GLN B 1 221 ? -22.875 -25.188 2.875 1 43.66 221 GLN B CA 1
ATOM 6083 C C . GLN B 1 221 ? -22.531 -26.656 2.604 1 43.66 221 GLN B C 1
ATOM 6085 O O . GLN B 1 221 ? -21.922 -27.312 3.449 1 43.66 221 GLN B O 1
ATOM 6090 N N . ILE B 1 222 ? -23.406 -27.438 1.9 1 48.25 222 ILE B N 1
ATOM 6091 C CA . ILE B 1 222 ? -22.984 -28.688 1.293 1 48.25 222 ILE B CA 1
ATOM 6092 C C . ILE B 1 222 ? -21.656 -28.5 0.561 1 48.25 222 ILE B C 1
ATOM 6094 O O . ILE B 1 222 ? -21.453 -27.484 -0.104 1 48.25 222 ILE B O 1
ATOM 6098 N N . TRP B 1 223 ? -20.828 -29.5 0.874 1 55.34 223 TRP B N 1
ATOM 6099 C CA . TRP B 1 223 ? -19.562 -29.5 0.16 1 55.34 223 TRP B CA 1
ATOM 6100 C C . TRP B 1 223 ? -19.781 -29.453 -1.348 1 55.34 223 TRP B C 1
ATOM 6102 O O . TRP B 1 223 ? -20.578 -30.219 -1.896 1 55.34 223 TRP B O 1
ATOM 6112 N N . ASP B 1 224 ? -19.391 -28.469 -2.02 1 70.88 224 ASP B N 1
ATOM 6113 C CA . ASP B 1 224 ? -19.359 -28.266 -3.465 1 70.88 224 ASP B CA 1
ATOM 6114 C C . ASP B 1 224 ? -18.031 -27.672 -3.912 1 70.88 224 ASP B C 1
ATOM 6116 O O . ASP B 1 224 ? -17.688 -26.547 -3.537 1 70.88 224 ASP B O 1
ATOM 6120 N N . LYS B 1 225 ? -17.219 -28.656 -4.605 1 81.19 225 LYS B N 1
ATOM 6121 C CA . LYS B 1 225 ? -15.898 -28.266 -5.09 1 81.19 225 LYS B CA 1
ATOM 6122 C C . LYS B 1 225 ? -15.961 -26.969 -5.871 1 81.19 225 LYS B C 1
ATOM 6124 O O . LYS B 1 225 ? -15.047 -26.141 -5.785 1 81.19 225 LYS B O 1
ATOM 6129 N N . PHE B 1 226 ? -17.031 -26.75 -6.523 1 83.5 226 PHE B N 1
ATOM 6130 C CA . PHE B 1 226 ? -17.094 -25.641 -7.449 1 83.5 226 PHE B CA 1
ATOM 6131 C C . PHE B 1 226 ? -17.422 -24.344 -6.711 1 83.5 226 PHE B C 1
ATOM 6133 O O . PHE B 1 226 ? -17.344 -23.25 -7.285 1 83.5 226 PHE B O 1
ATOM 6140 N N . LYS B 1 227 ? -17.656 -24.484 -5.41 1 82.19 227 LYS B N 1
ATOM 6141 C CA . LYS B 1 227 ? -17.797 -23.297 -4.562 1 82.19 227 LYS B CA 1
ATOM 6142 C C . LYS B 1 227 ? -16.469 -22.562 -4.438 1 82.19 227 LYS B C 1
ATOM 6144 O O . LYS B 1 227 ? -16.438 -21.375 -4.07 1 82.19 227 LYS B O 1
ATOM 6149 N N . ALA B 1 228 ? -15.422 -23.281 -4.754 1 87.88 228 ALA B N 1
ATOM 6150 C CA . ALA B 1 228 ? -14.086 -22.688 -4.703 1 87.88 228 ALA B CA 1
ATOM 6151 C C . ALA B 1 228 ? -13.953 -21.562 -5.727 1 87.88 228 ALA B C 1
ATOM 6153 O O . ALA B 1 228 ? -13.133 -20.656 -5.559 1 87.88 228 ALA B O 1
ATOM 6154 N N . TYR B 1 229 ? -14.797 -21.609 -6.766 1 90.44 229 TYR B N 1
ATOM 6155 C CA . TYR B 1 229 ? -14.711 -20.609 -7.828 1 90.44 229 TYR B CA 1
ATOM 6156 C C . TYR B 1 229 ? -15.656 -19.438 -7.562 1 90.44 229 TYR B C 1
ATOM 6158 O O . TYR B 1 229 ? -15.594 -18.406 -8.242 1 90.44 229 TYR B O 1
ATOM 6166 N N . ASN B 1 230 ? -16.484 -19.578 -6.547 1 84.12 230 ASN B N 1
ATOM 6167 C CA . ASN B 1 230 ? -17.438 -18.516 -6.238 1 84.12 230 ASN B CA 1
ATOM 6168 C C . ASN B 1 230 ? -16.734 -17.25 -5.785 1 84.12 230 ASN B C 1
ATOM 6170 O O . ASN B 1 230 ? -16.016 -17.25 -4.793 1 84.12 230 ASN B O 1
ATOM 6174 N N . LYS B 1 231 ? -16.859 -16.156 -6.527 1 83.75 231 LYS B N 1
ATOM 6175 C CA . LYS B 1 231 ? -16.328 -14.828 -6.246 1 83.75 231 LYS B CA 1
ATOM 6176 C C . LYS B 1 231 ? -14.812 -14.859 -6.137 1 83.75 231 LYS B C 1
ATOM 6178 O O . LYS B 1 231 ? -14.219 -14.047 -5.414 1 83.75 231 LYS B O 1
ATOM 6183 N N . SER B 1 232 ? -14.234 -15.836 -6.695 1 89.5 232 SER B N 1
ATOM 6184 C CA . SER B 1 232 ? -12.781 -15.961 -6.621 1 89.5 232 SER B CA 1
ATOM 6185 C C . SER B 1 232 ? -12.094 -14.906 -7.477 1 89.5 232 SER B C 1
ATOM 6187 O O . SER B 1 232 ? -10.914 -14.602 -7.27 1 89.5 232 SER B O 1
ATOM 6189 N N . LEU B 1 233 ? -12.891 -14.336 -8.414 1 90.75 233 LEU B N 1
ATOM 6190 C CA . LEU B 1 233 ? -12.266 -13.406 -9.344 1 90.75 233 LEU B CA 1
ATOM 6191 C C . LEU B 1 233 ? -12.828 -12 -9.164 1 90.75 233 LEU B C 1
ATOM 6193 O O . LEU B 1 233 ? -12.617 -11.133 -10.016 1 90.75 233 LEU B O 1
ATOM 6197 N N . THR B 1 234 ? -13.508 -11.797 -8.086 1 79.5 234 THR B N 1
ATOM 6198 C CA . THR B 1 234 ? -14.062 -10.477 -7.809 1 79.5 234 THR B CA 1
ATOM 6199 C C . THR B 1 234 ? -13.062 -9.625 -7.031 1 79.5 234 THR B C 1
ATOM 6201 O O . THR B 1 234 ? -13.258 -8.414 -6.883 1 79.5 234 THR B O 1
ATOM 6204 N N . GLY B 1 235 ? -12.109 -10.188 -6.723 1 70.25 235 GLY B N 1
ATOM 6205 C CA . GLY B 1 235 ? -10.992 -9.445 -6.164 1 70.25 235 GLY B CA 1
ATOM 6206 C C . GLY B 1 235 ? -11.094 -9.25 -4.664 1 70.25 235 GLY B C 1
ATOM 6207 O O . GLY B 1 235 ? -10.133 -8.844 -4.016 1 70.25 235 GLY B O 1
ATOM 6208 N N . LYS B 1 236 ? -12.266 -9.555 -4.098 1 64.19 236 LYS B N 1
ATOM 6209 C CA . LYS B 1 236 ? -12.469 -9.266 -2.682 1 64.19 236 LYS B CA 1
ATOM 6210 C C . LYS B 1 236 ? -12.094 -10.469 -1.818 1 64.19 236 LYS B C 1
ATOM 6212 O O . LYS B 1 236 ? -12.453 -11.609 -2.143 1 64.19 236 LYS B O 1
ATOM 6217 N N . ALA B 1 237 ? -11.094 -10.508 -1.13 1 61.5 237 ALA B N 1
ATOM 6218 C CA . ALA B 1 237 ? -10.781 -11.453 -0.059 1 61.5 237 ALA B CA 1
ATOM 6219 C C . ALA B 1 237 ? -10.703 -10.742 1.29 1 61.5 237 ALA B C 1
ATOM 6221 O O . ALA B 1 237 ? -9.633 -10.688 1.903 1 61.5 237 ALA B O 1
ATOM 6222 N N . ASP B 1 238 ? -11.875 -10.266 1.677 1 64.31 238 ASP B N 1
ATOM 6223 C CA . ASP B 1 238 ? -11.797 -9.391 2.842 1 64.31 238 ASP B CA 1
ATOM 6224 C C . ASP B 1 238 ? -11.852 -10.195 4.141 1 64.31 238 ASP B C 1
ATOM 6226 O O . ASP B 1 238 ? -12.266 -11.352 4.141 1 64.31 238 ASP B O 1
ATOM 6230 N N . PHE B 1 239 ? -11.203 -9.797 5.008 1 67.06 239 PHE B N 1
ATOM 6231 C CA . PHE B 1 239 ? -11.008 -10.398 6.32 1 67.06 239 PHE B CA 1
ATOM 6232 C C . PHE B 1 239 ? -12.344 -10.812 6.926 1 67.06 239 PHE B C 1
ATOM 6234 O O . PHE B 1 239 ? -12.422 -11.812 7.652 1 67.06 239 PHE B O 1
ATOM 6241 N N . LYS B 1 240 ? -13.359 -10.156 6.516 1 68.38 240 LYS B N 1
ATOM 6242 C CA . LYS B 1 240 ? -14.688 -10.5 6.996 1 68.38 240 LYS B CA 1
ATOM 6243 C C . LYS B 1 240 ? -15.125 -11.867 6.469 1 68.38 240 LYS B C 1
ATOM 6245 O O . LYS B 1 240 ? -15.656 -12.688 7.219 1 68.38 240 LYS B O 1
ATOM 6250 N N . LEU B 1 241 ? -14.828 -12.078 5.207 1 68.56 241 LEU B N 1
ATOM 6251 C CA . LEU B 1 241 ? -15.172 -13.352 4.582 1 68.56 241 LEU B CA 1
ATOM 6252 C C . LEU B 1 241 ? -14.344 -14.484 5.176 1 68.56 241 LEU B C 1
ATOM 6254 O O . LEU B 1 241 ? -14.859 -15.586 5.398 1 68.56 241 LEU B O 1
ATOM 6258 N N . PHE B 1 242 ? -13.117 -14.164 5.48 1 74.69 242 PHE B N 1
ATOM 6259 C CA . PHE B 1 242 ? -12.227 -15.125 6.133 1 74.69 242 PHE B CA 1
ATOM 6260 C C . PHE B 1 242 ? -12.789 -15.547 7.488 1 74.69 242 PHE B C 1
ATOM 6262 O O . PHE B 1 242 ? -12.883 -16.734 7.781 1 74.69 242 PHE B O 1
ATOM 6269 N N . PHE B 1 243 ? -13.133 -14.562 8.227 1 69.75 243 PHE B N 1
ATOM 6270 C CA . PHE B 1 243 ? -13.648 -14.828 9.562 1 69.75 243 PHE B CA 1
ATOM 6271 C C . PHE B 1 243 ? -14.898 -15.695 9.5 1 69.75 243 PHE B C 1
ATOM 6273 O O . PHE B 1 243 ? -15.055 -16.641 10.281 1 69.75 243 PHE B O 1
ATOM 6280 N N . ARG B 1 244 ? -15.625 -15.469 8.578 1 69.88 244 ARG B N 1
ATOM 6281 C CA . ARG B 1 244 ? -16.906 -16.156 8.445 1 69.88 244 ARG B CA 1
ATOM 6282 C C . ARG B 1 244 ? -16.688 -17.641 8.117 1 69.88 244 ARG B C 1
ATOM 6284 O O . ARG B 1 244 ? -17.234 -18.516 8.797 1 69.88 244 ARG B O 1
ATOM 6291 N N . TRP B 1 245 ? -16.016 -17.875 7.113 1 71.75 245 TRP B N 1
ATOM 6292 C CA . TRP B 1 245 ? -15.883 -19.266 6.703 1 71.75 245 TRP B CA 1
ATOM 6293 C C . TRP B 1 245 ? -15.008 -20.047 7.68 1 71.75 245 TRP B C 1
ATOM 6295 O O . TRP B 1 245 ? -15.211 -21.25 7.895 1 71.75 245 TRP B O 1
ATOM 6305 N N . PHE B 1 246 ? -14.094 -19.375 8.258 1 74.75 246 PHE B N 1
ATOM 6306 C CA . PHE B 1 246 ? -13.242 -20.062 9.227 1 74.75 246 PHE B CA 1
ATOM 6307 C C . PHE B 1 246 ? -14.047 -20.484 10.453 1 74.75 246 PHE B C 1
ATOM 6309 O O . PHE B 1 246 ? -13.875 -21.578 10.977 1 74.75 246 PHE B O 1
ATOM 6316 N N . LYS B 1 247 ? -14.859 -19.547 10.867 1 72.06 247 LYS B N 1
ATOM 6317 C CA . LYS B 1 247 ? -15.773 -19.875 11.953 1 72.06 247 LYS B CA 1
ATOM 6318 C C . LYS B 1 247 ? -16.641 -21.078 11.609 1 72.06 247 LYS B C 1
ATOM 6320 O O . LYS B 1 247 ? -16.812 -21.969 12.438 1 72.06 247 LYS B O 1
ATOM 6325 N N . GLU B 1 248 ? -17.078 -21.125 10.453 1 69.75 248 GLU B N 1
ATOM 6326 C CA . GLU B 1 248 ? -17.922 -22.219 10 1 69.75 248 GLU B CA 1
ATOM 6327 C C . GLU B 1 248 ? -17.156 -23.547 10 1 69.75 248 GLU B C 1
ATOM 6329 O O . GLU B 1 248 ? -17.703 -24.578 10.383 1 69.75 248 GLU B O 1
ATOM 6334 N N . LEU B 1 249 ? -15.969 -23.438 9.562 1 71.62 249 LEU B N 1
ATOM 6335 C CA . LEU B 1 249 ? -15.141 -24.625 9.516 1 71.62 249 LEU B CA 1
ATOM 6336 C C . LEU B 1 249 ? -14.883 -25.172 10.914 1 71.62 249 LEU B C 1
ATOM 6338 O O . LEU B 1 249 ? -14.93 -26.391 11.133 1 71.62 249 LEU B O 1
ATOM 6342 N N . ILE B 1 250 ? -14.664 -24.312 11.844 1 69.94 250 ILE B N 1
ATOM 6343 C CA . ILE B 1 250 ? -14.367 -24.703 13.219 1 69.94 250 ILE B CA 1
ATOM 6344 C C . ILE B 1 250 ? -15.617 -25.312 13.859 1 69.94 250 ILE B C 1
ATOM 6346 O O . ILE B 1 250 ? -15.531 -26.312 14.578 1 69.94 250 ILE B O 1
ATOM 6350 N N . GLU B 1 251 ? -16.719 -24.719 13.617 1 66.19 251 GLU B N 1
ATOM 6351 C CA . GLU B 1 251 ? -17.969 -25.203 14.195 1 66.19 251 GLU B CA 1
ATOM 6352 C C . GLU B 1 251 ? -18.312 -26.594 13.672 1 66.19 251 GLU B C 1
ATOM 6354 O O . GLU B 1 251 ? -18.828 -27.438 14.422 1 66.19 251 GLU B O 1
ATOM 6359 N N . ILE B 1 252 ? -18 -26.75 12.461 1 64.12 252 ILE B N 1
ATOM 6360 C CA . ILE B 1 252 ? -18.266 -28.062 11.859 1 64.12 252 ILE B CA 1
ATOM 6361 C C . ILE B 1 252 ? -17.328 -29.094 12.461 1 64.12 252 ILE B C 1
ATOM 6363 O O . ILE B 1 252 ? -17.734 -30.219 12.75 1 64.12 252 ILE B O 1
ATOM 6367 N N . GLU B 1 253 ? -16.062 -28.719 12.586 1 63.28 253 GLU B N 1
ATOM 6368 C CA . GLU B 1 253 ? -15.055 -29.625 13.133 1 63.28 253 GLU B CA 1
ATOM 6369 C C . GLU B 1 253 ? -15.391 -30.016 14.57 1 63.28 253 GLU B C 1
ATOM 6371 O O . GLU B 1 253 ? -15.203 -31.172 14.961 1 63.28 253 GLU B O 1
ATOM 6376 N N . ASN B 1 254 ? -15.625 -28.984 15.445 1 57.53 254 ASN B N 1
ATOM 6377 C CA . ASN B 1 254 ? -15.945 -29.25 16.844 1 57.53 254 ASN B CA 1
ATOM 6378 C C . ASN B 1 254 ? -17.094 -30.25 16.969 1 57.53 254 ASN B C 1
ATOM 6380 O O . ASN B 1 254 ? -17.188 -30.969 17.969 1 57.53 254 ASN B O 1
ATOM 6384 N N . SER B 1 255 ? -17.891 -30.188 16.047 1 50.22 255 SER B N 1
ATOM 6385 C CA . SER B 1 255 ? -18.953 -31.188 16.094 1 50.22 255 SER B CA 1
ATOM 6386 C C . SER B 1 255 ? -18.406 -32.594 15.773 1 50.22 255 SER B C 1
ATOM 6388 O O . SER B 1 255 ? -19 -33.594 16.125 1 50.22 255 SER B O 1
ATOM 6390 N N . ASP B 1 256 ? -17.266 -32.531 15.008 1 52.59 256 ASP B N 1
ATOM 6391 C CA . ASP B 1 256 ? -16.766 -33.844 14.602 1 52.59 256 ASP B CA 1
ATOM 6392 C C . ASP B 1 256 ? -15.898 -34.469 15.695 1 52.59 256 ASP B C 1
ATOM 6394 O O . ASP B 1 256 ? -15.586 -33.812 16.688 1 52.59 256 ASP B O 1
ATOM 6398 N N . ASN B 1 257 ? -14.719 -35.531 15.344 1 52.44 257 ASN B N 1
ATOM 6399 C CA . ASN B 1 257 ? -14.203 -36.688 16.047 1 52.44 257 ASN B CA 1
ATOM 6400 C C . ASN B 1 257 ? -12.961 -36.344 16.859 1 52.44 257 ASN B C 1
ATOM 6402 O O . ASN B 1 257 ? -12.086 -35.625 16.391 1 52.44 257 ASN B O 1
ATOM 6406 N N . ALA B 1 258 ? -12.961 -36.406 18.188 1 51.25 258 ALA B N 1
ATOM 6407 C CA . ALA B 1 258 ? -11.875 -36.531 19.156 1 51.25 258 ALA B CA 1
ATOM 6408 C C . ALA B 1 258 ? -10.664 -37.219 18.547 1 51.25 258 ALA B C 1
ATOM 6410 O O . ALA B 1 258 ? -9.516 -36.875 18.828 1 51.25 258 ALA B O 1
ATOM 6411 N N . ASP B 1 259 ? -10.828 -38 17.656 1 53.62 259 ASP B N 1
ATOM 6412 C CA . ASP B 1 259 ? -9.781 -38.844 17.078 1 53.62 259 ASP B CA 1
ATOM 6413 C C . ASP B 1 259 ? -8.906 -38.031 16.109 1 53.62 259 ASP B C 1
ATOM 6415 O O . ASP B 1 259 ? -7.691 -38.25 16.047 1 53.62 259 ASP B O 1
ATOM 6419 N N . ILE B 1 260 ? -9.438 -37.031 15.531 1 56.91 260 ILE B N 1
ATOM 6420 C CA . ILE B 1 260 ? -8.734 -36.219 14.539 1 56.91 260 ILE B CA 1
ATOM 6421 C C . ILE B 1 260 ? -7.723 -35.312 15.234 1 56.91 260 ILE B C 1
ATOM 6423 O O . ILE B 1 260 ? -6.602 -35.125 14.758 1 56.91 260 ILE B O 1
ATOM 6427 N N . THR B 1 261 ? -8.086 -34.875 16.375 1 55.78 261 THR B N 1
ATOM 6428 C CA . THR B 1 261 ? -7.184 -34 17.125 1 55.78 261 THR B CA 1
ATOM 6429 C C . THR B 1 261 ? -5.934 -34.781 17.547 1 55.78 261 THR B C 1
ATOM 6431 O O . THR B 1 261 ? -4.824 -34.25 17.469 1 55.78 261 THR B O 1
ATOM 6434 N N . ALA B 1 262 ? -6.152 -36.031 17.922 1 57.69 262 ALA B N 1
ATOM 6435 C CA . ALA B 1 262 ? -5.039 -36.844 18.359 1 57.69 262 ALA B CA 1
ATOM 6436 C C . ALA B 1 262 ? -4.086 -37.156 17.219 1 57.69 262 ALA B C 1
ATOM 6438 O O . ALA B 1 262 ? -2.865 -37.094 17.375 1 57.69 262 ALA B O 1
ATOM 6439 N N . LEU B 1 263 ? -4.496 -37.406 16.078 1 60.12 263 LEU B N 1
ATOM 6440 C CA . LEU B 1 263 ? -3.682 -37.75 14.914 1 60.12 263 LEU B CA 1
ATOM 6441 C C . LEU B 1 263 ? -2.934 -36.531 14.398 1 60.12 263 LEU B C 1
ATOM 6443 O O . LEU B 1 263 ? -1.773 -36.625 13.992 1 60.12 263 LEU B O 1
ATOM 6447 N N . ARG B 1 264 ? -3.357 -35.406 14.586 1 58.75 264 ARG B N 1
ATOM 6448 C CA . ARG B 1 264 ? -2.744 -34.156 14.164 1 58.75 264 ARG B CA 1
ATOM 6449 C C . ARG B 1 264 ? -1.554 -33.781 15.047 1 58.75 264 ARG B C 1
ATOM 6451 O O . ARG B 1 264 ? -0.526 -33.312 14.555 1 58.75 264 ARG B O 1
ATOM 6458 N N . ALA B 1 265 ? -1.835 -33.969 16.25 1 59.81 265 ALA B N 1
ATOM 6459 C CA . ALA B 1 265 ? -0.734 -33.719 17.172 1 59.81 265 ALA B CA 1
ATOM 6460 C C . ALA B 1 265 ? 0.453 -34.625 16.859 1 59.81 265 ALA B C 1
ATOM 6462 O O . ALA B 1 265 ? 1.606 -34.219 16.922 1 59.81 265 ALA B O 1
ATOM 6463 N N . GLU B 1 266 ? 0.222 -35.812 16.422 1 62.06 266 GLU B N 1
ATOM 6464 C CA . GLU B 1 266 ? 1.263 -36.75 16.047 1 62.06 266 GLU B CA 1
ATOM 6465 C C . GLU B 1 266 ? 1.978 -36.344 14.773 1 62.06 266 GLU B C 1
ATOM 6467 O O . GLU B 1 266 ? 3.203 -36.438 14.68 1 62.06 266 GLU B O 1
ATOM 6472 N N . ILE B 1 267 ? 1.267 -35.781 13.812 1 64 267 ILE B N 1
ATOM 6473 C CA . ILE B 1 267 ? 1.829 -35.375 12.531 1 64 267 ILE B CA 1
ATOM 6474 C C . ILE B 1 267 ? 2.674 -34.125 12.711 1 64 267 ILE B C 1
ATOM 6476 O O . ILE B 1 267 ? 3.787 -34.031 12.188 1 64 267 ILE B O 1
ATOM 6480 N N . ARG B 1 268 ? 2.174 -33.188 13.461 1 59.91 268 ARG B N 1
ATOM 6481 C CA . ARG B 1 268 ? 2.93 -31.969 13.742 1 59.91 268 ARG B CA 1
ATOM 6482 C C . ARG B 1 268 ? 4.23 -32.281 14.469 1 59.91 268 ARG B C 1
ATOM 6484 O O . ARG B 1 268 ? 5.273 -31.703 14.172 1 59.91 268 ARG B O 1
ATOM 6491 N N . ALA B 1 269 ? 4.176 -33.156 15.383 1 60.41 269 ALA B N 1
ATOM 6492 C CA . ALA B 1 269 ? 5.359 -33.625 16.125 1 60.41 269 ALA B CA 1
ATOM 6493 C C . ALA B 1 269 ? 6.375 -34.25 15.172 1 60.41 269 ALA B C 1
ATOM 6495 O O . ALA B 1 269 ? 7.578 -34 15.289 1 60.41 269 ALA B O 1
ATOM 6496 N N . LYS B 1 270 ? 5.891 -34.938 14.18 1 62.81 270 LYS B N 1
ATOM 6497 C CA . LYS B 1 270 ? 6.77 -35.625 13.242 1 62.81 270 LYS B CA 1
ATOM 6498 C C . LYS B 1 270 ? 7.367 -34.656 12.234 1 62.81 270 LYS B C 1
ATOM 6500 O O . LYS B 1 270 ? 8.523 -34.781 11.828 1 62.81 270 LYS B O 1
ATOM 6505 N N . GLU B 1 271 ? 6.52 -33.656 11.883 1 63.12 271 GLU B N 1
ATOM 6506 C CA . GLU B 1 271 ? 7 -32.656 10.961 1 63.12 271 GLU B CA 1
ATOM 6507 C C . GLU B 1 271 ? 8.039 -31.734 11.625 1 63.12 271 GLU B C 1
ATOM 6509 O O . GLU B 1 271 ? 9.008 -31.328 10.984 1 63.12 271 GLU B O 1
ATOM 6514 N N . LYS B 1 272 ? 7.797 -31.5 12.875 1 59.62 272 LYS B N 1
ATOM 6515 C CA . LYS B 1 272 ? 8.75 -30.703 13.656 1 59.62 272 LYS B CA 1
ATOM 6516 C C . LYS B 1 272 ? 10.047 -31.484 13.867 1 59.62 272 LYS B C 1
ATOM 6518 O O . LYS B 1 272 ? 11.109 -30.875 14.062 1 59.62 272 LYS B O 1
ATOM 6523 N N . ASP B 1 273 ? 9.961 -32.75 13.836 1 60.53 273 ASP B N 1
ATOM 6524 C CA . ASP B 1 273 ? 11.156 -33.562 14 1 60.53 273 ASP B CA 1
ATOM 6525 C C . ASP B 1 273 ? 12.211 -33.219 12.953 1 60.53 273 ASP B C 1
ATOM 6527 O O . ASP B 1 273 ? 13.406 -33.188 13.25 1 60.53 273 ASP B O 1
ATOM 6531 N N . LEU B 1 274 ? 11.617 -32.812 11.797 1 56.84 274 LEU B N 1
ATOM 6532 C CA . LEU B 1 274 ? 12.586 -32.531 10.75 1 56.84 274 LEU B CA 1
ATOM 6533 C C . LEU B 1 274 ? 13.086 -31.078 10.875 1 56.84 274 LEU B C 1
ATOM 6535 O O . LEU B 1 274 ? 14.109 -30.719 10.289 1 56.84 274 LEU B O 1
ATOM 6539 N N . ASP B 1 275 ? 12.359 -30.312 11.516 1 54.06 275 ASP B N 1
ATOM 6540 C CA . ASP B 1 275 ? 12.766 -28.922 11.727 1 54.06 275 ASP B CA 1
ATOM 6541 C C . ASP B 1 275 ? 13.703 -28.812 12.922 1 54.06 275 ASP B C 1
ATOM 6543 O O . ASP B 1 275 ? 14.125 -27.703 13.281 1 54.06 275 ASP B O 1
ATOM 6547 N N . ASN B 1 276 ? 14.008 -29.828 13.609 1 50.5 276 ASN B N 1
ATOM 6548 C CA . ASN B 1 276 ? 14.992 -29.859 14.688 1 50.5 276 ASN B CA 1
ATOM 6549 C C . ASN B 1 276 ? 16.391 -29.484 14.188 1 50.5 276 ASN B C 1
ATOM 6551 O O . ASN B 1 276 ? 16.891 -30.078 13.234 1 50.5 276 ASN B O 1
ATOM 6555 N N . PRO B 1 277 ? 16.766 -28.391 14.633 1 52.03 277 PRO B N 1
ATOM 6556 C CA . PRO B 1 277 ? 18.062 -27.922 14.18 1 52.03 277 PRO B CA 1
ATOM 6557 C C . PRO B 1 277 ? 19.125 -29.016 14.188 1 52.03 277 PRO B C 1
ATOM 6559 O O . PRO B 1 277 ? 19.984 -29.062 13.289 1 52.03 277 PRO B O 1
ATOM 6562 N N . LEU B 1 278 ? 19.125 -29.953 15.156 1 51.12 278 LEU B N 1
ATOM 6563 C CA . LEU B 1 278 ? 20.109 -31.016 15.242 1 51.12 278 LEU B CA 1
ATOM 6564 C C . LEU B 1 278 ? 19.953 -32 14.094 1 51.12 278 LEU B C 1
ATOM 6566 O O . LEU B 1 278 ? 20.938 -32.438 13.492 1 51.12 278 LEU B O 1
ATOM 6570 N N . LEU B 1 279 ? 18.828 -32.312 13.789 1 56.12 279 LEU B N 1
ATOM 6571 C CA . LEU B 1 279 ? 18.594 -33.25 12.711 1 56.12 279 LEU B CA 1
ATOM 6572 C C . LEU B 1 279 ? 18.891 -32.625 11.352 1 56.12 279 LEU B C 1
ATOM 6574 O O . LEU B 1 279 ? 19.469 -33.281 10.477 1 56.12 279 LEU B O 1
ATOM 6578 N N . LYS B 1 280 ? 18.562 -31.422 11.195 1 59.88 280 LYS B N 1
ATOM 6579 C CA . LYS B 1 280 ? 18.891 -30.688 9.977 1 59.88 280 LYS B CA 1
ATOM 6580 C C . LYS B 1 280 ? 20.406 -30.656 9.758 1 59.88 280 LYS B C 1
ATOM 6582 O O . LYS B 1 280 ? 20.875 -30.828 8.633 1 59.88 280 LYS B O 1
ATOM 6587 N N . ALA B 1 281 ? 21.094 -30.328 10.828 1 56.12 281 ALA B N 1
ATOM 6588 C CA . ALA B 1 281 ? 22.562 -30.328 10.789 1 56.12 281 ALA B CA 1
ATOM 6589 C C . ALA B 1 281 ? 23.094 -31.719 10.453 1 56.12 281 ALA B C 1
ATOM 6591 O O . ALA B 1 281 ? 24.016 -31.859 9.656 1 56.12 281 ALA B O 1
ATOM 6592 N N . LEU B 1 282 ? 22.594 -32.75 11.023 1 54.81 282 LEU B N 1
ATOM 6593 C CA . LEU B 1 282 ? 23.047 -34.125 10.789 1 54.81 282 LEU B CA 1
ATOM 6594 C C . LEU B 1 282 ? 22.719 -34.594 9.375 1 54.81 282 LEU B C 1
ATOM 6596 O O . LEU B 1 282 ? 23.516 -35.25 8.727 1 54.81 282 LEU B O 1
ATOM 6600 N N . LEU B 1 283 ? 21.672 -34.094 8.945 1 58.47 283 LEU B N 1
ATOM 6601 C CA . LEU B 1 283 ? 21.266 -34.438 7.59 1 58.47 283 LEU B CA 1
ATOM 6602 C C . LEU B 1 283 ? 22.094 -33.656 6.562 1 58.47 283 LEU B C 1
ATOM 6604 O O . LEU B 1 283 ? 22.406 -34.219 5.496 1 58.47 283 LEU B O 1
ATOM 6608 N N . ALA B 1 284 ? 22.422 -32.469 6.953 1 57.69 284 ALA B N 1
ATOM 6609 C CA . ALA B 1 284 ? 23.281 -31.672 6.09 1 57.69 284 ALA B CA 1
ATOM 6610 C C . ALA B 1 284 ? 24.688 -32.25 6.027 1 57.69 284 ALA B C 1
ATOM 6612 O O . ALA B 1 284 ? 25.344 -32.219 4.98 1 57.69 284 ALA B O 1
ATOM 6613 N N . GLU B 1 285 ? 25.219 -32.719 7.125 1 57.34 285 GLU B N 1
ATOM 6614 C CA . GLU B 1 285 ? 26.562 -33.312 7.191 1 57.34 285 GLU B CA 1
ATOM 6615 C C . GLU B 1 285 ? 26.609 -34.656 6.469 1 57.34 285 GLU B C 1
ATOM 6617 O O . GLU B 1 285 ? 27.625 -35.031 5.898 1 57.34 285 GLU B O 1
ATOM 6622 N N . ASN B 1 286 ? 25.594 -35.5 6.551 1 54.91 286 ASN B N 1
ATOM 6623 C CA . ASN B 1 286 ? 25.594 -36.781 5.898 1 54.91 286 ASN B CA 1
ATOM 6624 C C . ASN B 1 286 ? 24.578 -36.875 4.773 1 54.91 286 ASN B C 1
ATOM 6626 O O . ASN B 1 286 ? 23.828 -37.844 4.656 1 54.91 286 ASN B O 1
ATOM 6630 N N . LYS B 1 287 ? 24.344 -35.812 4.082 1 56.22 287 LYS B N 1
ATOM 6631 C CA . LYS B 1 287 ? 23.359 -35.625 3.023 1 56.22 287 LYS B CA 1
ATOM 6632 C C . LYS B 1 287 ? 23.422 -36.75 1.999 1 56.22 287 LYS B C 1
ATOM 6634 O O . LYS B 1 287 ? 22.391 -37.156 1.456 1 56.22 287 LYS B O 1
ATOM 6639 N N . ASN B 1 288 ? 24.609 -37.156 1.771 1 54.97 288 ASN B N 1
ATOM 6640 C CA . ASN B 1 288 ? 24.859 -38.156 0.739 1 54.97 288 ASN B CA 1
ATOM 6641 C C . ASN B 1 288 ? 24.844 -39.594 1.315 1 54.97 288 ASN B C 1
ATOM 6643 O O . ASN B 1 288 ? 25.141 -40.531 0.613 1 54.97 288 ASN B O 1
ATOM 6647 N N . SER B 1 289 ? 24.656 -39.781 2.564 1 61.28 289 SER B N 1
ATOM 6648 C CA . SER B 1 289 ? 24.688 -41.156 3.092 1 61.28 289 SER B CA 1
ATOM 6649 C C . SER B 1 289 ? 23.359 -41.875 2.85 1 61.28 289 SER B C 1
ATOM 6651 O O . SER B 1 289 ? 22.297 -41.219 2.809 1 61.28 289 SER B O 1
ATOM 6653 N N . GLU B 1 290 ? 23.391 -43.156 2.422 1 62.38 290 GLU B N 1
ATOM 6654 C CA . GLU B 1 290 ? 22.25 -44 2.152 1 62.38 290 GLU B CA 1
ATOM 6655 C C . GLU B 1 290 ? 21.297 -44.062 3.35 1 62.38 290 GLU B C 1
ATOM 6657 O O . GLU B 1 290 ? 20.078 -44.094 3.184 1 62.38 290 GLU B O 1
ATOM 6662 N N . THR B 1 291 ? 21.875 -43.906 4.484 1 62.59 291 THR B N 1
ATOM 6663 C CA . THR B 1 291 ? 21.094 -44 5.715 1 62.59 291 THR B CA 1
ATOM 6664 C C . THR B 1 291 ? 20.281 -42.719 5.906 1 62.59 291 THR B C 1
ATOM 6666 O O . THR B 1 291 ? 19.109 -42.781 6.316 1 62.59 291 THR B O 1
ATOM 6669 N N . THR B 1 292 ? 20.844 -41.656 5.617 1 62.94 292 THR B N 1
ATOM 6670 C CA . THR B 1 292 ? 20.141 -40.375 5.75 1 62.94 292 THR B CA 1
ATOM 6671 C C . THR B 1 292 ? 19.016 -40.281 4.73 1 62.94 292 THR B C 1
ATOM 6673 O O . THR B 1 292 ? 17.906 -39.812 5.055 1 62.94 292 THR B O 1
ATOM 6676 N N . LYS B 1 293 ? 19.297 -40.719 3.586 1 66.75 293 LYS B N 1
ATOM 6677 C CA . LYS B 1 293 ? 18.281 -40.719 2.551 1 66.75 293 LYS B CA 1
ATOM 6678 C C . LYS B 1 293 ? 17.125 -41.656 2.936 1 66.75 293 LYS B C 1
ATOM 6680 O O . LYS B 1 293 ? 15.953 -41.281 2.748 1 66.75 293 LYS B O 1
ATOM 6685 N N . LYS B 1 294 ? 17.531 -42.781 3.498 1 66.06 294 LYS B N 1
ATOM 6686 C CA . LYS B 1 294 ? 16.516 -43.75 3.904 1 66.06 294 LYS B CA 1
ATOM 6687 C C . LYS B 1 294 ? 15.688 -43.219 5.066 1 66.06 294 LYS B C 1
ATOM 6689 O O . LYS B 1 294 ? 14.469 -43.406 5.102 1 66.06 294 LYS B O 1
ATOM 6694 N N . LEU B 1 295 ? 16.312 -42.594 5.922 1 64.62 295 LEU B N 1
ATOM 6695 C CA . LEU B 1 295 ? 15.617 -42.031 7.082 1 64.62 295 LEU B CA 1
ATOM 6696 C C . LEU B 1 295 ? 14.672 -40.906 6.664 1 64.62 295 LEU B C 1
ATOM 6698 O O . LEU B 1 295 ? 13.555 -40.812 7.172 1 64.62 295 LEU B O 1
ATOM 6702 N N . LEU B 1 296 ? 15.117 -40.156 5.773 1 67.12 296 LEU B N 1
ATOM 6703 C CA . LEU B 1 296 ? 14.266 -39.094 5.27 1 67.12 296 LEU B CA 1
ATOM 6704 C C . LEU B 1 296 ? 13.086 -39.656 4.48 1 67.12 296 LEU B C 1
ATOM 6706 O O . LEU B 1 296 ? 11.969 -39.156 4.586 1 67.12 296 LEU B O 1
ATOM 6710 N N . GLU B 1 297 ? 13.453 -40.688 3.799 1 69.5 297 GLU B N 1
ATOM 6711 C CA . GLU B 1 297 ? 12.398 -41.344 3.049 1 69.5 297 GLU B CA 1
ATOM 6712 C C . GLU B 1 297 ? 11.383 -42 3.986 1 69.5 297 GLU B C 1
ATOM 6714 O O . GLU B 1 297 ? 10.18 -41.938 3.744 1 69.5 297 GLU B O 1
ATOM 6719 N N . ASP B 1 298 ? 11.938 -42.688 4.984 1 67.19 298 ASP B N 1
ATOM 6720 C CA . ASP B 1 298 ? 11.062 -43.312 5.957 1 67.19 298 ASP B CA 1
ATOM 6721 C C . ASP B 1 298 ? 10.203 -42.312 6.695 1 67.19 298 ASP B C 1
ATOM 6723 O O . ASP B 1 298 ? 9.016 -42.531 6.926 1 67.19 298 ASP B O 1
ATOM 6727 N N . HIS B 1 299 ? 10.82 -41.281 7 1 70.81 299 HIS B N 1
ATOM 6728 C CA . HIS B 1 299 ? 10.102 -40.188 7.672 1 70.81 299 HIS B CA 1
ATOM 6729 C C . HIS B 1 299 ? 9.023 -39.594 6.766 1 70.81 299 HIS B C 1
ATOM 6731 O O . HIS B 1 299 ? 7.895 -39.375 7.207 1 70.81 299 HIS B O 1
ATOM 6737 N N . GLN B 1 300 ? 9.367 -39.469 5.555 1 69.12 300 GLN B N 1
ATOM 6738 C CA . GLN B 1 300 ? 8.414 -38.938 4.59 1 69.12 300 GLN B CA 1
ATOM 6739 C C . GLN B 1 300 ? 7.273 -39.938 4.344 1 69.12 300 GLN B C 1
ATOM 6741 O O . GLN B 1 300 ? 6.113 -39.531 4.223 1 69.12 300 GLN B O 1
ATOM 6746 N N . ASN B 1 301 ? 7.645 -41.188 4.328 1 68.12 301 ASN B N 1
ATOM 6747 C CA . ASN B 1 301 ? 6.633 -42.219 4.137 1 68.12 301 ASN B CA 1
ATOM 6748 C C . ASN B 1 301 ? 5.699 -42.312 5.34 1 68.12 301 ASN B C 1
ATOM 6750 O O . ASN B 1 301 ? 4.484 -42.469 5.176 1 68.12 301 ASN B O 1
ATOM 6754 N N . SER B 1 302 ? 6.355 -42.312 6.48 1 70 302 SER B N 1
ATOM 6755 C CA . SER B 1 302 ? 5.535 -42.344 7.684 1 70 302 SER B CA 1
ATOM 6756 C C . SER B 1 302 ? 4.594 -41.156 7.75 1 70 302 SER B C 1
ATOM 6758 O O . SER B 1 302 ? 3.428 -41.281 8.125 1 70 302 SER B O 1
ATOM 6760 N N . LEU B 1 303 ? 5.074 -40.031 7.34 1 69.62 303 LEU B N 1
ATOM 6761 C CA . LEU B 1 303 ? 4.246 -38.844 7.297 1 69.62 303 LEU B CA 1
ATOM 6762 C C . LEU B 1 303 ? 3.135 -38.969 6.262 1 69.62 303 LEU B C 1
ATOM 6764 O O . LEU B 1 303 ? 2 -38.562 6.504 1 69.62 303 LEU B O 1
ATOM 6768 N N . LYS B 1 304 ? 3.486 -39.594 5.203 1 65.75 304 LYS B N 1
ATOM 6769 C CA . LYS B 1 304 ? 2.498 -39.812 4.152 1 65.75 304 LYS B CA 1
ATOM 6770 C C . LYS B 1 304 ? 1.386 -40.75 4.641 1 65.75 304 LYS B C 1
ATOM 6772 O O . LYS B 1 304 ? 0.207 -40.5 4.387 1 65.75 304 LYS B O 1
ATOM 6777 N N . VAL B 1 305 ? 1.753 -41.812 5.328 1 65.44 305 VAL B N 1
ATOM 6778 C CA . VAL B 1 305 ? 0.781 -42.781 5.84 1 65.44 305 VAL B CA 1
ATOM 6779 C C . VAL B 1 305 ? -0.129 -42.094 6.859 1 65.44 305 VAL B C 1
ATOM 6781 O O . VAL B 1 305 ? -1.346 -42.312 6.848 1 65.44 305 VAL B O 1
ATOM 6784 N N . LEU B 1 306 ? 0.514 -41.375 7.699 1 64.38 306 LEU B N 1
ATOM 6785 C CA . LEU B 1 306 ? -0.265 -40.688 8.719 1 64.38 306 LEU B CA 1
ATOM 6786 C C . LEU B 1 306 ? -1.197 -39.656 8.078 1 64.38 306 LEU B C 1
ATOM 6788 O O . LEU B 1 306 ? -2.352 -39.531 8.492 1 64.38 306 LEU B O 1
ATOM 6792 N N . LYS B 1 307 ? -0.73 -39.062 7.113 1 63.41 307 LYS B N 1
ATOM 6793 C CA . LYS B 1 307 ? -1.544 -38.062 6.41 1 63.41 307 LYS B CA 1
ATOM 6794 C C . LYS B 1 307 ? -2.684 -38.75 5.648 1 63.41 307 LYS B C 1
ATOM 6796 O O . LYS B 1 307 ? -3.795 -38.219 5.594 1 63.41 307 LYS B O 1
ATOM 6801 N N . GLU B 1 308 ? -2.41 -39.906 5.125 1 62.31 308 GLU B N 1
ATOM 6802 C CA . GLU B 1 308 ? -3.443 -40.688 4.457 1 62.31 308 GLU B CA 1
ATOM 6803 C C . GLU B 1 308 ? -4.508 -41.156 5.445 1 62.31 308 GLU B C 1
ATOM 6805 O O . GLU B 1 308 ? -5.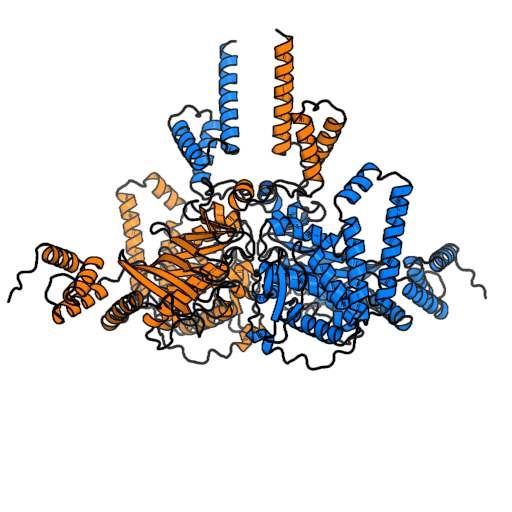699 -41.156 5.133 1 62.31 308 GLU B O 1
ATOM 6810 N N . LYS B 1 309 ? -4.035 -41.625 6.551 1 60.47 309 LYS B N 1
ATOM 6811 C CA . LYS B 1 309 ? -4.965 -42.062 7.598 1 60.47 309 LYS B CA 1
ATOM 6812 C C . LYS B 1 309 ? -5.832 -40.875 8.055 1 60.47 309 LYS B C 1
ATOM 6814 O O . LYS B 1 309 ? -7.039 -41.031 8.266 1 60.47 309 LYS B O 1
ATOM 6819 N N . LEU B 1 310 ? -5.203 -39.844 8.219 1 58.94 310 LEU B N 1
ATOM 6820 C CA . LEU B 1 310 ? -5.926 -38.625 8.609 1 58.94 310 LEU B CA 1
ATOM 6821 C C . LEU B 1 310 ? -6.949 -38.25 7.547 1 58.94 310 LEU B C 1
ATOM 6823 O O . LEU B 1 310 ? -8.07 -37.844 7.875 1 58.94 310 LEU B O 1
ATOM 6827 N N . ASN B 1 311 ? -6.535 -38.375 6.34 1 58.19 311 ASN B N 1
ATOM 6828 C CA . ASN B 1 311 ? -7.41 -38.062 5.219 1 58.19 311 ASN B CA 1
ATOM 6829 C C . ASN B 1 311 ? -8.656 -38.938 5.211 1 58.19 311 ASN B C 1
ATOM 6831 O O . ASN B 1 311 ? -9.727 -38.5 4.766 1 58.19 311 ASN B O 1
ATOM 6835 N N . SER B 1 312 ? -8.453 -40.125 5.625 1 55.66 312 SER B N 1
ATOM 6836 C CA . SER B 1 312 ? -9.578 -41.031 5.656 1 55.66 312 SER B CA 1
ATOM 6837 C C . SER B 1 312 ? -10.609 -40.625 6.695 1 55.66 312 SER B C 1
ATOM 6839 O O . SER B 1 312 ? -11.797 -40.938 6.574 1 55.66 312 SER B O 1
ATOM 6841 N N . TYR B 1 313 ? -10.117 -39.938 7.73 1 52.53 313 TYR B N 1
ATOM 6842 C CA . TYR B 1 313 ? -11.023 -39.5 8.797 1 52.53 313 TYR B CA 1
ATOM 6843 C C . TYR B 1 313 ? -11.617 -38.125 8.5 1 52.53 313 TYR B C 1
ATOM 6845 O O . TYR B 1 313 ? -12.656 -37.781 9.062 1 52.53 313 TYR B O 1
ATOM 6853 N N . TYR B 1 314 ? -10.953 -37.469 7.625 1 54.47 314 TYR B N 1
ATOM 6854 C CA . TYR B 1 314 ? -11.297 -36.062 7.441 1 54.47 314 TYR B CA 1
ATOM 6855 C C . TYR B 1 314 ? -12.57 -35.906 6.613 1 54.47 314 TYR B C 1
ATOM 6857 O O . TYR B 1 314 ? -12.734 -36.594 5.59 1 54.47 314 TYR B O 1
ATOM 6865 N N . SER B 1 315 ? -13.508 -35.406 7.27 1 59.53 315 SER B N 1
ATOM 6866 C CA . SER B 1 315 ? -14.461 -34.75 6.406 1 59.53 315 SER B CA 1
ATOM 6867 C C . SER B 1 315 ? -13.812 -33.562 5.66 1 59.53 315 SER B C 1
ATOM 6869 O O . SER B 1 315 ? -12.75 -33.094 6.066 1 59.53 315 SER B O 1
ATOM 6871 N N . VAL B 1 316 ? -14.086 -33.312 4.539 1 58.06 316 VAL B N 1
ATOM 6872 C CA . VAL B 1 316 ? -13.555 -32.25 3.715 1 58.06 316 VAL B CA 1
ATOM 6873 C C . VAL B 1 316 ? -13.383 -30.984 4.562 1 58.06 316 VAL B C 1
ATOM 6875 O O . VAL B 1 316 ? -12.406 -30.234 4.395 1 58.06 316 VAL B O 1
ATOM 6878 N N . ASN B 1 317 ? -14.211 -30.906 5.547 1 61.16 317 ASN B N 1
ATOM 6879 C CA . ASN B 1 317 ? -14.195 -29.703 6.371 1 61.16 317 ASN B CA 1
ATOM 6880 C C . ASN B 1 317 ? -13.023 -29.703 7.348 1 61.16 317 ASN B C 1
ATOM 6882 O O . ASN B 1 317 ? -12.344 -28.688 7.523 1 61.16 317 ASN B O 1
ATOM 6886 N N . SER B 1 318 ? -12.836 -30.859 7.945 1 66.69 318 SER B N 1
ATOM 6887 C CA . SER B 1 318 ? -11.719 -30.969 8.875 1 66.69 318 SER B CA 1
ATOM 6888 C C . SER B 1 318 ? -10.383 -30.844 8.156 1 66.69 318 SER B C 1
ATOM 6890 O O . SER B 1 318 ? -9.461 -30.188 8.648 1 66.69 318 SER B O 1
ATOM 6892 N N . LYS B 1 319 ? -10.438 -31.344 6.988 1 72 319 LYS B N 1
ATOM 6893 C CA . LYS B 1 319 ? -9.234 -31.25 6.168 1 72 319 LYS B CA 1
ATOM 6894 C C . LYS B 1 319 ? -8.945 -29.797 5.797 1 72 319 LYS B C 1
ATOM 6896 O O . LYS B 1 319 ? -7.789 -29.359 5.84 1 72 319 LYS B O 1
ATOM 6901 N N . THR B 1 320 ? -9.977 -29.141 5.516 1 76.25 320 THR B N 1
ATOM 6902 C CA . THR B 1 320 ? -9.836 -27.75 5.109 1 76.25 320 THR B CA 1
ATOM 6903 C C . THR B 1 320 ? -9.25 -26.906 6.242 1 76.25 320 THR B C 1
ATOM 6905 O O . THR B 1 320 ? -8.328 -26.125 6.027 1 76.25 320 THR B O 1
ATOM 6908 N N . LEU B 1 321 ? -9.742 -27.109 7.371 1 77.06 321 LEU B N 1
ATOM 6909 C CA . LEU B 1 321 ? -9.281 -26.328 8.516 1 77.06 321 LEU B CA 1
ATOM 6910 C C . LEU B 1 321 ? -7.805 -26.562 8.781 1 77.06 321 LEU B C 1
ATOM 6912 O O . LEU B 1 321 ? -7.039 -25.609 8.961 1 77.06 321 LEU B O 1
ATOM 6916 N N . HIS B 1 322 ? -7.477 -27.734 8.648 1 78.62 322 HIS B N 1
ATOM 6917 C CA . HIS B 1 322 ? -6.09 -28.094 8.93 1 78.62 322 HIS B CA 1
ATOM 6918 C C . HIS B 1 322 ? -5.156 -27.578 7.84 1 78.62 322 HIS B C 1
ATOM 6920 O O . HIS B 1 322 ? -4.062 -27.078 8.133 1 78.62 322 HIS B O 1
ATOM 6926 N N . THR B 1 323 ? -5.562 -27.75 6.684 1 84 323 THR B N 1
ATOM 6927 C CA . THR B 1 323 ? -4.762 -27.266 5.562 1 84 323 THR B CA 1
ATOM 6928 C C . THR B 1 323 ? -4.57 -25.75 5.641 1 84 323 THR B C 1
ATOM 6930 O O . THR B 1 323 ? -3.475 -25.25 5.379 1 84 323 THR B O 1
ATOM 6933 N N . VAL B 1 324 ? -5.598 -25.156 5.984 1 83.94 324 VAL B N 1
ATOM 6934 C CA . VAL B 1 324 ? -5.551 -23.703 6.098 1 83.94 324 VAL B CA 1
ATOM 6935 C C . VAL B 1 324 ? -4.617 -23.312 7.242 1 83.94 324 VAL B C 1
ATOM 6937 O O . VAL B 1 324 ? -3.793 -22.406 7.09 1 83.94 324 VAL B O 1
ATOM 6940 N N . GLU B 1 325 ? -4.77 -23.953 8.328 1 83.5 325 GLU B N 1
ATOM 6941 C CA . GLU B 1 325 ? -3.895 -23.688 9.461 1 83.5 325 GLU B CA 1
ATOM 6942 C C . GLU B 1 325 ? -2.432 -23.938 9.102 1 83.5 325 GLU B C 1
ATOM 6944 O O . GLU B 1 325 ? -1.563 -23.125 9.438 1 83.5 325 GLU B O 1
ATOM 6949 N N . ASP B 1 326 ? -2.219 -24.969 8.391 1 84.19 326 ASP B N 1
ATOM 6950 C CA . ASP B 1 326 ? -0.863 -25.312 7.969 1 84.19 326 ASP B CA 1
ATOM 6951 C C . ASP B 1 326 ? -0.284 -24.219 7.062 1 84.19 326 ASP B C 1
ATOM 6953 O O . ASP B 1 326 ? 0.88 -23.844 7.207 1 84.19 326 ASP B O 1
ATOM 6957 N N . ALA B 1 327 ? -1.09 -23.844 6.184 1 88.44 327 ALA B N 1
ATOM 6958 C CA . ALA B 1 327 ? -0.655 -22.797 5.262 1 88.44 327 ALA B CA 1
ATOM 6959 C C . ALA B 1 327 ? -0.329 -21.5 6.004 1 88.44 327 ALA B C 1
ATOM 6961 O O . ALA B 1 327 ? 0.697 -20.875 5.746 1 88.44 327 ALA B O 1
ATOM 6962 N N . MET B 1 328 ? -1.131 -21.172 6.949 1 86.44 328 MET B N 1
ATOM 6963 C CA . MET B 1 328 ? -0.965 -19.938 7.711 1 86.44 328 MET B CA 1
ATOM 6964 C C . MET B 1 328 ? 0.304 -19.984 8.555 1 86.44 328 MET B C 1
ATOM 6966 O O . MET B 1 328 ? 1.095 -19.047 8.555 1 86.44 328 MET B O 1
ATOM 6970 N N . TYR B 1 329 ? 0.49 -21.109 9.203 1 84.25 329 TYR B N 1
ATOM 6971 C CA . TYR B 1 329 ? 1.628 -21.219 10.109 1 84.25 329 TYR B CA 1
ATOM 6972 C C . TYR B 1 329 ? 2.932 -21.344 9.336 1 84.25 329 TYR B C 1
ATOM 6974 O O . TYR B 1 329 ? 3.986 -20.906 9.797 1 84.25 329 TYR B O 1
ATOM 6982 N N . SER B 1 330 ? 2.842 -21.938 8.195 1 82.06 330 SER B N 1
ATOM 6983 C CA . SER B 1 330 ? 4.012 -22 7.328 1 82.06 330 SER B CA 1
ATOM 6984 C C . SER B 1 330 ? 4.398 -20.625 6.805 1 82.06 330 SER B C 1
ATOM 6986 O O . SER B 1 330 ? 5.582 -20.297 6.715 1 82.06 330 SER B O 1
ATOM 6988 N N . PHE B 1 331 ? 3.449 -19.859 6.57 1 84.75 331 PHE B N 1
ATOM 6989 C CA . PHE B 1 331 ? 3.67 -18.547 5.973 1 84.75 331 PHE B CA 1
ATOM 6990 C C . PHE B 1 331 ? 4.062 -17.531 7.039 1 84.75 331 PHE B C 1
ATOM 6992 O O . PHE B 1 331 ? 4.852 -16.625 6.773 1 84.75 331 PHE B O 1
ATOM 6999 N N . LEU B 1 332 ? 3.375 -17.594 8.117 1 84.69 332 LEU B N 1
ATOM 7000 C CA . LEU B 1 332 ? 3.621 -16.656 9.203 1 84.69 332 LEU B CA 1
ATOM 7001 C C . LEU B 1 332 ? 4.254 -17.359 10.398 1 84.69 332 LEU B C 1
ATOM 7003 O O . LEU B 1 332 ? 3.561 -17.719 11.352 1 84.69 332 LEU B O 1
ATOM 7007 N N . PRO B 1 333 ? 5.59 -17.219 10.336 1 79.06 333 PRO B N 1
ATOM 7008 C CA . PRO B 1 333 ? 6.238 -17.859 11.484 1 79.06 333 PRO B CA 1
ATOM 7009 C C . PRO B 1 333 ? 5.922 -17.172 12.805 1 79.06 333 PRO B C 1
ATOM 7011 O O . PRO B 1 333 ? 5.812 -15.945 12.852 1 79.06 333 PRO B O 1
ATOM 7014 N N . GLY B 1 334 ? 5.629 -17.891 13.844 1 79.12 334 GLY B N 1
ATOM 7015 C CA . GLY B 1 334 ? 5.305 -17.344 15.148 1 79.12 334 GLY B CA 1
ATOM 7016 C C . GLY B 1 334 ? 3.826 -17.422 15.477 1 79.12 334 GLY B C 1
ATOM 7017 O O . GLY B 1 334 ? 3.43 -17.234 16.625 1 79.12 334 GLY B O 1
ATOM 7018 N N . PHE B 1 335 ? 3.068 -17.547 14.383 1 83 335 PHE B N 1
ATOM 7019 C CA . PHE B 1 335 ? 1.631 -17.672 14.594 1 83 335 PHE B CA 1
ATOM 7020 C C . PHE B 1 335 ? 1.243 -19.141 14.812 1 83 335 PHE B C 1
ATOM 7022 O O . PHE B 1 335 ? 1.789 -20.031 14.172 1 83 335 PHE B O 1
ATOM 7029 N N . SER B 1 336 ? 0.434 -19.328 15.805 1 84.75 336 SER B N 1
ATOM 7030 C CA . SER B 1 336 ? -0.039 -20.688 16.078 1 84.75 336 SER B CA 1
ATOM 7031 C C . SER B 1 336 ? -1.364 -20.672 16.828 1 84.75 336 SER B C 1
ATOM 7033 O O . SER B 1 336 ? -1.81 -19.625 17.281 1 84.75 336 SER B O 1
ATOM 7035 N N . ASN B 1 337 ? -2.014 -21.766 16.797 1 81.44 337 ASN B N 1
ATOM 7036 C CA . ASN B 1 337 ? -3.162 -22.047 17.641 1 81.44 337 ASN B CA 1
ATOM 7037 C C . ASN B 1 337 ? -4.328 -21.109 17.344 1 81.44 337 ASN B C 1
ATOM 7039 O O . ASN B 1 337 ? -4.844 -20.453 18.25 1 81.44 337 ASN B O 1
ATOM 7043 N N . LEU B 1 338 ? -4.707 -21.125 16.156 1 80.75 338 LEU B N 1
ATOM 7044 C CA . LEU B 1 338 ? -5.91 -20.375 15.805 1 80.75 338 LEU B CA 1
ATOM 7045 C C . LEU B 1 338 ? -7.156 -21.062 16.359 1 80.75 338 LEU B C 1
ATOM 7047 O O . LEU B 1 338 ? -7.398 -22.234 16.062 1 80.75 338 LEU B O 1
ATOM 7051 N N . LYS B 1 339 ? -7.902 -20.391 17.219 1 79.5 339 LYS B N 1
ATOM 7052 C CA . LYS B 1 339 ? -9.062 -21 17.875 1 79.5 339 LYS B CA 1
ATOM 7053 C C . LYS B 1 339 ? -10.242 -20.031 17.891 1 79.5 339 LYS B C 1
ATOM 7055 O O . LYS B 1 339 ? -10.055 -18.812 17.844 1 79.5 339 LYS B O 1
ATOM 7060 N N . LEU B 1 340 ? -11.398 -20.578 17.922 1 77 340 LEU B N 1
ATOM 7061 C CA . LEU B 1 340 ? -12.633 -19.812 18.016 1 77 340 LEU B CA 1
ATOM 7062 C C . LEU B 1 340 ? -13.102 -19.719 19.453 1 77 340 LEU B C 1
ATOM 7064 O O . LEU B 1 340 ? -13.188 -20.719 20.156 1 77 340 LEU B O 1
ATOM 7068 N N . GLN B 1 341 ? -13.203 -18.453 19.844 1 74.12 341 GLN B N 1
ATOM 7069 C CA . GLN B 1 341 ? -13.82 -18.203 21.141 1 74.12 341 GLN B CA 1
ATOM 7070 C C . GLN B 1 341 ? -15.312 -17.922 21 1 74.12 341 GLN B C 1
ATOM 7072 O O . GLN B 1 341 ? -15.719 -17.078 20.188 1 74.12 341 GLN B O 1
ATOM 7077 N N . ARG B 1 342 ? -16.203 -18.672 21.609 1 67.56 342 ARG B N 1
ATOM 7078 C CA . ARG B 1 342 ? -17.641 -18.609 21.391 1 67.56 342 ARG B CA 1
ATOM 7079 C C . ARG B 1 342 ? -18.266 -17.469 22.203 1 67.56 342 ARG B C 1
ATOM 7081 O O . ARG B 1 342 ? -19.219 -16.828 21.75 1 67.56 342 ARG B O 1
ATOM 7088 N N . ALA B 1 343 ? -17.828 -17.266 23.391 1 67.06 343 ALA B N 1
ATOM 7089 C CA . ALA B 1 343 ? -18.406 -16.234 24.234 1 67.06 343 ALA B CA 1
ATOM 7090 C C . ALA B 1 343 ? -17.328 -15.414 24.922 1 67.06 343 ALA B C 1
ATOM 7092 O O . ALA B 1 343 ? -16.641 -15.906 25.828 1 67.06 343 ALA B O 1
ATOM 7093 N N . PRO B 1 344 ? -17.156 -14.18 24.359 1 66.56 344 PRO B N 1
ATOM 7094 C CA . PRO B 1 344 ? -17.672 -13.523 23.156 1 66.56 344 PRO B CA 1
ATOM 7095 C C . PRO B 1 344 ? -17.094 -14.117 21.875 1 66.56 344 PRO B C 1
ATOM 7097 O O . PRO B 1 344 ? -16 -14.711 21.891 1 66.56 344 PRO B O 1
ATOM 7100 N N . LEU B 1 345 ? -17.844 -14.062 20.859 1 67 345 LEU B N 1
ATOM 7101 C CA . LEU B 1 345 ? -17.391 -14.609 19.594 1 67 345 LEU B CA 1
ATOM 7102 C C . LEU B 1 345 ? -16.141 -13.898 19.109 1 67 345 LEU B C 1
ATOM 7104 O O . LEU B 1 345 ? -16.125 -12.68 18.953 1 67 345 LEU B O 1
ATOM 7108 N N . ASP B 1 346 ? -15.062 -14.711 19.078 1 74.88 346 ASP B N 1
ATOM 7109 C CA . ASP B 1 346 ? -13.781 -14.141 18.656 1 74.88 346 ASP B CA 1
ATOM 7110 C C . ASP B 1 346 ? -12.852 -15.219 18.109 1 74.88 346 ASP B C 1
ATOM 7112 O O . ASP B 1 346 ? -13.062 -16.406 18.344 1 74.88 346 ASP B O 1
ATOM 7116 N N . LEU B 1 347 ? -12.086 -14.805 17.156 1 79.12 347 LEU B N 1
ATOM 7117 C CA . LEU B 1 347 ? -11.008 -15.664 16.688 1 79.12 347 LEU B CA 1
ATOM 7118 C C . LEU B 1 347 ? -9.688 -15.297 17.344 1 79.12 347 LEU B C 1
ATOM 7120 O O . LEU B 1 347 ? -9.242 -14.148 17.266 1 79.12 347 LEU B O 1
ATOM 7124 N N . ILE B 1 348 ? -9.164 -16.281 18 1 82.88 348 ILE B N 1
ATOM 7125 C CA . ILE B 1 348 ? -7.949 -16.031 18.766 1 82.88 348 ILE B CA 1
ATOM 7126 C C . ILE B 1 348 ? -6.773 -16.75 18.125 1 82.88 348 ILE B C 1
ATOM 7128 O O . ILE B 1 348 ? -6.918 -17.875 17.656 1 82.88 348 ILE B O 1
ATOM 7132 N N . VAL B 1 349 ? -5.668 -16.078 18.094 1 84.94 349 VAL B N 1
ATOM 7133 C CA . VAL B 1 349 ? -4.441 -16.656 17.547 1 84.94 349 VAL B CA 1
ATOM 7134 C C . VAL B 1 349 ? -3.275 -16.359 18.484 1 84.94 349 VAL B C 1
ATOM 7136 O O . VAL B 1 349 ? -3.264 -15.328 19.156 1 84.94 349 VAL B O 1
ATOM 7139 N N . ASP B 1 350 ? -2.428 -17.344 18.594 1 86.56 350 ASP B N 1
ATOM 7140 C CA . ASP B 1 350 ? -1.224 -17.109 19.375 1 86.56 350 ASP B CA 1
ATOM 7141 C C . ASP B 1 350 ? -0.109 -16.516 18.531 1 86.56 350 ASP B C 1
ATOM 7143 O O . ASP B 1 350 ? 0.222 -17.047 17.469 1 86.56 350 ASP B O 1
ATOM 7147 N N . LYS B 1 351 ? 0.325 -15.375 18.906 1 83.31 351 LYS B N 1
ATOM 7148 C CA . LYS B 1 351 ? 1.476 -14.719 18.297 1 83.31 351 LYS B CA 1
ATOM 7149 C C . LYS B 1 351 ? 2.641 -14.625 19.266 1 83.31 351 LYS B C 1
ATOM 7151 O O . LYS B 1 351 ? 2.566 -13.898 20.266 1 83.31 351 LYS B O 1
ATOM 7156 N N . ASN B 1 352 ? 3.734 -15.297 18.984 1 79.12 352 ASN B N 1
ATOM 7157 C CA . ASN B 1 352 ? 4.887 -15.328 19.875 1 79.12 352 ASN B CA 1
ATOM 7158 C C . ASN B 1 352 ? 4.473 -15.664 21.312 1 79.12 352 ASN B C 1
ATOM 7160 O O . ASN B 1 352 ? 4.836 -14.953 22.25 1 79.12 352 ASN B O 1
ATOM 7164 N N . ASN B 1 353 ? 3.584 -16.578 21.5 1 78.5 353 ASN B N 1
ATOM 7165 C CA . ASN B 1 353 ? 3.143 -17.156 22.766 1 78.5 353 ASN B CA 1
ATOM 7166 C C . ASN B 1 353 ? 2.174 -16.234 23.5 1 78.5 353 ASN B C 1
ATOM 7168 O O . ASN B 1 353 ? 1.985 -16.359 24.703 1 78.5 353 ASN B O 1
ATOM 7172 N N . VAL B 1 354 ? 1.701 -15.234 22.844 1 77.75 354 VAL B N 1
ATOM 7173 C CA . VAL B 1 354 ? 0.659 -14.375 23.391 1 77.75 354 VAL B CA 1
ATOM 7174 C C . VAL B 1 354 ? -0.634 -14.562 22.594 1 77.75 354 VAL B C 1
ATOM 7176 O O . VAL B 1 354 ? -0.635 -14.477 21.375 1 77.75 354 VAL B O 1
ATOM 7179 N N . SER B 1 355 ? -1.6 -14.828 23.312 1 83.06 355 SER B N 1
ATOM 7180 C CA . SER B 1 355 ? -2.895 -15.031 22.672 1 83.06 355 SER B CA 1
ATOM 7181 C C . SER B 1 355 ? -3.576 -13.695 22.375 1 83.06 355 SER B C 1
ATOM 7183 O O . SER B 1 355 ? -3.768 -12.883 23.281 1 83.06 355 SER B O 1
ATOM 7185 N N . LEU B 1 356 ? -3.867 -13.516 21.156 1 80.06 356 LEU B N 1
ATOM 7186 C CA . LEU B 1 356 ? -4.484 -12.266 20.719 1 80.06 356 LEU B CA 1
ATOM 7187 C C . LEU B 1 356 ? -5.711 -12.531 19.859 1 80.06 356 LEU B C 1
ATOM 7189 O O . LEU B 1 356 ? -5.781 -13.562 19.172 1 80.06 356 LEU B O 1
ATOM 7193 N N . SER B 1 357 ? -6.637 -11.625 19.984 1 77.75 357 SER B N 1
ATOM 7194 C CA . SER B 1 357 ? -7.719 -11.633 19 1 77.75 357 SER B CA 1
ATOM 7195 C C . SER B 1 357 ? -7.199 -11.281 17.609 1 77.75 357 SER B C 1
ATOM 7197 O O . SER B 1 357 ? -6.328 -10.422 17.469 1 77.75 357 SER B O 1
ATOM 7199 N N . VAL B 1 358 ? -7.723 -11.914 16.609 1 78.5 358 VAL B N 1
ATOM 7200 C CA . VAL B 1 358 ? -7.336 -11.641 15.234 1 78.5 358 VAL B CA 1
ATOM 7201 C C . VAL B 1 358 ? -7.629 -10.18 14.898 1 78.5 358 VAL B C 1
ATOM 7203 O O . VAL B 1 358 ? -6.949 -9.578 14.062 1 78.5 358 VAL B O 1
ATOM 7206 N N . LEU B 1 359 ? -8.555 -9.57 15.625 1 72.44 359 LEU B N 1
ATOM 7207 C CA . LEU B 1 359 ? -8.922 -8.18 15.406 1 72.44 359 LEU B CA 1
ATOM 7208 C C . LEU B 1 359 ? -7.828 -7.242 15.914 1 72.44 359 LEU B C 1
ATOM 7210 O O . LEU B 1 359 ? -7.781 -6.07 15.531 1 72.44 359 LEU B O 1
ATOM 7214 N N . GLN B 1 360 ? -7 -7.809 16.734 1 73 360 GLN B N 1
ATOM 7215 C CA . GLN B 1 360 ? -5.934 -7.012 17.328 1 73 360 GLN B CA 1
ATOM 7216 C C . GLN B 1 360 ? -4.676 -7.043 16.453 1 73 360 GLN B C 1
ATOM 7218 O O . GLN B 1 360 ? -3.705 -6.336 16.734 1 73 360 GLN B O 1
ATOM 7223 N N . LEU B 1 361 ? -4.781 -7.812 15.398 1 78.25 361 LEU B N 1
ATOM 7224 C CA . LEU B 1 361 ? -3.633 -7.898 14.5 1 78.25 361 LEU B CA 1
ATOM 7225 C C . LEU B 1 361 ? -3.508 -6.633 13.656 1 78.25 361 LEU B C 1
ATOM 7227 O O . LEU B 1 361 ? -4.477 -5.887 13.5 1 78.25 361 LEU B O 1
ATOM 7231 N N . SER B 1 362 ? -2.33 -6.383 13.219 1 77.75 362 SER B N 1
ATOM 7232 C CA . SER B 1 362 ? -2.125 -5.258 12.312 1 77.75 362 SER B CA 1
ATOM 7233 C C . SER B 1 362 ? -2.855 -5.477 10.992 1 77.75 362 SER B C 1
ATOM 7235 O O . SER B 1 362 ? -3.232 -6.602 10.664 1 77.75 362 SER B O 1
ATOM 7237 N N . GLN B 1 363 ? -3.066 -4.438 10.273 1 78.44 363 GLN B N 1
ATOM 7238 C CA . GLN B 1 363 ? -3.738 -4.523 8.977 1 78.44 363 GLN B CA 1
ATOM 7239 C C . GLN B 1 363 ? -2.977 -5.434 8.023 1 78.44 363 GLN B C 1
ATOM 7241 O O . GLN B 1 363 ? -3.58 -6.215 7.281 1 78.44 363 GLN B O 1
ATOM 7246 N N . GLY B 1 364 ? -1.636 -5.281 7.969 1 81.5 364 GLY B N 1
ATOM 7247 C CA . GLY B 1 364 ? -0.833 -6.152 7.121 1 81.5 364 GLY B CA 1
ATOM 7248 C C . GLY B 1 364 ? -0.97 -7.621 7.477 1 81.5 364 GLY B C 1
ATOM 7249 O O . GLY B 1 364 ? -1.104 -8.469 6.59 1 81.5 364 GLY B O 1
ATOM 7250 N N . GLU B 1 365 ? -0.97 -7.887 8.727 1 82.25 365 GLU B N 1
ATOM 7251 C CA . GLU B 1 365 ? -1.107 -9.266 9.195 1 82.25 365 GLU B CA 1
ATOM 7252 C C . GLU B 1 365 ? -2.484 -9.828 8.859 1 82.25 365 GLU B C 1
ATOM 7254 O O . GLU B 1 365 ? -2.6 -10.977 8.422 1 82.25 365 GLU B O 1
ATOM 7259 N N . LYS B 1 366 ? -3.461 -9.047 9.039 1 81.69 366 LYS B N 1
ATOM 7260 C CA . LYS B 1 366 ? -4.82 -9.461 8.711 1 81.69 366 LYS B CA 1
ATOM 7261 C C . LYS B 1 366 ? -4.957 -9.766 7.223 1 81.69 366 LYS B C 1
ATOM 7263 O O . LYS B 1 366 ? -5.551 -10.773 6.84 1 81.69 366 LYS B O 1
ATOM 7268 N N . THR B 1 367 ? -4.41 -8.906 6.445 1 83.38 367 THR B N 1
ATOM 7269 C CA . THR B 1 367 ? -4.512 -9.031 4.996 1 83.38 367 THR B CA 1
ATOM 7270 C C . THR B 1 367 ? -3.814 -10.297 4.512 1 83.38 367 THR B C 1
ATOM 7272 O O . THR B 1 367 ? -4.348 -11.016 3.668 1 83.38 367 THR B O 1
ATOM 7275 N N . ILE B 1 368 ? -2.648 -10.57 5.027 1 87.25 368 ILE B N 1
ATOM 7276 C CA . ILE B 1 368 ? -1.883 -11.742 4.621 1 87.25 368 ILE B CA 1
ATOM 7277 C C . ILE B 1 368 ? -2.594 -13.008 5.098 1 87.25 368 ILE B C 1
ATOM 7279 O O . ILE B 1 368 ? -2.666 -14 4.367 1 87.25 368 ILE B O 1
ATOM 7283 N N . LEU B 1 369 ? -3.088 -12.977 6.34 1 85 369 LEU B N 1
ATOM 7284 C CA . LEU B 1 369 ? -3.822 -14.117 6.879 1 85 369 LEU B CA 1
ATOM 7285 C C . LEU B 1 369 ? -5.031 -14.453 6.012 1 85 369 LEU B C 1
ATOM 7287 O O . LEU B 1 369 ? -5.262 -15.617 5.68 1 85 369 LEU B O 1
ATOM 7291 N N . ALA B 1 370 ? -5.77 -13.43 5.672 1 84.75 370 ALA B N 1
ATOM 7292 C CA . ALA B 1 370 ? -6.961 -13.617 4.844 1 84.75 370 ALA B CA 1
ATOM 7293 C C . ALA B 1 370 ? -6.59 -14.148 3.465 1 84.75 370 ALA B C 1
ATOM 7295 O O . ALA B 1 370 ? -7.273 -15.023 2.926 1 84.75 370 ALA B O 1
ATOM 7296 N N . LEU B 1 371 ? -5.543 -13.633 2.881 1 89.81 371 LEU B N 1
ATOM 7297 C CA . LEU B 1 371 ? -5.082 -14.031 1.556 1 89.81 371 LEU B CA 1
ATOM 7298 C C . LEU B 1 371 ? -4.68 -15.508 1.547 1 89.81 371 LEU B C 1
ATOM 7300 O O . LEU B 1 371 ? -5.16 -16.281 0.715 1 89.81 371 LEU B O 1
ATOM 7304 N N . ILE B 1 372 ? -3.842 -15.883 2.494 1 91.31 372 ILE B N 1
ATOM 7305 C CA . ILE B 1 372 ? -3.305 -17.234 2.559 1 91.31 372 ILE B CA 1
ATOM 7306 C C . ILE B 1 372 ? -4.426 -18.219 2.889 1 91.31 372 ILE B C 1
ATOM 7308 O O . ILE B 1 372 ? -4.504 -19.312 2.299 1 91.31 372 ILE B O 1
ATOM 7312 N N . ALA B 1 373 ? -5.234 -17.828 3.775 1 87.5 373 ALA B N 1
ATOM 7313 C CA . ALA B 1 373 ? -6.34 -18.703 4.176 1 87.5 373 ALA B CA 1
ATOM 7314 C C . ALA B 1 373 ? -7.293 -18.953 3.008 1 87.5 373 ALA B C 1
ATOM 7316 O O . ALA B 1 373 ? -7.785 -20.062 2.828 1 87.5 373 ALA B O 1
ATOM 7317 N N . ASP B 1 374 ? -7.562 -17.984 2.277 1 89.44 374 ASP B N 1
ATOM 7318 C CA . ASP B 1 374 ? -8.492 -18.125 1.159 1 89.44 374 ASP B CA 1
ATOM 7319 C C . ASP B 1 374 ? -7.906 -19.031 0.077 1 89.44 374 ASP B C 1
ATOM 7321 O O . ASP B 1 374 ? -8.609 -19.875 -0.472 1 89.44 374 ASP B O 1
ATOM 7325 N N . ILE B 1 375 ? -6.676 -18.797 -0.257 1 93.56 375 ILE B N 1
ATOM 7326 C CA . ILE B 1 375 ? -6.02 -19.641 -1.253 1 93.56 375 ILE B CA 1
ATOM 7327 C C . ILE B 1 375 ? -6.027 -21.094 -0.788 1 93.56 375 ILE B C 1
ATOM 7329 O O . ILE B 1 375 ? -6.406 -21.984 -1.544 1 93.56 375 ILE B O 1
ATOM 7333 N N . ALA B 1 376 ? -5.664 -21.297 0.458 1 91.12 376 ALA B N 1
ATOM 7334 C CA . ALA B 1 376 ? -5.605 -22.641 1.018 1 91.12 376 ALA B CA 1
ATOM 7335 C C . ALA B 1 376 ? -6.988 -23.281 1.033 1 91.12 376 ALA B C 1
ATOM 7337 O O . ALA B 1 376 ? -7.133 -24.469 0.694 1 91.12 376 ALA B O 1
ATOM 7338 N N . ARG B 1 377 ? -7.949 -22.562 1.417 1 87.44 377 ARG B N 1
ATOM 7339 C CA . ARG B 1 377 ? -9.32 -23.062 1.467 1 87.44 377 ARG B CA 1
ATOM 7340 C C . ARG B 1 377 ? -9.789 -23.5 0.086 1 87.44 377 ARG B C 1
ATOM 7342 O O . ARG B 1 377 ? -10.344 -24.594 -0.066 1 87.44 377 ARG B O 1
ATOM 7349 N N . ARG B 1 378 ? -9.57 -22.703 -0.831 1 90.88 378 ARG B N 1
ATOM 7350 C CA . ARG B 1 378 ? -10.023 -23.016 -2.184 1 90.88 378 ARG B CA 1
ATOM 7351 C C . ARG B 1 378 ? -9.273 -24.203 -2.762 1 90.88 378 ARG B C 1
ATOM 7353 O O . ARG B 1 378 ? -9.859 -25.047 -3.441 1 90.88 378 ARG B O 1
ATOM 7360 N N . LEU B 1 379 ? -8.016 -24.234 -2.477 1 93.5 379 LEU B N 1
ATOM 7361 C CA . LEU B 1 379 ? -7.23 -25.391 -2.938 1 93.5 379 LEU B CA 1
ATOM 7362 C C . LEU B 1 379 ? -7.746 -26.672 -2.32 1 93.5 379 LEU B C 1
ATOM 7364 O O . LEU B 1 379 ? -7.793 -27.719 -2.99 1 93.5 379 LEU B O 1
ATOM 7368 N N . THR B 1 380 ? -8.125 -26.656 -1.101 1 89.19 380 THR B N 1
ATOM 7369 C CA . THR B 1 380 ? -8.633 -27.844 -0.42 1 89.19 380 THR B CA 1
ATOM 7370 C C . THR B 1 380 ? -9.953 -28.297 -1.04 1 89.19 380 THR B C 1
ATOM 7372 O O . THR B 1 380 ? -10.164 -29.484 -1.25 1 89.19 380 THR B O 1
ATOM 7375 N N . LEU B 1 381 ? -10.758 -27.359 -1.335 1 86.56 381 LEU B N 1
ATOM 7376 C CA . LEU B 1 381 ? -12.039 -27.672 -1.956 1 86.56 381 LEU B CA 1
ATOM 7377 C C . LEU B 1 381 ? -11.844 -28.281 -3.338 1 86.56 381 LEU B C 1
ATOM 7379 O O . LEU B 1 381 ? -12.57 -29.203 -3.727 1 86.56 381 LEU B O 1
ATOM 7383 N N . LEU B 1 382 ? -10.836 -27.828 -3.992 1 92.25 382 LEU B N 1
ATOM 7384 C CA . LEU B 1 382 ? -10.625 -28.219 -5.383 1 92.25 382 LEU B CA 1
ATOM 7385 C C . LEU B 1 382 ? -9.82 -29.516 -5.469 1 92.25 382 LEU B C 1
ATOM 7387 O O . LEU B 1 382 ? -9.742 -30.141 -6.535 1 92.25 382 LEU B O 1
ATOM 7391 N N . ASN B 1 383 ? -9.219 -29.891 -4.371 1 90.31 383 ASN B N 1
ATOM 7392 C CA . ASN B 1 383 ? -8.383 -31.078 -4.332 1 90.31 383 ASN B CA 1
ATOM 7393 C C . ASN B 1 383 ? -8.773 -32 -3.174 1 90.31 383 ASN B C 1
ATOM 7395 O O . ASN B 1 383 ? -7.941 -32.281 -2.311 1 90.31 383 ASN B O 1
ATOM 7399 N N . PRO B 1 384 ? -9.914 -32.531 -3.193 1 82.12 384 PRO B N 1
ATOM 7400 C CA . PRO B 1 384 ? -10.445 -33.281 -2.049 1 82.12 384 PRO B CA 1
ATOM 7401 C C . PRO B 1 384 ? -9.672 -34.562 -1.779 1 82.12 384 PRO B C 1
ATOM 7403 O O . PRO B 1 384 ? -9.562 -34.969 -0.626 1 82.12 384 PRO B O 1
ATOM 7406 N N . ASN B 1 385 ? -9.109 -35.188 -2.738 1 80.81 385 ASN B N 1
ATOM 7407 C CA . ASN B 1 385 ? -8.461 -36.469 -2.557 1 80.81 385 ASN B CA 1
ATOM 7408 C C . ASN B 1 385 ? -6.945 -36.344 -2.426 1 80.81 385 ASN B C 1
ATOM 7410 O O . ASN B 1 385 ? -6.238 -37.312 -2.225 1 80.81 385 ASN B O 1
ATOM 7414 N N . SER B 1 386 ? -6.543 -35.156 -2.566 1 86 386 SER B N 1
ATOM 7415 C CA . SER B 1 386 ? -5.102 -34.938 -2.492 1 86 386 SER B CA 1
ATOM 7416 C C . SER B 1 386 ? -4.605 -35.031 -1.052 1 86 386 SER B C 1
ATOM 7418 O O . SER B 1 386 ? -5.273 -34.562 -0.131 1 86 386 SER B O 1
ATOM 7420 N N . VAL B 1 387 ? -3.465 -35.656 -0.827 1 79.88 387 VAL B N 1
ATOM 7421 C CA . VAL B 1 387 ? -2.844 -35.75 0.491 1 79.88 387 VAL B CA 1
ATOM 7422 C C . VAL B 1 387 ? -2.414 -34.344 0.955 1 79.88 387 VAL B C 1
ATOM 7424 O O . VAL B 1 387 ? -2.539 -34 2.135 1 79.88 387 VAL B O 1
ATOM 7427 N N . ASN B 1 388 ? -1.939 -33.562 0.016 1 87.56 388 ASN B N 1
ATOM 7428 C CA . ASN B 1 388 ? -1.557 -32.188 0.283 1 87.56 388 ASN B CA 1
ATOM 7429 C C . ASN B 1 388 ? -2.227 -31.203 -0.69 1 87.56 388 ASN B C 1
ATOM 7431 O O . ASN B 1 388 ? -1.619 -30.797 -1.682 1 87.56 388 ASN B O 1
ATOM 7435 N N . PRO B 1 389 ? -3.377 -30.781 -0.354 1 91 389 PRO B N 1
ATOM 7436 C CA . PRO B 1 389 ? -4.125 -29.891 -1.247 1 91 389 PRO B CA 1
ATOM 7437 C C . PRO B 1 389 ? -3.34 -28.641 -1.632 1 91 389 PRO B C 1
ATOM 7439 O O . PRO B 1 389 ? -3.613 -28.031 -2.666 1 91 389 PRO B O 1
ATOM 7442 N N . LEU B 1 390 ? -2.346 -28.234 -0.819 1 93.19 390 LEU B N 1
ATOM 7443 C CA . LEU B 1 390 ? -1.573 -27.031 -1.086 1 93.19 390 LEU B CA 1
ATOM 7444 C C . LEU B 1 390 ? -0.694 -27.203 -2.32 1 93.19 390 LEU B C 1
ATOM 7446 O O . LEU B 1 390 ? -0.184 -26.219 -2.871 1 93.19 390 LEU B O 1
ATOM 7450 N N . ASP B 1 391 ? -0.553 -28.469 -2.742 1 93.12 391 ASP B N 1
ATOM 7451 C CA . ASP B 1 391 ? 0.254 -28.781 -3.92 1 93.12 391 ASP B CA 1
ATOM 7452 C C . ASP B 1 391 ? -0.586 -28.703 -5.195 1 93.12 391 ASP B C 1
ATOM 7454 O O . ASP B 1 391 ? -0.1 -29.016 -6.281 1 93.12 391 ASP B O 1
ATOM 7458 N N . GLY B 1 392 ? -1.83 -28.312 -5.047 1 94.5 392 GLY B N 1
ATOM 7459 C CA . GLY B 1 392 ? -2.684 -28.156 -6.211 1 94.5 392 GLY B CA 1
ATOM 7460 C C . GLY B 1 392 ? -2.18 -27.094 -7.18 1 94.5 392 GLY B C 1
ATOM 7461 O O . GLY B 1 392 ? -1.324 -26.281 -6.824 1 94.5 392 GLY B O 1
ATOM 7462 N N . THR B 1 393 ? -2.705 -27.078 -8.406 1 96.25 393 THR B N 1
ATOM 7463 C CA . THR B 1 393 ? -2.281 -26.141 -9.438 1 96.25 393 THR B CA 1
ATOM 7464 C C . THR B 1 393 ? -3.283 -25 -9.578 1 96.25 393 THR B C 1
ATOM 7466 O O . THR B 1 393 ? -4.387 -25.078 -9.031 1 96.25 393 THR B O 1
ATOM 7469 N N . GLY B 1 394 ? -2.807 -23.953 -10.188 1 97.44 394 GLY B N 1
ATOM 7470 C CA . GLY B 1 394 ? -3.723 -22.844 -10.414 1 97.44 394 GLY B CA 1
ATOM 7471 C C . GLY B 1 394 ? -3.02 -21.547 -10.766 1 97.44 394 GLY B C 1
ATOM 7472 O O . GLY B 1 394 ? -1.805 -21.531 -10.977 1 97.44 394 GLY B O 1
ATOM 7473 N N . ILE B 1 395 ? -3.807 -20.547 -11 1 98.25 395 ILE B N 1
ATOM 7474 C CA . ILE B 1 395 ? -3.365 -19.203 -11.336 1 98.25 395 ILE B CA 1
ATOM 7475 C C . ILE B 1 395 ? -3.926 -18.203 -10.328 1 98.25 395 ILE B C 1
ATOM 7477 O O . ILE B 1 395 ? -5.137 -18.156 -10.102 1 98.25 395 ILE B O 1
ATOM 7481 N N . VAL B 1 396 ? -3.043 -17.484 -9.68 1 97.88 396 VAL B N 1
ATOM 7482 C CA . VAL B 1 396 ? -3.461 -16.469 -8.711 1 97.88 396 VAL B CA 1
ATOM 7483 C C . VAL B 1 396 ? -2.898 -15.109 -9.102 1 97.88 396 VAL B C 1
ATOM 7485 O O . VAL B 1 396 ? -1.688 -14.961 -9.297 1 97.88 396 VAL B O 1
ATOM 7488 N N . LEU B 1 397 ? -3.801 -14.172 -9.32 1 97.88 397 LEU B N 1
ATOM 7489 C CA . LEU B 1 397 ? -3.439 -12.781 -9.586 1 97.88 397 LEU B CA 1
ATOM 7490 C C . LEU B 1 397 ? -3.51 -11.945 -8.312 1 97.88 397 LEU B C 1
ATOM 7492 O O . LEU B 1 397 ? -4.484 -12.023 -7.566 1 97.88 397 LEU B O 1
ATOM 7496 N N . ILE B 1 398 ? -2.475 -11.188 -8.023 1 96.19 398 ILE B N 1
ATOM 7497 C CA . ILE B 1 398 ? -2.479 -10.328 -6.844 1 96.19 398 ILE B CA 1
ATOM 7498 C C . ILE B 1 398 ? -2.039 -8.922 -7.23 1 96.19 398 ILE B C 1
ATOM 7500 O O . ILE B 1 398 ? -0.917 -8.719 -7.699 1 96.19 398 ILE B O 1
ATOM 7504 N N . ASP B 1 399 ? -2.908 -7.988 -7.031 1 93.06 399 ASP B N 1
ATOM 7505 C CA . ASP B 1 399 ? -2.559 -6.59 -7.266 1 93.06 399 ASP B CA 1
ATOM 7506 C C . ASP B 1 399 ? -1.908 -5.973 -6.031 1 93.06 399 ASP B C 1
ATOM 7508 O O . ASP B 1 399 ? -2.389 -6.156 -4.91 1 93.06 399 ASP B O 1
ATOM 7512 N N . GLU B 1 400 ? -0.813 -5.316 -6.25 1 91.75 400 GLU B N 1
ATOM 7513 C CA . GLU B 1 400 ? -0.065 -4.641 -5.191 1 91.75 400 GLU B CA 1
ATOM 7514 C C . GLU B 1 400 ? 0.161 -5.566 -4 1 91.75 400 GLU B C 1
ATOM 7516 O O . GLU B 1 400 ? -0.311 -5.293 -2.896 1 91.75 400 GLU B O 1
ATOM 7521 N N . ILE B 1 401 ? 0.982 -6.531 -4.16 1 94.5 401 ILE B N 1
ATOM 7522 C CA . ILE B 1 401 ? 1.228 -7.59 -3.189 1 94.5 401 ILE B CA 1
ATOM 7523 C C . ILE B 1 401 ? 1.89 -7.008 -1.944 1 94.5 401 ILE B C 1
ATOM 7525 O O . ILE B 1 401 ? 1.825 -7.598 -0.864 1 94.5 401 ILE B O 1
ATOM 7529 N N . ASP B 1 402 ? 2.496 -5.844 -2.031 1 92.81 402 ASP B N 1
ATOM 7530 C CA . ASP B 1 402 ? 3.252 -5.211 -0.956 1 92.81 402 ASP B CA 1
ATOM 7531 C C . ASP B 1 402 ? 2.344 -4.352 -0.077 1 92.81 402 ASP B C 1
ATOM 7533 O O . ASP B 1 402 ? 2.791 -3.789 0.923 1 92.81 402 ASP B O 1
ATOM 7537 N N . LEU B 1 403 ? 1.098 -4.348 -0.307 1 87.5 403 LEU B N 1
ATOM 7538 C CA . LEU B 1 403 ? 0.177 -3.465 0.402 1 87.5 403 LEU B CA 1
ATOM 7539 C C . LEU B 1 403 ? 0.215 -3.732 1.903 1 87.5 403 LEU B C 1
ATOM 7541 O O . LEU B 1 403 ? 0.162 -4.887 2.334 1 87.5 403 LEU B O 1
ATOM 7545 N N . HIS B 1 404 ? 0.465 -2.744 2.719 1 85.75 404 HIS B N 1
ATOM 7546 C CA . HIS B 1 404 ? 0.394 -2.711 4.176 1 85.75 404 HIS B CA 1
ATOM 7547 C C . HIS B 1 404 ? 1.521 -3.527 4.801 1 85.75 404 HIS B C 1
ATOM 7549 O O . HIS B 1 404 ? 1.476 -3.848 5.992 1 85.75 404 HIS B O 1
ATOM 7555 N N . LEU B 1 405 ? 2.49 -3.893 3.984 1 90.62 405 LEU B N 1
ATOM 7556 C CA . LEU B 1 405 ? 3.518 -4.781 4.52 1 90.62 405 LEU B CA 1
ATOM 7557 C C . LEU B 1 405 ? 4.77 -3.996 4.898 1 90.62 405 LEU B C 1
ATOM 7559 O O . LEU B 1 405 ? 5.191 -3.098 4.168 1 90.62 405 LEU B O 1
ATOM 7563 N N . HIS B 1 406 ? 5.273 -4.305 6.035 1 91.56 406 HIS B N 1
ATOM 7564 C CA . HIS B 1 406 ? 6.613 -3.857 6.391 1 91.56 406 HIS B CA 1
ATOM 7565 C C . HIS B 1 406 ? 7.652 -4.379 5.398 1 91.56 406 HIS B C 1
ATOM 7567 O O . HIS B 1 406 ? 7.484 -5.465 4.836 1 91.56 406 HIS B O 1
ATOM 7573 N N . PRO B 1 407 ? 8.75 -3.689 5.172 1 94 407 PRO B N 1
ATOM 7574 C CA . PRO B 1 407 ? 9.75 -4.086 4.176 1 94 407 PRO B CA 1
ATOM 7575 C C . PRO B 1 407 ? 10.312 -5.48 4.426 1 94 407 PRO B C 1
ATOM 7577 O O . PRO B 1 407 ? 10.633 -6.203 3.48 1 94 407 PRO B O 1
ATOM 7580 N N . SER B 1 408 ? 10.477 -5.859 5.676 1 92.12 408 SER B N 1
ATOM 7581 C CA . SER B 1 408 ? 10.977 -7.199 5.977 1 92.12 408 SER B CA 1
ATOM 7582 C C . SER B 1 408 ? 10.031 -8.273 5.453 1 92.12 408 SER B C 1
ATOM 7584 O O . SER B 1 408 ? 10.477 -9.312 4.961 1 92.12 408 SER B O 1
ATOM 7586 N N . TRP B 1 409 ? 8.781 -8.008 5.535 1 90.94 409 TRP B N 1
ATOM 7587 C CA . TRP B 1 409 ? 7.777 -8.93 5.027 1 90.94 409 TRP B CA 1
ATOM 7588 C C . TRP B 1 409 ? 7.734 -8.906 3.502 1 90.94 409 TRP B C 1
ATOM 7590 O O . TRP B 1 409 ? 7.508 -9.938 2.865 1 90.94 409 TRP B O 1
ATOM 7600 N N . GLN B 1 410 ? 7.961 -7.734 2.975 1 95 410 GLN B N 1
ATOM 7601 C CA . GLN B 1 410 ? 7.988 -7.598 1.522 1 95 410 GLN B CA 1
ATOM 7602 C C . GLN B 1 410 ? 9.086 -8.461 0.91 1 95 410 GLN B C 1
ATOM 7604 O O . GLN B 1 410 ? 8.898 -9.062 -0.147 1 95 410 GLN B O 1
ATOM 7609 N N . GLN B 1 411 ? 10.211 -8.609 1.629 1 95.19 411 GLN B N 1
ATOM 7610 C CA . GLN B 1 411 ? 11.352 -9.375 1.142 1 95.19 411 GLN B CA 1
ATOM 7611 C C . GLN B 1 411 ? 11.062 -10.867 1.151 1 95.19 411 GLN B C 1
ATOM 7613 O O . GLN B 1 411 ? 11.758 -11.648 0.497 1 95.19 411 GLN B O 1
ATOM 7618 N N . ASN B 1 412 ? 10.031 -11.25 1.85 1 93.56 412 ASN B N 1
ATOM 7619 C CA . ASN B 1 412 ? 9.828 -12.68 2.045 1 93.56 412 ASN B CA 1
ATOM 7620 C C . ASN B 1 412 ? 8.508 -13.148 1.436 1 93.56 412 ASN B C 1
ATOM 7622 O O . ASN B 1 412 ? 8.242 -14.344 1.355 1 93.56 412 ASN B O 1
ATOM 7626 N N . ILE B 1 413 ? 7.746 -12.273 0.923 1 95.06 413 ILE B N 1
ATOM 7627 C CA . ILE B 1 413 ? 6.371 -12.609 0.564 1 95.06 413 ILE B CA 1
ATOM 7628 C C . ILE B 1 413 ? 6.363 -13.555 -0.633 1 95.06 413 ILE B C 1
ATOM 7630 O O . ILE B 1 413 ? 5.676 -14.578 -0.618 1 95.06 413 ILE B O 1
ATOM 7634 N N . ILE B 1 414 ? 7.137 -13.336 -1.699 1 96.69 414 ILE B N 1
ATOM 7635 C CA . ILE B 1 414 ? 7.121 -14.156 -2.902 1 96.69 414 ILE B CA 1
ATOM 7636 C C . ILE B 1 414 ? 7.75 -15.516 -2.605 1 96.69 414 ILE B C 1
ATOM 7638 O O . ILE B 1 414 ? 7.152 -16.562 -2.887 1 96.69 414 ILE B O 1
ATOM 7642 N N . PRO B 1 415 ? 8.922 -15.523 -1.944 1 95 415 PRO B N 1
ATOM 7643 C CA . PRO B 1 415 ? 9.508 -16.828 -1.609 1 95 415 PRO B CA 1
ATOM 7644 C C . PRO B 1 415 ? 8.586 -17.688 -0.742 1 95 415 PRO B C 1
ATOM 7646 O O . PRO B 1 415 ? 8.484 -18.891 -0.954 1 95 415 PRO B O 1
ATOM 7649 N N . ARG B 1 416 ? 7.93 -17.109 0.172 1 94.06 416 ARG B N 1
ATOM 7650 C CA . ARG B 1 416 ? 7.043 -17.859 1.059 1 94.06 416 ARG B CA 1
ATOM 7651 C C . ARG B 1 416 ? 5.809 -18.344 0.311 1 94.06 416 ARG B C 1
ATOM 7653 O O . ARG B 1 416 ? 5.324 -19.453 0.562 1 94.06 416 ARG B O 1
ATOM 7660 N N . LEU B 1 417 ? 5.262 -17.531 -0.6 1 96.12 417 LEU B N 1
ATOM 7661 C CA . LEU B 1 417 ? 4.137 -17.953 -1.421 1 96.12 417 LEU B CA 1
ATOM 7662 C C . LEU B 1 417 ? 4.508 -19.172 -2.262 1 96.12 417 LEU B C 1
ATOM 7664 O O . LEU B 1 417 ? 3.768 -20.156 -2.299 1 96.12 417 LEU B O 1
ATOM 7668 N N . GLU B 1 418 ? 5.695 -19.141 -2.855 1 95.31 418 GLU B N 1
ATOM 7669 C CA . GLU B 1 418 ? 6.145 -20.219 -3.721 1 95.31 418 GLU B CA 1
ATOM 7670 C C . GLU B 1 418 ? 6.41 -21.484 -2.92 1 95.31 418 GLU B C 1
ATOM 7672 O O . GLU B 1 418 ? 6.188 -22.594 -3.412 1 95.31 418 GLU B O 1
ATOM 7677 N N . LYS B 1 419 ? 6.871 -21.266 -1.73 1 93 419 LYS B N 1
ATOM 7678 C CA . LYS B 1 419 ? 7.16 -22.422 -0.872 1 93 419 LYS B CA 1
ATOM 7679 C C . LYS B 1 419 ? 5.875 -23.078 -0.38 1 93 419 LYS B C 1
ATOM 7681 O O . LYS B 1 419 ? 5.785 -24.297 -0.304 1 93 419 LYS B O 1
ATOM 7686 N N . THR B 1 420 ? 4.918 -22.281 -0.04 1 93.56 420 THR B N 1
ATOM 7687 C CA . THR B 1 420 ? 3.658 -22.766 0.513 1 93.56 420 THR B CA 1
ATOM 7688 C C . THR B 1 420 ? 2.781 -23.359 -0.585 1 93.56 420 THR B C 1
ATOM 7690 O O . THR B 1 420 ? 2.148 -24.406 -0.387 1 93.56 420 THR B O 1
ATOM 7693 N N . PHE B 1 421 ? 2.682 -22.672 -1.724 1 95.88 421 PHE B N 1
ATOM 7694 C CA . PHE B 1 421 ? 1.882 -23.078 -2.871 1 95.88 421 PHE B CA 1
ATOM 7695 C C . PHE B 1 421 ? 2.77 -23.359 -4.078 1 95.88 421 PHE B C 1
ATOM 7697 O O . PHE B 1 421 ? 2.857 -22.547 -4.992 1 95.88 421 PHE B O 1
ATOM 7704 N N . LYS B 1 422 ? 3.262 -24.5 -4.199 1 93.75 422 LYS B N 1
ATOM 7705 C CA . LYS B 1 422 ? 4.383 -24.875 -5.059 1 93.75 422 LYS B CA 1
ATOM 7706 C C . LYS B 1 422 ? 3.975 -24.875 -6.531 1 93.75 422 LYS B C 1
ATOM 7708 O O . LYS B 1 422 ? 4.801 -24.609 -7.41 1 93.75 422 LYS B O 1
ATOM 7713 N N . ASN B 1 423 ? 2.75 -25.172 -6.785 1 95.88 423 ASN B N 1
ATOM 7714 C CA . ASN B 1 423 ? 2.348 -25.344 -8.172 1 95.88 423 ASN B CA 1
ATOM 7715 C C . ASN B 1 423 ? 1.397 -24.25 -8.633 1 95.88 423 ASN B C 1
ATOM 7717 O O . ASN B 1 423 ? 0.683 -24.406 -9.625 1 95.88 423 ASN B O 1
ATOM 7721 N N . ILE B 1 424 ? 1.371 -23.141 -7.93 1 97.56 424 ILE B N 1
ATOM 7722 C CA . ILE B 1 424 ? 0.533 -22 -8.305 1 97.56 424 ILE B CA 1
ATOM 7723 C C . ILE B 1 424 ? 1.355 -21 -9.117 1 97.56 424 ILE B C 1
ATOM 7725 O O . ILE B 1 424 ? 2.504 -20.719 -8.773 1 97.56 424 ILE B O 1
ATOM 7729 N N . GLN B 1 425 ? 0.839 -20.594 -10.242 1 98.25 425 GLN B N 1
ATOM 7730 C CA . GLN B 1 425 ? 1.408 -19.453 -10.953 1 98.25 425 GLN B CA 1
ATOM 7731 C C . GLN B 1 425 ? 0.93 -18.141 -10.352 1 98.25 425 GLN B C 1
ATOM 7733 O O . GLN B 1 425 ? -0.272 -17.859 -10.312 1 98.25 425 GLN B O 1
ATOM 7738 N N . PHE B 1 426 ? 1.873 -17.359 -9.867 1 98.38 426 PHE B N 1
ATOM 7739 C CA . PHE B 1 426 ? 1.56 -16.047 -9.312 1 98.38 426 PHE B CA 1
ATOM 7740 C C . PHE B 1 426 ? 1.911 -14.945 -10.297 1 98.38 426 PHE B C 1
ATOM 7742 O O . PHE B 1 426 ? 3.041 -14.875 -10.789 1 98.38 426 PHE B O 1
ATOM 7749 N N . ILE B 1 427 ? 0.975 -14.164 -10.68 1 98.38 427 ILE B N 1
ATOM 7750 C CA . ILE B 1 427 ? 1.204 -12.93 -11.414 1 98.38 427 ILE B CA 1
ATOM 7751 C C . ILE B 1 427 ? 0.825 -11.734 -10.539 1 98.38 427 ILE B C 1
ATOM 7753 O O . ILE B 1 427 ? -0.351 -11.531 -10.227 1 98.38 427 ILE B O 1
ATOM 7757 N N . VAL B 1 428 ? 1.824 -10.938 -10.148 1 97.88 428 VAL B N 1
ATOM 7758 C CA . VAL B 1 428 ? 1.589 -9.938 -9.109 1 97.88 428 VAL B CA 1
ATOM 7759 C C . VAL B 1 428 ? 2.102 -8.578 -9.586 1 97.88 428 VAL B C 1
ATOM 7761 O O . VAL B 1 428 ? 2.943 -8.5 -10.484 1 97.88 428 VAL B O 1
ATOM 7764 N N . THR B 1 429 ? 1.521 -7.504 -9.109 1 96.5 429 THR B N 1
ATOM 7765 C CA . THR B 1 429 ? 2.045 -6.156 -9.281 1 96.5 429 THR B CA 1
ATOM 7766 C C . THR B 1 429 ? 2.604 -5.613 -7.973 1 96.5 429 THR B C 1
ATOM 7768 O O . THR B 1 429 ? 2.205 -6.059 -6.891 1 96.5 429 THR B O 1
ATOM 7771 N N . THR B 1 430 ? 3.566 -4.75 -8.039 1 96.12 430 THR B N 1
ATOM 7772 C CA . THR B 1 430 ? 4.137 -4.156 -6.832 1 96.12 430 THR B CA 1
ATOM 7773 C C . THR B 1 430 ? 4.824 -2.832 -7.156 1 96.12 430 THR B C 1
ATOM 7775 O O . THR B 1 430 ? 5.137 -2.555 -8.312 1 96.12 430 THR B O 1
ATOM 7778 N N . HIS B 1 431 ? 4.949 -2.035 -6.219 1 93.19 431 HIS B N 1
ATOM 7779 C CA . HIS B 1 431 ? 5.75 -0.819 -6.277 1 93.19 431 HIS B CA 1
ATOM 7780 C C . HIS B 1 431 ? 6.98 -0.927 -5.383 1 93.19 431 HIS B C 1
ATOM 7782 O O . HIS B 1 431 ? 7.668 0.069 -5.141 1 93.19 431 HIS B O 1
ATOM 7788 N N . SER B 1 432 ? 7.336 -2.115 -4.992 1 95.88 432 SER B N 1
ATOM 7789 C CA . SER B 1 432 ? 8.344 -2.256 -3.947 1 95.88 432 SER B CA 1
ATOM 7790 C C . SER B 1 432 ? 9.617 -2.896 -4.492 1 95.88 432 SER B C 1
ATOM 7792 O O . SER B 1 432 ? 9.586 -4.027 -4.98 1 95.88 432 SER B O 1
ATOM 7794 N N . PRO B 1 433 ? 10.75 -2.219 -4.352 1 96.94 433 PRO B N 1
ATOM 7795 C CA . PRO B 1 433 ? 12.023 -2.861 -4.68 1 96.94 433 PRO B CA 1
ATOM 7796 C C . PRO B 1 433 ? 12.297 -4.105 -3.834 1 96.94 433 PRO B C 1
ATOM 7798 O O . PRO B 1 433 ? 12.945 -5.043 -4.301 1 96.94 433 PRO B O 1
ATOM 7801 N N . GLN B 1 434 ? 11.75 -4.09 -2.598 1 96.56 434 GLN B N 1
ATOM 7802 C CA . GLN B 1 434 ? 11.992 -5.168 -1.646 1 96.56 434 GLN B CA 1
ATOM 7803 C C . GLN B 1 434 ? 11.328 -6.465 -2.107 1 96.56 434 GLN B C 1
ATOM 7805 O O . GLN B 1 434 ? 11.797 -7.559 -1.783 1 96.56 434 GLN B O 1
ATOM 7810 N N . VAL B 1 435 ? 10.312 -6.324 -2.896 1 97.5 435 VAL B N 1
ATOM 7811 C CA . VAL B 1 435 ? 9.664 -7.5 -3.469 1 97.5 435 VAL B CA 1
ATOM 7812 C C . VAL B 1 435 ? 10.422 -7.949 -4.719 1 97.5 435 VAL B C 1
ATOM 7814 O O . VAL B 1 435 ? 10.695 -9.141 -4.887 1 97.5 435 VAL B O 1
ATOM 7817 N N . CYS B 1 436 ? 10.859 -7.043 -5.484 1 97.88 436 CYS B N 1
ATOM 7818 C CA . CYS B 1 436 ? 11.406 -7.309 -6.812 1 97.88 436 CYS B CA 1
ATOM 7819 C C . CYS B 1 436 ? 12.75 -8.016 -6.723 1 97.88 436 CYS B C 1
ATOM 7821 O O . CYS B 1 436 ? 13.055 -8.891 -7.535 1 97.88 436 CYS B O 1
ATOM 7823 N N . HIS B 1 437 ? 13.539 -7.66 -5.754 1 97.56 437 HIS B N 1
ATOM 7824 C CA . HIS B 1 437 ? 14.898 -8.195 -5.766 1 97.56 437 HIS B CA 1
ATOM 7825 C C . HIS B 1 437 ? 14.938 -9.602 -5.172 1 97.56 437 HIS B C 1
ATOM 7827 O O . HIS B 1 437 ? 16 -10.102 -4.816 1 97.56 437 HIS B O 1
ATOM 7833 N N . THR B 1 438 ? 13.773 -10.242 -5.039 1 96.81 438 THR B N 1
ATOM 7834 C CA . THR B 1 438 ? 13.703 -11.617 -4.574 1 96.81 438 THR B CA 1
ATOM 7835 C C . THR B 1 438 ? 13.438 -12.57 -5.738 1 96.81 438 THR B C 1
ATOM 7837 O O . THR B 1 438 ? 13.367 -13.789 -5.551 1 96.81 438 THR B O 1
ATOM 7840 N N . ILE B 1 439 ? 13.289 -12.062 -6.918 1 95.75 439 ILE B N 1
ATOM 7841 C CA . ILE B 1 439 ? 12.984 -12.875 -8.086 1 95.75 439 ILE B CA 1
ATOM 7842 C C . ILE B 1 439 ? 13.953 -12.547 -9.219 1 95.75 439 ILE B C 1
ATOM 7844 O O . ILE B 1 439 ? 14.547 -11.469 -9.234 1 95.75 439 ILE B O 1
ATOM 7848 N N . ASP B 1 440 ? 14.094 -13.492 -10.133 1 95.69 440 ASP B N 1
ATOM 7849 C CA . ASP B 1 440 ? 15 -13.289 -11.266 1 95.69 440 ASP B CA 1
ATOM 7850 C C . ASP B 1 440 ? 14.461 -12.219 -12.211 1 95.69 440 ASP B C 1
ATOM 7852 O O . ASP B 1 440 ? 13.25 -12.141 -12.445 1 95.69 440 ASP B O 1
ATOM 7856 N N . SER B 1 441 ? 15.406 -11.477 -12.828 1 96.19 441 SER B N 1
ATOM 7857 C CA . SER B 1 441 ? 15.078 -10.367 -13.719 1 96.19 441 SER B CA 1
ATOM 7858 C C . SER B 1 441 ? 14.195 -10.828 -14.867 1 96.19 441 SER B C 1
ATOM 7860 O O . SER B 1 441 ? 13.352 -10.078 -15.352 1 96.19 441 SER B O 1
ATOM 7862 N N . GLN B 1 442 ? 14.375 -12.086 -15.281 1 94.81 442 GLN B N 1
ATOM 7863 C CA . GLN B 1 442 ? 13.648 -12.609 -16.438 1 94.81 442 GLN B CA 1
ATOM 7864 C C . GLN B 1 442 ? 12.156 -12.711 -16.141 1 94.81 442 GLN B C 1
ATOM 7866 O O . GLN B 1 442 ? 11.344 -12.805 -17.062 1 94.81 442 GLN B O 1
ATOM 7871 N N . ASN B 1 443 ? 11.805 -12.727 -14.883 1 96.81 443 ASN B N 1
ATOM 7872 C CA . ASN B 1 443 ? 10.414 -12.883 -14.492 1 96.81 443 ASN B CA 1
ATOM 7873 C C . ASN B 1 443 ? 9.805 -11.555 -14.039 1 96.81 443 ASN B C 1
ATOM 7875 O O . ASN B 1 443 ? 8.773 -11.531 -13.375 1 96.81 443 ASN B O 1
ATOM 7879 N N . ILE B 1 444 ? 10.453 -10.453 -14.391 1 97.56 444 ILE B N 1
ATOM 7880 C CA . ILE B 1 444 ? 9.969 -9.117 -14.07 1 97.56 444 ILE B CA 1
ATOM 7881 C C . ILE B 1 444 ? 9.766 -8.32 -15.359 1 97.56 444 ILE B C 1
ATOM 7883 O O . ILE B 1 444 ? 10.664 -8.242 -16.203 1 97.56 444 ILE B O 1
ATOM 7887 N N . TRP B 1 445 ? 8.594 -7.777 -15.492 1 96.81 445 TRP B N 1
ATOM 7888 C CA . TRP B 1 445 ? 8.305 -6.918 -16.625 1 96.81 445 TRP B CA 1
ATOM 7889 C C . TRP B 1 445 ? 8.109 -5.469 -16.188 1 96.81 445 TRP B C 1
ATOM 7891 O O . TRP B 1 445 ? 7.359 -5.199 -15.25 1 96.81 445 TRP B O 1
ATOM 7901 N N . LEU B 1 446 ? 8.805 -4.586 -16.828 1 96.25 446 LEU B N 1
ATOM 7902 C CA . LEU B 1 446 ? 8.633 -3.152 -16.641 1 96.25 446 LEU B CA 1
ATOM 7903 C C . LEU B 1 446 ? 7.66 -2.582 -17.672 1 96.25 446 LEU B C 1
ATOM 7905 O O . LEU B 1 446 ? 7.852 -2.756 -18.875 1 96.25 446 LEU B O 1
ATOM 7909 N N . LEU B 1 447 ? 6.625 -1.981 -17.188 1 95.31 447 LEU B N 1
ATOM 7910 C CA . LEU B 1 447 ? 5.633 -1.365 -18.062 1 95.31 447 LEU B CA 1
ATOM 7911 C C . LEU B 1 447 ? 5.848 0.142 -18.156 1 95.31 447 LEU B C 1
ATOM 7913 O O . LEU B 1 447 ? 5.895 0.827 -17.125 1 95.31 447 LEU B O 1
ATOM 7917 N N . LYS B 1 448 ? 5.988 0.613 -19.359 1 91 448 LYS B N 1
ATOM 7918 C CA . LYS B 1 448 ? 6.211 2.037 -19.594 1 91 448 LYS B CA 1
ATOM 7919 C C . LYS B 1 448 ? 5.633 2.467 -20.938 1 91 448 LYS B C 1
ATOM 7921 O O . LYS B 1 448 ? 5.91 1.845 -21.969 1 91 448 LYS B O 1
ATOM 7926 N N . ASN B 1 449 ? 4.848 3.473 -20.984 1 86.88 449 ASN B N 1
ATOM 7927 C CA . ASN B 1 449 ? 4.309 4.082 -22.188 1 86.88 449 ASN B CA 1
ATOM 7928 C C . ASN B 1 449 ? 3.594 3.059 -23.062 1 86.88 449 ASN B C 1
ATOM 7930 O O . ASN B 1 449 ? 3.838 2.988 -24.266 1 86.88 449 ASN B O 1
ATOM 7934 N N . GLY B 1 450 ? 2.893 2.199 -22.453 1 89.06 450 GLY B N 1
ATOM 7935 C CA . GLY B 1 450 ? 2.086 1.244 -23.203 1 89.06 450 GLY B CA 1
ATOM 7936 C C . GLY B 1 450 ? 2.893 0.076 -23.734 1 89.06 450 GLY B C 1
ATOM 7937 O O . GLY B 1 450 ? 2.404 -0.691 -24.562 1 89.06 450 GLY B O 1
ATOM 7938 N N . GLN B 1 451 ? 4.133 -0.011 -23.297 1 92.94 451 GLN B N 1
ATOM 7939 C CA . GLN B 1 451 ? 5.016 -1.096 -23.703 1 92.94 451 GLN B CA 1
ATOM 7940 C C . GLN B 1 451 ? 5.602 -1.823 -22.5 1 92.94 451 GLN B C 1
ATOM 7942 O O . GLN B 1 451 ? 5.492 -1.346 -21.375 1 92.94 451 GLN B O 1
ATOM 7947 N N . LYS B 1 452 ? 6.074 -2.979 -22.844 1 94.38 452 LYS B N 1
ATOM 7948 C CA . LYS B 1 452 ? 6.734 -3.742 -21.781 1 94.38 452 LYS B CA 1
ATOM 7949 C C . LYS B 1 452 ? 8.234 -3.867 -22.047 1 94.38 452 LYS B C 1
ATOM 7951 O O . LYS B 1 452 ? 8.656 -3.986 -23.203 1 94.38 452 LYS B O 1
ATOM 7956 N N . PHE B 1 453 ? 9.016 -3.84 -21.016 1 94.62 453 PHE B N 1
ATOM 7957 C CA . PHE B 1 453 ? 10.461 -4.012 -21.094 1 94.62 453 PHE B CA 1
ATOM 7958 C C . PHE B 1 453 ? 10.93 -5.047 -20.078 1 94.62 453 PHE B C 1
ATOM 7960 O O . PHE B 1 453 ? 10.297 -5.238 -19.031 1 94.62 453 PHE B O 1
ATOM 7967 N N . LYS B 1 454 ? 11.961 -5.715 -20.453 1 93.69 454 LYS B N 1
ATOM 7968 C CA . LYS B 1 454 ? 12.57 -6.641 -19.516 1 93.69 454 LYS B CA 1
ATOM 7969 C C . LYS B 1 454 ? 13.312 -5.891 -18.406 1 93.69 454 LYS B C 1
ATOM 7971 O O . LYS B 1 454 ? 13.914 -4.844 -18.656 1 93.69 454 LYS B O 1
ATOM 7976 N N . ALA B 1 455 ? 13.219 -6.398 -17.234 1 95.38 455 ALA B N 1
ATOM 7977 C CA . ALA B 1 455 ? 14 -5.828 -16.141 1 95.38 455 ALA B CA 1
ATOM 7978 C C . ALA B 1 455 ? 15.492 -5.969 -16.391 1 95.38 455 ALA B C 1
ATOM 7980 O O . ALA B 1 455 ? 15.93 -6.91 -17.062 1 95.38 455 ALA B O 1
ATOM 7981 N N . PRO B 1 456 ? 16.266 -5.035 -15.914 1 94.81 456 PRO B N 1
ATOM 7982 C CA . PRO B 1 456 ? 17.719 -5.152 -16.062 1 94.81 456 PRO B CA 1
ATOM 7983 C C . PRO B 1 456 ? 18.281 -6.379 -15.344 1 94.81 456 PRO B C 1
ATOM 7985 O O . PRO B 1 456 ? 17.734 -6.82 -14.336 1 94.81 456 PRO B O 1
ATOM 7988 N N . LYS B 1 457 ? 19.344 -6.848 -15.883 1 93.44 457 LYS B N 1
ATOM 7989 C CA . LYS B 1 457 ? 19.984 -7.996 -15.258 1 93.44 457 LYS B CA 1
ATOM 7990 C C . LYS B 1 457 ? 20.5 -7.648 -13.859 1 93.44 457 LYS B C 1
ATOM 7992 O O . LYS B 1 457 ? 20.844 -6.492 -13.594 1 93.44 457 LYS B O 1
ATOM 7997 N N . GLY B 1 458 ? 20.469 -8.586 -13 1 94.31 458 GLY B N 1
ATOM 7998 C CA . GLY B 1 458 ? 21.109 -8.422 -11.703 1 94.31 458 GLY B CA 1
ATOM 7999 C C . GLY B 1 458 ? 20.156 -7.926 -10.633 1 94.31 458 GLY B C 1
ATOM 8000 O O . GLY B 1 458 ? 20.578 -7.516 -9.555 1 94.31 458 GLY B O 1
ATOM 8001 N N . VAL B 1 459 ? 18.844 -7.988 -10.883 1 95.81 459 VAL B N 1
ATOM 8002 C CA . VAL B 1 459 ? 17.859 -7.488 -9.922 1 95.81 459 VAL B CA 1
ATOM 8003 C C . VAL B 1 459 ? 17.828 -8.391 -8.695 1 95.81 459 VAL B C 1
ATOM 8005 O O . VAL B 1 459 ? 17.828 -7.902 -7.559 1 95.81 459 VAL B O 1
ATOM 8008 N N . ARG B 1 460 ? 17.859 -9.695 -8.938 1 96.94 460 ARG B N 1
ATOM 8009 C CA . ARG B 1 460 ? 17.766 -10.648 -7.832 1 96.94 460 ARG B CA 1
ATOM 8010 C C . ARG B 1 460 ? 18.953 -10.531 -6.898 1 96.94 460 ARG B C 1
ATOM 8012 O O . ARG B 1 460 ? 20.109 -10.625 -7.34 1 96.94 460 ARG B O 1
ATOM 8019 N N . GLY B 1 461 ? 18.656 -10.289 -5.668 1 96.38 461 GLY B N 1
ATOM 8020 C CA . GLY B 1 461 ? 19.719 -10.203 -4.672 1 96.38 461 GLY B CA 1
ATOM 8021 C C . GLY B 1 461 ? 20.422 -8.859 -4.664 1 96.38 461 GLY B C 1
ATOM 8022 O O . GLY B 1 461 ? 21.359 -8.648 -3.883 1 96.38 461 GLY B O 1
ATOM 8023 N N . ALA B 1 462 ? 20.047 -7.926 -5.48 1 95.69 462 ALA B N 1
ATOM 8024 C CA . ALA B 1 462 ? 20.688 -6.617 -5.578 1 95.69 462 ALA B CA 1
ATOM 8025 C C . ALA B 1 462 ? 20.344 -5.75 -4.367 1 95.69 462 ALA B C 1
ATOM 8027 O O . ALA B 1 462 ? 19.391 -6.047 -3.633 1 95.69 462 ALA B O 1
ATOM 8028 N N . ILE B 1 463 ? 21.156 -4.723 -4.211 1 94.94 463 ILE B N 1
ATOM 8029 C CA . ILE B 1 463 ? 20.859 -3.715 -3.197 1 94.94 463 ILE B CA 1
ATOM 8030 C C . ILE B 1 463 ? 19.562 -2.988 -3.547 1 94.94 463 ILE B C 1
ATOM 8032 O O . ILE B 1 463 ? 19.328 -2.662 -4.711 1 94.94 463 ILE B O 1
ATOM 8036 N N . SER B 1 464 ? 18.812 -2.754 -2.525 1 95.5 464 SER B N 1
ATOM 8037 C CA . SER B 1 464 ? 17.484 -2.174 -2.717 1 95.5 464 SER B CA 1
ATOM 8038 C C . SER B 1 464 ? 17.562 -0.848 -3.465 1 95.5 464 SER B C 1
ATOM 8040 O O . SER B 1 464 ? 16.719 -0.558 -4.316 1 95.5 464 SER B O 1
ATOM 8042 N N . SER B 1 465 ? 18.547 -0.021 -3.129 1 95.12 465 SER B N 1
ATOM 8043 C CA . SER B 1 465 ? 18.672 1.287 -3.762 1 95.12 465 SER B CA 1
ATOM 8044 C C . SER B 1 465 ? 19.031 1.153 -5.238 1 95.12 465 SER B C 1
ATOM 8046 O O . SER B 1 465 ? 18.625 1.979 -6.059 1 95.12 465 SER B O 1
ATOM 8048 N N . TRP B 1 466 ? 19.766 0.108 -5.562 1 94.38 466 TRP B N 1
ATOM 8049 C CA . TRP B 1 466 ? 20.078 -0.156 -6.965 1 94.38 466 TRP B CA 1
ATOM 8050 C C . TRP B 1 466 ? 18.828 -0.508 -7.75 1 94.38 466 TRP B C 1
ATOM 8052 O O . TRP B 1 466 ? 18.641 -0.048 -8.883 1 94.38 466 TRP B O 1
ATOM 8062 N N . VAL B 1 467 ? 18.031 -1.341 -7.16 1 96.38 467 VAL B N 1
ATOM 8063 C CA . VAL B 1 467 ? 16.781 -1.727 -7.789 1 96.38 467 VAL B CA 1
ATOM 8064 C C . VAL B 1 467 ? 15.898 -0.492 -7.992 1 96.38 467 VAL B C 1
ATOM 8066 O O . VAL B 1 467 ? 15.289 -0.323 -9.055 1 96.38 467 VAL B O 1
ATOM 8069 N N . LEU B 1 468 ? 15.852 0.351 -7 1 96.19 468 LEU B N 1
ATOM 8070 C CA . LEU B 1 468 ? 15.094 1.596 -7.07 1 96.19 468 LEU B CA 1
ATOM 8071 C C . LEU B 1 468 ? 15.516 2.428 -8.273 1 96.19 468 LEU B C 1
ATOM 8073 O O . LEU B 1 468 ? 14.672 2.918 -9.023 1 96.19 468 LEU B O 1
ATOM 8077 N N . GLU B 1 469 ? 16.703 2.531 -8.477 1 95.5 469 GLU B N 1
ATOM 8078 C CA . GLU B 1 469 ? 17.25 3.396 -9.516 1 95.5 469 GLU B CA 1
ATOM 8079 C C . GLU B 1 469 ? 17.156 2.742 -10.891 1 95.5 469 GLU B C 1
ATOM 8081 O O . GLU B 1 469 ? 16.766 3.393 -11.867 1 95.5 469 GLU B O 1
ATOM 8086 N N . ASN B 1 470 ? 17.469 1.458 -10.992 1 94.56 470 ASN B N 1
ATOM 8087 C CA . ASN B 1 470 ? 17.656 0.825 -12.289 1 94.56 470 ASN B CA 1
ATOM 8088 C C . ASN B 1 470 ? 16.375 0.173 -12.789 1 94.56 470 ASN B C 1
ATOM 8090 O O . ASN B 1 470 ? 16.172 0.033 -13.992 1 94.56 470 ASN B O 1
ATOM 8094 N N . LEU B 1 471 ? 15.594 -0.206 -11.898 1 95.69 471 LEU B N 1
ATOM 8095 C CA . LEU B 1 471 ? 14.344 -0.842 -12.297 1 95.69 471 LEU B CA 1
ATOM 8096 C C . LEU B 1 471 ? 13.188 0.153 -12.258 1 95.69 471 LEU B C 1
ATOM 8098 O O . LEU B 1 471 ? 12.445 0.288 -13.227 1 95.69 471 LEU B O 1
ATOM 8102 N N . PHE B 1 472 ? 13.062 0.886 -11.156 1 95 472 PHE B N 1
ATOM 8103 C CA . PHE B 1 472 ? 11.945 1.801 -10.977 1 95 472 PHE B CA 1
ATOM 8104 C C . PHE B 1 472 ? 12.281 3.182 -11.523 1 95 472 PHE B C 1
ATOM 8106 O O . PHE B 1 472 ? 11.406 4.047 -11.617 1 95 472 PHE B O 1
ATOM 8113 N N . GLU B 1 473 ? 13.547 3.393 -11.836 1 93.88 473 GLU B N 1
ATOM 8114 C CA . GLU B 1 473 ? 14.016 4.652 -12.398 1 93.88 473 GLU B CA 1
ATOM 8115 C C . GLU B 1 473 ? 13.758 5.816 -11.445 1 93.88 473 GLU B C 1
ATOM 8117 O O . GLU B 1 473 ? 13.234 6.855 -11.852 1 93.88 473 GLU B O 1
ATOM 8122 N N . VAL B 1 474 ? 14.039 5.602 -10.219 1 95.19 474 VAL B N 1
ATOM 8123 C CA . VAL B 1 474 ? 13.898 6.59 -9.156 1 95.19 474 VAL B CA 1
ATOM 8124 C C . VAL B 1 474 ? 15.25 6.805 -8.477 1 95.19 474 VAL B C 1
ATOM 8126 O O . VAL B 1 474 ? 16 5.852 -8.25 1 95.19 474 VAL B O 1
ATOM 8129 N N . ALA B 1 475 ? 15.539 8.023 -8.188 1 95.75 475 ALA B N 1
ATOM 8130 C CA . ALA B 1 475 ? 16.828 8.359 -7.57 1 95.75 475 ALA B CA 1
ATOM 8131 C C . ALA B 1 475 ? 16.953 7.715 -6.195 1 95.75 475 ALA B C 1
ATOM 8133 O O . ALA B 1 475 ? 15.977 7.633 -5.441 1 95.75 475 ALA B O 1
ATOM 8134 N N . GLN B 1 476 ? 18.203 7.305 -5.898 1 95.5 476 GLN B N 1
ATOM 8135 C CA . GLN B 1 476 ? 18.453 6.648 -4.621 1 95.5 476 GLN B CA 1
ATOM 8136 C C . GLN B 1 476 ? 18.281 7.621 -3.457 1 95.5 476 GLN B C 1
ATOM 8138 O O . GLN B 1 476 ? 17.953 7.207 -2.342 1 95.5 476 GLN B O 1
ATOM 8143 N N . ARG B 1 477 ? 18.578 8.93 -3.703 1 96.06 477 ARG B N 1
ATOM 8144 C CA . ARG B 1 477 ? 18.344 10.031 -2.783 1 96.06 477 ARG B CA 1
ATOM 8145 C C . ARG B 1 477 ? 17.266 10.961 -3.318 1 96.06 477 ARG B C 1
ATOM 8147 O O . ARG B 1 477 ? 17.125 11.133 -4.531 1 96.06 477 ARG B O 1
ATOM 8154 N N . PRO B 1 478 ? 16.438 11.484 -2.426 1 95.62 478 PRO B N 1
ATOM 8155 C CA . PRO B 1 478 ? 15.461 12.438 -2.943 1 95.62 478 PRO B CA 1
ATOM 8156 C C . PRO B 1 478 ? 16.109 13.656 -3.6 1 95.62 478 PRO B C 1
ATOM 8158 O O . PRO B 1 478 ? 16.781 14.438 -2.928 1 95.62 478 PRO B O 1
ATOM 8161 N N . PRO B 1 479 ? 15.867 13.891 -4.836 1 93.56 479 PRO B N 1
ATOM 8162 C CA . PRO B 1 479 ? 16.641 14.867 -5.605 1 93.56 479 PRO B CA 1
ATOM 8163 C C . PRO B 1 479 ? 16.422 16.297 -5.121 1 93.56 479 PRO B C 1
ATOM 8165 O O . PRO B 1 479 ? 17.344 17.125 -5.18 1 93.56 479 PRO B O 1
ATOM 8168 N N . GLU B 1 480 ? 15.305 16.641 -4.59 1 91.5 480 GLU B N 1
ATOM 8169 C CA . GLU B 1 480 ? 14.984 18.016 -4.254 1 91.5 480 GLU B CA 1
ATOM 8170 C C . GLU B 1 480 ? 15.328 18.328 -2.799 1 91.5 480 GLU B C 1
ATOM 8172 O O . GLU B 1 480 ? 15.211 19.469 -2.359 1 91.5 480 GLU B O 1
ATOM 8177 N N . ASP B 1 481 ? 15.859 17.406 -2.135 1 94.12 481 ASP B N 1
ATOM 8178 C CA . ASP B 1 481 ? 16.188 17.594 -0.726 1 94.12 481 ASP B CA 1
ATOM 8179 C C . ASP B 1 481 ? 17.438 18.453 -0.561 1 94.12 481 ASP B C 1
ATOM 8181 O O . ASP B 1 481 ? 18.375 18.359 -1.361 1 94.12 481 ASP B O 1
ATOM 8185 N N . LYS B 1 482 ? 17.453 19.219 0.458 1 93.88 482 LYS B N 1
ATOM 8186 C CA . LYS B 1 482 ? 18.531 20.172 0.706 1 93.88 482 LYS B CA 1
ATOM 8187 C C . LYS B 1 482 ? 19.891 19.469 0.827 1 93.88 482 LYS B C 1
ATOM 8189 O O . LYS B 1 482 ? 20.875 19.922 0.261 1 93.88 482 LYS B O 1
ATOM 8194 N N . TYR B 1 483 ? 19.953 18.391 1.513 1 95.12 483 TYR B N 1
ATOM 8195 C CA . TYR B 1 483 ? 21.234 17.719 1.746 1 95.12 483 TYR B CA 1
ATOM 8196 C C . TYR B 1 483 ? 21.688 16.969 0.498 1 95.12 483 TYR B C 1
ATOM 8198 O O . TYR B 1 483 ? 22.891 16.844 0.253 1 95.12 483 TYR B O 1
ATOM 8206 N N . THR B 1 484 ? 20.703 16.484 -0.271 1 95.19 484 THR B N 1
ATOM 8207 C CA . THR B 1 484 ? 21.062 15.859 -1.547 1 95.19 484 THR B CA 1
ATOM 8208 C C . THR B 1 484 ? 21.688 16.891 -2.49 1 95.19 484 THR B C 1
ATOM 8210 O O . THR B 1 484 ? 22.672 16.594 -3.17 1 95.19 484 THR B O 1
ATOM 8213 N N . LYS B 1 485 ? 21.172 18.062 -2.488 1 95.06 485 LYS B N 1
ATOM 8214 C CA . LYS B 1 485 ? 21.703 19.125 -3.326 1 95.06 485 LYS B CA 1
ATOM 8215 C C . LYS B 1 485 ? 23.094 19.562 -2.854 1 95.06 485 LYS B C 1
ATOM 8217 O O . LYS B 1 485 ? 24 19.781 -3.668 1 95.06 485 LYS B O 1
ATOM 8222 N N . LEU B 1 486 ? 23.234 19.672 -1.545 1 95.25 486 LEU B N 1
ATOM 8223 C CA . LEU B 1 486 ? 24.531 20.016 -0.981 1 95.25 486 LEU B CA 1
ATOM 8224 C C . LEU B 1 486 ? 25.578 18.953 -1.332 1 95.25 486 LEU B C 1
ATOM 8226 O O . LEU B 1 486 ? 26.734 19.297 -1.621 1 95.25 486 LEU B O 1
ATOM 8230 N N . LEU B 1 487 ? 25.156 17.766 -1.29 1 94.75 487 LEU B N 1
ATOM 8231 C CA . LEU B 1 487 ? 26.047 16.672 -1.618 1 94.75 487 LEU B CA 1
ATOM 8232 C C . LEU B 1 487 ? 26.484 16.734 -3.08 1 94.75 487 LEU B C 1
ATOM 8234 O O . LEU B 1 487 ? 27.641 16.484 -3.402 1 94.75 487 LEU B O 1
ATOM 8238 N N . GLN B 1 488 ? 25.562 17.031 -3.926 1 93.75 488 GLN B N 1
ATOM 8239 C CA . GLN B 1 488 ? 25.875 17.156 -5.344 1 93.75 488 GLN B CA 1
ATOM 8240 C C . GLN B 1 488 ? 26.859 18.312 -5.586 1 93.75 488 GLN B C 1
ATOM 8242 O O . GLN B 1 488 ? 27.766 18.203 -6.414 1 93.75 488 GLN B O 1
ATOM 8247 N N . GLU B 1 489 ? 26.641 19.375 -4.879 1 94.44 489 GLU B N 1
ATOM 8248 C CA . GLU B 1 489 ? 27.578 20.484 -4.957 1 94.44 489 GLU B CA 1
ATOM 8249 C C . GLU B 1 489 ? 28.969 20.078 -4.508 1 94.44 489 GLU B C 1
ATOM 8251 O O . GLU B 1 489 ? 29.969 20.438 -5.148 1 94.44 489 GLU B O 1
ATOM 8256 N N . TYR B 1 490 ? 29.062 19.391 -3.438 1 94.31 490 TYR B N 1
ATOM 8257 C CA . TYR B 1 490 ? 30.328 18.906 -2.916 1 94.31 490 TYR B CA 1
ATOM 8258 C C . TYR B 1 490 ? 31.016 17.984 -3.914 1 94.31 490 TYR B C 1
ATOM 8260 O O . TYR B 1 490 ? 32.219 18.094 -4.156 1 94.31 490 TYR B O 1
ATOM 8268 N N . LYS B 1 491 ? 30.234 17.094 -4.504 1 93.31 491 LYS B N 1
ATOM 8269 C CA . LYS B 1 491 ? 30.75 16.188 -5.516 1 93.31 491 LYS B CA 1
ATOM 8270 C C . LYS B 1 491 ? 31.344 16.953 -6.695 1 93.31 491 LYS B C 1
ATOM 8272 O O . LYS B 1 491 ? 32.406 16.594 -7.191 1 93.31 491 LYS B O 1
ATOM 8277 N N . ASN B 1 492 ? 30.594 17.922 -7.078 1 93.5 492 ASN B N 1
ATOM 8278 C CA . ASN B 1 492 ? 31.062 18.734 -8.195 1 93.5 492 ASN B CA 1
ATOM 8279 C C . ASN B 1 492 ? 32.375 19.422 -7.879 1 93.5 492 ASN B C 1
ATOM 8281 O O . ASN B 1 492 ? 33.25 19.5 -8.734 1 93.5 492 ASN B O 1
ATOM 8285 N N . LEU B 1 493 ? 32.531 19.906 -6.688 1 92.81 493 LEU B N 1
ATOM 8286 C CA . LEU B 1 493 ? 33.75 20.562 -6.262 1 92.81 493 LEU B CA 1
ATOM 8287 C C . LEU B 1 493 ? 34.906 19.578 -6.223 1 92.81 493 LEU B C 1
ATOM 8289 O O . LEU B 1 493 ? 36.031 19.922 -6.633 1 92.81 493 LEU B O 1
ATOM 8293 N N . VAL B 1 494 ? 34.656 18.406 -5.766 1 91 494 VAL B N 1
ATOM 8294 C CA . VAL B 1 494 ? 35.688 17.391 -5.645 1 91 494 VAL B CA 1
ATOM 8295 C C . VAL B 1 494 ? 36.156 16.953 -7.035 1 91 494 VAL B C 1
ATOM 8297 O O . VAL B 1 494 ? 37.344 16.875 -7.305 1 91 494 VAL B O 1
ATOM 8300 N N . PHE B 1 495 ? 35.188 16.766 -7.934 1 90.31 495 PHE B N 1
ATOM 8301 C CA . PHE B 1 495 ? 35.531 16.25 -9.258 1 90.31 495 PHE B CA 1
ATOM 8302 C C . PHE B 1 495 ? 36.094 17.344 -10.148 1 90.31 495 PHE B C 1
ATOM 8304 O O . PHE B 1 495 ? 36.781 17.062 -11.133 1 90.31 495 PHE B O 1
ATOM 8311 N N . SER B 1 496 ? 35.875 18.578 -9.734 1 91.25 496 SER B N 1
ATOM 8312 C CA . SER B 1 496 ? 36.469 19.703 -10.445 1 91.25 496 SER B CA 1
ATOM 8313 C C . SER B 1 496 ? 37.812 20.078 -9.828 1 91.25 496 SER B C 1
ATOM 8315 O O . SER B 1 496 ? 38.375 21.156 -10.109 1 91.25 496 SER B O 1
ATOM 8317 N N . GLU B 1 497 ? 38.281 19.312 -8.852 1 88.69 497 GLU B N 1
ATOM 8318 C CA . GLU B 1 497 ? 39.594 19.453 -8.203 1 88.69 497 GLU 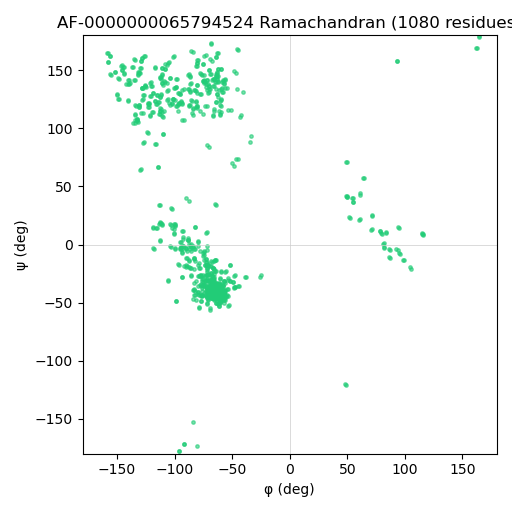B CA 1
ATOM 8319 C C . GLU B 1 497 ? 39.625 20.703 -7.324 1 88.69 497 GLU B C 1
ATOM 8321 O O . GLU B 1 497 ? 40.656 21.375 -7.238 1 88.69 497 GLU B O 1
ATOM 8326 N N . LYS B 1 498 ? 38.562 21.109 -6.883 1 90.25 498 LYS B N 1
ATOM 8327 C CA . LYS B 1 498 ? 38.438 22.219 -5.945 1 90.25 498 LYS B CA 1
ATOM 8328 C C . LYS B 1 498 ? 38.188 21.734 -4.527 1 90.25 498 LYS B C 1
ATOM 8330 O O . LYS B 1 498 ? 37.469 22.375 -3.752 1 90.25 498 LYS B O 1
ATOM 8335 N N . TYR B 1 499 ? 38.719 20.547 -4.203 1 89.31 499 TYR B N 1
ATOM 8336 C CA . TYR B 1 499 ? 38.438 19.875 -2.936 1 89.31 499 TYR B CA 1
ATOM 8337 C C . TYR B 1 499 ? 39.125 20.594 -1.783 1 89.31 499 TYR B C 1
ATOM 8339 O O . TYR B 1 499 ? 38.75 20.422 -0.622 1 89.31 499 TYR B O 1
ATOM 8347 N N . ALA B 1 500 ? 40.094 21.422 -2.09 1 87.56 500 ALA B N 1
ATOM 8348 C CA . ALA B 1 500 ? 40.844 22.125 -1.061 1 87.56 500 ALA B CA 1
ATOM 8349 C C . ALA B 1 500 ? 40.281 23.5 -0.792 1 87.56 500 ALA B C 1
ATOM 8351 O O . ALA B 1 500 ? 40.719 24.203 0.122 1 87.56 500 ALA B O 1
ATOM 8352 N N . SER B 1 501 ? 39.281 23.859 -1.513 1 91.56 501 SER B N 1
ATOM 8353 C CA . SER B 1 501 ? 38.656 25.156 -1.337 1 91.56 501 SER B CA 1
ATOM 8354 C C . SER B 1 501 ? 37.938 25.25 0.004 1 91.56 501 SER B C 1
ATOM 8356 O O . SER B 1 501 ? 37.594 24.234 0.609 1 91.56 501 SER B O 1
ATOM 8358 N N . GLU B 1 502 ? 37.719 26.469 0.477 1 92.31 502 GLU B N 1
ATOM 8359 C CA . GLU B 1 502 ? 37.031 26.703 1.733 1 92.31 502 GLU B CA 1
ATOM 8360 C C . GLU B 1 502 ? 35.594 26.203 1.663 1 92.31 502 GLU B C 1
ATOM 8362 O O . GLU B 1 502 ? 35.062 25.641 2.631 1 92.31 502 GLU B O 1
ATOM 8367 N N . ASP B 1 503 ? 35.031 26.438 0.564 1 92.62 503 ASP B N 1
ATOM 8368 C CA . ASP B 1 503 ? 33.656 25.984 0.355 1 92.62 503 ASP B CA 1
ATOM 8369 C C . ASP B 1 503 ? 33.562 24.469 0.457 1 92.62 503 ASP B C 1
ATOM 8371 O O . ASP B 1 503 ? 32.625 23.953 1.069 1 92.62 503 ASP B O 1
ATOM 8375 N N . ALA B 1 504 ? 34.438 23.812 -0.137 1 93.25 504 ALA B N 1
ATOM 8376 C CA . ALA B 1 504 ? 34.438 22.359 -0.105 1 93.25 504 ALA B CA 1
ATOM 8377 C C . ALA B 1 504 ? 34.656 21.844 1.317 1 93.25 504 ALA B C 1
ATOM 8379 O O . ALA B 1 504 ? 34 20.859 1.722 1 93.25 504 ALA B O 1
ATOM 8380 N N . ARG B 1 505 ? 35.5 22.469 2.031 1 92.31 505 ARG B N 1
ATOM 8381 C CA . ARG B 1 505 ? 35.75 22.062 3.408 1 92.31 505 ARG B CA 1
ATOM 8382 C C . ARG B 1 505 ? 34.531 22.266 4.277 1 92.31 505 ARG B C 1
ATOM 8384 O O . ARG B 1 505 ? 34.188 21.406 5.098 1 92.31 505 ARG B O 1
ATOM 8391 N N . LYS B 1 506 ? 33.938 23.375 4.066 1 94.25 506 LYS B N 1
ATOM 8392 C CA . LYS B 1 506 ? 32.719 23.688 4.828 1 94.25 506 LYS B CA 1
ATOM 8393 C C . LYS B 1 506 ? 31.609 22.703 4.5 1 94.25 506 LYS B C 1
ATOM 8395 O O . LYS B 1 506 ? 30.922 22.203 5.398 1 94.25 506 LYS B O 1
ATOM 8400 N N . LEU B 1 507 ? 31.453 22.469 3.23 1 94.31 507 LEU B N 1
ATOM 8401 C CA . LEU B 1 507 ? 30.422 21.531 2.781 1 94.31 507 LEU B CA 1
ATOM 8402 C C . LEU B 1 507 ? 30.703 20.125 3.293 1 94.31 507 LEU B C 1
ATOM 8404 O O . LEU B 1 507 ? 29.781 19.438 3.74 1 94.31 507 LEU B O 1
ATOM 8408 N N . GLY B 1 508 ? 31.953 19.734 3.193 1 92.94 508 GLY B N 1
ATOM 8409 C CA . GLY B 1 508 ? 32.344 18.422 3.688 1 92.94 508 GLY B CA 1
ATOM 8410 C C . GLY B 1 508 ? 32.062 18.25 5.168 1 92.94 508 GLY B C 1
ATOM 8411 O O . GLY B 1 508 ? 31.578 17.188 5.59 1 92.94 508 GLY B O 1
ATOM 8412 N N . ALA B 1 509 ? 32.312 19.25 5.871 1 93.19 509 ALA B N 1
ATOM 8413 C CA . ALA B 1 509 ? 32.062 19.203 7.312 1 93.19 509 ALA B CA 1
ATOM 8414 C C . ALA B 1 509 ? 30.578 19.125 7.629 1 93.19 509 ALA B C 1
ATOM 8416 O O . ALA B 1 509 ? 30.156 18.359 8.5 1 93.19 509 ALA B O 1
ATOM 8417 N N . THR B 1 510 ? 29.828 19.938 6.957 1 94.5 510 THR B N 1
ATOM 8418 C CA . THR B 1 510 ? 28.391 19.969 7.152 1 94.5 510 THR B CA 1
ATOM 8419 C C . THR B 1 510 ? 27.766 18.625 6.82 1 94.5 510 THR B C 1
ATOM 8421 O O . THR B 1 510 ? 26.922 18.109 7.574 1 94.5 510 THR B O 1
ATOM 8424 N N . LEU B 1 511 ? 28.156 18.078 5.742 1 95.56 511 LEU B N 1
ATOM 8425 C CA . LEU B 1 511 ? 27.609 16.812 5.285 1 95.56 511 LEU B CA 1
ATOM 8426 C C . LEU B 1 511 ? 28.047 15.672 6.199 1 95.56 511 LEU B C 1
ATOM 8428 O O . LEU B 1 511 ? 27.266 14.758 6.48 1 95.56 511 LEU B O 1
ATOM 8432 N N . SER B 1 512 ? 29.297 15.734 6.656 1 93.69 512 SER B N 1
ATOM 8433 C CA . SER B 1 512 ? 29.797 14.719 7.574 1 93.69 512 SER B CA 1
ATOM 8434 C C . SER B 1 512 ? 29.062 14.781 8.914 1 93.69 512 SER B C 1
ATOM 8436 O O . SER B 1 512 ? 28.859 13.75 9.555 1 93.69 512 SER B O 1
ATOM 8438 N N . GLN B 1 513 ? 28.812 15.938 9.281 1 93.56 513 GLN B N 1
ATOM 8439 C CA . GLN B 1 513 ? 28.062 16.109 10.531 1 93.56 513 GLN B CA 1
ATOM 8440 C C . GLN B 1 513 ? 26.656 15.562 10.414 1 93.56 513 GLN B C 1
ATOM 8442 O O . GLN B 1 513 ? 26.125 14.977 11.359 1 93.56 513 GLN B O 1
ATOM 8447 N N . HIS B 1 514 ? 26.078 15.727 9.312 1 94.44 514 HIS B N 1
ATOM 8448 C CA . HIS B 1 514 ? 24.703 15.305 9.102 1 94.44 514 HIS B CA 1
ATOM 8449 C C . HIS B 1 514 ? 24.609 13.797 8.859 1 94.44 514 HIS B C 1
ATOM 8451 O O . HIS B 1 514 ? 23.859 13.102 9.539 1 94.44 514 HIS B O 1
ATOM 8457 N N . PHE B 1 515 ? 25.344 13.266 7.902 1 93.69 515 PHE B N 1
ATOM 8458 C CA . PHE B 1 515 ? 25.219 11.875 7.477 1 93.69 515 PHE B CA 1
ATOM 8459 C C . PHE B 1 515 ? 26.109 10.969 8.328 1 93.69 515 PHE B C 1
ATOM 8461 O O . PHE B 1 515 ? 25.891 9.758 8.391 1 93.69 515 PHE B O 1
ATOM 8468 N N . GLY B 1 516 ? 27.047 11.531 8.953 1 88.94 516 GLY B N 1
ATOM 8469 C CA . GLY B 1 516 ? 28.094 10.758 9.609 1 88.94 516 GLY B CA 1
ATOM 8470 C C . GLY B 1 516 ? 29.312 10.547 8.742 1 88.94 516 GLY B C 1
ATOM 8471 O O . GLY B 1 516 ? 29.219 10.578 7.512 1 88.94 516 GLY B O 1
ATOM 8472 N N . PRO B 1 517 ? 30.438 10.273 9.297 1 83.56 517 PRO B N 1
ATOM 8473 C CA . PRO B 1 517 ? 31.688 10.109 8.547 1 83.56 517 PRO B CA 1
ATOM 8474 C C . PRO B 1 517 ? 31.734 8.797 7.762 1 83.56 517 PRO B C 1
ATOM 8476 O O . PRO B 1 517 ? 32.5 8.672 6.816 1 83.56 517 PRO B O 1
ATOM 8479 N N . ASP B 1 518 ? 30.797 7.938 8.07 1 83.69 518 ASP B N 1
ATOM 8480 C CA . ASP B 1 518 ? 30.844 6.613 7.453 1 83.69 518 ASP B CA 1
ATOM 8481 C C . ASP B 1 518 ? 29.859 6.516 6.285 1 83.69 518 ASP B C 1
ATOM 8483 O O . ASP B 1 518 ? 29.656 5.434 5.734 1 83.69 518 ASP B O 1
ATOM 8487 N N . ASP B 1 519 ? 29.359 7.645 5.965 1 88.56 519 ASP B N 1
ATOM 8488 C CA . ASP B 1 519 ? 28.484 7.645 4.797 1 88.56 519 ASP B CA 1
ATOM 8489 C C . ASP B 1 519 ? 29.219 7.156 3.553 1 88.56 519 ASP B C 1
ATOM 8491 O O . ASP B 1 519 ? 30.328 7.609 3.271 1 88.56 519 ASP B O 1
ATOM 8495 N N . GLU B 1 520 ? 28.578 6.309 2.867 1 83.25 520 GLU B N 1
ATOM 8496 C CA . GLU B 1 520 ? 29.234 5.625 1.756 1 83.25 520 GLU B CA 1
ATOM 8497 C C . GLU B 1 520 ? 29.719 6.621 0.706 1 83.25 520 GLU B C 1
ATOM 8499 O O . GLU B 1 520 ? 30.828 6.492 0.189 1 83.25 520 GLU B O 1
ATOM 8504 N N . THR B 1 521 ? 28.891 7.566 0.381 1 87.75 521 THR B N 1
ATOM 8505 C CA . THR B 1 521 ? 29.234 8.547 -0.642 1 87.75 521 THR B CA 1
ATOM 8506 C C . THR B 1 521 ? 30.375 9.445 -0.167 1 87.75 521 THR B C 1
ATOM 8508 O O . THR B 1 521 ? 31.281 9.758 -0.937 1 87.75 521 THR B O 1
ATOM 8511 N N . LEU B 1 522 ? 30.344 9.828 1.071 1 89.75 522 LEU B N 1
ATOM 8512 C CA . LEU B 1 522 ? 31.375 10.695 1.627 1 89.75 522 LEU B CA 1
ATOM 8513 C C . LEU B 1 522 ? 32.719 9.977 1.7 1 89.75 522 LEU B C 1
ATOM 8515 O O . LEU B 1 522 ? 33.75 10.57 1.45 1 89.75 522 LEU B O 1
ATOM 8519 N N . VAL B 1 523 ? 32.625 8.727 2.014 1 85.31 523 VAL B N 1
ATOM 8520 C CA . VAL B 1 523 ? 33.844 7.918 2.066 1 85.31 523 VAL B CA 1
ATOM 8521 C C . VAL B 1 523 ? 34.438 7.797 0.667 1 85.31 523 VAL B C 1
ATOM 8523 O O . VAL B 1 523 ? 35.656 7.898 0.496 1 85.31 523 VAL B O 1
ATOM 8526 N N . GLU B 1 524 ? 33.625 7.586 -0.287 1 85 524 GLU B N 1
ATOM 8527 C CA . GLU B 1 524 ? 34.062 7.5 -1.671 1 85 524 GLU B CA 1
ATOM 8528 C C . GLU B 1 524 ? 34.719 8.805 -2.117 1 85 524 GLU B C 1
ATOM 8530 O O . GLU B 1 524 ? 35.75 8.781 -2.824 1 85 524 GLU B O 1
ATOM 8535 N N . LEU B 1 525 ? 34.125 9.891 -1.722 1 88.38 525 LEU B N 1
ATOM 8536 C CA . LEU B 1 525 ? 34.656 11.195 -2.105 1 88.38 525 LEU B CA 1
ATOM 8537 C C . LEU B 1 525 ? 36 11.469 -1.401 1 88.38 525 LEU B C 1
ATOM 8539 O O . LEU B 1 525 ? 36.906 12.055 -1.99 1 88.38 525 LEU B O 1
ATOM 8543 N N . LYS B 1 526 ? 36.062 11.031 -0.204 1 86.5 526 LYS B N 1
ATOM 8544 C CA . LYS B 1 526 ? 37.312 11.172 0.528 1 86.5 526 LYS B CA 1
ATOM 8545 C C . LYS B 1 526 ? 38.438 10.383 -0.141 1 86.5 526 LYS B C 1
ATOM 8547 O O . LYS B 1 526 ? 39.562 10.852 -0.228 1 86.5 526 LYS B O 1
ATOM 8552 N N . LEU B 1 527 ? 38.125 9.195 -0.576 1 82.12 527 LEU B N 1
ATOM 8553 C CA . LEU B 1 527 ? 39.094 8.359 -1.272 1 82.12 527 LEU B CA 1
ATOM 8554 C C . LEU B 1 527 ? 39.5 9 -2.592 1 82.12 527 LEU B C 1
ATOM 8556 O O . LEU B 1 527 ? 40.656 8.914 -2.98 1 82.12 527 LEU B O 1
ATOM 8560 N N . GLU B 1 528 ? 38.5 9.562 -3.201 1 84.5 528 GLU B N 1
ATOM 8561 C CA . GLU B 1 528 ? 38.812 10.258 -4.449 1 84.5 528 GLU B CA 1
ATOM 8562 C C . GLU B 1 528 ? 39.75 11.43 -4.215 1 84.5 528 GLU B C 1
ATOM 8564 O O . GLU B 1 528 ? 40.656 11.672 -5.012 1 84.5 528 GLU B O 1
ATOM 8569 N N . ILE B 1 529 ? 39.594 12.141 -3.193 1 87.69 529 ILE B N 1
ATOM 8570 C CA . ILE B 1 529 ? 40.438 13.273 -2.838 1 87.69 529 ILE B CA 1
ATOM 8571 C C . ILE B 1 529 ? 41.844 12.789 -2.533 1 87.69 529 ILE B C 1
ATOM 8573 O O . ILE B 1 529 ? 42.812 13.367 -3.006 1 87.69 529 ILE B O 1
ATOM 8577 N N . GLU B 1 530 ? 41.938 11.711 -1.804 1 83.44 530 GLU B N 1
ATOM 8578 C CA . GLU B 1 530 ? 43.25 11.148 -1.453 1 83.44 530 GLU B CA 1
ATOM 8579 C C . GLU B 1 530 ? 44 10.664 -2.693 1 83.44 530 GLU B C 1
ATOM 8581 O O . GLU B 1 530 ? 45.219 10.828 -2.799 1 83.44 530 GLU B O 1
ATOM 8586 N N . LYS B 1 531 ? 43.219 10.055 -3.488 1 81.19 531 LYS B N 1
ATOM 8587 C CA . LYS B 1 531 ? 43.812 9.594 -4.738 1 81.19 531 LYS B CA 1
ATOM 8588 C C . LYS B 1 531 ? 44.375 10.758 -5.547 1 81.19 531 LYS B C 1
ATOM 8590 O O . LYS B 1 531 ? 45.469 10.664 -6.102 1 81.19 531 LYS B O 1
ATOM 8595 N N . ARG B 1 532 ? 43.719 11.805 -5.578 1 82.44 532 ARG B N 1
ATOM 8596 C CA . ARG B 1 532 ? 44.156 12.969 -6.348 1 82.44 532 ARG B CA 1
ATOM 8597 C C . ARG B 1 532 ? 45.344 13.641 -5.699 1 82.44 532 ARG B C 1
ATOM 8599 O O . ARG B 1 532 ? 46.25 14.125 -6.395 1 82.44 532 ARG B O 1
ATOM 8606 N N . ILE B 1 533 ? 45.312 13.664 -4.441 1 84.06 533 ILE B N 1
ATOM 8607 C CA . ILE B 1 533 ? 46.438 14.227 -3.719 1 84.06 533 ILE B CA 1
ATOM 8608 C C . ILE B 1 533 ? 47.688 13.391 -3.98 1 84.06 533 ILE B C 1
ATOM 8610 O O . ILE B 1 533 ? 48.781 13.938 -4.207 1 84.06 533 ILE B O 1
ATOM 8614 N N . TRP B 1 534 ? 47.531 12.125 -4.016 1 78.19 534 TRP B N 1
ATOM 8615 C CA . TRP B 1 534 ? 48.625 11.211 -4.266 1 78.19 534 TRP B CA 1
ATOM 8616 C C . TRP B 1 534 ? 49.156 11.367 -5.695 1 78.19 534 TRP B C 1
ATOM 8618 O O . TRP B 1 534 ? 50.375 11.344 -5.926 1 78.19 534 TRP B O 1
ATOM 8628 N N . GLU B 1 535 ? 48.25 11.484 -6.57 1 77.38 535 GLU B N 1
ATOM 8629 C CA . GLU B 1 535 ? 48.625 11.664 -7.965 1 77.38 535 GLU B CA 1
ATOM 8630 C C . GLU B 1 535 ? 49.406 12.969 -8.156 1 77.38 535 GLU B C 1
ATOM 8632 O O . GLU B 1 535 ? 50.375 13.016 -8.906 1 77.38 535 GLU B O 1
ATOM 8637 N N . ASP B 1 536 ? 49 13.953 -7.492 1 77.75 536 ASP B N 1
ATOM 8638 C CA . ASP B 1 536 ? 49.688 15.25 -7.574 1 77.75 536 ASP B CA 1
ATOM 8639 C C . ASP B 1 536 ? 51.062 15.18 -6.961 1 77.75 536 ASP B C 1
ATOM 8641 O O . ASP B 1 536 ? 52.031 15.789 -7.484 1 77.75 536 ASP B O 1
ATOM 8645 N N . ASP B 1 537 ? 51.219 14.406 -5.91 1 79.06 537 ASP B N 1
ATOM 8646 C CA . ASP B 1 537 ? 52.5 14.258 -5.254 1 79.06 537 ASP B CA 1
ATOM 8647 C C . ASP B 1 537 ? 53.469 13.43 -6.105 1 79.06 537 ASP B C 1
ATOM 8649 O O . ASP B 1 537 ? 54.656 13.711 -6.152 1 79.06 537 ASP B O 1
ATOM 8653 N N . PHE B 1 538 ? 52.969 12.469 -6.754 1 72.69 538 PHE B N 1
ATOM 8654 C CA . PHE B 1 538 ? 53.781 11.641 -7.625 1 72.69 538 PHE B CA 1
ATOM 8655 C C . PHE B 1 538 ? 54.25 12.43 -8.836 1 72.69 538 PHE B C 1
ATOM 8657 O O . PHE B 1 538 ? 55.375 12.242 -9.297 1 72.69 538 PHE B O 1
ATOM 8664 N N . GLU B 1 539 ? 53.5 13.281 -9.352 1 69.12 539 GLU B N 1
ATOM 8665 C CA . GLU B 1 539 ? 53.875 14.102 -10.5 1 69.12 539 GLU B CA 1
ATOM 8666 C C . GLU B 1 539 ? 54.906 15.148 -10.109 1 69.12 539 GLU B C 1
ATOM 8668 O O . GLU B 1 539 ? 55.781 15.484 -10.906 1 69.12 539 GLU B O 1
ATOM 8673 N N . LYS B 1 540 ? 55 15.477 -8.922 1 69.75 540 LYS B N 1
ATOM 8674 C CA . LYS B 1 540 ? 55.969 16.453 -8.461 1 69.75 540 LYS B CA 1
ATOM 8675 C C . LYS B 1 540 ? 57.344 15.781 -8.234 1 69.75 540 LYS B C 1
ATOM 8677 O O . LYS B 1 540 ? 58.375 16.422 -8.406 1 69.75 540 LYS B O 1
ATOM 8682 N N . ASP B 1 541 ? 57.281 14.625 -7.855 1 67.69 541 ASP B N 1
ATOM 8683 C CA . ASP B 1 541 ? 58.5 13.898 -7.602 1 67.69 541 ASP B CA 1
ATOM 8684 C C . ASP B 1 541 ? 59.156 13.414 -8.906 1 67.69 541 ASP B C 1
ATOM 8686 O O . ASP B 1 541 ? 60.312 13 -8.93 1 67.69 541 ASP B O 1
ATOM 8690 N N . GLN B 1 542 ? 58.562 13.578 -10 1 53.84 542 GLN B N 1
ATOM 8691 C CA . GLN B 1 542 ? 59.219 13.352 -11.289 1 53.84 542 GLN B CA 1
ATOM 8692 C C . GLN B 1 542 ? 59.781 14.648 -11.867 1 53.84 542 GLN B C 1
ATOM 8694 O O . GLN B 1 542 ? 60.844 14.656 -12.484 1 53.84 542 GLN B O 1
#

Radius of gyration: 33.79 Å; Cα contacts (8 Å, |Δi|>4): 1860; chains: 2; bounding box: 92×106×86 Å

InterPro domains:
  IPR003593 AAA+ ATPase domain [SM00382] (84-451)
  IPR027417 P-loop containing nucleoside triphosphate hydrolase [G3DSA:3.40.50.300] (28-454)
  IPR027417 P-loop containing nucleoside triphosphate hydrolase [SSF52540] (65-452)
  IPR041685 Endonuclease GajA/Old nuclease/RecF-like, AAA domain [PF13175] (65-434)
  IPR053498 Retron-associated ATPase [NF041760] (13-533)

Organism: Escherichia coli (NCBI:txid562)

Solvent-accessible surface area (backbone atoms only — not comparable to full-atom values): 56115 Å² total; per-residue (Å²): 129,84,72,86,63,57,69,71,54,54,51,36,50,54,44,23,75,71,59,36,34,59,36,15,44,49,45,19,52,34,21,62,31,66,87,65,83,37,79,57,33,65,67,59,13,51,49,23,40,52,49,22,23,69,37,49,75,90,48,45,44,38,68,38,34,39,35,38,30,23,39,41,78,22,62,57,40,79,47,78,44,65,90,85,52,46,59,37,40,35,34,52,55,80,66,37,42,61,68,54,53,52,50,53,52,48,30,53,46,39,38,46,49,21,40,64,57,73,45,90,55,77,38,58,77,78,54,79,87,44,33,13,87,95,53,60,44,28,34,44,34,38,31,32,28,48,66,86,40,76,29,43,32,30,49,40,40,55,43,87,92,55,80,73,86,57,72,58,38,56,65,29,42,51,50,53,17,50,38,53,50,51,22,33,74,74,34,79,56,52,68,50,68,42,59,35,31,36,37,72,62,19,60,47,83,65,54,75,65,56,60,71,63,58,60,78,76,66,67,81,76,70,91,48,48,60,56,41,56,59,62,22,73,69,15,59,45,30,40,54,58,43,53,49,54,51,52,50,33,49,57,53,36,70,72,46,65,76,63,57,60,56,55,45,55,53,49,52,55,55,56,46,51,59,64,31,68,66,50,42,52,51,39,61,74,37,58,83,38,71,63,46,48,46,50,51,47,48,50,50,48,52,49,48,52,52,46,48,53,48,53,72,68,37,49,74,51,46,45,29,50,49,49,19,50,50,49,43,36,70,63,37,78,56,43,44,71,75,43,79,38,75,85,68,75,41,48,33,30,24,50,77,89,38,80,36,49,57,84,72,46,30,69,34,55,41,35,51,51,23,48,47,35,49,53,33,38,29,26,28,45,22,19,68,70,48,90,54,24,51,61,41,23,9,40,38,37,31,42,46,70,52,63,69,41,35,56,66,52,27,41,40,47,62,62,42,46,47,67,60,30,63,37,34,31,36,44,31,26,42,65,49,42,49,46,51,24,68,40,57,25,91,38,28,39,36,29,51,91,37,38,76,40,76,39,53,76,31,32,40,30,31,47,33,31,55,37,31,34,68,64,69,66,28,71,44,36,43,75,85,34,70,59,33,46,52,48,51,53,43,49,51,31,47,76,66,70,38,52,83,38,69,67,34,48,51,46,51,50,53,50,31,68,45,52,36,74,78,30,67,67,57,43,52,50,51,50,50,51,51,51,50,53,50,52,54,52,54,57,64,75,98,128,83,71,84,65,56,70,70,56,54,51,36,50,53,44,23,76,71,58,37,34,59,37,15,45,50,45,18,51,36,21,62,32,66,84,65,84,38,78,57,32,65,68,59,12,51,50,23,40,53,48,23,23,69,37,50,72,92,51,45,45,39,67,38,33,39,36,37,32,23,39,42,79,22,62,58,41,78,47,78,45,65,91,84,52,45,60,37,39,35,34,54,56,81,67,36,44,62,67,55,53,54,49,53,51,48,32,53,45,38,39,45,49,23,40,63,58,73,44,91,59,77,38,61,78,78,53,79,87,43,32,13,87,96,51,60,44,30,35,44,33,39,31,32,28,48,65,86,42,76,29,43,33,31,49,41,40,52,44,88,94,55,78,74,85,56,73,58,38,56,64,28,42,50,50,54,17,50,37,53,48,50,21,34,73,75,34,78,56,52,70,51,68,44,56,37,32,35,38,72,61,19,62,48,84,65,54,74,66,56,61,72,63,56,60,79,73,66,68,81,77,68,93,50,50,59,56,42,56,60,62,21,71,68,14,58,44,30,40,55,59,41,52,50,54,50,51,50,33,48,57,55,36,71,71,49,67,75,63,57,60,57,56,47,56,54,50,52,54,54,58,45,51,61,66,31,68,66,50,43,51,52,40,64,75,38,58,85,38,71,63,47,48,47,48,51,46,48,51,50,48,53,49,47,50,52,44,48,55,48,54,71,68,37,48,73,50,47,45,30,49,49,48,20,49,49,48,44,36,69,62,36,78,57,44,45,72,75,43,78,38,76,87,69,75,41,48,32,30,22,50,77,87,38,80,35,48,59,83,73,46,30,70,34,55,40,34,50,51,21,49,49,34,50,56,35,39,30,28,28,43,21,19,66,71,47,86,55,24,51,61,41,22,10,40,38,38,31,42,46,70,51,63,69,40,33,56,64,51,29,42,41,47,64,63,42,47,46,68,59,31,63,37,33,30,36,46,32,26,43,66,46,44,49,46,52,24,68,39,57,26,90,38,29,39,35,29,51,91,38,38,78,40,76,39,53,77,31,32,40,29,30,47,34,31,55,36,30,34,68,65,69,66,26,71,43,36,44,74,85,34,70,60,33,46,50,48,51,52,44,48,51,31,45,76,67,71,38,53,83,38,69,65,35,48,52,47,50,50,52,48,31,68,45,51,35,76,76,30,66,68,58,42,51,50,50,50,51,50,49,50,49,51,48,53,54,52,54,60,66,74,103

Foldseek 3Di:
DPPPDPPVLVVLVVVLVVQQLVSLQVQLVVLCDPPNVDDRDNVSNVVSLLSSLVSQPPKFKDWAWKWKDQFALANIAIGGFDPVDFEFEEEEDPPLCLVVVVVLVLQVVQQLLCLQQVNPDHGDARDPVRGHPPDFKIKMKIWMDISRDTQIWMGMDGHPPDDGPDDTDRRRSNSVSVSNVSSCVVPVQDFDAQEAEAEPQQLDADDPVLLVPPPPPPDPDDQDLSCLVPCRSVNHLHLSVVLVVLVVLQVVCVVDDPVLVVLVVVLVVLVVVCVPPVNVVVCVVPVPPPVSVVVVVVSVVVSLVSLLVSLVRDDLSNVLNVQLQVQLCLLDPQKDDFDFDVVVTFTWIGGVNDIDTLSPDASVSSSVSSVRSSLSNSLSSRNSNDSRSLQHHYEYEYEAQCPRHDLVSLLCVVVSNCVRRVSYRYYYYHHALSNQQCDAQQSYWYRDSNYIDGQDGPSHPDDSLCCCCRVHVHHSDDCPDPLNVLLVVLLVCLVVVVCVPPSNVVSLVVSCVVVNCVPPSSVVSVVSNVVVVVVVVVVVVD/DPPPDPPVLVVLVVVLVVQQLVSLQVQLVVLCDPVNVDDHDPVSNVVSLLSSLVSQPPKFKDWAWKWKDQFALANIAIGGFDPVDQEFEEEEDPPLCLVVVVVLVLQVVQQLLCLQLVNPDHGDARDPVRGHPPDFKIKMKIWMDISRDTQIWMGMDGHPPDDGPDDTDRRRSNSVSVSNVSSCVVPVQDFDAQEAEAEPQQLDADDPVLQVPPPPPPDPDDQDLSCLVPCRSVNHLHLSVVLVVLVVLQVVPVVDDPVLVVLVVVLVVLVVVCVPPVNVVVCVVPVPPPVSVVVVVVSVVVSLVSLLVSLVRDDLSNVLNVQLQVQLCLLDPQKDDFDFDVVVTFTWIGGVNDIDTLSPDASVSSSVSSVRSSLSNSLSSRNSNDSRSLQHHYEYEYEAQCPRHDLVSLLCVVVSNCVRRVSYRYYYYHHALSNQQCDAQQSYWYRDSNYIDGQDGPSHPDDSLCCCCRVHVHHSDDCPDPLNVLLVVLVVCLVVVVCVPPSNVVSLVVSCVVVNCVPPSSVVSVVSNVVVVVVVVVVVVD

Nearest PDB structures (foldseek):
  8eea-assembly1_E  TM=7.707E-01  e=1.086E-23  Escherichia coli
  8eea-assembly1_F  TM=7.131E-01  e=1.268E-22  Escherichia coli
  8sux-assembly1_A  TM=7.318E-01  e=1.007E-20  Escherichia coli
  8sux-assembly1_B  TM=7.352E-01  e=8.755E-20  Escherichia coli
  8ee4-assembly1_E  TM=7.310E-01  e=7.611E-19  Escherichia coli

pLDDT: mean 82.84, std 14.71, range [34.47, 98.38]